Protein AF-0000000073754450 (afdb_homodimer)

Structure (mmCIF, N/CA/C/O backbone):
data_AF-0000000073754450-model_v1
#
loop_
_entity.id
_entity.type
_entity.pdbx_description
1 polymer 'Phosphatidylinositol-4-phosphate 5-kinase, type I, alpha, a'
#
loop_
_atom_site.group_PDB
_atom_site.id
_atom_site.type_symbol
_atom_site.label_atom_id
_atom_site.label_alt_id
_atom_site.label_comp_id
_atom_site.label_asym_id
_atom_site.label_entity_id
_atom_site.label_seq_id
_atom_site.pdbx_PDB_ins_code
_atom_site.Cartn_x
_atom_site.Cartn_y
_atom_site.Cartn_z
_atom_site.occupancy
_atom_site.B_iso_or_equiv
_atom_site.auth_seq_id
_atom_site.auth_comp_id
_atom_site.auth_asym_id
_atom_site.auth_atom_id
_atom_site.pdbx_PDB_model_num
ATOM 1 N N . SER A 1 1 ? 10.047 -11.695 -74.625 1 20.14 1 SER A N 1
ATOM 2 C CA . SER A 1 1 ? 10.734 -12.875 -74.062 1 20.14 1 SER A CA 1
ATOM 3 C C . SER A 1 1 ? 10.695 -12.906 -72.562 1 20.14 1 SER A C 1
ATOM 5 O O . SER A 1 1 ? 10.391 -11.906 -71.938 1 20.14 1 SER A O 1
ATOM 7 N N . HIS A 1 2 ? 11.555 -13.844 -71.875 1 21.81 2 HIS A N 1
ATOM 8 C CA . HIS A 1 2 ? 11.523 -14.711 -70.688 1 21.81 2 HIS A CA 1
ATOM 9 C C . HIS A 1 2 ? 11.891 -13.938 -69.438 1 21.81 2 HIS A C 1
ATOM 11 O O . HIS A 1 2 ? 13.07 -13.656 -69.188 1 21.81 2 HIS A O 1
ATOM 17 N N . ILE A 1 3 ? 11.234 -12.938 -69.062 1 29.42 3 ILE A N 1
ATOM 18 C CA . ILE A 1 3 ? 11.719 -12.078 -68 1 29.42 3 ILE A CA 1
ATOM 19 C C . ILE A 1 3 ? 11.93 -12.898 -66.75 1 29.42 3 ILE A C 1
ATOM 21 O O . ILE A 1 3 ? 11.086 -13.719 -66.375 1 29.42 3 ILE A O 1
ATOM 25 N N . PRO A 1 4 ? 13.18 -12.969 -66.188 1 26.17 4 PRO A N 1
ATOM 26 C CA . PRO A 1 4 ? 13.75 -13.805 -65.125 1 26.17 4 PRO A CA 1
ATOM 27 C C . PRO A 1 4 ? 12.938 -13.758 -63.812 1 26.17 4 PRO A C 1
ATOM 29 O O . PRO A 1 4 ? 12.227 -12.789 -63.562 1 26.17 4 PRO A O 1
ATOM 32 N N . GLY A 1 5 ? 12.602 -14.969 -63.312 1 22.56 5 GLY A N 1
ATOM 33 C CA . GLY A 1 5 ? 11.766 -15.539 -62.25 1 22.56 5 GLY A CA 1
ATOM 34 C C . GLY A 1 5 ? 12.148 -15.086 -60.875 1 22.56 5 GLY A C 1
ATOM 35 O O . GLY A 1 5 ? 13.328 -14.992 -60.531 1 22.56 5 GLY A O 1
ATOM 36 N N . GLN A 1 6 ? 11.391 -14.18 -60.281 1 22.86 6 GLN A N 1
ATOM 37 C CA . GLN A 1 6 ? 11.453 -13.523 -58.969 1 22.86 6 GLN A CA 1
ATOM 38 C C . GLN A 1 6 ? 11.625 -14.539 -57.844 1 22.86 6 GLN A C 1
ATOM 40 O O . GLN A 1 6 ? 10.773 -15.414 -57.656 1 22.86 6 GLN A O 1
ATOM 45 N N . LEU A 1 7 ? 12.914 -14.984 -57.5 1 21.14 7 LEU A N 1
ATOM 46 C CA . LEU A 1 7 ? 13.375 -15.953 -56.5 1 21.14 7 LEU A CA 1
ATOM 47 C C . LEU A 1 7 ? 12.789 -15.633 -55.125 1 21.14 7 LEU A C 1
ATOM 49 O O . LEU A 1 7 ? 12.938 -14.523 -54.625 1 21.14 7 LEU A O 1
ATOM 53 N N . SER A 1 8 ? 11.68 -16.328 -54.75 1 20.5 8 SER A N 1
ATOM 54 C CA . SER A 1 8 ? 10.906 -16.375 -53.5 1 20.5 8 SER A CA 1
ATOM 55 C C . SER A 1 8 ? 11.773 -16.766 -52.344 1 20.5 8 SER A C 1
ATOM 57 O O . SER A 1 8 ? 12.344 -17.859 -52.312 1 20.5 8 SER A O 1
ATOM 59 N N . CYS A 1 9 ? 12.672 -15.891 -51.781 1 19.61 9 CYS A N 1
ATOM 60 C CA . CYS A 1 9 ? 13.578 -16.156 -50.688 1 19.61 9 CYS A CA 1
ATOM 61 C C . CYS A 1 9 ? 12.828 -16.703 -49.469 1 19.61 9 CYS A C 1
ATOM 63 O O . CYS A 1 9 ? 11.992 -16.016 -48.906 1 19.61 9 CYS A O 1
ATOM 65 N N . VAL A 1 10 ? 12.461 -18.016 -49.469 1 20.14 10 VAL A N 1
ATOM 66 C CA . VAL A 1 10 ? 11.867 -18.844 -48.406 1 20.14 10 VAL A CA 1
ATOM 67 C C . VAL A 1 10 ? 12.734 -18.781 -47.156 1 20.14 10 VAL A C 1
ATOM 69 O O . VAL A 1 10 ? 13.891 -19.203 -47.156 1 20.14 10 VAL A O 1
ATOM 72 N N . PHE A 1 11 ? 12.703 -17.719 -46.375 1 20.42 11 PHE A N 1
ATOM 73 C CA . PHE A 1 11 ? 13.422 -17.578 -45.125 1 20.42 11 PHE A CA 1
ATOM 74 C C . PHE A 1 11 ? 13.133 -18.75 -44.188 1 20.42 11 PHE A C 1
ATOM 76 O O . PHE A 1 11 ? 11.984 -18.969 -43.812 1 20.42 11 PHE A O 1
ATOM 83 N N . LEU A 1 12 ? 13.766 -19.906 -44.375 1 19.94 12 LEU A N 1
ATOM 84 C CA . LEU A 1 12 ? 13.812 -21.125 -43.562 1 19.94 12 LEU A CA 1
ATOM 85 C C . LEU A 1 12 ? 14.102 -20.781 -42.125 1 19.94 12 LEU A C 1
ATOM 87 O O . LEU A 1 12 ? 15.156 -20.219 -41.812 1 19.94 12 LEU A O 1
ATOM 91 N N . LEU A 1 13 ? 13.102 -20.453 -41.375 1 21.8 13 LEU A N 1
ATOM 92 C CA . LEU A 1 13 ? 13.078 -20.312 -39.906 1 21.8 13 LEU A CA 1
ATOM 93 C C . LEU A 1 13 ? 13.734 -21.516 -39.25 1 21.8 13 LEU A C 1
ATOM 95 O O . LEU A 1 13 ? 13.188 -22.609 -39.25 1 21.8 13 LEU A O 1
ATOM 99 N N . ILE A 1 14 ? 15.078 -21.75 -39.469 1 22.56 14 ILE A N 1
ATOM 100 C CA . ILE A 1 14 ? 15.883 -22.812 -38.875 1 22.56 14 ILE A CA 1
ATOM 101 C C . ILE A 1 14 ? 15.695 -22.828 -37.344 1 22.56 14 ILE A C 1
ATOM 103 O O . ILE A 1 14 ? 15.938 -21.812 -36.688 1 22.56 14 ILE A O 1
ATOM 107 N N . HIS A 1 15 ? 14.82 -23.641 -36.844 1 23.19 15 HIS A N 1
ATOM 108 C CA . HIS A 1 15 ? 14.727 -24.141 -35.469 1 23.19 15 HIS A CA 1
ATOM 109 C C . HIS A 1 15 ? 16.094 -24.609 -34.969 1 23.19 15 HIS A C 1
ATOM 111 O O . HIS A 1 15 ? 16.578 -25.672 -35.375 1 23.19 15 HIS A O 1
ATOM 117 N N . VAL A 1 16 ? 17.141 -23.812 -34.969 1 25.3 16 VAL A N 1
ATOM 118 C CA . VAL A 1 16 ? 18.406 -24.297 -34.438 1 25.3 16 VAL A CA 1
ATOM 119 C C . VAL A 1 16 ? 18.172 -24.922 -33.062 1 25.3 16 VAL A C 1
ATOM 121 O O . VAL A 1 16 ? 17.688 -24.25 -32.156 1 25.3 16 VAL A O 1
ATOM 124 N N . PRO A 1 17 ? 17.938 -26.219 -32.969 1 28.38 17 PRO A N 1
ATOM 125 C CA . PRO A 1 17 ? 18 -26.922 -31.688 1 28.38 17 PRO A CA 1
ATOM 126 C C . PRO A 1 17 ? 19.172 -26.469 -30.828 1 28.38 17 PRO A C 1
ATOM 128 O O . PRO A 1 17 ? 20.312 -26.453 -31.297 1 28.38 17 PRO A O 1
ATOM 131 N N . CYS A 1 18 ? 19.078 -25.469 -30.109 1 27.91 18 CYS A N 1
ATOM 132 C CA . CYS A 1 18 ? 20.156 -25.125 -29.188 1 27.91 18 CYS A CA 1
ATOM 133 C C . CYS A 1 18 ? 20.625 -26.359 -28.438 1 27.91 18 CYS A C 1
ATOM 135 O O . CYS A 1 18 ? 19.938 -26.844 -27.531 1 27.91 18 CYS A O 1
ATOM 137 N N . PHE A 1 19 ? 21.156 -27.391 -29.094 1 29.22 19 PHE A N 1
ATOM 138 C CA . PHE A 1 19 ? 21.906 -28.516 -28.531 1 29.22 19 PHE A CA 1
ATOM 139 C C . PHE A 1 19 ? 22.953 -28.016 -27.547 1 29.22 19 PHE A C 1
ATOM 141 O O . PHE A 1 19 ? 23.984 -27.469 -27.938 1 29.22 19 PHE A O 1
ATOM 148 N N . PHE A 1 20 ? 22.547 -27.438 -26.422 1 31.44 20 PHE A N 1
ATOM 149 C CA . PHE A 1 20 ? 23.516 -27.094 -25.391 1 31.44 20 PHE A CA 1
ATOM 150 C C . PHE A 1 20 ? 24.203 -28.359 -24.875 1 31.44 20 PHE A C 1
ATOM 152 O O . PHE A 1 20 ? 23.641 -29.109 -24.078 1 31.44 20 PHE A O 1
ATOM 159 N N . PRO A 1 21 ? 24.828 -29.203 -25.609 1 35.03 21 PRO A N 1
ATOM 160 C CA . PRO A 1 21 ? 25.562 -30.297 -24.984 1 35.03 21 PRO A CA 1
ATOM 161 C C . PRO A 1 21 ? 26.062 -29.938 -23.578 1 35.03 21 PRO A C 1
ATOM 163 O O . PRO A 1 21 ? 26.047 -30.797 -22.688 1 35.03 21 PRO A O 1
ATOM 166 N N . SER A 1 22 ? 27.109 -29.016 -23.422 1 35.78 22 SER A N 1
ATOM 167 C CA . SER A 1 22 ? 27.812 -28.469 -22.266 1 35.78 22 SER A CA 1
ATOM 168 C C . SER A 1 22 ? 26.828 -27.828 -21.281 1 35.78 22 SER A C 1
ATOM 170 O O . SER A 1 22 ? 27.234 -27.094 -20.391 1 35.78 22 SER A O 1
ATOM 172 N N . LEU A 1 23 ? 25.594 -28.125 -21.297 1 39.88 23 LEU A N 1
ATOM 173 C CA . LEU A 1 23 ? 24.406 -27.625 -20.609 1 39.88 23 LEU A CA 1
ATOM 174 C C . LEU A 1 23 ? 24.328 -28.172 -19.188 1 39.88 23 LEU A C 1
ATOM 176 O O . LEU A 1 23 ? 23.797 -27.516 -18.297 1 39.88 23 LEU A O 1
ATOM 180 N N . GLN A 1 24 ? 24.656 -29.547 -19.094 1 44.06 24 GLN A N 1
ATOM 181 C CA . GLN A 1 24 ? 24.594 -30.141 -17.766 1 44.06 24 GLN A CA 1
ATOM 182 C C . GLN A 1 24 ? 25.5 -29.391 -16.781 1 44.06 24 GLN A C 1
ATOM 184 O O . GLN A 1 24 ? 25.094 -29.125 -15.648 1 44.06 24 GLN A O 1
ATOM 189 N N . THR A 1 25 ? 26.875 -29.359 -17.109 1 47.31 25 THR A N 1
ATOM 190 C CA . THR A 1 25 ? 27.781 -28.547 -16.328 1 47.31 25 THR A CA 1
ATOM 191 C C . THR A 1 25 ? 27.234 -27.141 -16.141 1 47.31 25 THR A C 1
ATOM 193 O O . THR A 1 25 ? 27.375 -26.531 -15.078 1 47.31 25 THR A O 1
ATOM 196 N N . THR A 1 26 ? 26.344 -26.906 -17.172 1 66.75 26 THR A N 1
ATOM 197 C CA . THR A 1 26 ? 25.812 -25.547 -17.219 1 66.75 26 THR A CA 1
ATOM 198 C C . THR A 1 26 ? 24.625 -25.406 -16.281 1 66.75 26 THR A C 1
ATOM 200 O O . THR A 1 26 ? 24.484 -24.391 -15.594 1 66.75 26 THR A O 1
ATOM 203 N N . SER A 1 27 ? 23.984 -26.719 -16.031 1 80.25 27 SER A N 1
ATOM 204 C CA . SER A 1 27 ? 22.844 -26.641 -15.141 1 80.25 27 SER A CA 1
ATOM 205 C C . SER A 1 27 ? 23.266 -26.578 -13.68 1 80.25 27 SER A C 1
ATOM 207 O O . SER A 1 27 ? 22.75 -25.766 -12.906 1 80.25 27 SER A O 1
ATOM 209 N N . SER A 1 28 ? 24.312 -27.438 -13.406 1 86.81 28 SER A N 1
ATOM 210 C CA . SER A 1 28 ? 24.812 -27.422 -12.039 1 86.81 28 SER A CA 1
ATOM 211 C C . SER A 1 28 ? 25.469 -26.094 -11.695 1 86.81 28 SER A C 1
ATOM 213 O O . SER A 1 28 ? 25.312 -25.578 -10.578 1 86.81 28 SER A O 1
ATOM 215 N N . ALA A 1 29 ? 26.156 -25.609 -12.656 1 90.19 29 ALA A N 1
ATOM 216 C CA . ALA A 1 29 ? 26.797 -24.312 -12.461 1 90.19 29 ALA A CA 1
ATOM 217 C C . ALA A 1 29 ? 25.766 -23.203 -12.25 1 90.19 29 ALA A C 1
ATOM 219 O O . ALA A 1 29 ? 25.969 -22.312 -11.414 1 90.19 29 ALA A O 1
ATOM 220 N N . LEU A 1 30 ? 24.75 -23.312 -12.992 1 91.88 30 LEU A N 1
ATOM 221 C CA . LEU A 1 30 ? 23.703 -22.312 -12.859 1 91.88 30 LEU A CA 1
ATOM 222 C C . LEU A 1 30 ? 23.031 -22.391 -11.492 1 91.88 30 LEU A C 1
ATOM 224 O O . LEU A 1 30 ? 22.828 -21.375 -10.836 1 91.88 30 LEU A O 1
ATOM 228 N N . LYS A 1 31 ? 22.719 -23.609 -11.055 1 94.56 31 LYS A N 1
ATOM 229 C CA . LYS A 1 31 ? 22.125 -23.797 -9.734 1 94.56 31 LYS A CA 1
ATOM 230 C C . LYS A 1 31 ? 23.031 -23.219 -8.641 1 94.56 31 LYS A C 1
ATOM 232 O O . LYS A 1 31 ? 22.547 -22.516 -7.75 1 94.56 31 LYS A O 1
ATOM 237 N N . GLY A 1 32 ? 24.25 -23.531 -8.789 1 94.31 32 GLY A N 1
ATOM 238 C CA . GLY A 1 32 ? 25.203 -23.031 -7.816 1 94.31 32 GLY A CA 1
ATOM 239 C C . GLY A 1 32 ? 25.281 -21.516 -7.801 1 94.31 32 GLY A C 1
ATOM 240 O O . GLY A 1 32 ? 25.312 -20.906 -6.73 1 94.31 32 GLY A O 1
ATOM 241 N N . ALA A 1 33 ? 25.344 -20.922 -8.969 1 95 33 ALA A N 1
ATOM 242 C CA . ALA A 1 33 ? 25.406 -19.469 -9.094 1 95 33 ALA A CA 1
ATOM 243 C C . ALA A 1 33 ? 24.172 -18.812 -8.484 1 95 33 ALA A C 1
ATOM 245 O O . ALA A 1 33 ? 24.281 -17.797 -7.805 1 95 33 ALA A O 1
ATOM 246 N N . ILE A 1 34 ? 23 -19.406 -8.734 1 96.56 34 ILE A N 1
ATOM 247 C CA . ILE A 1 34 ? 21.75 -18.906 -8.195 1 96.56 34 ILE A CA 1
ATOM 248 C C . ILE A 1 34 ? 21.797 -18.938 -6.664 1 96.56 34 ILE A C 1
ATOM 250 O O . ILE A 1 34 ? 21.5 -17.938 -6.012 1 96.56 34 ILE A O 1
ATOM 254 N N . GLN A 1 35 ? 22.219 -20.031 -6.145 1 97.31 35 GLN A N 1
ATOM 255 C CA . GLN A 1 35 ? 22.234 -20.203 -4.695 1 97.31 35 GLN A CA 1
ATOM 256 C C . GLN A 1 35 ? 23.25 -19.281 -4.035 1 97.31 35 GLN A C 1
ATOM 258 O O . GLN A 1 35 ? 22.953 -18.656 -3.006 1 97.31 35 GLN A O 1
ATOM 263 N N . LEU A 1 36 ? 24.422 -19.094 -4.625 1 95.69 36 LEU A N 1
ATOM 264 C CA . LEU A 1 36 ? 25.438 -18.188 -4.098 1 95.69 36 LEU A CA 1
ATOM 265 C C . LEU A 1 36 ? 24.938 -16.75 -4.141 1 95.69 36 LEU A C 1
ATOM 267 O O . LEU A 1 36 ? 25.125 -16 -3.178 1 95.69 36 LEU A O 1
ATOM 271 N N . GLY A 1 37 ? 24.359 -16.391 -5.238 1 96.69 37 GLY A N 1
ATOM 272 C CA . GLY A 1 37 ? 23.828 -15.047 -5.391 1 96.69 37 GLY A CA 1
ATOM 273 C C . GLY A 1 37 ? 22.75 -14.703 -4.387 1 96.69 37 GLY A C 1
ATOM 274 O O . GLY A 1 37 ? 22.781 -13.641 -3.77 1 96.69 37 GLY A O 1
ATOM 275 N N . ILE A 1 38 ? 21.812 -15.602 -4.215 1 97.62 38 ILE A N 1
ATOM 276 C CA . ILE A 1 38 ? 20.703 -15.383 -3.297 1 97.62 38 ILE A CA 1
ATOM 277 C C . ILE A 1 38 ? 21.219 -15.289 -1.865 1 97.62 38 ILE A C 1
ATOM 279 O O . ILE A 1 38 ? 20.797 -14.422 -1.099 1 97.62 38 ILE A O 1
ATOM 283 N N . THR A 1 39 ? 22.156 -16.172 -1.505 1 95.81 39 THR A N 1
ATOM 284 C CA . THR A 1 39 ? 22.734 -16.156 -0.169 1 95.81 39 THR A CA 1
ATOM 285 C C . THR A 1 39 ? 23.375 -14.805 0.127 1 95.81 39 THR A C 1
ATOM 287 O O . THR A 1 39 ? 23.141 -14.219 1.189 1 95.81 39 THR A O 1
ATOM 290 N N . HIS A 1 40 ? 24.078 -14.336 -0.796 1 94.19 40 HIS A N 1
ATOM 291 C CA . HIS A 1 40 ? 24.75 -13.055 -0.614 1 94.19 40 HIS A CA 1
ATOM 292 C C . HIS A 1 40 ? 23.75 -11.906 -0.502 1 94.19 40 HIS A C 1
ATOM 294 O O . HIS A 1 40 ? 23.906 -11.031 0.352 1 94.19 40 HIS A O 1
ATOM 300 N N . THR A 1 41 ? 22.797 -11.883 -1.363 1 94.06 41 THR A N 1
ATOM 301 C CA . THR A 1 41 ? 21.812 -10.812 -1.412 1 94.06 41 THR A CA 1
ATOM 302 C C . THR A 1 41 ? 21 -10.758 -0.117 1 94.06 41 THR A C 1
ATOM 304 O O . THR A 1 41 ? 20.828 -9.688 0.47 1 94.06 41 THR A O 1
ATOM 307 N N . VAL A 1 42 ? 20.516 -11.883 0.269 1 94.81 42 VAL A N 1
ATOM 308 C CA . VAL A 1 42 ? 19.703 -11.945 1.478 1 94.81 42 VAL A CA 1
ATOM 309 C C . VAL A 1 42 ? 20.547 -11.578 2.693 1 94.81 42 VAL A C 1
ATOM 311 O O . VAL A 1 42 ? 20.094 -10.844 3.572 1 94.81 42 VAL A O 1
ATOM 314 N N . GLY A 1 43 ? 21.781 -12.047 2.725 1 92.44 43 GLY A N 1
ATOM 315 C CA . GLY A 1 43 ? 22.688 -11.695 3.801 1 92.44 43 GLY A CA 1
ATOM 316 C C . GLY A 1 43 ? 23 -10.211 3.879 1 92.44 43 GLY A C 1
ATOM 317 O O . GLY A 1 43 ? 22.969 -9.625 4.961 1 92.44 43 GLY A O 1
ATOM 318 N N . SER A 1 44 ? 23.25 -9.617 2.764 1 92.12 44 SER A N 1
ATOM 319 C CA . SER A 1 44 ? 23.578 -8.195 2.695 1 92.12 44 SER A CA 1
ATOM 320 C C . SER A 1 44 ? 22.391 -7.336 3.117 1 92.12 44 SER A C 1
ATOM 322 O O . SER A 1 44 ? 22.562 -6.328 3.807 1 92.12 44 SER A O 1
ATOM 324 N N . LEU A 1 45 ? 21.234 -7.695 2.725 1 92.62 45 LEU A N 1
ATOM 325 C CA . LEU A 1 45 ? 20.031 -6.938 3.043 1 92.62 45 LEU A CA 1
ATOM 326 C C . LEU A 1 45 ? 19.719 -7.008 4.535 1 92.62 45 LEU A C 1
ATOM 328 O O . LEU A 1 45 ? 19.188 -6.055 5.109 1 92.62 45 LEU A O 1
ATOM 332 N N . SER A 1 46 ? 20.062 -8.117 5.094 1 90.19 46 SER A N 1
ATOM 333 C CA . SER A 1 46 ? 19.781 -8.312 6.512 1 90.19 46 SER A CA 1
ATOM 334 C C . SER A 1 46 ? 20.641 -7.402 7.379 1 90.19 46 SER A C 1
ATOM 336 O O . SER A 1 46 ? 20.297 -7.141 8.539 1 90.19 46 SER A O 1
ATOM 338 N N . GLN A 1 47 ? 21.688 -6.918 6.84 1 89.44 47 GLN A N 1
ATOM 339 C CA . GLN A 1 47 ? 22.578 -6.027 7.57 1 89.44 47 GLN A CA 1
ATOM 340 C C . GLN A 1 47 ? 22.109 -4.578 7.492 1 89.44 47 GLN A C 1
ATOM 342 O O . GLN A 1 47 ? 22.531 -3.734 8.281 1 89.44 47 GLN A O 1
ATOM 347 N N . LYS A 1 48 ? 21.234 -4.34 6.617 1 88.5 48 LYS A N 1
ATOM 348 C CA . LYS A 1 48 ? 20.719 -2.988 6.457 1 88.5 48 LYS A CA 1
ATOM 349 C C . LYS A 1 48 ? 19.531 -2.738 7.398 1 88.5 48 LYS A C 1
ATOM 351 O O . LYS A 1 48 ? 18.734 -3.641 7.652 1 88.5 48 LYS A O 1
ATOM 356 N N . PRO A 1 49 ? 19.516 -1.486 7.906 1 85.75 49 PRO A N 1
ATOM 357 C CA . PRO A 1 49 ? 18.359 -1.179 8.766 1 85.75 49 PRO A CA 1
ATOM 358 C C . PRO A 1 49 ? 17.031 -1.312 8.031 1 85.75 49 PRO A C 1
ATOM 360 O O . PRO A 1 49 ? 16.938 -0.978 6.848 1 85.75 49 PRO A O 1
ATOM 363 N N . GLU A 1 50 ? 16.078 -1.786 8.836 1 87.81 50 GLU A N 1
ATOM 364 C CA . GLU A 1 50 ? 14.742 -1.956 8.266 1 87.81 50 GLU A CA 1
ATOM 365 C C . GLU A 1 50 ? 14.047 -0.611 8.086 1 87.81 50 GLU A C 1
ATOM 367 O O . GLU A 1 50 ? 14.156 0.27 8.945 1 87.81 50 GLU A O 1
ATOM 372 N N . ARG A 1 51 ? 13.453 -0.482 6.969 1 90 51 ARG A N 1
ATOM 373 C CA . ARG A 1 51 ? 12.664 0.701 6.66 1 90 51 ARG A CA 1
ATOM 374 C C . ARG A 1 51 ? 11.477 0.346 5.77 1 90 51 ARG A C 1
ATOM 376 O O . ARG A 1 51 ? 11.422 -0.751 5.211 1 90 51 ARG A O 1
ATOM 383 N N . ASP A 1 52 ? 10.57 1.272 5.68 1 92.06 52 ASP A N 1
ATOM 384 C CA . ASP A 1 52 ? 9.398 1.064 4.84 1 92.06 52 ASP A CA 1
ATOM 385 C C . ASP A 1 52 ? 9.773 1.058 3.357 1 92.06 52 ASP A C 1
ATOM 387 O O . ASP A 1 52 ? 10.789 1.643 2.967 1 92.06 52 ASP A O 1
ATOM 391 N N . VAL A 1 53 ? 8.953 0.325 2.66 1 95.38 53 VAL A N 1
ATOM 392 C CA . VAL A 1 53 ? 9.117 0.288 1.211 1 95.38 53 VAL A CA 1
ATOM 393 C C . VAL A 1 53 ? 8.656 1.611 0.605 1 95.38 53 VAL A C 1
ATOM 395 O O . VAL A 1 53 ? 7.621 2.154 0.998 1 95.38 53 VAL A O 1
ATOM 398 N N . LEU A 1 54 ? 9.484 2.105 -0.251 1 94.25 54 LEU A N 1
ATOM 399 C CA . LEU A 1 54 ? 9.148 3.314 -0.997 1 94.25 54 LEU A CA 1
ATOM 400 C C . LEU A 1 54 ? 8.922 2.996 -2.471 1 94.25 54 LEU A C 1
ATOM 402 O O . LEU A 1 54 ? 9.367 1.955 -2.963 1 94.25 54 LEU A O 1
ATOM 406 N N . LEU A 1 55 ? 8.273 3.883 -3.191 1 92.19 55 LEU A N 1
ATOM 407 C CA . LEU A 1 55 ? 7.961 3.689 -4.605 1 92.19 55 LEU A CA 1
ATOM 408 C C . LEU A 1 55 ? 9.234 3.461 -5.414 1 92.19 55 LEU A C 1
ATOM 410 O O . LEU A 1 55 ? 9.266 2.607 -6.301 1 92.19 55 LEU A O 1
ATOM 414 N N . GLN A 1 56 ? 10.289 4.133 -5.086 1 92.31 56 GLN A N 1
ATOM 415 C CA . GLN A 1 56 ? 11.531 4.043 -5.84 1 92.31 56 GLN A CA 1
ATOM 416 C C . GLN A 1 56 ? 12.203 2.688 -5.641 1 92.31 56 GLN A C 1
ATOM 418 O O . GLN A 1 56 ? 13.039 2.277 -6.449 1 92.31 56 GLN A O 1
ATOM 423 N N . ASP A 1 57 ? 11.859 2.043 -4.605 1 96 57 ASP A N 1
ATOM 424 C CA . ASP A 1 57 ? 12.5 0.774 -4.277 1 96 57 ASP A CA 1
ATOM 425 C C . ASP A 1 57 ? 12.156 -0.298 -5.309 1 96 57 ASP A C 1
ATOM 427 O O . ASP A 1 57 ? 12.883 -1.281 -5.457 1 96 57 ASP A O 1
ATOM 431 N N . PHE A 1 58 ? 11.031 -0.14 -6.039 1 96.69 58 PHE A N 1
ATOM 432 C CA . PHE A 1 58 ? 10.586 -1.139 -7.008 1 96.69 58 PHE A CA 1
ATOM 433 C C . PHE A 1 58 ? 11.484 -1.128 -8.242 1 96.69 58 PHE A C 1
ATOM 435 O O . PHE A 1 58 ? 11.539 -2.113 -8.977 1 96.69 58 PHE A O 1
ATOM 442 N N . GLU A 1 59 ? 12.242 -0.047 -8.398 1 94.75 59 GLU A N 1
ATOM 443 C CA . GLU A 1 59 ? 13.047 0.103 -9.609 1 94.75 59 GLU A CA 1
ATOM 444 C C . GLU A 1 59 ? 14.523 -0.134 -9.32 1 94.75 59 GLU A C 1
ATOM 446 O O . GLU A 1 59 ? 15.344 -0.171 -10.242 1 94.75 59 GLU A O 1
ATOM 451 N N . VAL A 1 60 ? 14.836 -0.298 -8.102 1 96.31 60 VAL A N 1
ATOM 452 C CA . VAL A 1 60 ? 16.234 -0.446 -7.711 1 96.31 60 VAL A CA 1
ATOM 453 C C . VAL A 1 60 ? 16.781 -1.78 -8.219 1 96.31 60 VAL A C 1
ATOM 455 O O . VAL A 1 60 ? 16.094 -2.807 -8.133 1 96.31 60 VAL A O 1
ATOM 458 N N . VAL A 1 61 ? 17.984 -1.765 -8.867 1 97.12 61 VAL A N 1
ATOM 459 C CA . VAL A 1 61 ? 18.719 -2.957 -9.289 1 97.12 61 VAL A CA 1
ATOM 460 C C . VAL A 1 61 ? 20.109 -2.947 -8.68 1 97.12 61 VAL A C 1
ATOM 462 O O . VAL A 1 61 ? 20.844 -1.968 -8.812 1 97.12 61 VAL A O 1
ATOM 465 N N . GLU A 1 62 ? 20.375 -3.953 -7.934 1 96.44 62 GLU A N 1
ATOM 466 C CA . GLU A 1 62 ? 21.719 -4.125 -7.379 1 96.44 62 GLU A CA 1
ATOM 467 C C . GLU A 1 62 ? 22.484 -5.215 -8.117 1 96.44 62 GLU A C 1
ATOM 469 O O . GLU A 1 62 ? 21.922 -6.246 -8.484 1 96.44 62 GLU A O 1
ATOM 474 N N . SER A 1 63 ? 23.766 -4.977 -8.367 1 96.81 63 SER A N 1
ATOM 475 C CA . SER A 1 63 ? 24.609 -5.914 -9.094 1 96.81 63 SER A CA 1
ATOM 476 C C . SER A 1 63 ? 25.891 -6.215 -8.32 1 96.81 63 SER A C 1
ATOM 478 O O . SER A 1 63 ? 26.5 -5.312 -7.742 1 96.81 63 SER A O 1
ATOM 480 N N . ILE A 1 64 ? 26.219 -7.488 -8.273 1 96.44 64 ILE A N 1
ATOM 481 C CA . ILE A 1 64 ? 27.453 -7.91 -7.609 1 9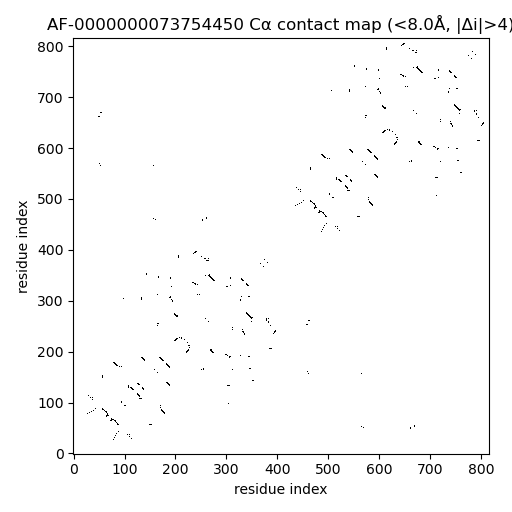6.44 64 ILE A CA 1
ATOM 482 C C . ILE A 1 64 ? 28.203 -8.898 -8.5 1 96.44 64 ILE A C 1
ATOM 484 O O . ILE A 1 64 ? 27.594 -9.75 -9.148 1 96.44 64 ILE A O 1
ATOM 488 N N . PHE A 1 65 ? 29.531 -8.688 -8.539 1 96.56 65 PHE A N 1
ATOM 489 C CA . PHE A 1 65 ? 30.391 -9.562 -9.328 1 96.56 65 PHE A CA 1
ATOM 490 C C . PHE A 1 65 ? 30.969 -10.672 -8.469 1 96.56 65 PHE A C 1
ATOM 492 O O . PHE A 1 65 ? 31.469 -10.422 -7.371 1 96.56 65 PHE A O 1
ATOM 499 N N . PHE A 1 66 ? 30.844 -11.961 -8.938 1 96.81 66 PHE A N 1
ATOM 500 C CA . PHE A 1 66 ? 31.375 -13.148 -8.281 1 96.81 66 PHE A CA 1
ATOM 501 C C . PHE A 1 66 ? 32.5 -13.75 -9.094 1 96.81 66 PHE A C 1
ATOM 503 O O . PHE A 1 66 ? 32.281 -14.641 -9.914 1 96.81 66 PHE A O 1
ATOM 510 N N . PRO A 1 67 ? 33.75 -13.289 -8.781 1 95.88 67 PRO A N 1
ATOM 511 C CA . PRO A 1 67 ? 34.875 -13.961 -9.422 1 95.88 67 PRO A CA 1
ATOM 512 C C . PRO A 1 67 ? 35.125 -15.352 -8.852 1 95.88 67 PRO A C 1
ATOM 514 O O . PRO A 1 67 ? 34.969 -15.57 -7.648 1 95.88 67 PRO A O 1
ATOM 517 N N . SER A 1 68 ? 35.531 -16.281 -9.734 1 94.19 68 SER A N 1
ATOM 518 C CA . SER A 1 68 ? 35.781 -17.656 -9.297 1 94.19 68 SER A CA 1
ATOM 519 C C . SER A 1 68 ? 36.812 -17.688 -8.172 1 94.19 68 SER A C 1
ATOM 521 O O . SER A 1 68 ? 36.719 -18.516 -7.262 1 94.19 68 SER A O 1
ATOM 523 N N . GLU A 1 69 ? 37.75 -16.766 -8.156 1 95.19 69 GLU A N 1
ATOM 524 C CA . GLU A 1 69 ? 38.812 -16.734 -7.164 1 95.19 69 GLU A CA 1
ATOM 525 C C . GLU A 1 69 ? 38.344 -16.062 -5.871 1 95.19 69 GLU A C 1
ATOM 527 O O . GLU A 1 69 ? 39.031 -16.125 -4.848 1 95.19 69 GLU A O 1
ATOM 532 N N . GLY A 1 70 ? 37.219 -15.539 -5.883 1 93.38 70 GLY A N 1
ATOM 533 C CA . GLY A 1 70 ? 36.719 -14.805 -4.73 1 93.38 70 GLY A CA 1
ATOM 534 C C . GLY A 1 70 ? 37.156 -13.352 -4.703 1 93.38 70 GLY A C 1
ATOM 535 O O . GLY A 1 70 ? 37.938 -12.922 -5.555 1 93.38 70 GLY A O 1
ATOM 536 N N . SER A 1 71 ? 36.531 -12.555 -3.855 1 93.25 71 SER A N 1
ATOM 537 C CA . SER A 1 71 ? 36.875 -11.156 -3.613 1 93.25 71 SER A CA 1
ATOM 538 C C . SER A 1 71 ? 36.688 -10.789 -2.145 1 93.25 71 SER A C 1
ATOM 540 O O . SER A 1 71 ? 36.438 -11.656 -1.307 1 93.25 71 SER A O 1
ATOM 542 N N . ASN A 1 72 ? 36.875 -9.492 -1.78 1 91.69 72 ASN A N 1
ATOM 543 C CA . ASN A 1 72 ? 36.625 -9.016 -0.425 1 91.69 72 ASN A CA 1
ATOM 544 C C . ASN A 1 72 ? 35.156 -9.055 -0.084 1 91.69 72 ASN A C 1
ATOM 546 O O . ASN A 1 72 ? 34.781 -9.078 1.091 1 91.69 72 ASN A O 1
ATOM 550 N N . LEU A 1 73 ? 34.344 -9.18 -1.126 1 90.75 73 LEU A N 1
ATOM 551 C CA . LEU A 1 73 ? 32.906 -9.094 -0.915 1 90.75 73 LEU A CA 1
ATOM 552 C C . LEU A 1 73 ? 32.25 -10.453 -1.116 1 90.75 73 LEU A C 1
ATOM 554 O O . LEU A 1 73 ? 31.203 -10.727 -0.547 1 90.75 73 LEU A O 1
ATOM 558 N N . THR A 1 74 ? 32.906 -11.305 -1.949 1 93.69 74 THR A N 1
ATOM 559 C CA . THR A 1 74 ? 32.25 -12.555 -2.32 1 93.69 74 THR A CA 1
ATOM 560 C C . THR A 1 74 ? 33.188 -13.734 -2.135 1 93.69 74 THR A C 1
ATOM 562 O O . THR A 1 74 ? 34.406 -13.602 -2.342 1 93.69 74 THR A O 1
ATOM 565 N N . PRO A 1 75 ? 32.688 -14.914 -1.762 1 93.25 75 PRO A N 1
ATOM 566 C CA . PRO A 1 75 ? 33.531 -16.094 -1.55 1 93.25 75 PRO A CA 1
ATOM 567 C C . PRO A 1 75 ? 34 -16.734 -2.857 1 93.25 75 PRO A C 1
ATOM 569 O O . PRO A 1 75 ? 33.344 -16.547 -3.898 1 93.25 75 PRO A O 1
ATOM 572 N N . ALA A 1 76 ? 35.062 -17.516 -2.732 1 94.81 76 ALA A N 1
ATOM 573 C CA . ALA A 1 76 ? 35.5 -18.312 -3.869 1 94.81 76 ALA A CA 1
ATOM 574 C C . ALA A 1 76 ? 34.531 -19.453 -4.172 1 94.81 76 ALA A C 1
ATOM 576 O O . ALA A 1 76 ? 33.812 -19.906 -3.281 1 94.81 76 ALA A O 1
ATOM 577 N N . HIS A 1 77 ? 34.469 -19.797 -5.406 1 93 77 HIS A N 1
ATOM 578 C CA . HIS A 1 77 ? 33.594 -20.859 -5.84 1 93 77 HIS A CA 1
ATOM 579 C C . HIS A 1 77 ? 34.156 -21.594 -7.055 1 93 77 HIS A C 1
ATOM 581 O O . HIS A 1 77 ? 35.125 -21.156 -7.641 1 93 77 HIS A O 1
ATOM 587 N N . HIS A 1 78 ? 33.531 -22.688 -7.504 1 90.25 78 HIS A N 1
ATOM 588 C CA . HIS A 1 78 ? 34.094 -23.562 -8.523 1 90.25 78 HIS A CA 1
ATOM 589 C C . HIS A 1 78 ? 33.375 -23.375 -9.867 1 90.25 78 HIS A C 1
ATOM 591 O O . HIS A 1 78 ? 33.531 -24.188 -10.773 1 90.25 78 HIS A O 1
ATOM 597 N N . TYR A 1 79 ? 32.688 -22.375 -10 1 88.81 79 TYR A N 1
ATOM 598 C CA . TYR A 1 79 ? 32 -22.047 -11.25 1 88.81 79 TYR A CA 1
ATOM 599 C C . TYR A 1 79 ? 32.688 -20.922 -11.992 1 88.81 79 TYR A C 1
ATOM 601 O O . TYR A 1 79 ? 33.688 -20.375 -11.5 1 88.81 79 TYR A O 1
ATOM 609 N N . GLY A 1 80 ? 32.375 -20.688 -13.195 1 90.56 80 GLY A N 1
ATOM 610 C CA . GLY A 1 80 ? 32.875 -19.516 -13.898 1 90.56 80 GLY A CA 1
ATOM 611 C C . GLY A 1 80 ? 32.438 -18.203 -13.266 1 90.56 80 GLY A C 1
ATOM 612 O O . GLY A 1 80 ? 31.531 -18.172 -12.445 1 90.56 80 GLY A O 1
ATOM 613 N N . ASP A 1 81 ? 33.156 -17.156 -13.703 1 95.19 81 ASP A N 1
ATOM 614 C CA . ASP A 1 81 ? 32.812 -15.828 -13.242 1 95.19 81 ASP A CA 1
ATOM 615 C C . ASP A 1 81 ? 31.375 -15.461 -13.648 1 95.19 81 ASP A C 1
ATOM 617 O O . ASP A 1 81 ? 30.938 -15.797 -14.75 1 95.19 81 ASP A O 1
ATOM 621 N N . PHE A 1 82 ? 30.703 -14.789 -12.766 1 96.69 82 PHE A N 1
ATOM 622 C CA . PHE A 1 82 ? 29.359 -14.328 -13.141 1 96.69 82 PHE A CA 1
ATOM 623 C C . PHE A 1 82 ? 28.984 -13.07 -12.359 1 96.69 82 PHE A C 1
ATOM 625 O O . PHE A 1 82 ? 29.641 -12.727 -11.367 1 96.69 82 PHE A O 1
ATOM 632 N N . ARG A 1 83 ? 28.078 -12.352 -12.922 1 97.31 83 ARG A N 1
ATOM 633 C CA . ARG A 1 83 ? 27.438 -11.227 -12.25 1 97.31 83 ARG A CA 1
ATOM 634 C C . ARG A 1 83 ? 26.016 -11.57 -11.828 1 97.31 83 ARG A C 1
ATOM 636 O O . ARG A 1 83 ? 25.281 -12.227 -12.57 1 97.31 83 ARG A O 1
ATOM 643 N N . PHE A 1 84 ? 25.703 -11.172 -10.641 1 97.75 84 PHE A N 1
ATOM 644 C CA . PHE A 1 84 ? 24.391 -11.445 -10.094 1 97.75 84 PHE A CA 1
ATOM 645 C C . PHE A 1 84 ? 23.625 -10.156 -9.859 1 97.75 84 PHE A C 1
ATOM 647 O O . PHE A 1 84 ? 24.062 -9.297 -9.086 1 97.75 84 PHE A O 1
ATOM 654 N N . LYS A 1 85 ? 22.469 -10.023 -10.523 1 98.25 85 LYS A N 1
ATOM 655 C CA . LYS A 1 85 ? 21.625 -8.844 -10.359 1 98.25 85 LYS A CA 1
ATOM 656 C C . LYS A 1 85 ? 20.406 -9.164 -9.508 1 98.25 85 LYS A C 1
ATOM 658 O O . LYS A 1 85 ? 19.781 -10.211 -9.672 1 98.25 85 LYS A O 1
ATOM 663 N N . THR A 1 86 ? 20.141 -8.352 -8.578 1 98.06 86 THR A N 1
ATOM 664 C CA . THR A 1 86 ? 18.953 -8.438 -7.73 1 98.06 86 THR A CA 1
ATOM 665 C C . THR A 1 86 ? 18.016 -7.27 -8 1 98.06 86 THR A C 1
ATOM 667 O O . THR A 1 86 ? 18.391 -6.105 -7.871 1 98.06 86 THR A O 1
ATOM 670 N N . TYR A 1 87 ? 16.812 -7.621 -8.375 1 98.25 87 TYR A N 1
ATOM 671 C CA . TYR A 1 87 ? 15.82 -6.602 -8.68 1 98.25 87 TYR A CA 1
ATOM 672 C C . TYR A 1 87 ? 14.93 -6.328 -7.477 1 98.25 87 TYR A C 1
ATOM 674 O O . TYR A 1 87 ? 14.406 -7.262 -6.859 1 98.25 87 TYR A O 1
ATOM 682 N N . ALA A 1 88 ? 14.734 -5 -7.102 1 98 88 ALA A N 1
ATOM 683 C CA . ALA A 1 88 ? 13.812 -4.52 -6.07 1 98 88 ALA A CA 1
ATOM 684 C C . ALA A 1 88 ? 14.016 -5.281 -4.762 1 98 88 ALA A C 1
ATOM 686 O O . ALA A 1 88 ? 13.055 -5.805 -4.188 1 98 88 ALA A O 1
ATOM 687 N N . PRO A 1 89 ? 15.227 -5.297 -4.258 1 97.5 89 PRO A N 1
ATOM 688 C CA . PRO A 1 89 ? 15.531 -6.125 -3.088 1 97.5 89 PRO A CA 1
ATOM 689 C C . PRO A 1 89 ? 14.68 -5.762 -1.875 1 97.5 89 PRO A C 1
ATOM 691 O O . PRO A 1 89 ? 14.18 -6.648 -1.177 1 97.5 89 PRO A O 1
ATOM 694 N N . ILE A 1 90 ? 14.414 -4.5 -1.631 1 96.5 90 ILE A N 1
ATOM 695 C CA . ILE A 1 90 ? 13.656 -4.07 -0.46 1 96.5 90 ILE A CA 1
ATOM 696 C C . ILE A 1 90 ? 12.195 -4.484 -0.612 1 96.5 90 ILE A C 1
ATOM 698 O O . ILE A 1 90 ? 11.57 -4.941 0.348 1 96.5 90 ILE A O 1
ATOM 702 N N . ALA A 1 91 ? 11.672 -4.344 -1.765 1 97.25 91 ALA A N 1
ATOM 703 C CA . ALA A 1 91 ? 10.289 -4.719 -2.023 1 97.25 91 ALA A CA 1
ATOM 704 C C . ALA A 1 91 ? 10.07 -6.215 -1.807 1 97.25 91 ALA A C 1
ATOM 706 O O . ALA A 1 91 ? 9.117 -6.617 -1.136 1 97.25 91 ALA A O 1
ATOM 707 N N . PHE A 1 92 ? 10.961 -7.016 -2.332 1 98.12 92 PHE A N 1
ATOM 708 C CA . PHE A 1 92 ? 10.781 -8.461 -2.215 1 98.12 92 PHE A CA 1
ATOM 709 C C . PHE A 1 92 ? 11 -8.914 -0.778 1 98.12 92 PHE A C 1
ATOM 711 O O . PHE A 1 92 ? 10.359 -9.867 -0.318 1 98.12 92 PHE A O 1
ATOM 718 N N . ARG A 1 93 ? 11.945 -8.258 -0.105 1 96.75 93 ARG A N 1
ATOM 719 C CA . ARG A 1 93 ? 12.047 -8.539 1.322 1 96.75 93 ARG A CA 1
ATOM 720 C C . ARG A 1 93 ? 10.727 -8.273 2.031 1 96.75 93 ARG A C 1
ATOM 722 O O . ARG A 1 93 ? 10.289 -9.078 2.861 1 96.75 93 ARG A O 1
ATOM 729 N N . TYR A 1 94 ? 10.125 -7.203 1.67 1 96.31 94 TYR A N 1
ATOM 730 C CA . TYR A 1 94 ? 8.828 -6.848 2.25 1 96.31 94 TYR A CA 1
ATOM 731 C C . TYR A 1 94 ? 7.777 -7.895 1.913 1 96.31 94 TYR A C 1
ATOM 733 O O . TYR A 1 94 ? 6.992 -8.297 2.777 1 96.31 94 TYR A O 1
ATOM 741 N N . PHE A 1 95 ? 7.723 -8.352 0.685 1 97.06 95 PHE A N 1
ATOM 742 C CA . PHE A 1 95 ? 6.746 -9.352 0.277 1 97.06 95 PHE A CA 1
ATOM 743 C C . PHE A 1 95 ? 6.953 -10.648 1.048 1 97.06 95 PHE A C 1
ATOM 745 O O . PHE A 1 95 ? 5.984 -11.273 1.495 1 97.06 95 PHE A O 1
ATOM 752 N N . ARG A 1 96 ? 8.211 -11.031 1.159 1 96.75 96 ARG A N 1
ATOM 753 C CA . ARG A 1 96 ? 8.492 -12.234 1.937 1 96.75 96 ARG A CA 1
ATOM 754 C C . ARG A 1 96 ? 7.996 -12.086 3.371 1 96.75 96 ARG A C 1
ATOM 756 O O . ARG A 1 96 ? 7.398 -13.016 3.928 1 96.75 96 ARG A O 1
ATOM 763 N N . GLU A 1 97 ? 8.195 -10.945 3.914 1 94.62 97 GLU A N 1
ATOM 764 C CA . GLU A 1 97 ? 7.727 -10.688 5.273 1 94.62 97 GLU A CA 1
ATOM 765 C C . GLU A 1 97 ? 6.203 -10.758 5.352 1 94.62 97 GLU A C 1
ATOM 767 O O . GLU A 1 97 ? 5.652 -11.312 6.309 1 94.62 97 GLU A O 1
ATOM 772 N N . MET A 1 98 ? 5.574 -10.227 4.422 1 93.38 98 MET A N 1
ATOM 773 C CA . MET A 1 98 ? 4.117 -10.242 4.375 1 93.38 98 MET A CA 1
ATOM 774 C C . MET A 1 98 ? 3.588 -11.672 4.363 1 93.38 98 MET A C 1
ATOM 776 O O . MET A 1 98 ? 2.527 -11.953 4.922 1 93.38 98 MET A O 1
ATOM 780 N N . PHE A 1 99 ? 4.328 -12.547 3.773 1 93.88 99 PHE A N 1
ATOM 781 C CA . PHE A 1 99 ? 3.904 -13.938 3.664 1 93.88 99 PHE A CA 1
ATOM 782 C C . PHE A 1 99 ? 4.48 -14.773 4.801 1 93.88 99 PHE A C 1
ATOM 784 O O . PHE A 1 99 ? 4.414 -16 4.773 1 93.88 99 PHE A O 1
ATOM 791 N N . GLY A 1 100 ? 5.18 -14.125 5.715 1 92.88 100 GLY A N 1
ATOM 792 C CA . GLY A 1 100 ? 5.676 -14.797 6.906 1 92.88 100 GLY A CA 1
ATOM 793 C C . GLY A 1 100 ? 6.977 -15.539 6.676 1 92.88 100 GLY A C 1
ATOM 794 O O . GLY A 1 100 ? 7.285 -16.5 7.391 1 92.88 100 GLY A O 1
ATOM 795 N N . ILE A 1 101 ? 7.688 -15.141 5.688 1 96.12 101 ILE A N 1
ATOM 796 C CA . ILE A 1 101 ? 8.945 -15.82 5.367 1 96.12 101 ILE A CA 1
ATOM 797 C C . ILE A 1 101 ? 10.117 -15.016 5.926 1 96.12 101 ILE A C 1
ATOM 799 O O . ILE A 1 101 ? 10.422 -13.922 5.441 1 96.12 101 ILE A O 1
ATOM 803 N N . ARG A 1 102 ? 10.812 -15.555 6.844 1 95.25 102 ARG A N 1
ATOM 804 C CA . ARG A 1 102 ? 12.008 -14.922 7.387 1 95.25 102 ARG A CA 1
ATOM 805 C C . ARG A 1 102 ? 13.18 -15.031 6.414 1 95.25 102 ARG A C 1
ATOM 807 O O . ARG A 1 102 ? 13.281 -16.016 5.672 1 95.25 102 ARG A O 1
ATOM 814 N N . PRO A 1 103 ? 14.031 -14.062 6.492 1 95.62 103 PRO A N 1
ATOM 815 C CA . PRO A 1 103 ? 15.18 -14.102 5.582 1 95.62 103 PRO A CA 1
ATOM 816 C C . PRO A 1 103 ? 15.992 -15.391 5.719 1 95.62 103 PRO A C 1
ATOM 818 O O . PRO A 1 103 ? 16.359 -15.992 4.711 1 95.62 103 PRO A O 1
ATOM 821 N N . ASP A 1 104 ? 16.188 -15.875 6.898 1 95 104 ASP A N 1
ATOM 822 C CA . ASP A 1 104 ? 16.984 -17.078 7.121 1 95 104 ASP A CA 1
ATOM 823 C C . ASP A 1 104 ? 16.281 -18.312 6.562 1 95 104 ASP A C 1
ATOM 825 O O . ASP A 1 104 ? 16.938 -19.219 6.031 1 95 104 ASP A O 1
ATOM 829 N N . ASP A 1 105 ? 15.008 -18.375 6.742 1 95.44 105 ASP A N 1
ATOM 830 C CA . ASP A 1 105 ? 14.242 -19.5 6.219 1 95.44 105 ASP A CA 1
ATOM 831 C C . ASP A 1 105 ? 14.266 -19.516 4.691 1 95.44 105 ASP A C 1
ATOM 833 O O . ASP A 1 105 ? 14.367 -20.578 4.082 1 95.44 105 ASP A O 1
ATOM 837 N N . TYR A 1 106 ? 14.172 -18.359 4.148 1 97.31 106 TYR A N 1
ATOM 838 C CA . TYR A 1 106 ? 14.234 -18.219 2.697 1 97.31 106 TYR A CA 1
ATOM 839 C C . TYR A 1 106 ? 15.57 -18.719 2.158 1 97.31 106 TYR A C 1
ATOM 841 O O . TYR A 1 106 ? 15.602 -19.516 1.215 1 97.31 106 TYR A O 1
ATOM 849 N N . MET A 1 107 ? 16.594 -18.281 2.773 1 95.56 107 MET A N 1
ATOM 850 C CA . MET A 1 107 ? 17.938 -18.672 2.375 1 95.56 107 MET A CA 1
ATOM 851 C C . MET A 1 107 ? 18.156 -20.172 2.59 1 95.56 107 MET A C 1
ATOM 853 O O . MET A 1 107 ? 18.688 -20.859 1.712 1 95.56 107 MET A O 1
ATOM 857 N N . TYR A 1 108 ? 17.734 -20.609 3.672 1 94.81 108 TYR A N 1
ATOM 858 C CA . TYR A 1 108 ? 17.938 -22.031 3.998 1 94.81 108 TYR A CA 1
ATOM 859 C C . TYR A 1 108 ? 17.188 -22.922 3.014 1 94.81 108 TYR A C 1
ATOM 861 O O . TYR A 1 108 ? 17.75 -23.906 2.521 1 94.81 108 TYR A O 1
ATOM 869 N N . SER A 1 109 ? 16 -22.594 2.715 1 96.06 109 SER A N 1
ATOM 870 C CA . SER A 1 109 ? 15.164 -23.375 1.812 1 96.06 109 SER A CA 1
ATOM 871 C C . SER A 1 109 ? 15.773 -23.453 0.418 1 96.06 109 SER A C 1
ATOM 873 O O . SER A 1 109 ? 15.812 -24.516 -0.19 1 96.06 109 SER A O 1
ATOM 875 N N . LEU A 1 110 ? 16.328 -22.375 -0.024 1 96.88 110 LEU A N 1
ATOM 876 C CA . LEU A 1 110 ? 16.766 -22.297 -1.41 1 96.88 110 LEU A CA 1
ATOM 877 C C . LEU A 1 110 ? 18.234 -22.703 -1.537 1 96.88 110 LEU A C 1
ATOM 879 O O . LEU A 1 110 ? 18.656 -23.172 -2.6 1 96.88 110 LEU A O 1
ATOM 883 N N . CYS A 1 111 ? 19 -22.594 -0.429 1 95.38 111 CYS A N 1
ATOM 884 C CA . CYS A 1 111 ? 20.453 -22.625 -0.654 1 95.38 111 CYS A CA 1
ATOM 885 C C . CYS A 1 111 ? 21.109 -23.719 0.17 1 95.38 111 CYS A C 1
ATOM 887 O O . CYS A 1 111 ? 22.281 -24.031 -0.017 1 95.38 111 CYS A O 1
ATOM 889 N N . ASN A 1 112 ? 20.375 -24.297 1.046 1 93.75 112 ASN A N 1
ATOM 890 C CA . ASN A 1 112 ? 20.984 -25.312 1.897 1 93.75 112 ASN A CA 1
ATOM 891 C C . ASN A 1 112 ? 21.234 -26.594 1.131 1 93.75 112 ASN A C 1
ATOM 893 O O . ASN A 1 112 ? 22.281 -27.219 1.288 1 93.75 112 ASN A O 1
ATOM 897 N N . GLU A 1 113 ? 20.25 -27.047 0.344 1 95.31 113 GLU A N 1
ATOM 898 C CA . GLU A 1 113 ? 20.359 -28.234 -0.501 1 95.31 113 GLU A CA 1
ATOM 899 C C . GLU A 1 113 ? 20.25 -27.859 -1.979 1 95.31 113 GLU A C 1
ATOM 901 O O . GLU A 1 113 ? 19.766 -26.781 -2.324 1 95.31 113 GLU A O 1
ATOM 906 N N . ASP A 1 114 ? 20.672 -28.781 -2.75 1 93.75 114 ASP A N 1
ATOM 907 C CA . ASP A 1 114 ? 20.641 -28.531 -4.188 1 93.75 114 ASP A CA 1
ATOM 908 C C . ASP A 1 114 ? 19.203 -28.375 -4.684 1 93.75 114 ASP A C 1
ATOM 910 O O . ASP A 1 114 ? 18.312 -29.094 -4.238 1 93.75 114 ASP A O 1
ATOM 914 N N . LEU A 1 115 ? 19.078 -27.5 -5.578 1 94.94 115 LEU A N 1
ATOM 915 C CA . LEU A 1 115 ? 17.781 -27.312 -6.227 1 94.94 115 LEU A CA 1
ATOM 916 C C . LEU A 1 115 ? 17.438 -28.516 -7.094 1 94.94 115 LEU A C 1
ATOM 918 O O . LEU A 1 115 ? 18.312 -29.125 -7.699 1 94.94 115 LEU A O 1
ATOM 922 N N . ILE A 1 116 ? 16.188 -28.828 -7.125 1 93.12 116 ILE A N 1
ATOM 923 C CA . ILE A 1 116 ? 15.703 -29.938 -7.938 1 93.12 116 ILE A CA 1
ATOM 924 C C . ILE A 1 116 ? 15.195 -29.422 -9.281 1 93.12 116 ILE A C 1
ATOM 926 O O . ILE A 1 116 ? 14.281 -28.594 -9.328 1 93.12 116 ILE A O 1
ATOM 930 N N . GLU A 1 117 ? 15.797 -29.844 -10.312 1 90.81 117 GLU A N 1
ATOM 931 C CA . GLU A 1 117 ? 15.359 -29.422 -11.641 1 90.81 117 GLU A CA 1
ATOM 932 C C . GLU A 1 117 ? 14.094 -30.172 -12.07 1 90.81 117 GLU A C 1
ATOM 934 O O . GLU A 1 117 ? 14.016 -31.391 -11.961 1 90.81 117 GLU A O 1
ATOM 939 N N . LEU A 1 118 ? 13.117 -29.406 -12.398 1 83.38 118 LEU A N 1
ATOM 940 C CA . LEU A 1 118 ? 11.867 -30 -12.859 1 83.38 118 LEU A CA 1
ATOM 941 C C . LEU A 1 118 ? 11.852 -30.125 -14.375 1 83.38 118 LEU A C 1
ATOM 943 O O . LEU A 1 118 ? 12.383 -29.266 -15.078 1 83.38 118 LEU A O 1
ATOM 947 N N . SER A 1 119 ? 11.797 -31.391 -14.867 1 67.75 119 SER A N 1
ATOM 948 C CA . SER A 1 119 ? 11.773 -31.625 -16.312 1 67.75 119 SER A CA 1
ATOM 949 C C . SER A 1 119 ? 10.781 -30.688 -17 1 67.75 119 SER A C 1
ATOM 951 O O . SER A 1 119 ? 9.828 -30.219 -16.375 1 67.75 119 SER A O 1
ATOM 953 N N . ASN A 1 120 ? 11.141 -30.234 -18.328 1 56.59 120 ASN A N 1
ATOM 954 C CA . ASN A 1 120 ? 10.609 -29.172 -19.172 1 56.59 120 ASN A CA 1
ATOM 955 C C . ASN A 1 120 ? 9.086 -29.234 -19.266 1 56.59 120 ASN A C 1
ATOM 957 O O . ASN A 1 120 ? 8.539 -30.078 -19.984 1 56.59 120 ASN A O 1
ATOM 961 N N . SER A 1 121 ? 8.438 -28.938 -18.172 1 51.62 121 SER A N 1
ATOM 962 C CA . SER A 1 121 ? 6.98 -29 -18.219 1 51.62 121 SER A CA 1
ATOM 963 C C . SER A 1 121 ? 6.414 -27.906 -19.125 1 51.62 121 SER A C 1
ATOM 965 O O . SER A 1 121 ? 5.293 -28.031 -19.625 1 51.62 121 SER A O 1
ATOM 967 N N . GLY A 1 122 ? 7.062 -26.672 -19.281 1 52.69 122 GLY A N 1
ATOM 968 C CA . GLY A 1 122 ? 6.238 -25.641 -19.891 1 52.69 122 GLY A CA 1
ATOM 969 C C . GLY A 1 122 ? 6.535 -25.422 -21.359 1 52.69 122 GLY A C 1
ATOM 970 O O . GLY A 1 122 ? 7.609 -25.781 -21.844 1 52.69 122 GLY A O 1
ATOM 971 N N . ALA A 1 123 ? 5.582 -25.219 -22.203 1 51.28 123 ALA A N 1
ATOM 972 C CA . ALA A 1 123 ? 5.594 -24.844 -23.609 1 51.28 123 ALA A CA 1
ATOM 973 C C . ALA A 1 123 ? 6.586 -23.719 -23.875 1 51.28 123 ALA A C 1
ATOM 975 O O . ALA A 1 123 ? 7 -23.5 -25.016 1 51.28 123 ALA A O 1
ATOM 976 N N . SER A 1 124 ? 7.004 -23.031 -22.781 1 55.75 124 SER A N 1
ATOM 977 C CA . SER A 1 124 ? 7.723 -21.781 -23 1 55.75 124 SER A CA 1
ATOM 978 C C . SER A 1 124 ? 9.227 -22.016 -23.047 1 55.75 124 SER A C 1
ATOM 980 O O . SER A 1 124 ? 9.992 -21.094 -23.328 1 55.75 124 SER A O 1
ATOM 982 N N . GLY A 1 125 ? 9.719 -23.281 -23.016 1 66.19 125 GLY A N 1
ATOM 983 C CA . GLY A 1 125 ? 11.164 -23.469 -23 1 66.19 125 GLY A CA 1
ATOM 984 C C . GLY A 1 125 ? 11.82 -22.969 -21.734 1 66.19 125 GLY A C 1
ATOM 985 O O . GLY A 1 125 ? 13.047 -22.938 -21.641 1 66.19 125 GLY A O 1
ATOM 986 N N . SER A 1 126 ? 11.016 -22.641 -20.766 1 79.19 126 SER A N 1
ATOM 987 C CA . SER A 1 126 ? 11.531 -22.141 -19.5 1 79.19 126 SER A CA 1
ATOM 988 C C . SER A 1 126 ? 12.016 -23.281 -18.609 1 79.19 126 SER A C 1
ATOM 990 O O . SER A 1 126 ? 11.523 -24.406 -18.719 1 79.19 126 SER A O 1
ATOM 992 N N . LEU A 1 127 ? 13.031 -23.031 -17.844 1 86.44 127 LEU A N 1
ATOM 993 C CA . LEU A 1 127 ? 13.523 -23.969 -16.844 1 86.44 127 LEU A CA 1
ATOM 994 C C . LEU A 1 127 ? 12.859 -23.734 -15.492 1 86.44 127 LEU A C 1
ATOM 996 O O . LEU A 1 127 ? 12.609 -22.594 -15.117 1 86.44 127 LEU A O 1
ATOM 1000 N N . PHE A 1 128 ? 12.586 -24.906 -14.805 1 91.62 128 PHE A N 1
ATOM 1001 C CA . PHE A 1 128 ? 12 -24.844 -13.469 1 91.62 128 PHE A CA 1
ATOM 1002 C C . PHE A 1 128 ? 12.875 -25.562 -12.461 1 91.62 128 PHE A C 1
ATOM 1004 O O . PHE A 1 128 ? 13.4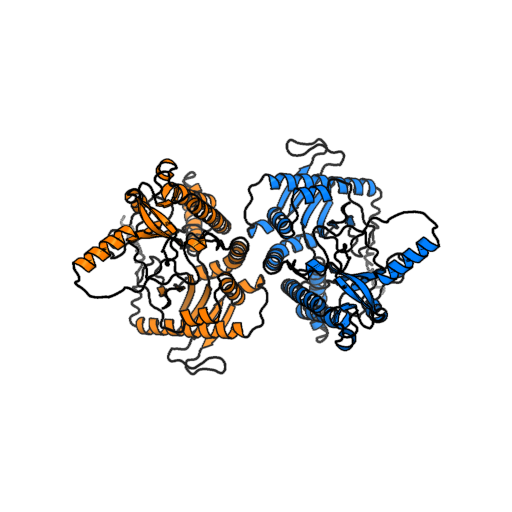3 -26.625 -12.758 1 91.62 128 PHE A O 1
ATOM 1011 N N . TYR A 1 129 ? 13.047 -24.906 -11.367 1 94 129 TYR A N 1
ATOM 1012 C CA . TYR A 1 129 ? 13.695 -25.547 -10.227 1 94 129 TYR A CA 1
ATOM 1013 C C . TYR A 1 129 ? 12.781 -25.531 -9.008 1 94 129 TYR A C 1
ATOM 1015 O O . TYR A 1 129 ? 11.961 -24.641 -8.844 1 94 129 TYR A O 1
ATOM 1023 N N . LEU A 1 130 ? 12.906 -26.578 -8.188 1 94.81 130 LEU A N 1
ATOM 1024 C CA . LEU A 1 130 ? 12.172 -26.703 -6.93 1 94.81 130 LEU A CA 1
ATOM 1025 C C . LEU A 1 130 ? 13.125 -26.75 -5.742 1 94.81 130 LEU A C 1
ATOM 1027 O O . LEU A 1 130 ? 14.164 -27.422 -5.805 1 94.81 130 LEU A O 1
ATOM 1031 N N . SER A 1 131 ? 12.789 -25.969 -4.719 1 96.31 131 SER A N 1
ATOM 1032 C CA . SER A 1 131 ? 13.562 -26.109 -3.49 1 96.31 131 SER A CA 1
ATOM 1033 C C . SER A 1 131 ? 13.391 -27.5 -2.883 1 96.31 131 SER A C 1
ATOM 1035 O O . SER A 1 131 ? 12.359 -28.156 -3.096 1 96.31 131 SER A O 1
ATOM 1037 N N . SER A 1 132 ? 14.32 -27.938 -2.158 1 93.44 132 SER A N 1
ATOM 1038 C CA . SER A 1 132 ? 14.336 -29.297 -1.626 1 93.44 132 SER A CA 1
ATOM 1039 C C . SER A 1 132 ? 13.188 -29.516 -0.638 1 93.44 132 SER A C 1
ATOM 1041 O O . SER A 1 132 ? 12.68 -30.625 -0.505 1 93.44 132 SER A O 1
ATOM 1043 N N . ASP A 1 133 ? 12.836 -28.453 0.035 1 92.56 133 ASP A N 1
ATOM 1044 C CA . ASP A 1 133 ? 11.766 -28.578 1.021 1 92.56 133 ASP A CA 1
ATOM 1045 C C . ASP A 1 133 ? 10.398 -28.344 0.385 1 92.56 133 ASP A C 1
ATOM 1047 O O . ASP A 1 133 ? 9.391 -28.219 1.088 1 92.56 133 ASP A O 1
ATOM 1051 N N . ASP A 1 134 ? 10.312 -28.125 -0.865 1 92.5 134 ASP A N 1
ATOM 1052 C CA . ASP A 1 134 ? 9.086 -28.109 -1.652 1 92.5 134 ASP A CA 1
ATOM 1053 C C . ASP A 1 134 ? 8.32 -26.812 -1.459 1 92.5 134 ASP A C 1
ATOM 1055 O O . ASP A 1 134 ? 7.113 -26.75 -1.696 1 92.5 134 ASP A O 1
ATOM 1059 N N . GLU A 1 135 ? 8.992 -25.766 -1.06 1 94.62 135 GLU A N 1
ATOM 1060 C CA . GLU A 1 135 ? 8.312 -24.531 -0.724 1 94.62 135 GLU A CA 1
ATOM 1061 C C . GLU A 1 135 ? 8.32 -23.562 -1.905 1 94.62 135 GLU A C 1
ATOM 1063 O O . GLU A 1 135 ? 7.328 -22.859 -2.146 1 94.62 135 GLU A O 1
ATOM 1068 N N . PHE A 1 136 ? 9.453 -23.562 -2.609 1 96.62 136 PHE A N 1
ATOM 1069 C CA . PHE A 1 136 ? 9.617 -22.516 -3.607 1 96.62 136 PHE A CA 1
ATOM 1070 C C . PHE A 1 136 ? 9.859 -23.109 -4.988 1 96.62 136 PHE A C 1
ATOM 1072 O O . PHE A 1 136 ? 10.516 -24.141 -5.117 1 96.62 136 PHE A O 1
ATOM 1079 N N . ILE A 1 137 ? 9.344 -22.469 -5.992 1 95.44 137 ILE A N 1
ATOM 1080 C CA . ILE A 1 137 ? 9.609 -22.781 -7.391 1 95.44 137 ILE A CA 1
ATOM 1081 C C . ILE A 1 137 ? 10.383 -21.625 -8.039 1 95.44 137 ILE A C 1
ATOM 1083 O O . ILE A 1 137 ? 10.086 -20.453 -7.793 1 95.44 137 ILE A O 1
ATOM 1087 N N . ILE A 1 138 ? 11.414 -21.969 -8.719 1 96.31 138 ILE A N 1
ATOM 1088 C CA . ILE A 1 138 ? 12.172 -21 -9.5 1 96.31 138 ILE A CA 1
ATOM 1089 C C . ILE A 1 138 ? 11.875 -21.188 -10.984 1 96.31 138 ILE A C 1
ATOM 1091 O O . ILE A 1 138 ? 11.922 -22.312 -11.492 1 96.31 138 ILE A O 1
ATOM 1095 N N . LYS A 1 139 ? 11.555 -20.094 -11.664 1 94 139 LYS A N 1
ATOM 1096 C CA . LYS A 1 139 ? 11.258 -20.125 -13.094 1 94 139 LYS A CA 1
ATOM 1097 C C . LYS A 1 139 ? 12.125 -19.141 -13.859 1 94 139 LYS A C 1
ATOM 1099 O O . LYS A 1 139 ? 12.305 -18 -13.438 1 94 139 LYS A O 1
ATOM 1104 N N . THR A 1 140 ? 12.758 -19.609 -14.938 1 93.62 140 THR A N 1
ATOM 1105 C CA . THR A 1 140 ? 13.453 -18.656 -15.805 1 93.62 140 THR A CA 1
ATOM 1106 C C . THR A 1 140 ? 12.453 -17.828 -16.609 1 93.62 140 THR A C 1
ATOM 1108 O O . THR A 1 140 ? 11.422 -18.344 -17.047 1 93.62 140 THR A O 1
ATOM 1111 N N . VAL A 1 141 ? 12.742 -16.594 -16.75 1 93.31 141 VAL A N 1
ATOM 1112 C CA . VAL A 1 141 ? 11.836 -15.688 -17.469 1 93.31 141 VAL A CA 1
ATOM 1113 C C . VAL A 1 141 ? 12.617 -14.883 -18.5 1 93.31 141 VAL A C 1
ATOM 1115 O O . VAL A 1 141 ? 13.828 -14.672 -18.359 1 93.31 141 VAL A O 1
ATOM 1118 N N . GLN A 1 142 ? 11.93 -14.453 -19.469 1 90.62 142 GLN A N 1
ATOM 1119 C CA . GLN A 1 142 ? 12.539 -13.594 -20.484 1 90.62 142 GLN A CA 1
ATOM 1120 C C . GLN A 1 142 ? 12.719 -12.172 -19.969 1 90.62 142 GLN A C 1
ATOM 1122 O O . GLN A 1 142 ? 12.141 -11.797 -18.938 1 90.62 142 GLN A O 1
ATOM 1127 N N . HIS A 1 143 ? 13.516 -11.445 -20.703 1 92.44 143 HIS A N 1
ATOM 1128 C CA . HIS A 1 143 ? 13.828 -10.078 -20.328 1 92.44 143 HIS A CA 1
ATOM 1129 C C . HIS A 1 143 ? 12.57 -9.227 -20.203 1 92.44 143 HIS A C 1
ATOM 1131 O O . HIS A 1 143 ? 12.367 -8.547 -19.203 1 92.44 143 HIS A O 1
ATOM 1137 N N . LYS A 1 144 ? 11.734 -9.375 -21.141 1 90.62 144 LYS A N 1
ATOM 1138 C CA . LYS A 1 144 ? 10.508 -8.578 -21.172 1 90.62 144 LYS A CA 1
ATOM 1139 C C . LYS A 1 144 ? 9.594 -8.945 -20 1 90.62 144 LYS A C 1
ATOM 1141 O O . LYS A 1 144 ? 8.914 -8.078 -19.453 1 90.62 144 LYS A O 1
ATOM 1146 N N . GLU A 1 145 ? 9.57 -10.203 -19.672 1 91.94 145 GLU A N 1
ATOM 1147 C CA . GLU A 1 145 ? 8.766 -10.656 -18.531 1 91.94 145 GLU A CA 1
ATOM 1148 C C . GLU A 1 145 ? 9.305 -10.102 -17.219 1 91.94 145 GLU A C 1
ATOM 1150 O O . GLU A 1 145 ? 8.531 -9.703 -16.344 1 91.94 145 GLU A O 1
ATOM 1155 N N . ALA A 1 146 ? 10.586 -10.055 -17.141 1 93.94 146 ALA A N 1
ATOM 1156 C CA . ALA A 1 146 ? 11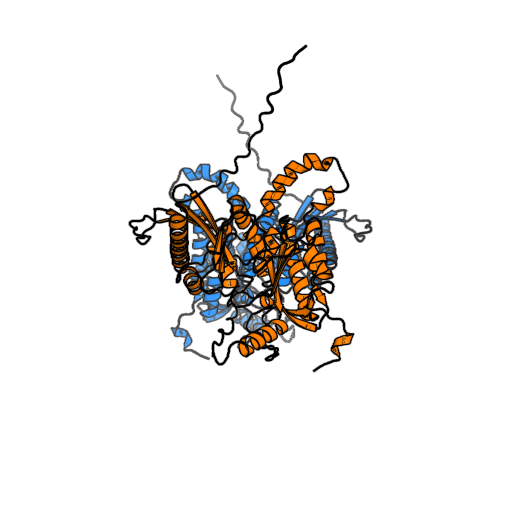.219 -9.508 -15.945 1 93.94 146 ALA A CA 1
ATOM 1157 C C . ALA A 1 146 ? 10.922 -8.023 -15.797 1 93.94 146 ALA A C 1
ATOM 1159 O O . ALA A 1 146 ? 10.609 -7.547 -14.703 1 93.94 146 ALA A O 1
ATOM 1160 N N . GLU A 1 147 ? 11.023 -7.324 -16.828 1 93.38 147 GLU A N 1
ATOM 1161 C CA . GLU A 1 147 ? 10.711 -5.895 -16.844 1 93.38 147 GLU A CA 1
ATOM 1162 C C . GLU A 1 147 ? 9.258 -5.645 -16.469 1 93.38 147 GLU A C 1
ATOM 1164 O O . GLU A 1 147 ? 8.953 -4.715 -15.711 1 93.38 147 GLU A O 1
ATOM 1169 N N . PHE A 1 148 ? 8.508 -6.449 -17.078 1 92.94 148 PHE A N 1
ATOM 1170 C CA . PHE A 1 148 ? 7.078 -6.324 -16.797 1 92.94 148 PHE A CA 1
ATOM 1171 C C . PHE A 1 148 ? 6.793 -6.562 -15.32 1 92.94 148 PHE A C 1
ATOM 1173 O O . PHE A 1 148 ? 5.988 -5.848 -14.719 1 92.94 148 PHE A O 1
ATOM 1180 N N . LEU A 1 149 ? 7.348 -7.594 -14.789 1 95.75 149 LEU A N 1
ATOM 1181 C CA . LEU A 1 149 ? 7.152 -7.863 -13.367 1 95.75 149 LEU A CA 1
ATOM 1182 C C . LEU A 1 149 ? 7.559 -6.66 -12.523 1 95.75 149 LEU A C 1
ATOM 1184 O O . LEU A 1 149 ? 6.844 -6.281 -11.594 1 95.75 149 LEU A O 1
ATOM 1188 N N . GLN A 1 150 ? 8.617 -6.055 -12.805 1 94.94 150 GLN A N 1
ATOM 1189 C CA . GLN A 1 150 ? 9.062 -4.883 -12.062 1 94.94 150 GLN A CA 1
ATOM 1190 C C . GLN A 1 150 ? 8.023 -3.768 -12.117 1 94.94 150 GLN A C 1
ATOM 1192 O O . GLN A 1 150 ? 7.762 -3.098 -11.117 1 94.94 150 GLN A O 1
ATOM 1197 N N . LYS A 1 151 ? 7.438 -3.617 -13.227 1 92.38 151 LYS A N 1
ATOM 1198 C CA . LYS A 1 151 ? 6.41 -2.594 -13.406 1 92.38 151 LYS A CA 1
ATOM 1199 C C . LYS A 1 151 ? 5.145 -2.943 -12.633 1 92.38 151 LYS A C 1
ATOM 1201 O O . LYS A 1 151 ? 4.402 -2.055 -12.211 1 92.38 151 LYS A O 1
ATOM 1206 N N . LEU A 1 152 ? 4.945 -4.223 -12.492 1 94.06 152 LEU A N 1
ATOM 1207 C CA . LEU A 1 152 ? 3.74 -4.727 -11.852 1 94.06 152 LEU A CA 1
ATOM 1208 C C . LEU A 1 152 ? 3.842 -4.609 -10.336 1 94.06 152 LEU A C 1
ATOM 1210 O O . LEU A 1 152 ? 2.824 -4.574 -9.641 1 94.06 152 LEU A O 1
ATOM 1214 N N . LEU A 1 153 ? 5.039 -4.441 -9.805 1 96.94 153 LEU A N 1
ATOM 1215 C CA . LEU A 1 153 ? 5.309 -4.633 -8.383 1 96.94 153 LEU A CA 1
ATOM 1216 C C . LEU A 1 153 ? 4.543 -3.615 -7.543 1 96.94 153 LEU A C 1
ATOM 1218 O O . LEU A 1 153 ? 3.998 -3.959 -6.492 1 96.94 153 LEU A O 1
ATOM 1222 N N . PRO A 1 154 ? 4.402 -2.355 -7.953 1 94.81 154 PRO A N 1
ATOM 1223 C CA . PRO A 1 154 ? 3.615 -1.422 -7.141 1 94.81 154 PRO A CA 1
ATOM 1224 C C . PRO A 1 154 ? 2.152 -1.844 -7.012 1 94.81 154 PRO A C 1
ATOM 1226 O O . PRO A 1 154 ? 1.59 -1.8 -5.914 1 94.81 154 PRO A O 1
ATOM 1229 N N . GLY A 1 155 ? 1.555 -2.217 -8.125 1 94.38 155 GLY A N 1
ATOM 1230 C CA . GLY A 1 155 ? 0.19 -2.719 -8.078 1 94.38 155 GLY A CA 1
ATOM 1231 C C . GLY A 1 155 ? 0.046 -3.98 -7.254 1 94.38 155 GLY A C 1
ATOM 1232 O O . GLY A 1 155 ? -0.938 -4.145 -6.527 1 94.38 155 GLY A O 1
ATOM 1233 N N . TYR A 1 156 ? 1.054 -4.848 -7.43 1 95.94 156 TYR A N 1
ATOM 1234 C CA . TYR A 1 156 ? 1.102 -6.07 -6.637 1 95.94 156 TYR A CA 1
ATOM 1235 C C . TYR A 1 156 ? 1.155 -5.754 -5.148 1 95.94 156 TYR A C 1
ATOM 1237 O O . TYR A 1 156 ? 0.447 -6.371 -4.352 1 95.94 156 TYR A O 1
ATOM 1245 N N . PHE A 1 157 ? 2.002 -4.789 -4.766 1 96.81 157 PHE A N 1
ATOM 1246 C CA . PHE A 1 157 ? 2.098 -4.301 -3.396 1 96.81 157 PHE A CA 1
ATOM 1247 C C . PHE A 1 157 ? 0.735 -3.846 -2.889 1 96.81 157 PHE A C 1
ATOM 1249 O O . PHE A 1 157 ? 0.322 -4.215 -1.787 1 96.81 157 PHE A O 1
ATOM 1256 N N . MET A 1 158 ? 0.083 -3.045 -3.68 1 95.5 158 MET A N 1
ATOM 1257 C CA . MET A 1 158 ? -1.212 -2.496 -3.289 1 95.5 158 MET A CA 1
ATOM 1258 C C . MET A 1 158 ? -2.236 -3.607 -3.092 1 95.5 158 MET A C 1
ATOM 1260 O O . MET A 1 158 ? -3.006 -3.584 -2.127 1 95.5 158 MET A O 1
ATOM 1264 N N . ASN A 1 159 ? -2.219 -4.543 -3.951 1 93.44 159 ASN A N 1
ATOM 1265 C CA . ASN A 1 159 ? -3.158 -5.656 -3.857 1 93.44 159 ASN A CA 1
ATOM 1266 C C . ASN A 1 159 ? -2.951 -6.457 -2.576 1 93.44 159 ASN A C 1
ATOM 1268 O O . ASN A 1 159 ? -3.91 -6.75 -1.859 1 93.44 159 ASN A O 1
ATOM 1272 N N . LEU A 1 160 ? -1.75 -6.715 -2.297 1 94.12 160 LEU A N 1
ATOM 1273 C CA . LEU A 1 160 ? -1.414 -7.539 -1.142 1 94.12 160 LEU A CA 1
ATOM 1274 C C . LEU A 1 160 ? -1.738 -6.809 0.158 1 94.12 160 LEU A C 1
ATOM 1276 O O . LEU A 1 160 ? -2.135 -7.438 1.144 1 94.12 160 LEU A O 1
ATOM 1280 N N . ASN A 1 161 ? -1.528 -5.504 0.15 1 93.69 161 ASN A N 1
ATOM 1281 C CA . ASN A 1 161 ? -1.754 -4.738 1.371 1 93.69 161 ASN A CA 1
ATOM 1282 C C . ASN A 1 161 ? -3.242 -4.547 1.646 1 93.69 161 ASN A C 1
ATOM 1284 O O . ASN A 1 161 ? -3.648 -4.367 2.795 1 93.69 161 ASN A O 1
ATOM 1288 N N . GLN A 1 162 ? -4.004 -4.594 0.627 1 92.12 162 GLN A N 1
ATOM 1289 C CA . GLN A 1 162 ? -5.449 -4.488 0.813 1 92.12 162 GLN A CA 1
ATOM 1290 C C . GLN A 1 162 ? -6.066 -5.852 1.119 1 92.12 162 GLN A C 1
ATOM 1292 O O . GLN A 1 162 ? -7.062 -5.941 1.839 1 92.12 162 GLN A O 1
ATOM 1297 N N . ASN A 1 163 ? -5.457 -6.875 0.451 1 87.56 163 ASN A N 1
ATOM 1298 C CA . ASN A 1 163 ? -5.906 -8.242 0.673 1 87.56 163 ASN A CA 1
ATOM 1299 C C . ASN A 1 163 ? -4.758 -9.242 0.526 1 87.56 163 ASN A C 1
ATOM 1301 O O . ASN A 1 163 ? -4.285 -9.484 -0.584 1 87.56 163 ASN A O 1
ATOM 1305 N N . LYS A 1 164 ? -4.523 -9.945 1.61 1 88.38 164 LYS A N 1
ATOM 1306 C CA . LYS A 1 164 ? -3.428 -10.906 1.574 1 88.38 164 LYS A CA 1
ATOM 1307 C C . LYS A 1 164 ? -3.83 -12.172 0.818 1 88.38 164 LYS A C 1
ATOM 1309 O O . LYS A 1 164 ? -2.973 -12.93 0.368 1 88.38 164 LYS A O 1
ATOM 1314 N N . ARG A 1 165 ? -5.137 -12.422 0.717 1 92.62 165 ARG A N 1
ATOM 1315 C CA . ARG A 1 165 ? -5.645 -13.586 -0.003 1 92.62 165 ARG A CA 1
ATOM 1316 C C . ARG A 1 165 ? -5.566 -13.375 -1.512 1 92.62 165 ARG A C 1
ATOM 1318 O O . ARG A 1 165 ? -6.148 -12.422 -2.041 1 92.62 165 ARG A O 1
ATOM 1325 N N . THR A 1 166 ? -4.809 -14.211 -2.109 1 96.25 166 THR A N 1
ATOM 1326 C CA . THR A 1 166 ? -4.633 -14.062 -3.551 1 96.25 166 THR A CA 1
ATOM 1327 C C . THR A 1 166 ? -4.289 -15.406 -4.195 1 96.25 166 THR A C 1
ATOM 1329 O O . THR A 1 166 ? -3.664 -16.266 -3.564 1 96.25 166 THR A O 1
ATOM 1332 N N . LEU A 1 167 ? -4.754 -15.547 -5.348 1 97.19 167 LEU A N 1
ATOM 1333 C CA . LEU A 1 167 ? -4.402 -16.719 -6.141 1 97.19 167 LEU A CA 1
ATOM 1334 C C . LEU A 1 167 ? -3.287 -16.406 -7.125 1 97.19 167 LEU A C 1
ATOM 1336 O O . LEU A 1 167 ? -2.816 -17.281 -7.848 1 97.19 167 LEU A O 1
ATOM 1340 N N . LEU A 1 168 ? -2.863 -15.156 -7.078 1 96.75 168 LEU A N 1
ATOM 1341 C CA . LEU A 1 168 ? -1.719 -14.781 -7.898 1 96.75 168 LEU A CA 1
ATOM 1342 C C . LEU A 1 168 ? -0.444 -15.453 -7.395 1 96.75 168 LEU A C 1
ATOM 1344 O O . LEU A 1 168 ? -0.357 -15.82 -6.219 1 96.75 168 LEU A O 1
ATOM 1348 N N . PRO A 1 169 ? 0.49 -15.57 -8.359 1 96.75 169 PRO A N 1
ATOM 1349 C CA . PRO A 1 169 ? 1.776 -16.062 -7.863 1 96.75 169 PRO A CA 1
ATOM 1350 C C . PRO A 1 169 ? 2.348 -15.203 -6.742 1 96.75 169 PRO A C 1
ATOM 1352 O O . PRO A 1 169 ? 2.26 -13.977 -6.801 1 96.75 169 PRO A O 1
ATOM 1355 N N . LYS A 1 170 ? 2.76 -15.867 -5.73 1 97.25 170 LYS A N 1
ATOM 1356 C CA . LYS A 1 170 ? 3.492 -15.133 -4.695 1 97.25 170 LYS A CA 1
ATOM 1357 C C . LYS A 1 170 ? 4.961 -14.977 -5.07 1 97.25 170 LYS A C 1
ATOM 1359 O O . LYS A 1 170 ? 5.723 -15.945 -5.043 1 97.25 170 LYS A O 1
ATOM 1364 N N . PHE A 1 171 ? 5.348 -13.789 -5.395 1 97.88 171 PHE A N 1
ATOM 1365 C CA . PHE A 1 171 ? 6.707 -13.516 -5.844 1 97.88 171 PHE A CA 1
ATOM 1366 C C . PHE A 1 171 ? 7.621 -13.219 -4.66 1 97.88 171 PHE A C 1
ATOM 1368 O O . PHE A 1 171 ? 7.332 -12.336 -3.852 1 97.88 171 PHE A O 1
ATOM 1375 N N . TYR A 1 172 ? 8.75 -13.93 -4.625 1 98.31 172 TYR A N 1
ATOM 1376 C CA . TYR A 1 172 ? 9.633 -13.805 -3.477 1 98.31 172 TYR A CA 1
ATOM 1377 C C . TYR A 1 172 ? 10.969 -13.18 -3.885 1 98.31 172 TYR A C 1
ATOM 1379 O O . TYR A 1 172 ? 11.75 -12.758 -3.029 1 98.31 172 TYR A O 1
ATOM 1387 N N . GLY A 1 173 ? 11.203 -13.109 -5.172 1 98.44 173 GLY A N 1
ATOM 1388 C CA . GLY A 1 173 ? 12.445 -12.531 -5.664 1 98.44 173 GLY A CA 1
ATOM 1389 C C . GLY A 1 173 ? 12.555 -12.555 -7.18 1 98.44 173 GLY A C 1
ATOM 1390 O O . GLY A 1 173 ? 11.945 -13.406 -7.836 1 98.44 173 GLY A O 1
ATOM 1391 N N . LEU A 1 174 ? 13.258 -11.664 -7.691 1 98.56 174 LEU A N 1
ATOM 1392 C CA . LEU A 1 174 ? 13.625 -11.547 -9.102 1 98.56 174 LEU A CA 1
ATOM 1393 C C . LEU A 1 174 ? 15.117 -11.289 -9.258 1 98.56 174 LEU A C 1
ATOM 1395 O O . LEU A 1 174 ? 15.648 -10.336 -8.688 1 98.56 174 LEU A O 1
ATOM 1399 N N . TYR A 1 175 ? 15.742 -12.156 -9.977 1 98.38 175 TYR A N 1
ATOM 1400 C CA . TYR A 1 175 ? 17.203 -12.109 -10.086 1 98.38 175 TYR A CA 1
ATOM 1401 C C . TYR A 1 175 ? 17.641 -12.312 -11.531 1 98.38 175 TYR A C 1
ATOM 1403 O O . TYR A 1 175 ? 16.828 -12.68 -12.391 1 98.38 175 TYR A O 1
ATOM 1411 N N . CYS A 1 176 ? 18.953 -12.047 -11.773 1 98.12 176 CYS A N 1
ATOM 1412 C CA . CYS A 1 176 ? 19.562 -12.305 -13.07 1 98.12 176 CYS A CA 1
ATOM 1413 C C . CYS A 1 176 ? 21.016 -12.75 -12.906 1 98.12 176 CYS A C 1
ATOM 1415 O O . CYS A 1 176 ? 21.797 -12.094 -12.227 1 98.12 176 CYS A O 1
ATOM 1417 N N . VAL A 1 177 ? 21.297 -13.898 -13.484 1 96.94 177 VAL A N 1
ATOM 1418 C CA . VAL A 1 177 ? 22.656 -14.398 -13.555 1 96.94 177 VAL A CA 1
ATOM 1419 C C . VAL A 1 177 ? 23.266 -14.078 -14.922 1 96.94 177 VAL A C 1
ATOM 1421 O O . VAL A 1 177 ? 22.75 -14.523 -15.953 1 96.94 177 VAL A O 1
ATOM 1424 N N . GLN A 1 178 ? 24.266 -13.281 -14.852 1 96.75 178 GLN A N 1
ATOM 1425 C CA . GLN A 1 178 ? 25 -12.977 -16.078 1 96.75 178 GLN A CA 1
ATOM 1426 C C . GLN A 1 178 ? 26.328 -13.742 -16.125 1 96.75 178 GLN A C 1
ATOM 1428 O O . GLN A 1 178 ? 27.281 -13.398 -15.422 1 96.75 178 GLN A O 1
ATOM 1433 N N . ALA A 1 179 ? 26.359 -14.734 -16.922 1 92.38 179 ALA A N 1
ATOM 1434 C CA . ALA A 1 179 ? 27.531 -15.594 -17.047 1 92.38 179 ALA A CA 1
ATOM 1435 C C . ALA A 1 179 ? 27.812 -15.93 -18.516 1 92.38 179 ALA A C 1
ATOM 1437 O O . ALA A 1 179 ? 26.891 -16.234 -19.266 1 92.38 179 ALA A O 1
ATOM 1438 N N . ALA A 1 180 ? 29.109 -15.828 -18.875 1 89.38 180 ALA A N 1
ATOM 1439 C CA . ALA A 1 180 ? 29.578 -16.234 -20.203 1 89.38 180 ALA A CA 1
ATOM 1440 C C . ALA A 1 180 ? 28.781 -15.523 -21.297 1 89.38 180 ALA A C 1
ATOM 1442 O O . ALA A 1 180 ? 28.375 -16.156 -22.281 1 89.38 180 ALA A O 1
ATOM 1443 N N . GLY A 1 181 ? 28.344 -14.352 -21.047 1 88.75 181 GLY A N 1
ATOM 1444 C CA . GLY A 1 181 ? 27.672 -13.539 -22.047 1 88.75 181 GLY A CA 1
ATOM 1445 C C . GLY A 1 181 ? 26.172 -13.773 -22.078 1 88.75 181 GLY A C 1
ATOM 1446 O O . GLY A 1 181 ? 25.469 -13.227 -22.938 1 88.75 181 GLY A O 1
ATOM 1447 N N . LYS A 1 182 ? 25.719 -14.656 -21.25 1 92.5 182 LYS A N 1
ATOM 1448 C CA . LYS A 1 182 ? 24.281 -14.938 -21.203 1 92.5 182 LYS A CA 1
ATOM 1449 C C . LYS A 1 182 ? 23.641 -14.312 -19.969 1 92.5 182 LYS A C 1
ATOM 1451 O O . LYS A 1 182 ? 24.281 -14.234 -18.906 1 92.5 182 LYS A O 1
ATOM 1456 N N . ASN A 1 183 ? 22.438 -13.812 -20.188 1 95.88 183 ASN A N 1
ATOM 1457 C CA . ASN A 1 183 ? 21.625 -13.297 -19.094 1 95.88 183 ASN A CA 1
ATOM 1458 C C . ASN A 1 183 ? 20.469 -14.234 -18.766 1 95.88 183 ASN A C 1
ATOM 1460 O O . ASN A 1 183 ? 19.531 -14.375 -19.562 1 95.88 183 ASN A O 1
ATOM 1464 N N . ILE A 1 184 ? 20.562 -14.867 -17.688 1 95.5 184 ILE A N 1
ATOM 1465 C CA . ILE A 1 184 ? 19.5 -15.781 -17.266 1 95.5 184 ILE A CA 1
ATOM 1466 C C . ILE A 1 184 ? 18.703 -15.156 -16.125 1 95.5 184 ILE A C 1
ATOM 1468 O O . ILE A 1 184 ? 19.219 -15.008 -15.016 1 95.5 184 ILE A O 1
ATOM 1472 N N . ARG A 1 185 ? 17.484 -14.836 -16.422 1 96.5 185 ARG A N 1
ATOM 1473 C CA . ARG A 1 185 ? 16.625 -14.227 -15.422 1 96.5 185 ARG A CA 1
ATOM 1474 C C . ARG A 1 185 ? 15.734 -15.273 -14.758 1 96.5 185 ARG A C 1
ATOM 1476 O O . ARG A 1 185 ? 15.234 -16.188 -15.422 1 96.5 185 ARG A O 1
ATOM 1483 N N . ILE A 1 186 ? 15.586 -15.102 -13.461 1 97 186 ILE A N 1
ATOM 1484 C CA . ILE A 1 186 ? 14.805 -16.094 -12.727 1 97 186 ILE A CA 1
ATOM 1485 C C . ILE A 1 186 ? 13.867 -15.391 -11.742 1 97 186 ILE A C 1
ATOM 1487 O O . ILE A 1 186 ? 14.211 -14.336 -11.203 1 97 186 ILE A O 1
ATOM 1491 N N . VAL A 1 187 ? 12.719 -15.977 -11.539 1 97.81 187 VAL A N 1
ATOM 1492 C CA . VAL A 1 187 ? 11.758 -15.531 -10.539 1 97.81 187 VAL A CA 1
ATOM 1493 C C . VAL A 1 187 ? 11.5 -16.656 -9.539 1 97.81 187 VAL A C 1
ATOM 1495 O O . VAL A 1 187 ? 11.391 -17.828 -9.922 1 97.81 187 VAL A O 1
ATOM 1498 N N . VAL A 1 188 ? 11.508 -16.312 -8.281 1 98.12 188 VAL A N 1
ATOM 1499 C CA . VAL A 1 188 ? 11.195 -17.266 -7.227 1 98.12 188 VAL A CA 1
ATOM 1500 C C . VAL A 1 188 ? 9.742 -17.078 -6.781 1 98.12 188 VAL A C 1
ATOM 1502 O O . VAL A 1 188 ? 9.328 -15.969 -6.449 1 98.12 188 VAL A O 1
ATOM 1505 N N . MET A 1 189 ? 8.945 -18.141 -6.797 1 97.62 189 MET A N 1
ATOM 1506 C CA . MET A 1 189 ? 7.527 -18.078 -6.453 1 97.62 189 MET A CA 1
ATOM 1507 C C . MET A 1 189 ? 7.141 -19.25 -5.559 1 97.62 189 MET A C 1
ATOM 1509 O O . MET A 1 189 ? 7.969 -20.109 -5.262 1 97.62 189 MET A O 1
ATOM 1513 N N . ASN A 1 190 ? 5.934 -19.234 -5.082 1 96.19 190 ASN A N 1
ATOM 1514 C CA . ASN A 1 190 ? 5.426 -20.344 -4.266 1 96.19 190 ASN A CA 1
ATOM 1515 C C . ASN A 1 190 ? 5.121 -21.578 -5.117 1 96.19 190 ASN A C 1
ATOM 1517 O O . ASN A 1 190 ? 4.746 -21.453 -6.285 1 96.19 190 ASN A O 1
ATOM 1521 N N . ASN A 1 191 ? 5.301 -22.672 -4.484 1 94.5 191 ASN A N 1
ATOM 1522 C CA . ASN A 1 191 ? 4.906 -23.922 -5.102 1 94.5 191 ASN A CA 1
ATOM 1523 C C . ASN A 1 191 ? 3.422 -24.219 -4.895 1 94.5 191 ASN A C 1
ATOM 1525 O O . ASN A 1 191 ? 2.953 -24.297 -3.76 1 94.5 191 ASN A O 1
ATOM 1529 N N . LEU A 1 192 ? 2.719 -24.406 -5.949 1 93.38 192 LEU A N 1
ATOM 1530 C CA . LEU A 1 192 ? 1.27 -24.578 -5.871 1 93.38 192 LEU A CA 1
ATOM 1531 C C . LEU A 1 192 ? 0.896 -26.031 -5.602 1 93.38 192 LEU A C 1
ATOM 1533 O O . LEU A 1 192 ? -0.145 -26.297 -5 1 93.38 192 LEU A O 1
ATOM 1537 N N . LEU A 1 193 ? 1.709 -26.906 -6.086 1 92.56 193 LEU A N 1
ATOM 1538 C CA . LEU A 1 193 ? 1.389 -28.328 -6.023 1 92.56 193 LEU A CA 1
ATOM 1539 C C . LEU A 1 193 ? 2.408 -29.078 -5.176 1 92.56 193 LEU A C 1
ATOM 1541 O O . LEU A 1 193 ? 3.447 -29.516 -5.684 1 92.56 193 LEU A O 1
ATOM 1545 N N . PRO A 1 194 ? 2.035 -29.312 -3.996 1 89.75 194 PRO A N 1
ATOM 1546 C CA . PRO A 1 194 ? 2.992 -30 -3.133 1 89.75 194 PRO A CA 1
ATOM 1547 C C . PRO A 1 194 ? 3.359 -31.391 -3.652 1 89.75 194 PRO A C 1
ATOM 1549 O O . PRO A 1 194 ? 2.477 -32.188 -4.012 1 89.75 194 PRO A O 1
ATOM 1552 N N . SER A 1 195 ? 4.613 -31.688 -3.586 1 88 195 SER A N 1
ATOM 1553 C CA . SER A 1 195 ? 5.125 -32.938 -4.113 1 88 195 SER A CA 1
ATOM 1554 C C . SER A 1 195 ? 4.68 -34.125 -3.256 1 88 195 SER A C 1
ATOM 1556 O O . SER A 1 195 ? 4.566 -35.25 -3.75 1 88 195 SER A O 1
ATOM 1558 N N . ALA A 1 196 ? 4.457 -33.875 -2.018 1 85.31 196 ALA A N 1
ATOM 1559 C CA . ALA A 1 196 ? 4.078 -34.938 -1.079 1 85.31 196 ALA A CA 1
ATOM 1560 C C . ALA A 1 196 ? 2.65 -35.406 -1.334 1 85.31 196 ALA A C 1
ATOM 1562 O O . ALA A 1 196 ? 2.248 -36.469 -0.85 1 85.31 196 ALA A O 1
ATOM 1563 N N . VAL A 1 197 ? 1.939 -34.656 -2.094 1 89.38 197 VAL A N 1
ATOM 1564 C CA . VAL A 1 197 ? 0.542 -35 -2.35 1 89.38 197 VAL A CA 1
ATOM 1565 C C . VAL A 1 197 ? 0.382 -35.469 -3.789 1 89.38 197 VAL A C 1
ATOM 1567 O O . VAL A 1 197 ? 0.727 -34.781 -4.73 1 89.38 197 VAL A O 1
ATOM 1570 N N . ARG A 1 198 ? -0.177 -36.625 -3.869 1 91.19 198 ARG A N 1
ATOM 1571 C CA . ARG A 1 198 ? -0.44 -37.156 -5.211 1 91.19 198 ARG A CA 1
ATOM 1572 C C . ARG A 1 198 ? -1.591 -36.406 -5.871 1 91.19 198 ARG A C 1
ATOM 1574 O O . ARG A 1 198 ? -2.699 -36.375 -5.332 1 91.19 198 ARG A O 1
ATOM 1581 N N . MET A 1 199 ? -1.316 -35.875 -6.988 1 93.38 199 MET A N 1
ATOM 1582 C CA . MET A 1 199 ? -2.371 -35.219 -7.777 1 93.38 199 MET A CA 1
ATOM 1583 C C . MET A 1 199 ? -3.018 -36.219 -8.727 1 93.38 199 MET A C 1
ATOM 1585 O O . MET A 1 199 ? -2.41 -36.625 -9.727 1 93.38 199 MET A O 1
ATOM 1589 N N . HIS A 1 200 ? -4.199 -36.562 -8.461 1 94.88 200 HIS A N 1
ATOM 1590 C CA . HIS A 1 200 ? -4.906 -37.531 -9.305 1 94.88 200 HIS A CA 1
ATOM 1591 C C . HIS A 1 200 ? -5.336 -36.906 -10.617 1 94.88 200 HIS A C 1
ATOM 1593 O O . HIS A 1 200 ? -5.391 -37.562 -11.648 1 94.88 200 HIS A O 1
ATOM 1599 N N . LEU A 1 201 ? -5.68 -35.656 -10.531 1 95.75 201 LEU A N 1
ATOM 1600 C CA . LEU A 1 201 ? -6.027 -34.875 -11.727 1 95.75 201 LEU A CA 1
ATOM 1601 C C . LEU A 1 201 ? -5.344 -33.5 -11.703 1 95.75 201 LEU A C 1
ATOM 1603 O O . LEU A 1 201 ? -5.168 -32.906 -10.641 1 95.75 201 LEU A O 1
ATOM 1607 N N . LYS A 1 202 ? -4.957 -33.062 -12.82 1 96.81 202 LYS A N 1
ATOM 1608 C CA . LYS A 1 202 ? -4.352 -31.75 -13 1 96.81 202 LYS A CA 1
ATOM 1609 C C . LYS A 1 202 ? -4.926 -31.031 -14.219 1 96.81 202 LYS A C 1
ATOM 1611 O O . LYS A 1 202 ? -5.105 -31.656 -15.273 1 96.81 202 LYS A O 1
ATOM 1616 N N . TYR A 1 203 ? -5.234 -29.781 -14.094 1 96.81 203 TYR A N 1
ATOM 1617 C CA . TYR A 1 203 ? -5.828 -29.031 -15.195 1 96.81 203 TYR A CA 1
ATOM 1618 C C . TYR A 1 203 ? -5.145 -27.672 -15.359 1 96.81 203 TYR A C 1
ATOM 1620 O O . TYR A 1 203 ? -4.699 -27.062 -14.383 1 96.81 203 TYR A O 1
ATOM 1628 N N . ASP A 1 204 ? -5 -27.219 -16.5 1 95.56 204 ASP A N 1
ATOM 1629 C CA . ASP A 1 204 ? -4.656 -25.859 -16.906 1 95.56 204 ASP A CA 1
ATOM 1630 C C . ASP A 1 204 ? -5.824 -25.203 -17.641 1 95.56 204 ASP A C 1
ATOM 1632 O O . ASP A 1 204 ? -6.047 -25.453 -18.828 1 95.56 204 ASP A O 1
ATOM 1636 N N . LEU A 1 205 ? -6.488 -24.297 -16.938 1 97.56 205 LEU A N 1
ATOM 1637 C CA . LEU A 1 205 ? -7.777 -23.828 -17.438 1 97.56 205 LEU A CA 1
ATOM 1638 C C . LEU A 1 205 ? -7.699 -22.359 -17.828 1 97.56 205 LEU A C 1
ATOM 1640 O O . LEU A 1 205 ? -7.336 -21.5 -17.016 1 97.56 205 LEU A O 1
ATOM 1644 N N . LYS A 1 206 ? -8.078 -22.047 -19.031 1 93.94 206 LYS A N 1
ATOM 1645 C CA . LYS A 1 206 ? -8.031 -20.672 -19.531 1 93.94 206 LYS A CA 1
ATOM 1646 C C . LYS A 1 206 ? -9.422 -20.047 -19.531 1 93.94 206 LYS A C 1
ATOM 1648 O O . LYS A 1 206 ? -9.562 -18.828 -19.641 1 93.94 206 LYS A O 1
ATOM 1653 N N . GLY A 1 207 ? -10.406 -20.828 -19.359 1 93.25 207 GLY A N 1
ATOM 1654 C CA . GLY A 1 207 ? -11.773 -20.328 -19.391 1 93.25 207 GLY A CA 1
ATOM 1655 C C . GLY A 1 207 ? -12.336 -20.234 -20.797 1 93.25 207 GLY A C 1
ATOM 1656 O O . GLY A 1 207 ? -13.172 -19.375 -21.094 1 93.25 207 GLY A O 1
ATOM 1657 N N . SER A 1 208 ? -11.805 -20.969 -21.656 1 89.5 208 SER A N 1
ATOM 1658 C CA . SER A 1 208 ? -12.281 -21.047 -23.031 1 89.5 208 SER A CA 1
ATOM 1659 C C . SER A 1 208 ? -12.258 -22.5 -23.531 1 89.5 208 SER A C 1
ATOM 1661 O O . SER A 1 208 ? -11.531 -23.328 -22.984 1 89.5 208 SER A O 1
ATOM 1663 N N . THR A 1 209 ? -13.117 -22.75 -24.5 1 87.56 209 THR A N 1
ATOM 1664 C CA . THR A 1 209 ? -13.242 -24.109 -24.984 1 87.56 209 THR A CA 1
ATOM 1665 C C . THR A 1 209 ? -12.555 -24.281 -26.328 1 87.56 209 THR A C 1
ATOM 1667 O O . THR A 1 209 ? -12.328 -25.406 -26.781 1 87.56 209 THR A O 1
ATOM 1670 N N . TYR A 1 210 ? -12.148 -23.234 -26.875 1 83.44 210 TYR A N 1
ATOM 1671 C CA . TYR A 1 210 ? -11.578 -23.312 -28.203 1 83.44 210 TYR A CA 1
ATOM 1672 C C . TYR A 1 210 ? -10.211 -23.984 -28.172 1 83.44 210 TYR A C 1
ATOM 1674 O O . TYR A 1 210 ? -9.242 -23.406 -27.672 1 83.44 210 TYR A O 1
ATOM 1682 N N . LYS A 1 211 ? -10.047 -25.141 -28.75 1 88.06 211 LYS A N 1
ATOM 1683 C CA . LYS A 1 211 ? -8.82 -25.922 -28.859 1 88.06 211 LYS A CA 1
ATOM 1684 C C . LYS A 1 211 ? -8.164 -26.125 -27.5 1 88.06 211 LYS A C 1
ATOM 1686 O O . LYS A 1 211 ? -6.949 -25.969 -27.359 1 88.06 211 LYS A O 1
ATOM 1691 N N . ARG A 1 212 ? -9.008 -26.391 -26.578 1 93.31 212 ARG A N 1
ATOM 1692 C CA . ARG A 1 212 ? -8.508 -26.5 -25.203 1 93.31 212 ARG A CA 1
ATOM 1693 C C . ARG A 1 212 ? -8.656 -27.922 -24.688 1 93.31 212 ARG A C 1
ATOM 1695 O O . ARG A 1 212 ? -9.258 -28.141 -23.625 1 93.31 212 ARG A O 1
ATOM 1702 N N . ARG A 1 213 ? -8.039 -28.844 -25.484 1 94.06 213 ARG A N 1
ATOM 1703 C CA . ARG A 1 213 ? -7.902 -30.234 -25.062 1 94.06 213 ARG A CA 1
ATOM 1704 C C . ARG A 1 213 ? -6.434 -30.625 -24.953 1 94.06 213 ARG A C 1
ATOM 1706 O O . ARG A 1 213 ? -5.586 -30.125 -25.688 1 94.06 213 ARG A O 1
ATOM 1713 N N . ALA A 1 214 ? -6.207 -31.5 -24.031 1 94.31 214 ALA A N 1
ATOM 1714 C CA . ALA A 1 214 ? -4.84 -32 -23.906 1 94.31 214 ALA A CA 1
ATOM 1715 C C . ALA A 1 214 ? -4.406 -32.75 -25.156 1 94.31 214 ALA A C 1
ATOM 1717 O O . ALA A 1 214 ? -5.188 -33.5 -25.734 1 94.31 214 ALA A O 1
ATOM 1718 N N . SER A 1 215 ? -3.211 -32.531 -25.594 1 92.25 215 SER A N 1
ATOM 1719 C CA . SER A 1 215 ? -2.678 -33.25 -26.766 1 92.25 215 SER A CA 1
ATOM 1720 C C . SER A 1 215 ? -2.426 -34.719 -26.469 1 92.25 215 SER A C 1
ATOM 1722 O O . SER A 1 215 ? -2.309 -35.094 -25.297 1 92.25 215 SER A O 1
ATOM 1724 N N . PRO A 1 216 ? -2.389 -35.469 -27.531 1 92.5 216 PRO A N 1
ATOM 1725 C CA . PRO A 1 216 ? -2.055 -36.906 -27.312 1 92.5 216 PRO A CA 1
ATOM 1726 C C . PRO A 1 216 ? -0.714 -37.094 -26.609 1 92.5 216 PRO A C 1
ATOM 1728 O O . PRO A 1 216 ? -0.583 -37.969 -25.75 1 92.5 216 PRO A O 1
ATOM 1731 N N . LYS A 1 217 ? 0.204 -36.281 -27 1 91.19 217 LYS A N 1
ATOM 1732 C CA . LYS A 1 217 ? 1.519 -36.344 -26.359 1 91.19 217 LYS A CA 1
ATOM 1733 C C . LYS A 1 217 ? 1.423 -36.062 -24.859 1 91.19 217 LYS A C 1
ATOM 1735 O O . LYS A 1 217 ? 2.08 -36.719 -24.062 1 91.19 217 LYS A O 1
ATOM 1740 N N . GLU A 1 218 ? 0.612 -35.094 -24.516 1 90.88 218 GLU A N 1
ATOM 1741 C CA . GLU A 1 218 ? 0.417 -34.719 -23.109 1 90.88 218 GLU A CA 1
ATOM 1742 C C . GLU A 1 218 ? -0.275 -35.844 -22.359 1 90.88 218 GLU A C 1
ATOM 1744 O O . GLU A 1 218 ? 0.089 -36.156 -21.219 1 90.88 218 GLU A O 1
ATOM 1749 N N . ARG A 1 219 ? -1.209 -36.531 -22.938 1 92.19 219 ARG A N 1
ATOM 1750 C CA . ARG A 1 219 ? -2.008 -37.562 -22.297 1 92.19 219 ARG A CA 1
ATOM 1751 C C . ARG A 1 219 ? -1.168 -38.812 -22.031 1 92.19 219 ARG A C 1
ATOM 1753 O O . ARG A 1 219 ? -1.534 -39.625 -21.188 1 92.19 219 ARG A O 1
ATOM 176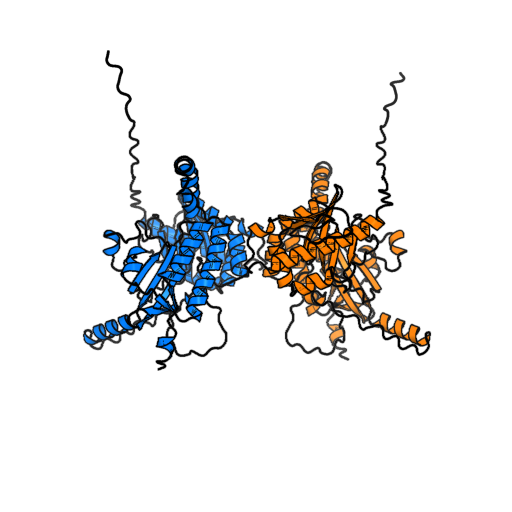0 N N . ASP A 1 220 ? -0.036 -38.906 -22.688 1 91.44 220 ASP A N 1
ATOM 1761 C CA . ASP A 1 220 ? 0.842 -40.062 -22.547 1 91.44 220 ASP A CA 1
ATOM 1762 C C . ASP A 1 220 ? 1.732 -39.906 -21.312 1 91.44 220 ASP A C 1
ATOM 1764 O O . ASP A 1 220 ? 2.342 -40.906 -20.859 1 91.44 220 ASP A O 1
ATOM 1768 N N . LYS A 1 221 ? 1.712 -38.781 -20.75 1 87.56 221 LYS A N 1
ATOM 1769 C CA . LYS A 1 221 ? 2.527 -38.562 -19.562 1 87.56 221 LYS A CA 1
ATOM 1770 C C . LYS A 1 221 ? 1.946 -39.281 -18.359 1 87.56 221 LYS A C 1
ATOM 1772 O O . LYS A 1 221 ? 0.765 -39.625 -18.344 1 87.56 221 LYS A O 1
ATOM 1777 N N . ALA A 1 222 ? 2.805 -39.5 -17.359 1 84.38 222 ALA A N 1
ATOM 1778 C CA . ALA A 1 222 ? 2.371 -40.188 -16.141 1 84.38 222 ALA A CA 1
ATOM 1779 C C . ALA A 1 222 ? 1.306 -39.375 -15.406 1 84.38 222 ALA A C 1
ATOM 1781 O O . ALA A 1 222 ? 0.344 -39.938 -14.875 1 84.38 222 ALA A O 1
ATOM 1782 N N . VAL A 1 223 ? 1.562 -38.094 -15.344 1 87 223 VAL A N 1
ATOM 1783 C CA . VAL A 1 223 ? 0.601 -37.156 -14.75 1 87 223 VAL A CA 1
ATOM 1784 C C . VAL A 1 223 ? 0.232 -36.062 -15.75 1 87 223 VAL A C 1
ATOM 1786 O O . VAL A 1 223 ? 0.792 -34.969 -15.719 1 87 223 VAL A O 1
ATOM 1789 N N . PRO A 1 224 ? -0.692 -36.312 -16.562 1 93.25 224 PRO A N 1
ATOM 1790 C CA . PRO A 1 224 ? -1.063 -35.375 -17.609 1 93.25 224 PRO A CA 1
ATOM 1791 C C . PRO A 1 224 ? -1.717 -34.094 -17.062 1 93.25 224 PRO A C 1
ATOM 1793 O O . PRO A 1 224 ? -2.291 -34.125 -15.969 1 93.25 224 PRO A O 1
ATOM 1796 N N . THR A 1 225 ? -1.553 -33.031 -17.75 1 94.81 225 THR A N 1
ATOM 1797 C CA . THR A 1 225 ? -2.283 -31.797 -17.484 1 94.81 225 THR A CA 1
ATOM 1798 C C . THR A 1 225 ? -3.41 -31.609 -18.484 1 94.81 225 THR A C 1
ATOM 1800 O O . THR A 1 225 ? -3.16 -31.344 -19.672 1 94.81 225 THR A O 1
ATOM 1803 N N . TYR A 1 226 ? -4.566 -31.719 -18.062 1 96.62 226 TYR A N 1
ATOM 1804 C CA . TYR A 1 226 ? -5.742 -31.609 -18.922 1 96.62 226 TYR A CA 1
ATOM 1805 C C . TYR A 1 226 ? -6.152 -30.156 -19.094 1 96.62 226 TYR A C 1
ATOM 1807 O O . TYR A 1 226 ? -5.594 -29.266 -18.438 1 96.62 226 TYR A O 1
ATOM 1815 N N . LYS A 1 227 ? -7.039 -29.938 -20.031 1 96.81 227 LYS A N 1
ATOM 1816 C CA . LYS A 1 227 ? -7.434 -28.562 -20.344 1 96.81 227 LYS A CA 1
ATOM 1817 C C . LYS A 1 227 ? -8.93 -28.359 -20.141 1 96.81 227 LYS A C 1
ATOM 1819 O O . LYS A 1 227 ? -9.57 -29.109 -19.391 1 96.81 227 LYS A O 1
ATOM 1824 N N . ASP A 1 228 ? -9.477 -27.297 -20.672 1 96.88 228 ASP A N 1
ATOM 1825 C CA . ASP A 1 228 ? -10.844 -26.859 -20.391 1 96.88 228 ASP A CA 1
ATOM 1826 C C . ASP A 1 228 ? -11.859 -27.891 -20.891 1 96.88 228 ASP A C 1
ATOM 1828 O O . ASP A 1 228 ? -12.773 -28.266 -20.156 1 96.88 228 ASP A O 1
ATOM 1832 N N . LEU A 1 229 ? -11.711 -28.344 -22.062 1 96.06 229 LEU A N 1
ATOM 1833 C CA . LEU A 1 229 ? -12.672 -29.297 -22.641 1 96.06 229 LEU A CA 1
ATOM 1834 C C . LEU A 1 229 ? -12.602 -30.641 -21.906 1 96.06 229 LEU A C 1
ATOM 1836 O O . LEU A 1 229 ? -13.625 -31.297 -21.734 1 96.06 229 LEU A O 1
ATOM 1840 N N . ASP A 1 230 ? -11.422 -31.047 -21.578 1 97.12 230 ASP A N 1
ATOM 1841 C CA . ASP A 1 230 ? -11.266 -32.281 -20.781 1 97.12 230 ASP A CA 1
ATOM 1842 C C . ASP A 1 230 ? -11.984 -32.156 -19.453 1 97.12 230 ASP A C 1
ATOM 1844 O O . ASP A 1 230 ? -12.672 -33.094 -19.016 1 97.12 230 ASP A O 1
ATOM 1848 N N . PHE A 1 231 ? -11.812 -31.016 -18.828 1 97.19 231 PHE A N 1
ATOM 1849 C CA . PHE A 1 231 ? -12.453 -30.781 -17.547 1 97.19 231 PHE A CA 1
ATOM 1850 C C . PHE A 1 231 ? -13.969 -30.891 -17.672 1 97.19 231 PHE A C 1
ATOM 1852 O O . PHE A 1 231 ? -14.625 -31.547 -16.859 1 97.19 231 PHE A O 1
ATOM 1859 N N . MET A 1 232 ? -14.523 -30.234 -18.625 1 95.62 232 MET A N 1
ATOM 1860 C CA . MET A 1 232 ? -15.969 -30.219 -18.828 1 95.62 232 MET A CA 1
ATOM 1861 C C . MET A 1 232 ? -16.5 -31.609 -19.094 1 95.62 232 MET A C 1
ATOM 1863 O O . MET A 1 232 ? -17.641 -31.938 -18.734 1 95.62 232 MET A O 1
ATOM 1867 N N . GLN A 1 233 ? -15.688 -32.406 -19.672 1 93.75 233 GLN A N 1
ATOM 1868 C CA . GLN A 1 233 ? -16.078 -33.781 -19.969 1 93.75 233 GLN A CA 1
ATOM 1869 C C . GLN A 1 233 ? -15.969 -34.688 -18.734 1 93.75 233 GLN A C 1
ATOM 1871 O O . GLN A 1 233 ? -16.875 -35.469 -18.453 1 93.75 233 GLN A O 1
ATOM 1876 N N . ASP A 1 234 ? -14.875 -34.562 -18.047 1 91.25 234 ASP A N 1
ATOM 1877 C CA . ASP A 1 234 ? -14.547 -35.469 -16.938 1 91.25 234 ASP A CA 1
ATOM 1878 C C . ASP A 1 234 ? -15.273 -35.031 -15.664 1 91.25 234 ASP A C 1
ATOM 1880 O O . ASP A 1 234 ? -15.547 -35.875 -14.797 1 91.25 234 ASP A O 1
ATOM 1884 N N . MET A 1 235 ? -15.469 -33.719 -15.445 1 93.25 235 MET A N 1
ATOM 1885 C CA . MET A 1 235 ? -16.078 -33.156 -14.25 1 93.25 235 MET A CA 1
ATOM 1886 C C . MET A 1 235 ? -17.297 -32.312 -14.602 1 93.25 235 MET A C 1
ATOM 1888 O O . MET A 1 235 ? -17.344 -31.125 -14.305 1 93.25 235 MET A O 1
ATOM 1892 N N . GLN A 1 236 ? -18.297 -32.938 -15.086 1 91.5 236 GLN A N 1
ATOM 1893 C CA . GLN A 1 236 ? -19.484 -32.281 -15.625 1 91.5 236 GLN A CA 1
ATOM 1894 C C . GLN A 1 236 ? -20.172 -31.453 -14.555 1 91.5 236 GLN A C 1
ATOM 1896 O O . GLN A 1 236 ? -20.703 -30.375 -14.852 1 91.5 236 GLN A O 1
ATOM 1901 N N . GLU A 1 237 ? -20.125 -31.922 -13.297 1 93.81 237 GLU A N 1
ATOM 1902 C CA . GLU A 1 237 ? -20.812 -31.188 -12.234 1 93.81 237 GLU A CA 1
ATOM 1903 C C . GLU A 1 237 ? -19.859 -30.219 -11.539 1 93.81 237 GLU A C 1
ATOM 1905 O O . GLU A 1 237 ? -20.234 -29.562 -10.562 1 93.81 237 GLU A O 1
ATOM 1910 N N . GLY A 1 238 ? -18.656 -30.188 -12.086 1 96.06 238 GLY A N 1
ATOM 1911 C CA . GLY A 1 238 ? -17.672 -29.281 -11.5 1 96.06 238 GLY A CA 1
ATOM 1912 C C . GLY A 1 238 ? -17.125 -29.781 -10.172 1 96.06 238 GLY A C 1
ATOM 1913 O O . GLY A 1 238 ? -17.359 -30.922 -9.789 1 96.06 238 GLY A O 1
ATOM 1914 N N . LEU A 1 239 ? -16.297 -29.016 -9.531 1 97.75 239 LEU A N 1
ATOM 1915 C CA . LEU A 1 239 ? -15.797 -29.234 -8.172 1 97.75 239 LEU A CA 1
ATOM 1916 C C . LEU A 1 239 ? -16.734 -28.609 -7.148 1 97.75 239 LEU A C 1
ATOM 1918 O O . LEU A 1 239 ? -16.828 -27.375 -7.039 1 97.75 239 LEU A O 1
ATOM 1922 N N . LEU A 1 240 ? -17.375 -29.438 -6.453 1 97.31 240 LEU A N 1
ATOM 1923 C CA . LEU A 1 240 ? -18.422 -28.984 -5.527 1 97.31 240 LEU A CA 1
ATOM 1924 C C . LEU A 1 240 ? -17.812 -28.562 -4.199 1 97.31 240 LEU A C 1
ATOM 1926 O O . LEU A 1 240 ? -17.094 -29.328 -3.561 1 97.31 240 LEU A O 1
ATOM 1930 N N . MET A 1 241 ? -18.094 -27.359 -3.82 1 96.12 241 MET A N 1
ATOM 1931 C CA . MET A 1 241 ? -17.547 -26.797 -2.596 1 96.12 241 MET A CA 1
ATOM 1932 C C . MET A 1 241 ? -18.641 -26.297 -1.665 1 96.12 241 MET A C 1
ATOM 1934 O O . MET A 1 241 ? -19.719 -25.922 -2.123 1 96.12 241 MET A O 1
ATOM 1938 N N . GLU A 1 242 ? -18.297 -26.328 -0.324 1 94.5 242 GLU A N 1
ATOM 1939 C CA . GLU A 1 242 ? -19.188 -25.672 0.635 1 94.5 242 GLU A CA 1
ATOM 1940 C C . GLU A 1 242 ? -19.328 -24.188 0.33 1 94.5 242 GLU A C 1
ATOM 1942 O O . GLU A 1 242 ? -18.406 -23.578 -0.221 1 94.5 242 GLU A O 1
ATOM 1947 N N . GLY A 1 243 ? -20.359 -23.625 0.792 1 94.06 243 GLY A N 1
ATOM 1948 C CA . GLY A 1 243 ? -20.719 -22.25 0.458 1 94.06 243 GLY A CA 1
ATOM 1949 C C . GLY A 1 243 ? -19.625 -21.25 0.802 1 94.06 243 GLY A C 1
ATOM 1950 O O . GLY A 1 243 ? -19.344 -20.344 0.017 1 94.06 243 GLY A O 1
ATOM 1951 N N . ASP A 1 244 ? -19.062 -21.438 1.919 1 93.38 244 ASP A N 1
ATOM 1952 C CA . ASP A 1 244 ? -18.047 -20.5 2.377 1 93.38 244 ASP A CA 1
ATOM 1953 C C . ASP A 1 244 ? -16.781 -20.594 1.532 1 93.38 244 ASP A C 1
ATOM 1955 O O . ASP A 1 244 ? -16.172 -19.578 1.197 1 93.38 244 ASP A O 1
ATOM 1959 N N . LYS A 1 245 ? -16.438 -21.875 1.18 1 94 245 LYS A N 1
ATOM 1960 C CA . LYS A 1 245 ? -15.242 -22.062 0.358 1 94 245 LYS A CA 1
ATOM 1961 C C . LYS A 1 245 ? -15.477 -21.562 -1.068 1 94 245 LYS A C 1
ATOM 1963 O O . LYS A 1 245 ? -14.602 -20.938 -1.661 1 94 245 LYS A O 1
ATOM 1968 N N . TYR A 1 246 ? -16.641 -21.859 -1.557 1 96.81 246 TYR A N 1
ATOM 1969 C CA . TYR A 1 246 ? -17 -21.391 -2.895 1 96.81 246 TYR A CA 1
ATOM 1970 C C . TYR A 1 246 ? -16.938 -19.875 -2.982 1 96.81 246 TYR A C 1
ATOM 1972 O O . TYR A 1 246 ? -16.328 -19.328 -3.9 1 96.81 246 TYR A O 1
ATOM 1980 N N . SER A 1 247 ? -17.531 -19.219 -2.02 1 96.62 247 SER A N 1
ATOM 1981 C CA . SER A 1 247 ? -17.562 -17.75 -2.004 1 96.62 247 SER A CA 1
ATOM 1982 C C . SER A 1 247 ? -16.156 -17.172 -1.889 1 96.62 247 SER A C 1
ATOM 1984 O O . SER A 1 247 ? -15.844 -16.188 -2.541 1 96.62 247 SER A O 1
ATOM 1986 N N . ALA A 1 248 ? -15.375 -17.812 -1.117 1 96.12 248 ALA A N 1
ATOM 1987 C CA . ALA A 1 248 ? -14 -17.344 -0.919 1 96.12 248 ALA A CA 1
ATOM 1988 C C . ALA A 1 248 ? -13.195 -17.438 -2.213 1 96.12 248 ALA A C 1
ATOM 1990 O O . ALA A 1 248 ? -12.484 -16.516 -2.578 1 96.12 248 ALA A O 1
ATOM 1991 N N . VAL A 1 249 ? -13.391 -18.562 -2.906 1 97.62 249 VAL A N 1
ATOM 1992 C CA . VAL A 1 249 ? -12.672 -18.766 -4.16 1 97.62 249 VAL A CA 1
ATOM 1993 C C . VAL A 1 249 ? -13.109 -17.719 -5.184 1 97.62 249 VAL A C 1
ATOM 1995 O O . VAL A 1 249 ? -12.266 -17.078 -5.812 1 97.62 249 VAL A O 1
ATOM 1998 N N . CYS A 1 250 ? -14.32 -17.484 -5.258 1 97.56 250 CYS A N 1
ATOM 1999 C CA . CYS A 1 250 ? -14.859 -16.594 -6.277 1 97.56 250 CYS A CA 1
ATOM 2000 C C . CYS A 1 250 ? -14.5 -15.141 -5.969 1 97.56 250 CYS A C 1
ATOM 2002 O O . CYS A 1 250 ? -14.172 -14.375 -6.875 1 97.56 250 CYS A O 1
ATOM 2004 N N . LYS A 1 251 ? -14.555 -14.797 -4.703 1 96.06 251 LYS A N 1
ATOM 2005 C CA . LYS A 1 251 ? -14.188 -13.438 -4.309 1 96.06 251 LYS A CA 1
ATOM 2006 C C . LYS A 1 251 ? -12.719 -13.156 -4.605 1 96.06 251 LYS A C 1
ATOM 2008 O O . LYS A 1 251 ? -12.367 -12.086 -5.102 1 96.06 251 LYS A O 1
ATOM 2013 N N . THR A 1 252 ? -11.898 -14.133 -4.273 1 96.75 252 THR A N 1
ATOM 2014 C CA . THR A 1 252 ? -10.469 -13.977 -4.512 1 96.75 252 THR A CA 1
ATOM 2015 C C . THR A 1 252 ? -10.18 -13.891 -6.008 1 96.75 252 THR A C 1
ATOM 2017 O O . THR A 1 252 ? -9.391 -13.039 -6.441 1 96.75 252 THR A O 1
ATOM 2020 N N . LEU A 1 253 ? -10.852 -14.711 -6.789 1 97.62 253 LEU A N 1
ATOM 2021 C CA . LEU A 1 253 ? -10.688 -14.688 -8.234 1 97.62 253 LEU A CA 1
ATOM 2022 C C . LEU A 1 253 ? -11.094 -13.328 -8.805 1 97.62 253 LEU A C 1
ATOM 2024 O O . LEU A 1 253 ? -10.406 -12.773 -9.664 1 97.62 253 LEU A O 1
ATOM 2028 N N . HIS A 1 254 ? -12.148 -12.844 -8.281 1 96.44 254 HIS A N 1
ATOM 2029 C CA . HIS A 1 254 ? -12.648 -11.555 -8.75 1 96.44 254 HIS A CA 1
ATOM 2030 C C . HIS A 1 254 ? -11.625 -10.445 -8.508 1 96.44 254 HIS A C 1
ATOM 2032 O O . HIS A 1 254 ? -11.312 -9.672 -9.414 1 96.44 254 HIS A O 1
ATOM 2038 N N . ARG A 1 255 ? -11.125 -10.367 -7.344 1 95 255 ARG A N 1
ATOM 2039 C CA . ARG A 1 255 ? -10.148 -9.344 -6.973 1 95 255 ARG A CA 1
ATOM 2040 C C . ARG A 1 255 ? -8.883 -9.461 -7.812 1 95 255 ARG A C 1
ATOM 2042 O O . ARG A 1 255 ? -8.367 -8.453 -8.305 1 95 255 ARG A O 1
ATOM 2049 N N . ASP A 1 256 ? -8.398 -10.664 -7.965 1 96.44 256 ASP A N 1
ATOM 2050 C CA . ASP A 1 256 ? -7.172 -10.883 -8.727 1 96.44 256 ASP A CA 1
ATOM 2051 C C . ASP A 1 256 ? -7.383 -10.555 -10.203 1 96.44 256 ASP A C 1
ATOM 2053 O O . ASP A 1 256 ? -6.512 -9.961 -10.844 1 96.44 256 ASP A O 1
ATOM 2057 N N . CYS A 1 257 ? -8.539 -10.914 -10.68 1 96 257 CYS A N 1
ATOM 2058 C CA . CYS A 1 257 ? -8.836 -10.617 -12.078 1 96 257 CYS A CA 1
ATOM 2059 C C . CYS A 1 257 ? -8.922 -9.109 -12.305 1 96 257 CYS A C 1
ATOM 2061 O O . CYS A 1 257 ? -8.516 -8.617 -13.359 1 96 257 CYS A O 1
ATOM 2063 N N . LEU A 1 258 ? -9.461 -8.438 -11.352 1 94.44 258 LEU A N 1
ATOM 2064 C CA . LEU A 1 258 ? -9.539 -6.984 -11.461 1 94.44 258 LEU A CA 1
ATOM 2065 C C . LEU A 1 258 ? -8.148 -6.371 -11.547 1 94.44 258 LEU A C 1
ATOM 2067 O O . LEU A 1 258 ? -7.918 -5.461 -12.344 1 94.44 258 LEU A O 1
ATOM 2071 N N . LEU A 1 259 ? -7.25 -6.852 -10.758 1 93.62 259 LEU A N 1
ATOM 2072 C CA . LEU A 1 259 ? -5.871 -6.379 -10.805 1 93.62 259 LEU A CA 1
ATOM 2073 C C . LEU A 1 259 ? -5.238 -6.672 -12.156 1 93.62 259 LEU A C 1
ATOM 2075 O O . LEU A 1 259 ? -4.637 -5.789 -12.773 1 93.62 259 LEU A O 1
ATOM 2079 N N . LEU A 1 260 ? -5.414 -7.922 -12.578 1 94.44 260 LEU A N 1
ATOM 2080 C CA . LEU A 1 260 ? -4.828 -8.312 -13.859 1 94.44 260 LEU A CA 1
ATOM 2081 C C . LEU A 1 260 ? -5.398 -7.48 -15 1 94.44 260 LEU A C 1
ATOM 2083 O O . LEU A 1 260 ? -4.664 -7.047 -15.891 1 94.44 260 LEU A O 1
ATOM 2087 N N . GLN A 1 261 ? -6.645 -7.238 -14.945 1 93 261 GLN A N 1
ATOM 2088 C CA . GLN A 1 261 ? -7.305 -6.406 -15.953 1 93 261 GLN A CA 1
ATOM 2089 C C . GLN A 1 261 ? -6.727 -4.996 -15.961 1 93 261 GLN A C 1
ATOM 2091 O O . GLN A 1 261 ? -6.527 -4.406 -17.031 1 93 261 GLN A O 1
ATOM 2096 N N . SER A 1 262 ? -6.453 -4.484 -14.789 1 91.19 262 SER A N 1
ATOM 2097 C CA . SER A 1 262 ? -5.949 -3.121 -14.68 1 91.19 262 SER A CA 1
ATOM 2098 C C . SER A 1 262 ? -4.574 -2.984 -15.32 1 91.19 262 SER A C 1
ATOM 2100 O O . SER A 1 262 ? -4.203 -1.903 -15.781 1 91.19 262 SER A O 1
ATOM 2102 N N . PHE A 1 263 ? -3.855 -4.062 -15.398 1 88.69 263 PHE A N 1
ATOM 2103 C CA . PHE A 1 263 ? -2.541 -4.059 -16.031 1 88.69 263 PHE A CA 1
ATOM 2104 C C . PHE A 1 263 ? -2.625 -4.59 -17.453 1 88.69 263 PHE A C 1
ATOM 2106 O O . PHE A 1 263 ? -1.598 -4.848 -18.094 1 88.69 263 PHE A O 1
ATOM 2113 N N . LYS A 1 264 ? -3.84 -4.863 -17.891 1 89.56 264 LYS A N 1
ATOM 2114 C CA . LYS A 1 264 ? -4.121 -5.348 -19.25 1 89.56 264 LYS A CA 1
ATOM 2115 C C . LYS A 1 264 ? -3.447 -6.695 -19.5 1 89.56 264 LYS A C 1
ATOM 2117 O O . LYS A 1 264 ? -2.936 -6.945 -20.594 1 89.56 264 LYS A O 1
ATOM 2122 N N . ILE A 1 265 ? -3.4 -7.457 -18.484 1 91.12 265 ILE A N 1
ATOM 2123 C CA . ILE A 1 265 ? -2.824 -8.797 -18.594 1 91.12 265 ILE A CA 1
ATOM 2124 C C . ILE A 1 265 ? -3.891 -9.781 -19.062 1 91.12 265 ILE A C 1
ATOM 2126 O O . ILE A 1 265 ? -5.012 -9.781 -18.547 1 91.12 265 ILE A O 1
ATOM 2130 N N . MET A 1 266 ? -3.559 -10.492 -20.109 1 89.94 266 MET A N 1
ATOM 2131 C CA . MET A 1 266 ? -4.441 -11.523 -20.641 1 89.94 266 MET A CA 1
ATOM 2132 C C . MET A 1 266 ? -3.721 -12.859 -20.734 1 89.94 266 MET A C 1
ATOM 2134 O O . MET A 1 266 ? -2.562 -12.977 -20.328 1 89.94 266 MET A O 1
ATOM 2138 N N . ASP A 1 267 ? -4.363 -13.898 -21.109 1 87.25 267 ASP A N 1
ATOM 2139 C CA . ASP A 1 267 ? -3.848 -15.227 -21.438 1 87.25 267 ASP A CA 1
ATOM 2140 C C . ASP A 1 267 ? -3.289 -15.914 -20.188 1 87.25 267 ASP A C 1
ATOM 2142 O O . ASP A 1 267 ? -2.355 -16.719 -20.281 1 87.25 267 ASP A O 1
ATOM 2146 N N . TYR A 1 268 ? -3.697 -15.461 -19.062 1 93.5 268 TYR A N 1
ATOM 2147 C CA . TYR A 1 268 ? -3.396 -16.219 -17.844 1 93.5 268 TYR A CA 1
ATOM 2148 C C . TYR A 1 268 ? -4.324 -17.422 -17.719 1 93.5 268 TYR A C 1
ATOM 2150 O O . TYR A 1 268 ? -5.328 -17.531 -18.422 1 93.5 268 TYR A O 1
ATOM 2158 N N . SER A 1 269 ? -3.918 -18.406 -16.875 1 95.38 269 SER A N 1
ATOM 2159 C CA . SER A 1 269 ? -4.691 -19.625 -16.672 1 95.38 269 SER A CA 1
ATOM 2160 C C . SER A 1 269 ? -4.777 -19.984 -15.188 1 95.38 269 SER A C 1
ATOM 2162 O O . SER A 1 269 ? -4.062 -19.406 -14.359 1 95.38 269 SER A O 1
ATOM 2164 N N . LEU A 1 270 ? -5.734 -20.781 -14.898 1 97.94 270 LEU A N 1
ATOM 2165 C CA . LEU A 1 270 ? -5.828 -21.359 -13.562 1 97.94 270 LEU A CA 1
ATOM 2166 C C . LEU A 1 270 ? -5.289 -22.781 -13.539 1 97.94 270 LEU A C 1
ATOM 2168 O O . LEU A 1 270 ? -5.789 -23.656 -14.258 1 97.94 270 LEU A O 1
ATOM 2172 N N . LEU A 1 271 ? -4.246 -22.969 -12.773 1 97.38 271 LEU A N 1
ATOM 2173 C CA . LEU A 1 271 ? -3.77 -24.312 -12.5 1 97.38 271 LEU A CA 1
ATOM 2174 C C . LEU A 1 271 ? -4.598 -24.969 -11.398 1 97.38 271 LEU A C 1
ATOM 2176 O O . LEU A 1 271 ? -4.824 -24.375 -10.344 1 97.38 271 LEU A O 1
ATOM 2180 N N . VAL A 1 272 ? -5.125 -26.188 -11.695 1 97.88 272 VAL A N 1
ATOM 2181 C CA . VAL A 1 272 ? -5.953 -26.906 -10.734 1 97.88 272 VAL A CA 1
ATOM 2182 C C . VAL A 1 272 ? -5.391 -28.312 -10.523 1 97.88 272 VAL A C 1
ATOM 2184 O O . VAL A 1 272 ? -5.285 -29.094 -11.469 1 97.88 272 VAL A O 1
ATOM 2187 N N . GLY A 1 273 ? -4.941 -28.594 -9.32 1 97 273 GLY A N 1
ATOM 2188 C CA . GLY A 1 273 ? -4.594 -29.938 -8.898 1 97 273 GLY A CA 1
ATOM 2189 C C . GLY A 1 273 ? -5.621 -30.562 -7.965 1 97 273 GLY A C 1
ATOM 2190 O O . GLY A 1 273 ? -6.102 -29.906 -7.039 1 97 273 GLY A O 1
ATOM 2191 N N . VAL A 1 274 ? -5.984 -31.828 -8.266 1 96.75 274 VAL A N 1
ATOM 2192 C CA . VAL A 1 274 ? -7.023 -32.469 -7.48 1 96.75 274 VAL A CA 1
ATOM 2193 C C . VAL A 1 274 ? -6.457 -33.75 -6.848 1 96.75 274 VAL A C 1
ATOM 2195 O O . VAL A 1 274 ? -5.941 -34.625 -7.551 1 96.75 274 VAL A O 1
ATOM 2198 N N . HIS A 1 275 ? -6.48 -33.844 -5.566 1 95.44 275 HIS A N 1
ATOM 2199 C CA . HIS A 1 275 ? -6.195 -35.031 -4.805 1 95.44 275 HIS A CA 1
ATOM 2200 C C . HIS A 1 275 ? -7.484 -35.719 -4.316 1 95.44 275 HIS A C 1
ATOM 2202 O O . HIS A 1 275 ? -8.242 -35.094 -3.549 1 95.44 275 HIS A O 1
ATOM 2208 N N . ASN A 1 276 ? -7.742 -36.844 -4.789 1 95.38 276 ASN A N 1
ATOM 2209 C CA . ASN A 1 276 ? -8.914 -37.625 -4.355 1 95.38 276 ASN A CA 1
ATOM 2210 C C . ASN A 1 276 ? -8.617 -38.438 -3.113 1 95.38 276 ASN A C 1
ATOM 2212 O O . ASN A 1 276 ? -7.922 -39.469 -3.195 1 95.38 276 ASN A O 1
ATOM 2216 N N . LEU A 1 277 ? -9.141 -38.125 -2.037 1 93.69 277 LEU A N 1
ATOM 2217 C CA . LEU A 1 277 ? -8.867 -38.75 -0.756 1 93.69 277 LEU A CA 1
ATOM 2218 C C . LEU A 1 277 ? -9.391 -40.188 -0.746 1 93.69 277 LEU A C 1
ATOM 2220 O O . LEU A 1 277 ? -8.719 -41.094 -0.236 1 93.69 277 LEU A O 1
ATOM 2224 N N . ASP A 1 278 ? -10.57 -40.375 -1.271 1 93.62 278 ASP A N 1
ATOM 2225 C CA . ASP A 1 278 ? -11.172 -41.719 -1.285 1 93.62 278 ASP A CA 1
ATOM 2226 C C . ASP A 1 278 ? -10.414 -42.656 -2.219 1 93.62 278 ASP A C 1
ATOM 2228 O O . ASP A 1 278 ? -10.18 -43.812 -1.882 1 93.62 278 ASP A O 1
ATOM 2232 N N . GLN A 1 279 ? -10.086 -42.156 -3.307 1 92.19 279 GLN A N 1
ATOM 2233 C CA . GLN A 1 279 ? -9.289 -42.938 -4.23 1 92.19 279 GLN A CA 1
ATOM 2234 C C . GLN A 1 279 ? -7.934 -43.281 -3.629 1 92.19 279 GLN A C 1
ATOM 2236 O O . GLN A 1 279 ? -7.438 -44.406 -3.805 1 92.19 279 GLN A O 1
ATOM 2241 N N . ALA A 1 280 ? -7.305 -42.375 -3.014 1 90.44 280 ALA A N 1
ATOM 2242 C CA . ALA A 1 280 ? -6.012 -42.594 -2.367 1 90.44 280 ALA A CA 1
ATOM 2243 C C . ALA A 1 280 ? -6.113 -43.688 -1.31 1 90.44 280 ALA A C 1
ATOM 2245 O O . ALA A 1 280 ? -5.211 -44.531 -1.178 1 90.44 280 ALA A O 1
ATOM 2246 N N . CYS A 1 281 ? -7.176 -43.656 -0.559 1 89.12 281 CYS A N 1
ATOM 2247 C CA . CYS A 1 281 ? -7.406 -44.656 0.463 1 89.12 281 CYS A CA 1
ATOM 2248 C C . CYS A 1 281 ? -7.555 -46.031 -0.164 1 89.12 281 CYS A C 1
ATOM 2250 O O . CYS A 1 281 ? -7.027 -47.031 0.358 1 89.12 281 CYS A O 1
ATOM 2252 N N . ARG A 1 282 ? -8.242 -46.062 -1.248 1 90.12 282 ARG A N 1
ATOM 2253 C CA . ARG A 1 282 ? -8.438 -47.344 -1.948 1 90.12 282 ARG A CA 1
ATOM 2254 C C . ARG A 1 282 ? -7.117 -47.875 -2.498 1 90.12 282 ARG A C 1
ATOM 2256 O O . ARG A 1 282 ? -6.844 -49.062 -2.424 1 90.12 282 ARG A O 1
ATOM 2263 N N . GLU A 1 283 ? -6.383 -47 -3.047 1 88.31 283 GLU A N 1
ATOM 2264 C CA . GLU A 1 283 ? -5.09 -47.406 -3.605 1 88.31 283 GLU A CA 1
ATOM 2265 C C . GLU A 1 283 ? -4.141 -47.875 -2.514 1 88.31 283 GLU A C 1
ATOM 2267 O O . GLU A 1 283 ? -3.377 -48.812 -2.721 1 88.31 283 GLU A O 1
ATOM 2272 N N . GLN A 1 284 ? -4.117 -47.219 -1.418 1 84.12 284 GLN A N 1
ATOM 2273 C CA . GLN A 1 284 ? -3.285 -47.625 -0.294 1 84.12 284 GLN A CA 1
ATOM 2274 C C . GLN A 1 284 ? -3.701 -49 0.216 1 84.12 284 GLN A C 1
ATOM 2276 O O . GLN A 1 284 ? -2.852 -49.844 0.551 1 84.12 284 GLN A O 1
ATOM 2281 N N . ALA A 1 285 ? -4.992 -49.188 0.306 1 82.88 285 ALA A N 1
ATOM 2282 C CA . ALA A 1 285 ? -5.52 -50.469 0.759 1 82.88 285 ALA A CA 1
ATOM 2283 C C . ALA A 1 285 ? -5.125 -51.594 -0.195 1 82.88 285 ALA A C 1
ATOM 2285 O O . ALA A 1 285 ? -4.785 -52.719 0.24 1 82.88 285 ALA A O 1
ATOM 2286 N N . SER A 1 286 ? -5.207 -51.312 -1.44 1 81.88 286 SER A N 1
ATOM 2287 C CA . SER A 1 286 ? -4.836 -52.312 -2.453 1 81.88 286 SER A CA 1
ATOM 2288 C C . SER A 1 286 ? -3.344 -52.625 -2.408 1 81.88 286 SER A C 1
ATOM 2290 O O . SER A 1 286 ? -2.936 -53.75 -2.588 1 81.88 286 SER A O 1
ATOM 2292 N N . GLU A 1 287 ? -2.586 -51.562 -2.248 1 76.88 287 GLU A N 1
ATOM 2293 C CA . GLU A 1 287 ? -1.144 -51.75 -2.145 1 76.88 287 GLU A CA 1
ATOM 2294 C C . GLU A 1 287 ? -0.784 -52.594 -0.907 1 76.88 287 GLU A C 1
ATOM 2296 O O . GLU A 1 287 ? 0.12 -53.406 -0.95 1 76.88 287 GLU A O 1
ATOM 2301 N N . GLU A 1 288 ? -1.413 -52.188 0.196 1 71.38 288 GLU A N 1
ATOM 2302 C CA . GLU A 1 288 ? -1.192 -52.938 1.429 1 71.38 288 GLU A CA 1
ATOM 2303 C C . GLU A 1 288 ? -1.647 -54.375 1.283 1 71.38 288 GLU A C 1
ATOM 2305 O O . GLU A 1 288 ? -1.027 -55.281 1.838 1 71.38 288 GLU A O 1
ATOM 2310 N N . ALA A 1 289 ? -2.723 -54.594 0.61 1 64.25 289 ALA A N 1
ATOM 2311 C CA . ALA A 1 289 ? -3.246 -55.969 0.402 1 64.25 289 ALA A CA 1
ATOM 2312 C C . ALA A 1 289 ? -2.295 -56.781 -0.456 1 64.25 289 ALA A C 1
ATOM 2314 O O . ALA A 1 289 ? -2.113 -57.969 -0.213 1 64.25 289 ALA A O 1
ATOM 2315 N N . VAL A 1 290 ? -1.854 -56.031 -1.393 1 58.34 290 VAL A N 1
ATOM 2316 C CA . VAL A 1 290 ? -0.887 -56.719 -2.234 1 58.34 290 VAL A CA 1
ATOM 2317 C C . VAL A 1 290 ? 0.442 -56.844 -1.495 1 58.34 290 VAL A C 1
ATOM 2319 O O . VAL A 1 290 ? 1.156 -57.844 -1.661 1 58.34 290 VAL A O 1
ATOM 2322 N N . ALA A 1 291 ? 0.894 -55.562 -0.937 1 56.59 291 ALA A N 1
ATOM 2323 C CA . ALA A 1 291 ? 2.176 -55.625 -0.24 1 56.59 291 ALA A CA 1
ATOM 2324 C C . ALA A 1 291 ? 2.021 -56.25 1.149 1 56.59 291 ALA A C 1
ATOM 2326 O O . ALA A 1 291 ? 1.109 -55.875 1.896 1 56.59 291 ALA A O 1
ATOM 2327 N N . GLY A 1 292 ? 2.209 -57.375 1.441 1 44.53 292 GLY A N 1
ATOM 2328 C CA . GLY A 1 292 ? 2.312 -57.844 2.814 1 44.53 292 GLY A CA 1
ATOM 2329 C C . GLY A 1 292 ? 2.566 -56.719 3.811 1 44.53 292 GLY A C 1
ATOM 2330 O O . GLY A 1 292 ? 2.719 -55.562 3.424 1 44.53 292 GLY A O 1
ATOM 2331 N N . ALA A 1 293 ? 3.498 -56.875 4.992 1 38.5 293 ALA A N 1
ATOM 2332 C CA . ALA A 1 293 ? 3.914 -56.25 6.25 1 38.5 293 ALA A CA 1
ATOM 2333 C C . ALA A 1 293 ? 4.543 -54.906 6.008 1 38.5 293 ALA A C 1
ATOM 2335 O O . ALA A 1 293 ? 5.191 -54.344 6.898 1 38.5 293 ALA A O 1
ATOM 2336 N N . ALA A 1 294 ? 5.012 -54.531 4.777 1 37.62 294 ALA A N 1
ATOM 2337 C CA . ALA A 1 294 ? 6.086 -53.531 4.957 1 37.62 294 ALA A CA 1
ATOM 2338 C C . ALA A 1 294 ? 5.523 -52.188 5.359 1 37.62 294 ALA A C 1
ATOM 2340 O O . ALA A 1 294 ? 4.52 -51.719 4.809 1 37.62 294 ALA A O 1
ATOM 2341 N N . ASP A 1 295 ? 5.738 -51.656 6.547 1 39.28 295 ASP A N 1
ATOM 2342 C CA . ASP A 1 295 ? 5.555 -50.469 7.371 1 39.28 295 ASP A CA 1
ATOM 2343 C C . ASP A 1 295 ? 5.816 -49.188 6.57 1 39.28 295 ASP A C 1
ATOM 2345 O O . ASP A 1 295 ? 6.473 -48.281 7.059 1 39.28 295 ASP A O 1
ATOM 2349 N N . GLN A 1 296 ? 5.965 -49.25 5.328 1 35.38 296 GLN A N 1
ATOM 2350 C CA . GLN A 1 296 ? 6.488 -47.969 4.891 1 35.38 296 GLN A CA 1
ATOM 2351 C C . GLN A 1 296 ? 5.453 -46.875 5.086 1 35.38 296 GLN A C 1
ATOM 2353 O O . GLN A 1 296 ? 4.562 -46.688 4.254 1 35.38 296 GLN A O 1
ATOM 2358 N N . ARG A 1 297 ? 5.176 -46.375 6.16 1 42.56 297 ARG A N 1
ATOM 2359 C CA . ARG A 1 297 ? 4.527 -45.125 6.488 1 42.56 297 ARG A CA 1
ATOM 2360 C C . ARG A 1 297 ? 5.008 -44 5.566 1 42.56 297 ARG A C 1
ATOM 2362 O O . ARG A 1 297 ? 6.176 -43.594 5.621 1 42.56 297 ARG A O 1
ATOM 2369 N N . ARG A 1 298 ? 4.469 -44 4.363 1 42.19 298 ARG A N 1
ATOM 2370 C CA . ARG A 1 298 ? 4.82 -42.781 3.629 1 42.19 298 ARG A CA 1
ATOM 2371 C C . ARG A 1 298 ? 4.68 -41.562 4.516 1 42.19 298 ARG A C 1
ATOM 2373 O O . ARG A 1 298 ? 3.734 -41.438 5.301 1 42.19 298 ARG A O 1
ATOM 2380 N N . PRO A 1 299 ? 5.715 -40.781 4.688 1 45.25 299 PRO A N 1
ATOM 2381 C CA . PRO A 1 299 ? 5.676 -39.625 5.547 1 45.25 299 PRO A CA 1
ATOM 2382 C C . PRO A 1 299 ? 4.492 -38.688 5.242 1 45.25 299 PRO A C 1
ATOM 2384 O O . PRO A 1 299 ? 4.074 -38.594 4.086 1 45.25 299 PRO A O 1
ATOM 2387 N N . LEU A 1 300 ? 3.512 -38.594 6.102 1 46.81 300 LEU A N 1
ATOM 2388 C CA . LEU A 1 300 ? 2.445 -37.594 6.098 1 46.81 300 LEU A CA 1
ATOM 2389 C C . LEU A 1 300 ? 2.924 -36.312 5.469 1 46.81 300 LEU A C 1
ATOM 2391 O O . LEU A 1 300 ? 3.953 -35.75 5.867 1 46.81 300 LEU A O 1
ATOM 2395 N N . GLY A 1 301 ? 2.592 -36.094 4.215 1 51 301 GLY A N 1
ATOM 2396 C CA . GLY A 1 301 ? 2.912 -34.906 3.461 1 51 301 GLY A CA 1
ATOM 2397 C C . GLY A 1 301 ? 2.867 -33.656 4.305 1 51 301 GLY A C 1
ATOM 2398 O O . GLY A 1 301 ? 2.008 -33.5 5.176 1 51 301 GLY A O 1
ATOM 2399 N N . GLN A 1 302 ? 4.047 -33 4.551 1 56.97 302 GLN A N 1
ATOM 2400 C CA . GLN A 1 302 ? 4.184 -31.781 5.328 1 56.97 302 GLN A CA 1
ATOM 2401 C C . GLN A 1 302 ? 3.512 -30.594 4.625 1 56.97 302 GLN A C 1
ATOM 2403 O O . GLN A 1 302 ? 3.623 -30.453 3.406 1 56.97 302 GLN A O 1
ATOM 2408 N N . LYS A 1 303 ? 2.551 -30 5.258 1 68.56 303 LYS A N 1
ATOM 2409 C CA . LYS A 1 303 ? 1.906 -28.75 4.855 1 68.56 303 LYS A CA 1
ATOM 2410 C C . LYS A 1 303 ? 2.941 -27.688 4.52 1 68.56 303 LYS A C 1
ATOM 2412 O O . LYS A 1 303 ? 3.961 -27.562 5.203 1 68.56 303 LYS A O 1
ATOM 2417 N N . SER A 1 304 ? 2.734 -27.156 3.289 1 74.62 304 SER A N 1
ATOM 2418 C CA . SER A 1 304 ? 3.57 -26 2.992 1 74.62 304 SER A CA 1
ATOM 2419 C C . SER A 1 304 ? 3.549 -25 4.141 1 74.62 304 SER A C 1
ATOM 2421 O O . SER A 1 304 ? 2.506 -24.781 4.762 1 74.62 304 SER A O 1
ATOM 2423 N N . LEU A 1 305 ? 4.66 -24.453 4.414 1 70.44 305 LEU A N 1
ATOM 2424 C CA . LEU A 1 305 ? 4.816 -23.594 5.582 1 70.44 305 LEU A CA 1
ATOM 2425 C C . LEU A 1 305 ? 4.312 -22.188 5.293 1 70.44 305 LEU A C 1
ATOM 2427 O O . LEU A 1 305 ? 3.795 -21.516 6.188 1 70.44 305 LEU A O 1
ATOM 2431 N N . TYR A 1 306 ? 4.352 -21.844 4.004 1 77.69 306 TYR A N 1
ATOM 2432 C CA . TYR A 1 306 ? 4.188 -20.406 3.785 1 77.69 306 TYR A CA 1
ATOM 2433 C C . TYR A 1 306 ? 2.967 -20.125 2.916 1 77.69 306 TYR A C 1
ATOM 2435 O O . TYR A 1 306 ? 2.424 -19.016 2.941 1 77.69 306 TYR A O 1
ATOM 2443 N N . SER A 1 307 ? 2.617 -21.062 2.1 1 79.06 307 SER A N 1
ATOM 2444 C CA . SER A 1 307 ? 1.539 -20.797 1.155 1 79.06 307 SER A CA 1
ATOM 2445 C C . SER A 1 307 ? 0.744 -22.047 0.844 1 79.06 307 SER A C 1
ATOM 2447 O O . SER A 1 307 ? 1.293 -23.031 0.319 1 79.06 307 SER A O 1
ATOM 2449 N N . THR A 1 308 ? -0.487 -22 1.253 1 79.94 308 THR A N 1
ATOM 2450 C CA . THR A 1 308 ? -1.364 -23.125 0.914 1 79.94 308 THR A CA 1
ATOM 2451 C C . THR A 1 308 ? -2.566 -22.641 0.107 1 79.94 308 THR A C 1
ATOM 2453 O O . THR A 1 308 ? -2.852 -21.438 0.066 1 79.94 308 THR A O 1
ATOM 2456 N N . ALA A 1 309 ? -3.148 -23.547 -0.463 1 85.62 309 ALA A N 1
ATOM 2457 C CA . ALA A 1 309 ? -4.305 -23.219 -1.296 1 85.62 309 ALA A CA 1
ATOM 2458 C C . ALA A 1 309 ? -5.43 -22.609 -0.46 1 85.62 309 ALA A C 1
ATOM 2460 O O . ALA A 1 309 ? -6.055 -21.625 -0.864 1 85.62 309 ALA A O 1
ATOM 2461 N N . ILE A 1 310 ? -5.656 -23.172 0.656 1 86.31 310 ILE A N 1
ATOM 2462 C CA . ILE A 1 310 ? -6.746 -22.703 1.505 1 86.31 310 ILE A CA 1
ATOM 2463 C C . ILE A 1 310 ? -6.426 -21.297 2.027 1 86.31 310 ILE A C 1
ATOM 2465 O O . ILE A 1 310 ? -7.312 -20.453 2.117 1 86.31 310 ILE A O 1
ATOM 2469 N N . GLU A 1 311 ? -5.215 -21.047 2.359 1 86.19 311 GLU A N 1
ATOM 2470 C CA . GLU A 1 311 ? -4.793 -19.734 2.854 1 86.19 311 GLU A CA 1
ATOM 2471 C C . GLU A 1 311 ? -4.91 -18.672 1.767 1 86.19 311 GLU A C 1
ATOM 2473 O O . GLU A 1 311 ? -5.082 -17.484 2.066 1 86.19 311 GLU A O 1
ATOM 2478 N N . ALA A 1 312 ? -4.809 -19.094 0.582 1 88.5 312 ALA A N 1
ATOM 2479 C CA . ALA A 1 312 ? -4.898 -18.156 -0.539 1 88.5 312 ALA A CA 1
ATOM 2480 C C . ALA A 1 312 ? -6.312 -17.594 -0.672 1 88.5 312 ALA A C 1
ATOM 2482 O O . ALA A 1 312 ? -6.508 -16.531 -1.258 1 88.5 312 ALA A O 1
ATOM 2483 N N . ILE A 1 313 ? -7.285 -18.297 -0.036 1 89.81 313 ILE A N 1
ATOM 2484 C CA . ILE A 1 313 ? -8.656 -17.844 -0.264 1 89.81 313 ILE A CA 1
ATOM 2485 C C . ILE A 1 313 ? -9.305 -17.484 1.068 1 89.81 313 ILE A C 1
ATOM 2487 O O . ILE A 1 313 ? -10.344 -16.812 1.098 1 89.81 313 ILE A O 1
ATOM 2491 N N . GLN A 1 314 ? -8.758 -17.969 2.203 1 86 314 GLN A N 1
ATOM 2492 C CA . GLN A 1 314 ? -9.367 -17.703 3.5 1 86 314 GLN A CA 1
ATOM 2493 C C . GLN A 1 314 ? -8.32 -17.297 4.531 1 86 314 GLN A C 1
ATOM 2495 O O . GLN A 1 314 ? -7.195 -17.797 4.508 1 86 314 GLN A O 1
ATOM 2500 N N . ALA A 1 315 ? -8.68 -16.109 5.301 1 66.5 315 ALA A N 1
ATOM 2501 C CA . ALA A 1 315 ? -7.789 -15.633 6.355 1 66.5 315 ALA A CA 1
ATOM 2502 C C . ALA A 1 315 ? -7.668 -16.656 7.477 1 66.5 315 ALA A C 1
ATOM 2504 O O . ALA A 1 315 ? -8.562 -17.484 7.668 1 66.5 315 ALA A O 1
ATOM 2505 N N . GLU A 1 316 ? -6.488 -16.641 8.195 1 55.84 316 GLU A N 1
ATOM 2506 C CA . GLU A 1 316 ? -6.32 -17.516 9.352 1 55.84 316 GLU A CA 1
ATOM 2507 C C . GLU A 1 316 ? -7.469 -17.344 10.344 1 55.84 316 GLU A C 1
ATOM 2509 O O . GLU A 1 316 ? -7.68 -16.266 10.883 1 55.84 316 GLU A O 1
ATOM 2514 N N . THR A 1 317 ? -8.719 -17.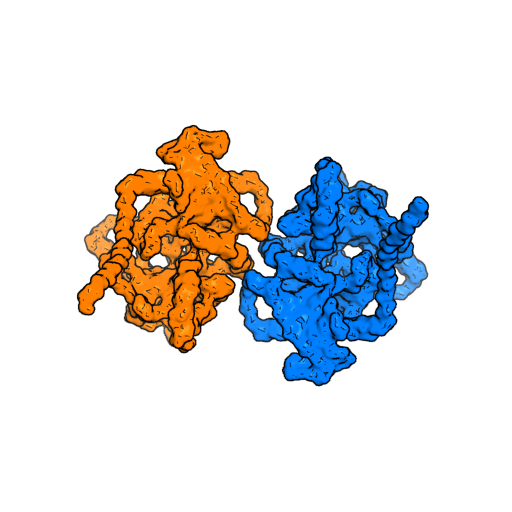406 10.109 1 42.41 317 THR A N 1
ATOM 2515 C CA . THR A 1 317 ? -9.625 -17.406 11.258 1 42.41 317 THR A CA 1
ATOM 2516 C C . THR A 1 317 ? -8.922 -17.938 12.5 1 42.41 317 THR A C 1
ATOM 2518 O O . THR A 1 317 ? -8.281 -18.984 12.461 1 42.41 317 THR A O 1
ATOM 2521 N N . GLY A 1 318 ? -8.602 -17.094 13.578 1 36.84 318 GLY A N 1
ATOM 2522 C CA . GLY A 1 318 ? -8.352 -17.656 14.891 1 36.84 318 GLY A CA 1
ATOM 2523 C C . GLY A 1 318 ? -8.938 -19.047 15.07 1 36.84 318 GLY A C 1
ATOM 2524 O O . GLY A 1 318 ? -8.273 -19.938 15.594 1 36.84 318 GLY A O 1
ATOM 2525 N N . SER A 1 319 ? -10.43 -18.938 15.633 1 32.22 319 SER A N 1
ATOM 2526 C CA . SER A 1 319 ? -11.078 -20.031 16.359 1 32.22 319 SER A CA 1
ATOM 2527 C C . SER A 1 319 ? -11 -21.344 15.594 1 32.22 319 SER A C 1
ATOM 2529 O O . SER A 1 319 ? -10.781 -22.406 16.188 1 32.22 319 SER A O 1
ATOM 2531 N N . MET A 1 320 ? -12.117 -21.438 14.68 1 32.97 320 MET A N 1
ATOM 2532 C CA . MET A 1 320 ? -13 -22.594 14.781 1 32.97 320 MET A CA 1
ATOM 2533 C C . MET A 1 320 ? -12.219 -23.891 14.609 1 32.97 320 MET A C 1
ATOM 2535 O O . MET A 1 320 ? -11.211 -23.922 13.898 1 32.97 320 MET A O 1
ATOM 2539 N N . GLY A 1 321 ? -12.461 -24.828 15.414 1 32.91 321 GLY A N 1
ATOM 2540 C CA . GLY A 1 321 ? -12.406 -26.219 15.82 1 32.91 321 GLY A CA 1
ATOM 2541 C C . GLY A 1 321 ? -12.328 -27.188 14.648 1 32.91 321 GLY A C 1
ATOM 2542 O O . GLY A 1 321 ? -12.617 -28.375 14.797 1 32.91 321 GLY A O 1
ATOM 2543 N N . SER A 1 322 ? -12.922 -26.734 13.484 1 33.31 322 SER A N 1
ATOM 2544 C CA . SER A 1 322 ? -13 -28.094 12.961 1 33.31 322 SER A CA 1
ATOM 2545 C C . SER A 1 322 ? -11.633 -28.781 12.977 1 33.31 322 SER A C 1
ATOM 2547 O O . SER A 1 322 ? -10.734 -28.375 12.242 1 33.31 322 SER A O 1
ATOM 2549 N N . GLU A 1 323 ? -10.984 -28.938 14.109 1 36.28 323 GLU A N 1
ATOM 2550 C CA . GLU A 1 323 ? -10.164 -30.062 14.523 1 36.28 323 GLU A CA 1
ATOM 2551 C C . GLU A 1 323 ? -10.164 -31.156 13.453 1 36.28 323 GLU A C 1
ATOM 2553 O O . GLU A 1 323 ? -9.242 -31.969 13.398 1 36.28 323 GLU A O 1
ATOM 2558 N N . ASP A 1 324 ? -11.406 -31.438 12.898 1 35.34 324 ASP A N 1
ATOM 2559 C CA . ASP A 1 324 ? -11.625 -32.75 12.328 1 35.34 324 ASP A CA 1
ATOM 2560 C C . ASP A 1 324 ? -10.914 -32.906 10.992 1 35.34 324 ASP A C 1
ATOM 2562 O O . ASP A 1 324 ? -10.898 -34 10.406 1 35.34 324 ASP A O 1
ATOM 2566 N N . THR A 1 325 ? -11.055 -31.797 10.031 1 41.91 325 THR A N 1
ATOM 2567 C CA . THR A 1 325 ? -10.539 -32.469 8.844 1 41.91 325 THR A CA 1
ATOM 2568 C C . THR A 1 325 ? -9.023 -32.625 8.93 1 41.91 325 THR A C 1
ATOM 2570 O O . THR A 1 325 ? -8.312 -31.641 9.195 1 41.91 325 THR A O 1
ATOM 2573 N N . GLY A 1 326 ? -8.492 -33.594 9.32 1 43.91 326 GLY A N 1
ATOM 2574 C CA . GLY A 1 326 ? -7.234 -34.312 9.219 1 43.91 326 GLY A CA 1
ATOM 2575 C C . GLY A 1 326 ? -6.336 -33.812 8.117 1 43.91 326 GLY A C 1
ATOM 2576 O O . GLY A 1 326 ? -5.277 -34.375 7.844 1 43.91 326 GLY A O 1
ATOM 2577 N N . ASP A 1 327 ? -6.887 -32.844 7.293 1 55.91 327 ASP A N 1
ATOM 2578 C CA . ASP A 1 327 ? -6.043 -32.688 6.113 1 55.91 327 ASP A CA 1
ATOM 2579 C C . ASP A 1 327 ? -4.883 -31.734 6.395 1 55.91 327 ASP A C 1
ATOM 2581 O O . ASP A 1 327 ? -5.098 -30.547 6.695 1 55.91 327 ASP A O 1
ATOM 2585 N N . LYS A 1 328 ? -3.703 -32.125 6.59 1 65.25 328 LYS A N 1
ATOM 2586 C CA . LYS A 1 328 ? -2.42 -31.5 6.93 1 65.25 328 LYS A CA 1
ATOM 2587 C C . LYS A 1 328 ? -1.729 -30.953 5.688 1 65.25 328 LYS A C 1
ATOM 2589 O O . LYS A 1 328 ? -0.65 -30.359 5.777 1 65.25 328 LYS A O 1
ATOM 2594 N N . THR A 1 329 ? -2.562 -30.922 4.426 1 79.38 329 THR A N 1
ATOM 2595 C CA . THR A 1 329 ? -1.759 -30.594 3.254 1 79.38 329 THR A CA 1
ATOM 2596 C C . THR A 1 329 ? -2.115 -29.219 2.723 1 79.38 329 THR A C 1
ATOM 2598 O O . THR A 1 329 ? -1.437 -28.688 1.839 1 79.38 329 THR A O 1
ATOM 2601 N N . GLY A 1 330 ? -3.18 -28.547 3.207 1 88.62 330 GLY A N 1
ATOM 2602 C CA . GLY A 1 330 ? -3.512 -27.172 2.855 1 88.62 330 GLY A CA 1
ATOM 2603 C C . GLY A 1 330 ? -4.371 -27.062 1.608 1 88.62 330 GLY A C 1
ATOM 2604 O O . GLY A 1 330 ? -4.52 -25.984 1.042 1 88.62 330 GLY A O 1
ATOM 2605 N N . GLY A 1 331 ? -4.93 -28.172 1.118 1 93.62 331 GLY A N 1
ATOM 2606 C CA . GLY A 1 331 ? -5.828 -28.156 -0.023 1 93.62 331 GLY A CA 1
ATOM 2607 C C . GLY A 1 331 ? -7.215 -27.656 0.317 1 93.62 331 GLY A C 1
ATOM 2608 O O . GLY A 1 331 ? -7.625 -27.672 1.479 1 93.62 331 GLY A O 1
ATOM 2609 N N . ILE A 1 332 ? -7.926 -27.141 -0.653 1 95.06 332 ILE A N 1
ATOM 2610 C CA . ILE A 1 332 ? -9.305 -26.703 -0.472 1 95.06 332 ILE A CA 1
ATOM 2611 C C . ILE A 1 332 ? -10.234 -27.922 -0.549 1 95.06 332 ILE A C 1
ATOM 2613 O O . ILE A 1 332 ? -10.266 -28.625 -1.561 1 95.06 332 ILE A O 1
ATOM 2617 N N . PRO A 1 333 ? -10.977 -28.125 0.464 1 94.75 333 PRO A N 1
ATOM 2618 C CA . PRO A 1 333 ? -11.891 -29.281 0.439 1 94.75 333 PRO A CA 1
ATOM 2619 C C . PRO A 1 333 ? -13 -29.125 -0.593 1 94.75 333 PRO A C 1
ATOM 2621 O O . PRO A 1 333 ? -13.555 -28.031 -0.758 1 94.75 333 PRO A O 1
ATOM 2624 N N . ALA A 1 334 ? -13.273 -30.172 -1.301 1 96.44 334 ALA A N 1
ATOM 2625 C CA . ALA A 1 334 ? -14.336 -30.234 -2.303 1 96.44 334 ALA A CA 1
ATOM 2626 C C . ALA A 1 334 ? -14.844 -31.656 -2.463 1 96.44 334 ALA A C 1
ATOM 2628 O O . ALA A 1 334 ? -14.383 -32.562 -1.777 1 96.44 334 ALA A O 1
ATOM 2629 N N . ARG A 1 335 ? -15.867 -31.781 -3.258 1 96 335 ARG A N 1
ATOM 2630 C CA . ARG A 1 335 ? -16.438 -33.094 -3.58 1 96 335 ARG A CA 1
ATOM 2631 C C . ARG A 1 335 ? -16.734 -33.188 -5.07 1 96 335 ARG A C 1
ATOM 2633 O O . ARG A 1 335 ? -16.922 -32.188 -5.754 1 96 335 ARG A O 1
ATOM 2640 N N . ASN A 1 336 ? -16.688 -34.375 -5.559 1 94.62 336 ASN A N 1
ATOM 2641 C CA . ASN A 1 336 ? -17.125 -34.625 -6.93 1 94.62 336 ASN A CA 1
ATOM 2642 C C . ASN A 1 336 ? -18.578 -35.094 -6.984 1 94.62 336 ASN A C 1
ATOM 2644 O O . ASN A 1 336 ? -19.25 -35.156 -5.961 1 94.62 336 ASN A O 1
ATOM 2648 N N . SER A 1 337 ? -19.016 -35.406 -8.172 1 91.62 337 SER A N 1
ATOM 2649 C CA . SER A 1 337 ? -20.406 -35.812 -8.398 1 91.62 337 SER A CA 1
ATOM 2650 C C . SER A 1 337 ? -20.719 -37.125 -7.703 1 91.62 337 SER A C 1
ATOM 2652 O O . SER A 1 337 ? -21.875 -37.375 -7.348 1 91.62 337 SER A O 1
ATOM 2654 N N . LYS A 1 338 ? -19.734 -37.969 -7.48 1 92.12 338 LYS A N 1
ATOM 2655 C CA . LYS A 1 338 ? -19.906 -39.281 -6.84 1 92.12 338 LYS A CA 1
ATOM 2656 C C . LYS A 1 338 ? -19.891 -39.125 -5.32 1 92.12 338 LYS A C 1
ATOM 2658 O O . LYS A 1 338 ? -20.047 -40.125 -4.602 1 92.12 338 LYS A O 1
ATOM 2663 N N . GLY A 1 339 ? -19.609 -37.938 -4.852 1 91.75 339 GLY A N 1
ATOM 2664 C CA . GLY A 1 339 ? -19.578 -37.688 -3.418 1 91.75 339 GLY A CA 1
ATOM 2665 C C . GLY A 1 339 ? -18.219 -37.969 -2.795 1 91.75 339 GLY A C 1
ATOM 2666 O O . GLY A 1 339 ? -18.078 -37.938 -1.57 1 91.75 339 GLY A O 1
ATOM 2667 N N . GLU A 1 340 ? -17.25 -38.188 -3.648 1 94.69 340 GLU A N 1
ATOM 2668 C CA . GLU A 1 340 ? -15.906 -38.406 -3.133 1 94.69 340 GLU A CA 1
ATOM 2669 C C . GLU A 1 340 ? -15.273 -37.125 -2.615 1 94.69 340 GLU A C 1
ATOM 2671 O O . GLU A 1 340 ? -15.5 -36.062 -3.174 1 94.69 340 GLU A O 1
ATOM 2676 N N . ARG A 1 341 ? -14.516 -37.312 -1.51 1 95.19 341 ARG A N 1
ATOM 2677 C CA . ARG A 1 341 ? -13.836 -36.188 -0.903 1 95.19 341 ARG A CA 1
ATOM 2678 C C . ARG A 1 341 ? -12.586 -35.812 -1.695 1 95.19 341 ARG A C 1
ATOM 2680 O O . ARG A 1 341 ? -11.734 -36.656 -1.964 1 95.19 341 ARG A O 1
ATOM 2687 N N . LEU A 1 342 ? -12.461 -34.531 -1.989 1 96 342 LEU A N 1
ATOM 2688 C CA . LEU A 1 342 ? -11.336 -34 -2.777 1 96 342 LEU A CA 1
ATOM 2689 C C . LEU A 1 342 ? -10.602 -32.906 -2.027 1 96 342 LEU A C 1
ATOM 2691 O O . LEU A 1 342 ? -11.195 -32.219 -1.192 1 96 342 LEU A O 1
ATOM 2695 N N . LEU A 1 343 ? -9.289 -32.812 -2.252 1 94.88 343 LEU A N 1
ATOM 2696 C CA . LEU A 1 343 ? -8.484 -31.641 -1.937 1 94.88 343 LEU A CA 1
ATOM 2697 C C . LEU A 1 343 ? -8.008 -30.953 -3.211 1 94.88 343 LEU A C 1
ATOM 2699 O O . LEU A 1 343 ? -7.41 -31.594 -4.082 1 94.88 343 LEU A O 1
ATOM 2703 N N . VAL A 1 344 ? -8.312 -29.688 -3.27 1 97 344 VAL A N 1
ATOM 2704 C CA . VAL A 1 344 ? -8.055 -28.969 -4.512 1 97 344 VAL A CA 1
ATOM 2705 C C . VAL A 1 344 ? -6.961 -27.922 -4.285 1 97 344 VAL A C 1
ATOM 2707 O O . VAL A 1 344 ? -7.004 -27.172 -3.305 1 97 344 VAL A O 1
ATOM 2710 N N . TYR A 1 345 ? -5.992 -27.906 -5.121 1 96.31 345 TYR A N 1
ATOM 2711 C CA . TYR A 1 345 ? -4.902 -26.938 -5.137 1 96.31 345 TYR A CA 1
ATOM 2712 C C . TYR A 1 345 ? -4.969 -26.062 -6.383 1 96.31 345 TYR A C 1
ATOM 2714 O O . TYR A 1 345 ? -4.969 -26.578 -7.504 1 96.31 345 TYR A O 1
ATOM 2722 N N . ILE A 1 346 ? -5.027 -24.75 -6.129 1 97.81 346 ILE A N 1
ATOM 2723 C CA . ILE A 1 346 ? -5.27 -23.906 -7.289 1 97.81 346 ILE A CA 1
ATOM 2724 C C . ILE A 1 346 ? -4.363 -22.672 -7.227 1 97.81 346 ILE A C 1
ATOM 2726 O O . ILE A 1 346 ? -3.91 -22.281 -6.145 1 97.81 346 ILE A O 1
ATOM 2730 N N . GLY A 1 347 ? -4.102 -22.047 -8.359 1 97.69 347 GLY A N 1
ATOM 2731 C CA . GLY A 1 347 ? -3.393 -20.781 -8.508 1 97.69 347 GLY A CA 1
ATOM 2732 C C . GLY A 1 347 ? -3.398 -20.25 -9.93 1 97.69 347 GLY A C 1
ATOM 2733 O O . GLY A 1 347 ? -3.406 -21.031 -10.883 1 97.69 347 GLY A O 1
ATOM 2734 N N . ILE A 1 348 ? -3.398 -18.938 -10.008 1 97.5 348 ILE A N 1
ATOM 2735 C CA . ILE A 1 348 ? -3.301 -18.328 -11.32 1 97.5 348 ILE A CA 1
ATOM 2736 C C . ILE A 1 348 ? -1.85 -18.344 -11.797 1 97.5 348 ILE A C 1
ATOM 2738 O O . ILE A 1 348 ? -0.937 -18.016 -11.031 1 97.5 348 ILE A O 1
ATOM 2742 N N . ILE A 1 349 ? -1.624 -18.75 -13.031 1 94.38 349 ILE A N 1
ATOM 2743 C CA . ILE A 1 349 ? -0.271 -18.828 -13.562 1 94.38 349 ILE A CA 1
ATOM 2744 C C . ILE A 1 349 ? -0.182 -18.062 -14.875 1 94.38 349 ILE A C 1
ATOM 2746 O O . ILE A 1 349 ? -1.192 -17.547 -15.375 1 94.38 349 ILE A O 1
ATOM 2750 N N . ASP A 1 350 ? 1.054 -17.859 -15.406 1 89.5 350 ASP A N 1
ATOM 2751 C CA . ASP A 1 350 ? 1.397 -17.281 -16.703 1 89.5 350 ASP A CA 1
ATOM 2752 C C . ASP A 1 350 ? 0.996 -15.812 -16.797 1 89.5 350 ASP A C 1
ATOM 2754 O O . ASP A 1 350 ? 0.521 -15.352 -17.828 1 89.5 350 ASP A O 1
ATOM 2758 N N . ILE A 1 351 ? 1.087 -15.141 -15.672 1 93 351 ILE A N 1
ATOM 2759 C CA . ILE A 1 351 ? 0.648 -13.75 -15.688 1 93 351 ILE A CA 1
ATOM 2760 C C . ILE A 1 351 ? 1.749 -12.867 -16.281 1 93 351 ILE A C 1
ATOM 2762 O O . ILE A 1 351 ? 1.506 -11.711 -16.625 1 93 351 ILE A O 1
ATOM 2766 N N . LEU A 1 352 ? 2.92 -13.352 -16.406 1 90.19 352 LEU A N 1
ATOM 2767 C CA . LEU A 1 352 ? 4.031 -12.539 -16.891 1 90.19 352 LEU A CA 1
ATOM 2768 C C . LEU A 1 352 ? 4.207 -12.695 -18.406 1 90.19 352 LEU A C 1
ATOM 2770 O O . LEU A 1 352 ? 4.977 -11.961 -19.016 1 90.19 352 LEU A O 1
ATOM 2774 N N . GLN A 1 353 ? 3.473 -13.602 -19 1 77.25 353 GLN A N 1
ATOM 2775 C CA . GLN A 1 353 ? 3.656 -13.906 -20.406 1 77.25 353 GLN A CA 1
ATOM 2776 C C . GLN A 1 353 ? 2.887 -12.922 -21.297 1 77.25 353 GLN A C 1
ATOM 2778 O O . GLN A 1 353 ? 3.045 -12.922 -22.516 1 77.25 353 GLN A O 1
ATOM 2783 N N . SER A 1 354 ? 1.956 -12.086 -20.656 1 64.12 354 SER A N 1
ATOM 2784 C CA . SER A 1 354 ? 1.005 -11.234 -21.375 1 64.12 354 SER A CA 1
ATOM 2785 C C . SER A 1 354 ? 1.719 -10.289 -22.328 1 64.12 354 SER A C 1
ATOM 2787 O O . SER A 1 354 ? 1.16 -9.891 -23.359 1 64.12 354 SER A O 1
ATOM 2789 N N . TYR A 1 355 ? 2.918 -9.75 -21.875 1 53.88 355 TYR A N 1
ATOM 2790 C CA . TYR A 1 355 ? 3.484 -8.727 -22.75 1 53.88 355 TYR A CA 1
ATOM 2791 C C . TYR A 1 355 ? 3.74 -9.289 -24.156 1 53.88 355 TYR A C 1
ATOM 2793 O O . TYR A 1 355 ? 3.695 -8.555 -25.141 1 53.88 355 TYR A O 1
ATOM 2801 N N . ARG A 1 356 ? 3.945 -10.523 -24.203 1 50.38 356 ARG A N 1
ATOM 2802 C CA . ARG A 1 356 ? 4.254 -11.102 -25.516 1 50.38 356 ARG A CA 1
ATOM 2803 C C . ARG A 1 356 ? 3.098 -10.898 -26.484 1 50.38 356 ARG A C 1
ATOM 2805 O O . ARG A 1 356 ? 3.318 -10.68 -27.688 1 50.38 356 ARG A O 1
ATOM 2812 N N . PHE A 1 357 ? 1.893 -10.953 -25.922 1 50.62 357 PHE A N 1
ATOM 2813 C CA . PHE A 1 357 ? 0.737 -10.977 -26.812 1 50.62 357 PHE A CA 1
ATOM 2814 C C . PHE A 1 357 ? 0.346 -9.562 -27.234 1 50.62 357 PHE A C 1
ATOM 2816 O O . PHE A 1 357 ? -0.136 -9.344 -28.344 1 50.62 357 PHE A O 1
ATOM 2823 N N . VAL A 1 358 ? 0.48 -8.594 -26.25 1 49.06 358 VAL A N 1
ATOM 2824 C CA . VAL A 1 358 ? 0.082 -7.254 -26.656 1 49.06 358 VAL A CA 1
ATOM 2825 C C . VAL A 1 358 ? 0.83 -6.859 -27.938 1 49.06 358 VAL A C 1
ATOM 2827 O O . VAL A 1 358 ? 0.246 -6.273 -28.844 1 49.06 358 VAL A O 1
ATOM 2830 N N . LYS A 1 359 ? 2.057 -7.223 -28.031 1 44.97 359 LYS A N 1
ATOM 2831 C CA . LYS A 1 359 ? 2.742 -6.902 -29.281 1 44.97 359 LYS A CA 1
ATOM 2832 C C . LYS A 1 359 ? 2.195 -7.734 -30.438 1 44.97 359 LYS A C 1
ATOM 2834 O O . LYS A 1 359 ? 2.07 -7.238 -31.562 1 44.97 359 LYS A O 1
ATOM 2839 N N . ARG A 1 360 ? 1.867 -8.93 -30.172 1 45.16 360 ARG A N 1
ATOM 2840 C CA . ARG A 1 360 ? 1.344 -9.688 -31.312 1 45.16 360 ARG A CA 1
ATOM 2841 C C . ARG A 1 360 ? -0.005 -9.141 -31.766 1 45.16 360 ARG A C 1
ATOM 2843 O O . ARG A 1 360 ? -0.294 -9.094 -32.969 1 45.16 360 ARG A O 1
ATOM 2850 N N . LEU A 1 361 ? -0.792 -8.664 -30.781 1 43.44 361 LEU A N 1
ATOM 2851 C CA . LEU A 1 361 ? -2.082 -8.094 -31.156 1 43.44 361 LEU A CA 1
ATOM 2852 C C . LEU A 1 361 ? -1.908 -6.699 -31.75 1 43.44 361 LEU A C 1
ATOM 2854 O O . LEU A 1 361 ? -2.65 -6.312 -32.656 1 43.44 361 LEU A O 1
ATOM 2858 N N . GLU A 1 362 ? -0.99 -5.902 -31.156 1 43.28 362 GLU A N 1
ATOM 2859 C CA . GLU A 1 362 ? -0.766 -4.629 -31.828 1 43.28 362 GLU A CA 1
ATOM 2860 C C . GLU A 1 362 ? -0.382 -4.836 -33.281 1 43.28 362 GLU A C 1
ATOM 2862 O O . GLU A 1 362 ? -0.791 -4.066 -34.156 1 43.28 362 GLU A O 1
ATOM 2867 N N . HIS A 1 363 ? 0.275 -5.895 -33.5 1 39.69 363 HIS A N 1
ATOM 2868 C CA . HIS A 1 363 ? 0.585 -6.176 -34.875 1 39.69 363 HIS A CA 1
ATOM 2869 C C . HIS A 1 363 ? -0.609 -6.797 -35.594 1 39.69 363 HIS A C 1
ATOM 2871 O O . HIS A 1 363 ? -0.793 -6.594 -36.812 1 39.69 363 HIS A O 1
ATOM 2877 N N . SER A 1 364 ? -1.392 -7.641 -34.875 1 38.88 364 SER A N 1
ATOM 2878 C CA . SER A 1 364 ? -2.545 -8.219 -35.562 1 38.88 364 SER A CA 1
ATOM 2879 C C . SER A 1 364 ? -3.705 -7.23 -35.625 1 38.88 364 SER A C 1
ATOM 2881 O O . SER A 1 364 ? -4.719 -7.488 -36.281 1 38.88 364 SER A O 1
ATOM 2883 N N . TRP A 1 365 ? -3.775 -6.336 -34.781 1 38.84 365 TRP A N 1
ATOM 2884 C CA . TRP A 1 365 ? -4.828 -5.332 -34.906 1 38.84 365 TRP A CA 1
ATOM 2885 C C . TRP A 1 365 ? -4.852 -4.75 -36.312 1 38.84 365 TRP A C 1
ATOM 2887 O O . TRP A 1 365 ? -5.875 -4.223 -36.781 1 38.84 365 TRP A O 1
ATOM 2897 N N . LYS A 1 366 ? -3.707 -4.602 -37.031 1 38.47 366 LYS A N 1
ATOM 2898 C CA . LYS A 1 366 ? -3.883 -4.227 -38.438 1 38.47 366 LYS A CA 1
ATOM 2899 C C . LYS A 1 366 ? -4.754 -5.238 -39.156 1 38.47 366 LYS A C 1
ATOM 2901 O O . LYS A 1 366 ? -5.543 -4.871 -40.031 1 38.47 366 LYS A O 1
ATOM 2906 N N . ALA A 1 367 ? -4.555 -6.516 -38.812 1 35.56 367 ALA A N 1
ATOM 2907 C CA . ALA A 1 367 ? -5.367 -7.488 -39.531 1 35.56 367 ALA A CA 1
ATOM 2908 C C . ALA A 1 367 ? -6.797 -7.512 -39 1 35.56 367 ALA A C 1
ATOM 2910 O O . ALA A 1 367 ? -7.746 -7.715 -39.75 1 35.56 367 ALA A O 1
ATOM 2911 N N . LEU A 1 368 ? -7.008 -7.371 -37.625 1 35.09 368 LEU A N 1
ATOM 2912 C CA . LEU A 1 368 ? -8.352 -7.512 -37.062 1 35.09 368 LEU A CA 1
ATOM 2913 C C . LEU A 1 368 ? -9.141 -6.211 -37.219 1 35.09 368 LEU A C 1
ATOM 2915 O O . LEU A 1 368 ? -10.32 -6.156 -36.875 1 35.09 368 LEU A O 1
ATOM 2919 N N . VAL A 1 369 ? -8.633 -5.07 -37.438 1 37.53 369 VAL A N 1
ATOM 2920 C CA . VAL A 1 369 ? -9.492 -3.938 -37.781 1 37.53 369 VAL A CA 1
ATOM 2921 C C . VAL A 1 369 ? -10.453 -4.336 -38.906 1 37.53 369 VAL A C 1
ATOM 2923 O O . VAL A 1 369 ? -11.492 -3.701 -39.094 1 37.53 369 VAL A O 1
ATOM 2926 N N . HIS A 1 370 ? -10.07 -5.219 -39.781 1 33.75 370 HIS A N 1
ATOM 2927 C CA . HIS A 1 370 ? -11.07 -5.469 -40.781 1 33.75 370 HIS A CA 1
ATOM 2928 C C . HIS A 1 370 ? -12.289 -6.18 -40.219 1 33.75 370 HIS A C 1
ATOM 2930 O O . HIS A 1 370 ? -13.391 -6.102 -40.781 1 33.75 370 HIS A O 1
ATOM 2936 N N . ASP A 1 371 ? -12.25 -7.438 -39.562 1 34.44 371 ASP A N 1
ATOM 2937 C CA . ASP A 1 371 ? -13.508 -8.055 -39.156 1 34.44 371 ASP A CA 1
ATOM 2938 C C . ASP A 1 371 ? -13.992 -7.508 -37.844 1 34.44 371 ASP A C 1
ATOM 2940 O O . ASP A 1 371 ? -13.305 -7.617 -36.812 1 34.44 371 ASP A O 1
ATOM 2944 N N . GLY A 1 372 ? -14.789 -6.477 -37.656 1 36.97 372 GLY A N 1
ATOM 2945 C CA . GLY A 1 372 ? -15.453 -5.637 -36.688 1 36.97 372 GLY A CA 1
ATOM 2946 C C . GLY A 1 372 ? -15.828 -6.383 -35.406 1 36.97 372 GLY A C 1
ATOM 2947 O O . GLY A 1 372 ? -15.719 -5.844 -34.312 1 36.97 372 GLY A O 1
ATOM 2948 N N . ASP A 1 373 ? -16.641 -7.492 -35.438 1 35.97 373 ASP A N 1
ATOM 2949 C CA . ASP A 1 373 ? -17.344 -8.195 -34.375 1 35.97 373 ASP A CA 1
ATOM 2950 C C . ASP A 1 373 ? -16.375 -8.945 -33.469 1 35.97 373 ASP A C 1
ATOM 2952 O O . ASP A 1 373 ? -16.703 -9.281 -32.344 1 35.97 373 ASP A O 1
ATOM 2956 N N . THR A 1 374 ? -15.312 -9.594 -33.906 1 35.56 374 THR A N 1
ATOM 2957 C CA . THR A 1 374 ? -14.461 -10.492 -33.156 1 35.56 374 THR A CA 1
ATOM 2958 C C . THR A 1 374 ? -13.398 -9.711 -32.375 1 35.56 374 THR A C 1
ATOM 2960 O O . THR A 1 374 ? -12.547 -10.297 -31.703 1 35.56 374 THR A O 1
ATOM 2963 N N . VAL A 1 375 ? -13.156 -8.477 -32.531 1 39.69 375 VAL A N 1
ATOM 2964 C CA . VAL A 1 375 ? -12.148 -7.621 -31.922 1 39.69 375 VAL A CA 1
ATOM 2965 C C . VAL A 1 375 ? -12.414 -7.516 -30.422 1 39.69 375 VAL A C 1
ATOM 2967 O O . VAL A 1 375 ? -11.492 -7.258 -29.641 1 39.69 375 VAL A O 1
ATOM 2970 N N . SER A 1 376 ? -13.664 -7.656 -30.047 1 39.16 376 SER A N 1
ATOM 2971 C CA . SER A 1 376 ? -14.102 -7.453 -28.656 1 39.16 376 SER A CA 1
ATOM 2972 C C . SER A 1 376 ? -13.508 -8.508 -27.734 1 39.16 376 SER A C 1
ATOM 2974 O O . SER A 1 376 ? -13.594 -8.375 -26.516 1 39.16 376 SER A O 1
ATOM 2976 N N . VAL A 1 377 ? -13.086 -9.664 -28.281 1 43.62 377 VAL A N 1
ATOM 2977 C CA . VAL A 1 377 ? -12.586 -10.766 -27.469 1 43.62 377 VAL A CA 1
ATOM 2978 C C . VAL A 1 377 ? -11.227 -10.406 -26.875 1 43.62 377 VAL A C 1
ATOM 2980 O O . VAL A 1 377 ? -10.789 -10.992 -25.891 1 43.62 377 VAL A O 1
ATOM 2983 N N . HIS A 1 378 ? -10.578 -9.32 -27.359 1 57.97 378 HIS A N 1
ATOM 2984 C CA . HIS A 1 378 ? -9.195 -9.078 -26.969 1 57.97 378 HIS A CA 1
ATOM 2985 C C . HIS A 1 378 ? -9.094 -7.895 -26 1 57.97 378 HIS A C 1
ATOM 2987 O O . HIS A 1 378 ? -8.078 -7.191 -25.984 1 57.97 378 HIS A O 1
ATOM 2993 N N . ARG A 1 379 ? -10.219 -7.715 -25.281 1 80.5 379 ARG A N 1
ATOM 2994 C CA . ARG A 1 379 ? -10.148 -6.676 -24.266 1 80.5 379 ARG A CA 1
ATOM 2995 C C . ARG A 1 379 ? -9.922 -7.281 -22.875 1 80.5 379 ARG A C 1
ATOM 2997 O O . ARG A 1 379 ? -10.586 -8.258 -22.516 1 80.5 379 ARG A O 1
ATOM 3004 N N . PRO A 1 380 ? -8.938 -6.793 -22.25 1 85.94 380 PRO A N 1
ATOM 3005 C CA . PRO A 1 380 ? -8.648 -7.328 -20.922 1 85.94 380 PRO A CA 1
ATOM 3006 C C . PRO A 1 380 ? -9.906 -7.469 -20.062 1 85.94 380 PRO A C 1
ATOM 3008 O O . PRO A 1 380 ? -10.016 -8.422 -19.281 1 85.94 380 PRO A O 1
ATOM 3011 N N . GLY A 1 381 ? -10.859 -6.574 -20.281 1 89.81 381 GLY A N 1
ATOM 3012 C CA . GLY A 1 381 ? -12.102 -6.66 -19.531 1 89.81 381 GLY A CA 1
ATOM 3013 C C . GLY A 1 381 ? -12.93 -7.883 -19.875 1 89.81 381 GLY A C 1
ATOM 3014 O O . GLY A 1 381 ? -13.414 -8.586 -18.984 1 89.81 381 GLY A O 1
ATOM 3015 N N . PHE A 1 382 ? -13.016 -8.148 -21.094 1 89.69 382 PHE A N 1
ATOM 3016 C CA . PHE A 1 382 ? -13.766 -9.312 -21.547 1 89.69 382 PHE A CA 1
ATOM 3017 C C . PHE A 1 382 ? -13.086 -10.602 -21.109 1 89.69 382 PHE A C 1
ATOM 3019 O O . PHE A 1 382 ? -13.75 -11.547 -20.688 1 89.69 382 PHE A O 1
ATOM 3026 N N . TYR A 1 383 ? -11.789 -10.688 -21.297 1 90.75 383 TYR A N 1
ATOM 3027 C CA . TYR A 1 383 ? -11.047 -11.875 -20.891 1 90.75 383 TYR A CA 1
ATOM 3028 C C . TYR A 1 383 ? -11.273 -12.188 -19.422 1 90.75 383 TYR A C 1
ATOM 3030 O O . TYR A 1 383 ? -11.562 -13.336 -19.062 1 90.75 383 TYR A O 1
ATOM 3038 N N . ALA A 1 384 ? -11.117 -11.125 -18.625 1 94.31 384 ALA A N 1
ATOM 3039 C CA . ALA A 1 384 ? -11.289 -11.281 -17.188 1 94.31 384 ALA A CA 1
ATOM 3040 C C . ALA A 1 384 ? -12.68 -11.797 -16.844 1 94.31 384 ALA A C 1
ATOM 3042 O O . ALA A 1 384 ? -12.836 -12.703 -16.031 1 94.31 384 ALA A O 1
ATOM 3043 N N . GLU A 1 385 ? -13.648 -11.242 -17.5 1 95.12 385 GLU A N 1
ATOM 3044 C CA . GLU A 1 385 ? -15.031 -11.641 -17.234 1 95.12 385 GLU A CA 1
ATOM 3045 C C . GLU A 1 385 ? -15.273 -13.086 -17.656 1 95.12 385 GLU A C 1
ATOM 3047 O O . GLU A 1 385 ? -15.906 -13.852 -16.938 1 95.12 385 GLU A O 1
ATOM 3052 N N . ARG A 1 386 ? -14.805 -13.438 -18.812 1 93.94 386 ARG A N 1
ATOM 3053 C CA . ARG A 1 386 ? -14.961 -14.797 -19.312 1 93.94 386 ARG A CA 1
ATOM 3054 C C . ARG A 1 386 ? -14.258 -15.797 -18.391 1 93.94 386 ARG A C 1
ATOM 3056 O O . ARG A 1 386 ? -14.812 -16.859 -18.078 1 93.94 386 ARG A O 1
ATOM 3063 N N . PHE A 1 387 ? -13.062 -15.508 -18.094 1 96.12 387 PHE A N 1
ATOM 3064 C CA . PHE A 1 387 ? -12.266 -16.344 -17.219 1 96.12 387 PHE A CA 1
ATOM 3065 C C . PHE A 1 387 ? -12.977 -16.562 -15.883 1 96.12 387 PHE A C 1
ATOM 3067 O O . PHE A 1 387 ? -13.148 -17.703 -15.445 1 96.12 387 PHE A O 1
ATOM 3074 N N . GLU A 1 388 ? -13.406 -15.469 -15.273 1 97.12 388 GLU A N 1
ATOM 3075 C CA . GLU A 1 388 ? -14.07 -15.523 -13.977 1 97.12 388 GLU A CA 1
ATOM 3076 C C . GLU A 1 388 ? -15.375 -16.297 -14.055 1 97.12 388 GLU A C 1
ATOM 3078 O O . GLU A 1 388 ? -15.672 -17.125 -13.188 1 97.12 388 GLU A O 1
ATOM 3083 N N . LYS A 1 389 ? -16.141 -16.031 -15.023 1 96.69 389 LYS A N 1
ATOM 3084 C CA . LYS A 1 389 ? -17.422 -16.703 -15.195 1 96.69 389 LYS A CA 1
ATOM 3085 C C . LYS A 1 389 ? -17.219 -18.219 -15.367 1 96.69 389 LYS A C 1
ATOM 3087 O O . LYS A 1 389 ? -17.953 -19.016 -14.766 1 96.69 389 LYS A O 1
ATOM 3092 N N . PHE A 1 390 ? -16.281 -18.562 -16.188 1 97.06 390 PHE A N 1
ATOM 3093 C CA . PHE A 1 390 ? -16 -19.984 -16.406 1 97.06 390 PHE A CA 1
ATOM 3094 C C . PHE A 1 390 ? -15.586 -20.656 -15.109 1 97.06 390 PHE A C 1
ATOM 3096 O O . PHE A 1 390 ? -16.078 -21.75 -14.781 1 97.06 390 PHE A O 1
ATOM 3103 N N . MET A 1 391 ? -14.703 -20.047 -14.367 1 98.31 391 MET A N 1
ATOM 3104 C CA . MET A 1 391 ? -14.203 -20.656 -13.133 1 98.31 391 MET A CA 1
ATOM 3105 C C . MET A 1 391 ? -15.305 -20.75 -12.086 1 98.31 391 MET A C 1
ATOM 3107 O O . MET A 1 391 ? -15.461 -21.781 -11.438 1 98.31 391 MET A O 1
ATOM 3111 N N . CYS A 1 392 ? -16.172 -19.75 -11.953 1 97.75 392 CYS A N 1
ATOM 3112 C CA . CYS A 1 392 ? -17.125 -19.672 -10.852 1 97.75 392 CYS A CA 1
ATOM 3113 C C . CYS A 1 392 ? -18.438 -20.344 -11.219 1 97.75 392 CYS A C 1
ATOM 3115 O O . CYS A 1 392 ? -19.297 -20.547 -10.359 1 97.75 392 CYS A O 1
ATOM 3117 N N . ASN A 1 393 ? -18.609 -20.734 -12.484 1 96.19 393 ASN A N 1
ATOM 3118 C CA . ASN A 1 393 ? -19.875 -21.344 -12.867 1 96.19 393 ASN A CA 1
ATOM 3119 C C . ASN A 1 393 ? -19.672 -22.766 -13.398 1 96.19 393 ASN A C 1
ATOM 3121 O O . ASN A 1 393 ? -20.578 -23.594 -13.312 1 96.19 393 ASN A O 1
ATOM 3125 N N . VAL A 1 394 ? -18.531 -23.031 -13.969 1 95.81 394 VAL A N 1
ATOM 3126 C CA . VAL A 1 394 ? -18.297 -24.328 -14.594 1 95.81 394 VAL A CA 1
ATOM 3127 C C . VAL A 1 394 ? -17.344 -25.156 -13.734 1 95.81 394 VAL A C 1
ATOM 3129 O O . VAL A 1 394 ? -17.609 -26.312 -13.445 1 95.81 394 VAL A O 1
ATOM 3132 N N . VAL A 1 395 ? -16.297 -24.531 -13.305 1 98.06 395 VAL A N 1
ATOM 3133 C CA . VAL A 1 395 ? -15.25 -25.281 -12.617 1 98.06 395 VAL A CA 1
ATOM 3134 C C . VAL A 1 395 ? -15.633 -25.484 -11.156 1 98.06 395 VAL A C 1
ATOM 3136 O O . VAL A 1 395 ? -15.664 -26.625 -10.672 1 98.06 395 VAL A O 1
ATOM 3139 N N . PHE A 1 396 ? -15.914 -24.391 -10.43 1 98.19 396 PHE A N 1
ATOM 3140 C CA . PHE A 1 396 ? -16.312 -24.469 -9.031 1 98.19 396 PHE A CA 1
ATOM 3141 C C . PHE A 1 396 ? -17.812 -24.25 -8.875 1 98.19 396 PHE A C 1
ATOM 3143 O O . PHE A 1 396 ? -18.375 -23.344 -9.492 1 98.19 396 PHE A O 1
ATOM 3150 N N . ARG A 1 397 ? -18.422 -25.094 -8.062 1 97.06 397 ARG A N 1
ATOM 3151 C CA . ARG A 1 397 ? -19.859 -24.984 -7.828 1 97.06 397 ARG A CA 1
ATOM 3152 C C . ARG A 1 397 ? -20.188 -25.188 -6.352 1 97.06 397 ARG A C 1
ATOM 3154 O O . ARG A 1 397 ? -19.453 -25.875 -5.637 1 97.06 397 ARG A O 1
ATOM 3161 N N . LYS A 1 398 ? -21.312 -24.641 -5.973 1 94.5 398 LYS A N 1
ATOM 3162 C CA . LYS A 1 398 ? -21.797 -24.828 -4.605 1 94.5 398 LYS A CA 1
ATOM 3163 C C . LYS A 1 398 ? -22.531 -26.156 -4.453 1 94.5 398 LYS A C 1
ATOM 3165 O O . LYS A 1 398 ? -23.266 -26.578 -5.348 1 94.5 398 LYS A O 1
ATOM 3170 N N . ILE A 1 399 ? -22.297 -26.734 -3.307 1 90.75 399 ILE A N 1
ATOM 3171 C CA . ILE A 1 399 ? -23.062 -27.938 -2.975 1 90.75 399 ILE A CA 1
ATOM 3172 C C . ILE A 1 399 ? -24.531 -27.562 -2.801 1 90.75 399 ILE A C 1
ATOM 3174 O O . ILE A 1 399 ? -24.859 -26.641 -2.057 1 90.75 399 ILE A O 1
ATOM 3178 N N . PRO A 1 400 ? -25.484 -28.141 -3.477 1 77.62 400 PRO A N 1
ATOM 3179 C CA . PRO A 1 400 ? -26.922 -27.828 -3.352 1 77.62 400 PRO A CA 1
ATOM 3180 C C . PRO A 1 400 ? -27.469 -28.141 -1.963 1 77.62 400 PRO A C 1
ATOM 3182 O O . PRO A 1 400 ? -26.938 -29 -1.257 1 77.62 400 PRO A O 1
ATOM 3185 N N . CYS A 1 401 ? -28.344 -27.234 -1.2 1 59.72 401 CYS A N 1
ATOM 3186 C CA . CYS A 1 401 ? -29 -27.422 0.089 1 59.72 401 CYS A CA 1
ATOM 3187 C C . CYS A 1 401 ? -29.594 -28.828 0.2 1 59.72 401 CYS A C 1
ATOM 3189 O O . CYS A 1 401 ? -29.766 -29.344 1.305 1 59.72 401 CYS A O 1
ATOM 3191 N N . LYS A 1 402 ? -30.125 -29.516 -0.636 1 49.91 402 LYS A N 1
ATOM 3192 C CA . LYS A 1 402 ? -30.766 -30.797 -0.36 1 49.91 402 LYS A CA 1
ATOM 3193 C C . LYS A 1 402 ? -29.797 -31.766 0.305 1 49.91 402 LYS A C 1
ATOM 3195 O O . LYS A 1 402 ? -30.219 -32.625 1.104 1 49.91 402 LYS A O 1
ATOM 3200 N N . TYR A 1 403 ? -28.625 -31.938 0.083 1 42.56 403 TYR A N 1
ATOM 3201 C CA . TYR A 1 403 ? -27.719 -32.906 0.697 1 42.56 403 TYR A CA 1
ATOM 3202 C C . TYR A 1 403 ? -27.188 -32.375 2.031 1 42.56 403 TYR A C 1
ATOM 3204 O O . TYR A 1 403 ? -26.312 -33 2.637 1 42.56 403 TYR A O 1
ATOM 3212 N N . ARG A 1 404 ? -27.375 -31.172 2.465 1 44.53 404 ARG A N 1
ATOM 3213 C CA . ARG A 1 404 ? -26.953 -30.766 3.803 1 44.53 404 ARG A CA 1
ATOM 3214 C C . ARG A 1 404 ? -27.594 -31.656 4.867 1 44.53 404 ARG A C 1
ATOM 3216 O O . ARG A 1 404 ? -27.203 -31.594 6.039 1 44.53 404 ARG A O 1
ATOM 3223 N N . ASP A 1 405 ? -28.75 -32.094 4.695 1 35.41 405 ASP A N 1
ATOM 3224 C CA . ASP A 1 405 ? -29.422 -32.844 5.746 1 35.41 405 ASP A CA 1
ATOM 3225 C C . ASP A 1 405 ? -28.672 -34.156 6.051 1 35.41 405 ASP A C 1
ATOM 3227 O O . ASP A 1 405 ? -29.109 -34.938 6.898 1 35.41 405 ASP A O 1
ATOM 3231 N N . LYS A 1 406 ? -28 -34.75 5.168 1 34.47 406 LYS A N 1
ATOM 3232 C CA . LYS A 1 406 ? -27.422 -36 5.672 1 34.47 406 LYS A CA 1
ATOM 3233 C C . LYS A 1 406 ? -26.234 -35.719 6.574 1 34.47 406 LYS A C 1
ATOM 3235 O O . LYS A 1 406 ? -25.125 -35.469 6.086 1 34.47 406 LYS A O 1
ATOM 3240 N N . GLY A 1 407 ? -26.266 -34.906 7.594 1 29.19 407 GLY A N 1
ATOM 3241 C CA . GLY A 1 407 ? -25.391 -34.969 8.75 1 29.19 407 GLY A CA 1
ATOM 3242 C C . GLY A 1 407 ? -24.984 -36.375 9.109 1 29.19 407 GLY A C 1
ATOM 3243 O O . GLY A 1 407 ? -25.844 -37.25 9.289 1 29.19 407 GLY A O 1
ATOM 3244 N N . VAL A 1 408 ? -23.781 -36.75 8.742 1 23.86 408 VAL A N 1
ATOM 3245 C CA . VAL A 1 408 ? -23.156 -37.625 9.719 1 23.86 408 VAL A CA 1
ATOM 3246 C C . VAL A 1 408 ? -23 -36.906 11.055 1 23.86 408 VAL A C 1
ATOM 3248 O O . VAL A 1 408 ? -22.625 -35.719 11.086 1 23.86 408 VAL A O 1
ATOM 3251 N N . SER B 1 1 ? 30.25 62.188 -27.094 1 19.5 1 SER B N 1
ATOM 3252 C CA . SER B 1 1 ? 29.578 62.875 -26 1 19.5 1 SER B CA 1
ATOM 3253 C C . SER B 1 1 ? 28.375 62.062 -25.516 1 19.5 1 SER B C 1
ATOM 3255 O O . SER B 1 1 ? 28.391 61.531 -24.406 1 19.5 1 SER B O 1
ATOM 3257 N N . HIS B 1 2 ? 27.156 62.719 -25.547 1 21.12 2 HIS B N 1
ATOM 3258 C CA . HIS B 1 2 ? 26.016 62.656 -24.625 1 21.12 2 HIS B CA 1
ATOM 3259 C C . HIS B 1 2 ? 25.172 61.406 -24.922 1 21.12 2 HIS B C 1
ATOM 3261 O O . HIS B 1 2 ? 24.359 61.406 -25.844 1 21.12 2 HIS B O 1
ATOM 3267 N N . ILE B 1 3 ? 25.719 60.25 -24.953 1 28.98 3 ILE B N 1
ATOM 3268 C CA . ILE B 1 3 ? 25.062 59.062 -25.469 1 28.98 3 ILE B CA 1
ATOM 3269 C C . ILE B 1 3 ? 23.766 58.812 -24.703 1 28.98 3 ILE B C 1
ATOM 3271 O O . ILE B 1 3 ? 23.734 58.875 -23.469 1 28.98 3 ILE B O 1
ATOM 3275 N N . PRO B 1 4 ? 22.625 59 -25.375 1 26.5 4 PRO B N 1
ATOM 3276 C CA . PRO B 1 4 ? 21.281 59 -24.781 1 26.5 4 PRO B CA 1
ATOM 3277 C C . PRO B 1 4 ? 21.062 57.844 -23.797 1 26.5 4 PRO B C 1
ATOM 3279 O O . PRO B 1 4 ? 21.75 56.812 -23.875 1 26.5 4 PRO B O 1
ATOM 3282 N N . GLY B 1 5 ? 20.453 58.219 -22.641 1 21.92 5 GLY B N 1
ATOM 3283 C CA . GLY B 1 5 ? 20.109 57.688 -21.328 1 21.92 5 GLY B CA 1
ATOM 3284 C C . GLY B 1 5 ? 19.266 56.438 -21.391 1 21.92 5 GLY B C 1
ATOM 3285 O O . GLY B 1 5 ? 18.406 56.312 -22.25 1 21.92 5 GLY B O 1
ATOM 3286 N N . GLN B 1 6 ? 19.891 55.312 -21.078 1 22.02 6 GLN B N 1
ATOM 3287 C CA . GLN B 1 6 ? 19.484 53.906 -20.953 1 22.02 6 GLN B CA 1
ATOM 3288 C C . GLN B 1 6 ? 18.219 53.781 -20.125 1 22.02 6 GLN B C 1
ATOM 3290 O O . GLN B 1 6 ? 18.203 54.125 -18.938 1 22.02 6 GLN B O 1
ATOM 3295 N N . LEU B 1 7 ? 17.016 54.062 -20.734 1 21.22 7 LEU B N 1
ATOM 3296 C CA . LEU B 1 7 ? 15.695 54 -20.094 1 21.22 7 LEU B CA 1
ATOM 3297 C C . LEU B 1 7 ? 15.508 52.688 -19.344 1 21.22 7 LEU B C 1
ATOM 3299 O O . LEU B 1 7 ? 15.641 51.625 -19.938 1 21.22 7 LEU B O 1
ATOM 3303 N N . SER B 1 8 ? 15.867 52.688 -18.031 1 20.19 8 SER B N 1
ATOM 3304 C CA . SER B 1 8 ? 15.727 51.688 -16.984 1 20.19 8 SER B CA 1
ATOM 3305 C C . SER B 1 8 ? 14.273 51.25 -16.844 1 20.19 8 SER B C 1
ATOM 3307 O O . SER B 1 8 ? 13.406 52.062 -16.5 1 20.19 8 SER B O 1
ATOM 3309 N N . CYS B 1 9 ? 13.711 50.562 -17.859 1 19.81 9 CYS B N 1
ATOM 3310 C CA . CYS B 1 9 ? 12.328 50.094 -17.781 1 19.81 9 CYS B CA 1
ATOM 3311 C C . CYS B 1 9 ? 12.062 49.344 -16.484 1 19.81 9 CYS B C 1
ATOM 3313 O O . CYS B 1 9 ? 12.633 48.281 -16.234 1 19.81 9 CYS B O 1
ATOM 3315 N N . VAL B 1 10 ? 11.922 50.094 -15.336 1 19.75 10 VAL B N 1
ATOM 3316 C CA . VAL B 1 10 ? 11.5 49.688 -13.992 1 19.75 10 VAL B CA 1
ATOM 3317 C C . VAL B 1 10 ? 10.188 48.906 -14.07 1 19.75 10 VAL B C 1
ATOM 3319 O O . VAL B 1 10 ? 9.164 49.469 -14.5 1 19.75 10 VAL B O 1
ATOM 3322 N N . PHE B 1 11 ? 10.211 47.688 -14.531 1 20.61 11 PHE B N 1
ATOM 3323 C CA . PHE B 1 11 ? 9.047 46.812 -14.531 1 20.61 11 PHE B CA 1
ATOM 3324 C C . PHE B 1 11 ? 8.367 46.844 -13.164 1 20.61 11 PHE B C 1
ATOM 3326 O O . PHE B 1 11 ? 8.953 46.438 -12.164 1 20.61 11 PHE B O 1
ATOM 3333 N N . LEU B 1 12 ? 7.59 47.875 -12.852 1 19.8 12 LEU B N 1
ATOM 3334 C CA . LEU B 1 12 ? 6.707 48.062 -11.695 1 19.8 12 LEU B CA 1
ATOM 3335 C C . LEU B 1 12 ? 5.848 46.812 -11.492 1 19.8 12 LEU B C 1
ATOM 3337 O O . LEU B 1 12 ? 5.07 46.438 -12.367 1 19.8 12 LEU B O 1
ATOM 3341 N N . LEU B 1 13 ? 6.363 45.875 -10.781 1 21.94 13 LEU B N 1
ATOM 3342 C CA . LEU B 1 13 ? 5.68 44.719 -10.188 1 21.94 13 LEU B CA 1
ATOM 3343 C C . LEU B 1 13 ? 4.383 45.156 -9.508 1 21.94 13 LEU B C 1
ATOM 3345 O O . LEU B 1 13 ? 4.414 45.781 -8.445 1 21.94 13 LEU B O 1
ATOM 3349 N N . ILE B 1 14 ? 3.432 45.781 -10.281 1 22.39 14 ILE B N 1
ATOM 3350 C CA . ILE B 1 14 ? 2.135 46.219 -9.773 1 22.39 14 ILE B CA 1
ATOM 3351 C C . ILE B 1 14 ? 1.469 45.062 -9.016 1 22.39 14 ILE B C 1
ATOM 3353 O O . ILE B 1 14 ? 1.261 44 -9.562 1 22.39 14 ILE B O 1
ATOM 3357 N N . HIS B 1 15 ? 1.658 45.031 -7.727 1 23.23 15 HIS B N 1
ATOM 3358 C CA . HIS B 1 15 ? 0.826 44.344 -6.734 1 23.23 15 HIS B CA 1
ATOM 3359 C C . HIS B 1 15 ? -0.655 44.594 -6.996 1 23.23 15 HIS B C 1
ATOM 3361 O O . HIS B 1 15 ? -1.162 45.688 -6.719 1 23.23 15 HIS B O 1
ATOM 3367 N N . VAL B 1 16 ? -1.196 44.344 -8.148 1 25.09 16 VAL B N 1
ATOM 3368 C CA . VAL B 1 16 ? -2.631 44.562 -8.297 1 25.09 16 VAL B CA 1
ATOM 3369 C C . VAL B 1 16 ? -3.375 43.906 -7.133 1 25.09 16 VAL B C 1
ATOM 3371 O O . VAL B 1 16 ? -3.277 42.688 -6.922 1 25.09 16 VAL B O 1
ATOM 3374 N N . PRO B 1 17 ? -3.574 44.656 -6.055 1 28.08 17 PRO B N 1
ATOM 3375 C CA . PRO B 1 17 ? -4.516 44.188 -5.031 1 28.08 17 PRO B CA 1
ATOM 3376 C C . PRO B 1 17 ? -5.789 43.594 -5.621 1 28.08 17 PRO B C 1
ATOM 3378 O O . PRO B 1 17 ? -6.43 44.219 -6.477 1 28.08 17 PRO B O 1
ATOM 3381 N N . CYS B 1 18 ? -5.793 42.406 -5.969 1 27.73 18 CYS B N 1
ATOM 3382 C CA . CYS B 1 18 ? -7.059 41.781 -6.355 1 27.73 18 CYS B CA 1
ATOM 3383 C C . CYS B 1 18 ? -8.172 42.188 -5.398 1 27.73 18 CYS B C 1
ATOM 3385 O O . CYS B 1 18 ? -8.25 41.656 -4.281 1 27.73 18 CYS B O 1
ATOM 3387 N N . PHE B 1 19 ? -8.469 43.469 -5.246 1 29.08 19 PHE B N 1
ATOM 3388 C CA . PHE B 1 19 ? -9.672 44 -4.602 1 29.08 19 PHE B CA 1
ATOM 3389 C C . PHE B 1 19 ? -10.906 43.281 -5.113 1 29.08 19 PHE B C 1
ATOM 3391 O O . PHE B 1 19 ? -11.359 43.531 -6.234 1 29.08 19 PHE B O 1
ATOM 3398 N N . PHE B 1 20 ? -11.047 42 -4.871 1 31.2 20 PHE B N 1
ATOM 3399 C CA . PHE B 1 20 ? -12.289 41.312 -5.191 1 31.2 20 PHE B CA 1
ATOM 3400 C C . PHE B 1 20 ? -13.461 41.938 -4.438 1 31.2 20 PHE B C 1
ATOM 3402 O O . PHE B 1 20 ? -13.648 41.656 -3.25 1 31.2 20 PHE B O 1
ATOM 3409 N N . PRO B 1 21 ? -13.758 43.156 -4.453 1 35.25 21 PRO B N 1
ATOM 3410 C CA . PRO B 1 21 ? -15 43.594 -3.797 1 35.25 21 PRO B CA 1
ATOM 3411 C C . PRO B 1 21 ? -16.062 42.469 -3.768 1 35.25 21 PRO B C 1
ATOM 3413 O O . PRO B 1 21 ? -16.812 42.375 -2.801 1 35.25 21 PRO B O 1
ATOM 3416 N N . SER B 1 22 ? -16.641 42.031 -4.945 1 35.97 22 SER B N 1
ATOM 3417 C CA . SER B 1 22 ? -17.625 41 -5.27 1 35.97 22 SER B CA 1
ATOM 3418 C C . SER B 1 22 ? -17.188 39.625 -4.773 1 35.97 22 SER B C 1
ATOM 3420 O O . SER B 1 22 ? -17.781 38.625 -5.145 1 35.97 22 SER B O 1
ATOM 3422 N N . LEU B 1 23 ? -16.281 39.531 -3.906 1 39.81 23 LEU B N 1
ATOM 3423 C CA . LEU B 1 23 ? -15.578 38.406 -3.311 1 39.81 23 LEU B CA 1
ATOM 3424 C C . LEU B 1 23 ? -16.422 37.719 -2.238 1 39.81 23 LEU B C 1
ATOM 3426 O O . LEU B 1 23 ? -16.328 36.5 -2.029 1 39.81 23 LEU B O 1
ATOM 3430 N N . GLN B 1 24 ? -17.109 38.625 -1.397 1 43.78 24 GLN B N 1
ATOM 3431 C CA . GLN B 1 24 ? -17.953 38.031 -0.357 1 43.78 24 GLN B CA 1
ATOM 3432 C C . GLN B 1 24 ? -18.984 37.094 -0.956 1 43.78 24 GLN B C 1
ATOM 3434 O O . GLN B 1 24 ? -19.219 36 -0.432 1 43.78 24 GLN B O 1
ATOM 3439 N N . THR B 1 25 ? -19.875 37.688 -1.871 1 47.47 25 THR B N 1
ATOM 3440 C CA . THR B 1 25 ? -20.812 36.844 -2.611 1 47.47 25 THR B CA 1
ATOM 3441 C C . THR B 1 25 ? -20.094 35.656 -3.229 1 47.47 25 THR B C 1
ATOM 3443 O O . THR B 1 25 ? -20.625 34.531 -3.264 1 47.47 25 THR B O 1
ATOM 3446 N N . THR B 1 26 ? -18.781 36 -3.381 1 65.56 26 THR B N 1
ATOM 3447 C CA . THR B 1 26 ? -17.953 35 -4.074 1 65.56 26 THR B CA 1
ATOM 3448 C C . THR B 1 26 ? -17.484 33.938 -3.107 1 65.56 26 THR B C 1
ATOM 3450 O O . THR B 1 26 ? -17.484 32.75 -3.445 1 65.56 26 THR B O 1
ATOM 3453 N N . SER B 1 27 ? -17.469 34.438 -1.72 1 80 27 SER B N 1
ATOM 3454 C CA . SER B 1 27 ? -17 33.469 -0.753 1 80 27 SER B CA 1
ATOM 3455 C C . SER B 1 27 ? -18.125 32.5 -0.367 1 80 27 SER B C 1
ATOM 3457 O O . SER B 1 27 ? -17.906 31.281 -0.307 1 80 27 SER B O 1
ATOM 3459 N N . SER B 1 28 ? -19.328 33.156 -0.204 1 86.62 28 SER B N 1
ATOM 3460 C CA . SER B 1 28 ? -20.469 32.312 0.145 1 86.62 28 SER B CA 1
ATOM 3461 C C . SER B 1 28 ? -20.828 31.359 -0.998 1 86.62 28 SER B C 1
ATOM 3463 O O . SER B 1 28 ? -21.172 30.203 -0.767 1 86.62 28 SER B O 1
ATOM 3465 N N . ALA B 1 29 ? -20.719 31.906 -2.146 1 90 29 ALA B N 1
ATOM 3466 C CA . ALA B 1 29 ? -21 31.094 -3.324 1 90 29 ALA B CA 1
ATOM 3467 C C . ALA B 1 29 ? -20 29.938 -3.453 1 90 29 ALA B C 1
ATOM 3469 O O . ALA B 1 29 ? -20.375 28.828 -3.807 1 90 29 ALA B O 1
ATOM 3470 N N . LEU B 1 30 ? -18.812 30.266 -3.154 1 91.88 30 LEU B N 1
ATOM 3471 C CA . LEU B 1 30 ? -17.781 29.234 -3.23 1 91.88 30 LEU B CA 1
ATOM 3472 C C . LEU B 1 30 ? -18.016 28.141 -2.189 1 91.88 30 LEU B C 1
ATOM 3474 O O . LEU B 1 30 ? -17.938 26.953 -2.5 1 91.88 30 LEU B O 1
ATOM 3478 N N . LYS B 1 31 ? -18.328 28.562 -0.962 1 94.44 31 LYS B N 1
ATOM 3479 C CA . LYS B 1 31 ? -18.625 27.594 0.088 1 94.44 31 LYS B CA 1
ATOM 3480 C C . LYS B 1 31 ? -19.781 26.672 -0.32 1 94.44 31 LYS B C 1
ATOM 3482 O O . LYS B 1 31 ? -19.688 25.453 -0.156 1 94.44 31 LYS B O 1
ATOM 3487 N N . GLY B 1 32 ? -20.75 27.297 -0.827 1 94.19 32 GLY B N 1
ATOM 3488 C CA . GLY B 1 32 ? -21.906 26.531 -1.266 1 94.19 32 GLY B CA 1
ATOM 3489 C C . GLY B 1 32 ? -21.578 25.547 -2.377 1 94.19 32 GLY B C 1
ATOM 3490 O O . GLY B 1 32 ? -22.031 24.406 -2.35 1 94.19 32 GLY B O 1
ATOM 3491 N N . ALA B 1 33 ? -20.828 26.016 -3.35 1 94.88 33 ALA B N 1
ATOM 3492 C CA . ALA B 1 33 ? -20.438 25.172 -4.469 1 94.88 33 ALA B CA 1
ATOM 3493 C C . ALA B 1 33 ? -19.609 23.969 -3.99 1 94.88 33 ALA B C 1
ATOM 3495 O O . ALA B 1 33 ? -19.781 22.859 -4.465 1 94.88 33 ALA B O 1
ATOM 3496 N N . ILE B 1 34 ? -18.688 24.234 -3.041 1 96.5 34 ILE B N 1
ATOM 3497 C CA . ILE B 1 34 ? -17.859 23.188 -2.469 1 96.5 34 ILE B CA 1
ATOM 3498 C C . ILE B 1 34 ? -18.734 22.141 -1.795 1 96.5 34 ILE B C 1
ATOM 3500 O O . ILE B 1 34 ? -18.578 20.938 -2.041 1 96.5 34 ILE B O 1
ATOM 3504 N N . GLN B 1 35 ? -19.641 22.609 -1.021 1 97.25 35 GLN B N 1
ATOM 3505 C CA . GLN B 1 35 ? -20.484 21.703 -0.248 1 97.25 35 GLN B CA 1
ATOM 3506 C C . GLN B 1 35 ? -21.406 20.891 -1.161 1 97.25 35 GLN B C 1
ATOM 3508 O O . GLN B 1 35 ? -21.562 19.672 -0.974 1 97.25 35 GLN B O 1
ATOM 3513 N N . LEU B 1 36 ? -21.953 21.5 -2.174 1 95.62 36 LEU B N 1
ATOM 3514 C CA . LEU B 1 36 ? -22.812 20.797 -3.127 1 95.62 36 LEU B CA 1
ATOM 3515 C C . LEU B 1 36 ? -22.016 19.75 -3.904 1 95.62 36 LEU B C 1
ATOM 3517 O O . LEU B 1 36 ? -22.484 18.625 -4.105 1 95.62 36 LEU B O 1
ATOM 3521 N N . GLY B 1 37 ? -20.859 20.141 -4.352 1 96.62 37 GLY B N 1
ATOM 3522 C CA . GLY B 1 37 ? -20 19.234 -5.09 1 96.62 37 GLY B CA 1
ATOM 3523 C C . GLY B 1 37 ? -19.609 18 -4.285 1 96.62 37 GLY B C 1
ATOM 3524 O O . GLY B 1 37 ? -19.672 16.875 -4.781 1 96.62 37 GLY B O 1
ATOM 3525 N N . ILE B 1 38 ? -19.188 18.234 -3.047 1 97.56 38 ILE B N 1
ATOM 3526 C CA . ILE B 1 38 ? -18.734 17.141 -2.184 1 97.56 38 ILE B CA 1
ATOM 3527 C C . ILE B 1 38 ? -19.906 16.203 -1.886 1 97.56 38 ILE B C 1
ATOM 3529 O O . ILE B 1 38 ? -19.766 14.984 -1.925 1 97.56 38 ILE B O 1
ATOM 3533 N N . THR B 1 39 ? -21.078 16.766 -1.614 1 95.81 39 THR B N 1
ATOM 3534 C CA . THR B 1 39 ? -22.266 15.969 -1.343 1 95.81 39 THR B CA 1
ATOM 3535 C C . THR B 1 39 ? -22.578 15.039 -2.514 1 95.81 39 THR B C 1
ATOM 3537 O O . THR B 1 39 ? -22.812 13.844 -2.32 1 95.81 39 THR B O 1
ATOM 3540 N N . HIS B 1 40 ? -22.5 15.578 -3.639 1 94.12 40 HIS B N 1
ATOM 3541 C CA . HIS B 1 40 ? -22.812 14.797 -4.828 1 94.12 40 HIS B CA 1
ATOM 3542 C C . HIS B 1 40 ? -21.766 13.703 -5.043 1 94.12 40 HIS B C 1
ATOM 3544 O O . HIS B 1 40 ? -22.109 12.562 -5.363 1 94.12 40 HIS B O 1
ATOM 3550 N N . THR B 1 41 ? -20.531 14.031 -4.93 1 94 41 THR B N 1
ATOM 3551 C CA . THR B 1 41 ? -19.438 13.102 -5.176 1 94 41 THR B CA 1
ATOM 3552 C C . THR B 1 41 ? -19.484 11.938 -4.191 1 94 41 THR B C 1
ATOM 3554 O O . THR B 1 41 ? -19.375 10.773 -4.594 1 94 41 THR B O 1
ATOM 3557 N N . VAL B 1 42 ? -19.594 12.281 -2.957 1 94.75 42 VAL B N 1
ATOM 3558 C CA . VAL B 1 42 ? -19.609 11.25 -1.924 1 94.75 42 VAL B CA 1
ATOM 3559 C C . VAL B 1 42 ? -20.859 10.375 -2.092 1 94.75 42 VAL B C 1
ATOM 3561 O O . VAL B 1 42 ? -20.781 9.148 -1.97 1 94.75 42 VAL B O 1
ATOM 3564 N N . GLY B 1 43 ? -21.984 10.984 -2.418 1 92.31 43 GLY B N 1
ATOM 3565 C CA . GLY B 1 43 ? -23.203 10.242 -2.668 1 92.31 43 GLY B CA 1
ATOM 3566 C C . GLY B 1 43 ? -23.094 9.289 -3.848 1 92.31 43 GLY B C 1
ATOM 3567 O O . GLY B 1 43 ? -23.5 8.133 -3.758 1 92.31 43 GLY B O 1
ATOM 3568 N N . SER B 1 44 ? -22.531 9.758 -4.914 1 92.06 44 SER B N 1
ATOM 3569 C CA . SER B 1 44 ? -22.391 8.961 -6.125 1 92.06 44 SER B CA 1
ATOM 3570 C C . SER B 1 44 ? -21.438 7.785 -5.895 1 92.06 44 SER B C 1
ATOM 3572 O O . SER B 1 44 ? -21.688 6.68 -6.387 1 92.06 44 SER B O 1
ATOM 3574 N N . LEU B 1 45 ? -20.391 7.984 -5.191 1 92.5 45 LEU B N 1
ATOM 3575 C CA . LEU B 1 45 ? -19.406 6.945 -4.926 1 92.5 45 LEU B CA 1
ATOM 3576 C C . LEU B 1 45 ? -19.984 5.855 -4.031 1 92.5 45 LEU B C 1
ATOM 3578 O O . LEU B 1 45 ? -19.625 4.684 -4.16 1 92.5 45 LEU B O 1
ATOM 3582 N N . SER B 1 46 ? -20.844 6.281 -3.18 1 90 46 SER B N 1
ATOM 3583 C CA . SER B 1 46 ? -21.453 5.332 -2.248 1 90 46 SER B CA 1
ATOM 3584 C C . SER B 1 46 ? -22.359 4.352 -2.971 1 90 46 SER B C 1
ATOM 3586 O O . SER B 1 46 ? -22.656 3.271 -2.455 1 90 46 SER B O 1
ATOM 3588 N N . GLN B 1 47 ? -22.781 4.688 -4.129 1 89.25 47 GLN B N 1
ATOM 3589 C CA . GLN B 1 47 ? -23.656 3.824 -4.922 1 89.25 47 GLN B CA 1
ATOM 3590 C C . GLN B 1 47 ? -22.844 2.809 -5.723 1 89.25 47 GLN B C 1
ATOM 3592 O O . GLN B 1 47 ? -23.391 1.805 -6.191 1 89.25 47 GLN B O 1
ATOM 3597 N N . LYS B 1 48 ? -21.609 3.041 -5.812 1 88.44 48 LYS B N 1
ATOM 3598 C CA . LYS B 1 48 ? -20.75 2.131 -6.559 1 88.44 48 LYS B CA 1
ATOM 3599 C C . LYS B 1 48 ? -20.266 0.989 -5.672 1 88.44 48 LYS B C 1
ATOM 3601 O O . LYS B 1 48 ? -20 1.188 -4.484 1 88.44 48 LYS B O 1
ATOM 3606 N N . PRO B 1 49 ? -20.172 -0.191 -6.309 1 85.81 49 PRO B N 1
ATOM 3607 C CA . PRO B 1 49 ? -19.641 -1.304 -5.516 1 85.81 49 PRO B CA 1
ATOM 3608 C C . PRO B 1 49 ? -18.219 -1.053 -5.027 1 85.81 49 PRO B C 1
ATOM 3610 O O . PRO B 1 49 ? -17.422 -0.459 -5.746 1 85.81 49 PRO B O 1
ATOM 3613 N N . GLU B 1 50 ? -18.031 -1.561 -3.809 1 87.88 50 GLU B N 1
ATOM 3614 C CA . GLU B 1 50 ? -16.703 -1.397 -3.223 1 87.88 50 GLU B CA 1
ATOM 3615 C C . GLU B 1 50 ? -15.695 -2.338 -3.875 1 87.88 50 GLU B C 1
ATOM 3617 O O . GLU B 1 50 ? -16.016 -3.492 -4.172 1 87.88 50 GLU B O 1
ATOM 3622 N N . ARG B 1 51 ? -14.578 -1.793 -4.156 1 90.12 51 ARG B N 1
ATOM 3623 C CA . ARG B 1 51 ? -13.469 -2.559 -4.703 1 90.12 51 ARG B CA 1
ATOM 3624 C C . ARG B 1 51 ? -12.133 -2.01 -4.215 1 90.12 51 ARG B C 1
ATOM 3626 O O . ARG B 1 51 ? -12.07 -0.911 -3.656 1 90.12 51 ARG B O 1
ATOM 3633 N N . ASP B 1 52 ? -11.125 -2.785 -4.422 1 92.12 52 ASP B N 1
ATOM 3634 C CA . ASP B 1 52 ? -9.781 -2.367 -4.016 1 92.12 52 ASP B CA 1
ATOM 3635 C C . ASP B 1 52 ? -9.281 -1.214 -4.887 1 92.12 52 ASP B C 1
ATOM 3637 O O . ASP B 1 52 ? -9.719 -1.054 -6.027 1 92.12 52 ASP B O 1
ATOM 3641 N N . VAL B 1 53 ? -8.453 -0.461 -4.242 1 95.38 53 VAL B N 1
ATOM 3642 C CA . VAL B 1 53 ? -7.805 0.633 -4.957 1 95.38 53 VAL B CA 1
ATOM 3643 C C . VAL B 1 53 ? -6.754 0.074 -5.918 1 95.38 53 VAL B C 1
ATOM 3645 O O . VAL B 1 53 ? -6 -0.832 -5.559 1 95.38 53 VAL B O 1
ATOM 3648 N N . LEU B 1 54 ? -6.809 0.577 -7.094 1 94.25 54 LEU B N 1
ATOM 3649 C CA . LEU B 1 54 ? -5.812 0.225 -8.102 1 94.25 54 LEU B CA 1
ATOM 3650 C C . LEU B 1 54 ? -4.918 1.417 -8.422 1 94.25 54 LEU B C 1
ATOM 3652 O O . LEU B 1 54 ? -5.277 2.562 -8.141 1 94.25 54 LEU B O 1
ATOM 3656 N N . LEU B 1 55 ? -3.775 1.173 -9.023 1 92.25 55 LEU B N 1
ATOM 3657 C CA . LEU B 1 55 ? -2.812 2.219 -9.359 1 92.25 55 LEU B CA 1
ATOM 3658 C C . LEU B 1 55 ? -3.447 3.277 -10.25 1 92.25 55 LEU B C 1
ATOM 3660 O O . LEU B 1 55 ? -3.213 4.473 -10.062 1 92.25 55 LEU B O 1
ATOM 3664 N N . GLN B 1 56 ? -4.285 2.893 -11.141 1 92.12 56 GLN B N 1
ATOM 3665 C CA . GLN B 1 56 ? -4.891 3.814 -12.102 1 92.12 56 GLN B CA 1
ATOM 3666 C C . GLN B 1 56 ? -5.891 4.742 -11.414 1 92.12 56 GLN B C 1
ATOM 3668 O O . GLN B 1 56 ? -6.223 5.805 -11.945 1 92.12 56 GLN B O 1
ATOM 3673 N N . ASP B 1 57 ? -6.352 4.336 -10.305 1 95.94 57 ASP B N 1
ATOM 3674 C CA . ASP B 1 57 ? -7.379 5.105 -9.609 1 95.94 57 ASP B CA 1
ATOM 3675 C C . ASP B 1 57 ? -6.828 6.445 -9.125 1 95.94 57 ASP B C 1
ATOM 3677 O O . ASP B 1 57 ? -7.59 7.387 -8.891 1 95.94 57 ASP B O 1
ATOM 3681 N N . PHE B 1 58 ? -5.492 6.559 -8.961 1 96.69 58 PHE B N 1
ATOM 3682 C CA . PHE B 1 58 ? -4.879 7.781 -8.445 1 96.69 58 PHE B CA 1
ATOM 3683 C C . PHE B 1 58 ? -4.914 8.883 -9.5 1 96.69 58 PHE B C 1
ATOM 3685 O O . PHE B 1 58 ? -4.812 10.062 -9.172 1 96.69 58 PHE B O 1
ATOM 3692 N N . GLU B 1 59 ? -5.148 8.492 -10.75 1 94.75 59 GLU B N 1
ATOM 3693 C CA . GLU B 1 59 ? -5.09 9.461 -11.836 1 94.75 59 GLU B CA 1
ATOM 3694 C C . GLU B 1 59 ? -6.488 9.805 -12.344 1 94.75 59 GLU B C 1
ATOM 3696 O O . GLU B 1 59 ? -6.648 10.703 -13.172 1 94.75 59 GLU B O 1
ATOM 3701 N N . VAL B 1 60 ? -7.438 9.133 -11.852 1 96.25 60 VAL B N 1
ATOM 3702 C CA . VAL B 1 60 ? -8.805 9.328 -12.336 1 96.25 60 VAL B CA 1
ATOM 3703 C C . VAL B 1 60 ? -9.312 10.703 -11.906 1 96.25 60 VAL B C 1
ATOM 3705 O O . VAL B 1 60 ? -9.094 11.125 -10.773 1 96.25 60 VAL B O 1
ATOM 3708 N N . VAL B 1 61 ? -9.922 11.469 -12.859 1 97.12 61 VAL B N 1
ATOM 3709 C CA . VAL B 1 61 ? -10.594 12.734 -12.602 1 97.12 61 VAL B CA 1
ATOM 3710 C C . VAL B 1 61 ? -12.039 12.664 -13.094 1 97.12 61 VAL B C 1
ATOM 3712 O O . VAL B 1 61 ? -12.289 12.32 -14.25 1 97.12 61 VAL B O 1
ATOM 3715 N N . GLU B 1 62 ? -12.922 12.859 -12.195 1 96.38 62 GLU B N 1
ATOM 3716 C CA . GLU B 1 62 ? -14.336 12.93 -12.555 1 96.38 62 GLU B CA 1
ATOM 3717 C C . GLU B 1 62 ? -14.836 14.375 -12.531 1 96.38 62 GLU B C 1
ATOM 3719 O O . GLU B 1 62 ? -14.461 15.156 -11.664 1 96.38 62 GLU B O 1
ATOM 3724 N N . SER B 1 63 ? -15.656 14.734 -13.516 1 96.75 63 SER B N 1
ATOM 3725 C CA . SER B 1 63 ? -16.188 16.078 -13.641 1 96.75 63 SER B CA 1
ATOM 3726 C C . SER B 1 63 ? -17.719 16.062 -13.773 1 96.75 63 SER B C 1
ATOM 3728 O O . SER B 1 63 ? -18.266 15.219 -14.469 1 96.75 63 SER B O 1
ATOM 3730 N N . ILE B 1 64 ? -18.344 16.953 -13.031 1 96.38 64 ILE B N 1
ATOM 3731 C CA . ILE B 1 64 ? -19.797 17.094 -13.102 1 96.38 64 ILE B CA 1
ATOM 3732 C C . ILE B 1 64 ? -20.172 18.562 -13.219 1 96.38 64 ILE B C 1
ATOM 3734 O O . ILE B 1 64 ? -19.562 19.422 -12.57 1 96.38 64 ILE B O 1
ATOM 3738 N N . PHE B 1 65 ? -21.156 18.797 -14.094 1 96.56 65 PHE B N 1
ATOM 3739 C CA . PHE B 1 65 ? -21.641 20.156 -14.305 1 96.56 65 PHE B CA 1
ATOM 3740 C C . PHE B 1 65 ? -22.875 20.438 -13.445 1 96.56 65 PHE B C 1
ATOM 3742 O O . PHE B 1 65 ? -23.797 19.625 -13.406 1 96.56 65 PHE B O 1
ATOM 3749 N N . 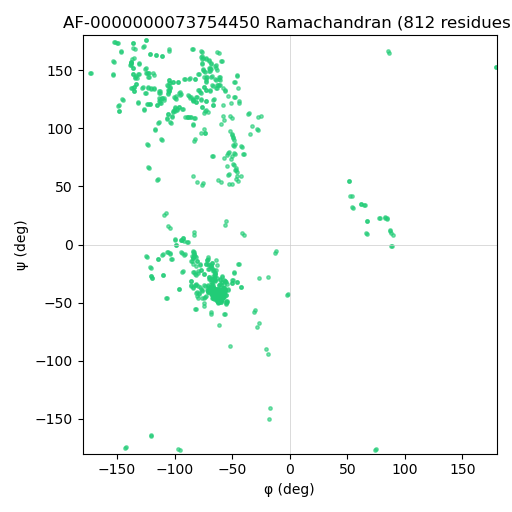PHE B 1 66 ? -22.859 21.578 -12.672 1 96.75 66 PHE B N 1
ATOM 3750 C CA . PHE B 1 66 ? -23.953 22.031 -11.828 1 96.75 66 PHE B CA 1
ATOM 3751 C C . PHE B 1 66 ? -24.578 23.297 -12.383 1 96.75 66 PHE B C 1
ATOM 3753 O O . PHE B 1 66 ? -24.188 24.406 -12.008 1 96.75 66 PHE B O 1
ATOM 3760 N N . PRO B 1 67 ? -25.594 23.109 -13.25 1 95.88 67 PRO B N 1
ATOM 3761 C CA . PRO B 1 67 ? -26.328 24.297 -13.672 1 95.88 67 PRO B CA 1
ATOM 3762 C C . PRO B 1 67 ? -27.219 24.875 -12.562 1 95.88 67 PRO B C 1
ATOM 3764 O O . PRO B 1 67 ? -27.797 24.109 -11.781 1 95.88 67 PRO B O 1
ATOM 3767 N N . SER B 1 68 ? -27.312 26.203 -12.523 1 94.06 68 SER B N 1
ATOM 3768 C CA . SER B 1 68 ? -28.109 26.859 -11.492 1 94.06 68 SER B CA 1
ATOM 3769 C C . SER B 1 68 ? -29.547 26.359 -11.508 1 94.06 68 SER B C 1
ATOM 3771 O O . SER B 1 68 ? -30.172 26.234 -10.453 1 94.06 68 SER B O 1
ATOM 3773 N N . GLU B 1 69 ? -30.062 25.984 -12.664 1 95.12 69 GLU B N 1
ATOM 3774 C CA . GLU B 1 69 ? -31.438 25.547 -12.82 1 95.12 69 GLU B CA 1
ATOM 3775 C C . GLU B 1 69 ? -31.594 24.062 -12.445 1 95.12 69 GLU B C 1
ATOM 3777 O O . GLU B 1 69 ? -32.719 23.578 -12.297 1 95.12 69 GLU B O 1
ATOM 3782 N N . GLY B 1 70 ? -30.547 23.438 -12.234 1 93.25 70 GLY B N 1
ATOM 3783 C CA . GLY B 1 70 ? -30.578 22.016 -11.953 1 93.25 70 GLY B CA 1
ATOM 3784 C C . GLY B 1 70 ? -30.562 21.156 -13.211 1 93.25 70 GLY B C 1
ATOM 3785 O O . GLY B 1 70 ? -30.625 21.688 -14.328 1 93.25 70 GLY B O 1
ATOM 3786 N N . SER B 1 71 ? -30.281 19.859 -13.039 1 93.19 71 SER B N 1
ATOM 3787 C CA . SER B 1 71 ? -30.328 18.875 -14.109 1 93.19 71 SER B CA 1
ATOM 3788 C C . SER B 1 71 ? -30.875 17.547 -13.609 1 93.19 71 SER B C 1
ATOM 3790 O O . SER B 1 71 ? -31.375 17.453 -12.484 1 93.19 71 SER B O 1
ATOM 3792 N N . ASN B 1 72 ? -30.875 16.484 -14.469 1 91.5 72 ASN B N 1
ATOM 3793 C CA . ASN B 1 72 ? -31.281 15.148 -14.055 1 91.5 72 ASN B CA 1
ATOM 3794 C C . ASN B 1 72 ? -30.297 14.539 -13.062 1 91.5 72 ASN B C 1
ATOM 3796 O O . ASN B 1 72 ? -30.656 13.633 -12.305 1 91.5 72 ASN B O 1
ATOM 3800 N N . LEU B 1 73 ? -29.156 15.156 -13.016 1 90.69 73 LEU B N 1
ATOM 3801 C CA . LEU B 1 73 ? -28.094 14.57 -12.195 1 90.69 73 LEU B CA 1
ATOM 3802 C C . LEU B 1 73 ? -27.812 15.422 -10.969 1 90.69 73 LEU B C 1
ATOM 3804 O O . LEU B 1 73 ? -27.344 14.922 -9.945 1 90.69 73 LEU B O 1
ATOM 3808 N N . THR B 1 74 ? -28.109 16.734 -11.094 1 93.69 74 THR B N 1
ATOM 3809 C CA . THR B 1 74 ? -27.719 17.641 -10.016 1 93.69 74 THR B CA 1
ATOM 3810 C C . THR B 1 74 ? -28.891 18.531 -9.617 1 93.69 74 THR B C 1
ATOM 3812 O O . THR B 1 74 ? -29.703 18.922 -10.461 1 93.69 74 THR B O 1
ATOM 3815 N N . PRO B 1 75 ? -29 18.906 -8.344 1 93.25 75 PRO B N 1
ATOM 3816 C CA . PRO B 1 75 ? -30.094 19.75 -7.863 1 93.25 75 PRO B CA 1
ATOM 3817 C C . PRO B 1 75 ? -29.922 21.219 -8.25 1 93.25 75 PRO B C 1
ATOM 3819 O O . PRO B 1 75 ? -28.797 21.672 -8.516 1 93.25 75 PRO B O 1
ATOM 3822 N N . ALA B 1 76 ? -31.047 21.938 -8.227 1 94.75 76 ALA B N 1
ATOM 3823 C CA . ALA B 1 76 ? -31.016 23.391 -8.422 1 94.75 76 ALA B CA 1
ATOM 3824 C C . ALA B 1 76 ? -30.359 24.078 -7.227 1 94.75 76 ALA B C 1
ATOM 3826 O O . ALA B 1 76 ? -30.391 23.562 -6.105 1 94.75 76 ALA B O 1
ATOM 3827 N N . HIS B 1 77 ? -29.734 25.156 -7.508 1 92.94 77 HIS B N 1
ATOM 3828 C CA . HIS B 1 77 ? -29.078 25.922 -6.461 1 92.94 77 HIS B CA 1
ATOM 3829 C C . HIS B 1 77 ? -29.047 27.422 -6.797 1 92.94 77 HIS B C 1
ATOM 3831 O O . HIS B 1 77 ? -29.391 27.812 -7.914 1 92.94 77 HIS B O 1
ATOM 3837 N N . HIS B 1 78 ? -28.609 28.281 -5.883 1 90 78 HIS B N 1
ATOM 3838 C CA . HIS B 1 78 ? -28.719 29.734 -6.027 1 90 78 HIS B CA 1
ATOM 3839 C C . HIS B 1 78 ? -27.391 30.359 -6.391 1 90 78 HIS B C 1
ATOM 3841 O O . HIS B 1 78 ? -27.219 31.578 -6.293 1 90 78 HIS B O 1
ATOM 3847 N N . TYR B 1 79 ? -26.5 29.609 -6.781 1 88.44 79 TYR B N 1
ATOM 3848 C CA . TYR B 1 79 ? -25.188 30.109 -7.191 1 88.44 79 TYR B CA 1
ATOM 3849 C C . TYR B 1 79 ? -25.047 30.094 -8.711 1 88.44 79 TYR B C 1
ATOM 3851 O O . TYR B 1 79 ? -25.953 29.641 -9.414 1 88.44 79 TYR B O 1
ATOM 3859 N N . GLY B 1 80 ? -24.078 30.688 -9.242 1 90.44 80 GLY B N 1
ATOM 3860 C CA . GLY B 1 80 ? -23.797 30.562 -10.664 1 90.44 80 GLY B CA 1
ATOM 3861 C C . GLY B 1 80 ? -23.453 29.141 -11.078 1 90.44 80 GLY B C 1
ATOM 3862 O O . GLY B 1 80 ? -23.156 28.297 -10.227 1 90.44 80 GLY B O 1
ATOM 3863 N N . ASP B 1 81 ? -23.5 28.969 -12.398 1 95.12 81 ASP B N 1
ATOM 3864 C CA . ASP B 1 81 ? -23.109 27.656 -12.945 1 95.12 81 ASP B CA 1
ATOM 3865 C C . ASP B 1 81 ? -21.656 27.344 -12.617 1 95.12 81 ASP B C 1
ATOM 3867 O O . ASP B 1 81 ? -20.797 28.234 -12.641 1 95.12 81 ASP B O 1
ATOM 3871 N N . PHE B 1 82 ? -21.406 26.094 -12.328 1 96.62 82 PHE B N 1
ATOM 3872 C CA . PHE B 1 82 ? -20.016 25.703 -12.102 1 96.62 82 PHE B CA 1
ATOM 3873 C C . PHE B 1 82 ? -19.812 24.234 -12.43 1 96.62 82 PHE B C 1
ATOM 3875 O O . PHE B 1 82 ? -20.781 23.484 -12.578 1 96.62 82 PHE B O 1
ATOM 3882 N N . ARG B 1 83 ? -18.594 23.922 -12.695 1 97.25 83 ARG B N 1
ATOM 3883 C CA . ARG B 1 83 ? -18.156 22.531 -12.844 1 97.25 83 ARG B CA 1
ATOM 3884 C C . ARG B 1 83 ? -17.344 22.094 -11.633 1 97.25 83 ARG B C 1
ATOM 3886 O O . ARG B 1 83 ? -16.531 22.859 -11.102 1 97.25 83 ARG B O 1
ATOM 3893 N N . PHE B 1 84 ? -17.625 20.906 -11.203 1 97.75 84 PHE B N 1
ATOM 3894 C CA . PHE B 1 84 ? -16.938 20.344 -10.047 1 97.75 84 PHE B CA 1
ATOM 3895 C C . PHE B 1 84 ? -16.109 19.125 -10.438 1 97.75 84 PHE B C 1
ATOM 3897 O O . PHE B 1 84 ? -16.656 18.141 -10.93 1 97.75 84 PHE B O 1
ATOM 3904 N N . LYS B 1 85 ? -14.805 19.219 -10.203 1 98.19 85 LYS B N 1
ATOM 3905 C CA . LYS B 1 85 ? -13.906 18.109 -10.508 1 98.19 85 LYS B CA 1
ATOM 3906 C C . LYS B 1 85 ? -13.477 17.391 -9.234 1 98.19 85 LYS B C 1
ATOM 3908 O O . LYS B 1 85 ? -13.164 18.031 -8.227 1 98.19 85 LYS B O 1
ATOM 3913 N N . THR B 1 86 ? -13.555 16.125 -9.242 1 98 86 THR B N 1
ATOM 3914 C CA . THR B 1 86 ? -13.094 15.273 -8.156 1 98 86 THR B CA 1
ATOM 3915 C C . THR B 1 86 ? -11.883 14.453 -8.586 1 98 86 THR B C 1
ATOM 3917 O O . THR B 1 86 ? -11.953 13.695 -9.555 1 98 86 THR B O 1
ATOM 3920 N N . TYR B 1 87 ? -10.828 14.641 -7.863 1 98.25 87 TYR B N 1
ATOM 3921 C CA . TYR B 1 87 ? -9.594 13.93 -8.188 1 98.25 87 TYR B CA 1
ATOM 3922 C C . TYR B 1 87 ? -9.469 12.664 -7.352 1 98.25 87 TYR B C 1
ATOM 3924 O O . TYR B 1 87 ? -9.641 12.688 -6.133 1 98.25 87 TYR B O 1
ATOM 3932 N N . ALA B 1 88 ? -9.156 11.477 -8.016 1 98 88 ALA B N 1
ATOM 3933 C CA . ALA B 1 88 ? -8.852 10.188 -7.391 1 98 88 ALA B CA 1
ATOM 3934 C C . ALA B 1 88 ? -9.93 9.805 -6.375 1 98 88 ALA B C 1
ATOM 3936 O O . ALA B 1 88 ? -9.617 9.492 -5.223 1 98 88 ALA B O 1
ATOM 3937 N N . PRO B 1 89 ? -11.164 9.773 -6.793 1 97.44 89 PRO B N 1
ATOM 3938 C CA . PRO B 1 89 ? -12.258 9.57 -5.844 1 97.44 89 PRO B CA 1
ATOM 3939 C C . PRO B 1 89 ? -12.141 8.25 -5.086 1 97.44 89 PRO B C 1
ATOM 3941 O O . PRO B 1 89 ? -12.359 8.203 -3.873 1 97.44 89 PRO B O 1
ATOM 3944 N N . ILE B 1 90 ? -11.734 7.184 -5.727 1 96.5 90 ILE B N 1
ATOM 3945 C CA . ILE B 1 90 ? -11.656 5.871 -5.09 1 96.5 90 ILE B CA 1
ATOM 3946 C C . ILE B 1 90 ? -10.516 5.863 -4.07 1 96.5 90 ILE B C 1
ATOM 3948 O O . ILE B 1 90 ? -10.664 5.316 -2.973 1 96.5 90 ILE B O 1
ATOM 3952 N N . ALA B 1 91 ? -9.445 6.457 -4.406 1 97.25 91 ALA B N 1
ATOM 3953 C CA . ALA B 1 91 ? -8.297 6.516 -3.506 1 97.25 91 ALA B CA 1
ATOM 3954 C C . ALA B 1 91 ? -8.641 7.285 -2.232 1 97.25 91 ALA B C 1
ATOM 3956 O O . ALA B 1 91 ? -8.352 6.82 -1.125 1 97.25 91 ALA B O 1
ATOM 3957 N N . PHE B 1 92 ? -9.281 8.414 -2.385 1 98.06 92 PHE B N 1
ATOM 3958 C CA . PHE B 1 92 ? -9.586 9.227 -1.213 1 98.06 92 PHE B CA 1
ATOM 3959 C C . PHE B 1 92 ? -10.656 8.57 -0.361 1 98.06 92 PHE B C 1
ATOM 3961 O O . PHE B 1 92 ? -10.648 8.695 0.866 1 98.06 92 PHE B O 1
ATOM 3968 N N . ARG B 1 93 ? -11.594 7.902 -1.031 1 96.75 93 ARG B N 1
ATOM 3969 C CA . ARG B 1 93 ? -12.523 7.102 -0.244 1 96.75 93 ARG B CA 1
ATOM 3970 C C . ARG B 1 93 ? -11.789 6.078 0.611 1 96.75 93 ARG B C 1
ATOM 3972 O O . ARG B 1 93 ? -12.102 5.902 1.788 1 96.75 93 ARG B O 1
ATOM 3979 N N . TYR B 1 94 ? -10.828 5.473 0.015 1 96.38 94 TYR B N 1
ATOM 3980 C CA . TYR B 1 94 ? -10.023 4.488 0.729 1 96.38 94 TYR B CA 1
ATOM 3981 C C . TYR B 1 94 ? -9.281 5.137 1.892 1 96.38 94 TYR B C 1
ATOM 3983 O O . TYR B 1 94 ? -9.227 4.578 2.99 1 96.38 94 TYR B O 1
ATOM 3991 N N . PHE B 1 95 ? -8.688 6.293 1.69 1 97.06 95 PHE B N 1
ATOM 3992 C CA . PHE B 1 95 ? -7.957 6.98 2.748 1 97.06 95 PHE B CA 1
ATOM 3993 C C . PHE B 1 95 ? -8.883 7.34 3.902 1 97.06 95 PHE B C 1
ATOM 3995 O O . PHE B 1 95 ? -8.523 7.172 5.07 1 97.06 95 PHE B O 1
ATOM 4002 N N . ARG B 1 96 ? -10.047 7.844 3.543 1 96.75 96 ARG B N 1
ATOM 4003 C CA . ARG B 1 96 ? -11.016 8.156 4.594 1 96.75 96 ARG B CA 1
ATOM 4004 C C . ARG B 1 96 ? -11.359 6.91 5.402 1 96.75 96 ARG B C 1
ATOM 4006 O O . ARG B 1 96 ? -11.43 6.965 6.633 1 96.75 96 ARG B O 1
ATOM 4013 N N . GLU B 1 97 ? -11.516 5.828 4.727 1 94.62 97 GLU B N 1
ATOM 4014 C CA . GLU B 1 97 ? -11.805 4.574 5.41 1 94.62 97 GLU B CA 1
ATOM 4015 C C . GLU B 1 97 ? -10.656 4.164 6.328 1 94.62 97 GLU B C 1
ATOM 4017 O O . GLU B 1 97 ? -10.883 3.699 7.445 1 94.62 97 GLU B O 1
ATOM 4022 N N . MET B 1 98 ? -9.508 4.301 5.867 1 93.44 98 MET B N 1
ATOM 4023 C CA . MET B 1 98 ? -8.32 3.963 6.648 1 93.44 98 MET B CA 1
ATOM 4024 C C . MET B 1 98 ? -8.273 4.77 7.941 1 93.44 98 MET B C 1
ATOM 4026 O O . MET B 1 98 ? -7.809 4.277 8.969 1 93.44 98 MET B O 1
ATOM 4030 N N . PHE B 1 99 ? -8.773 5.965 7.898 1 93.94 99 PHE B N 1
ATOM 4031 C CA . PHE B 1 99 ? -8.742 6.84 9.062 1 93.94 99 PHE B CA 1
ATOM 4032 C C . PHE B 1 99 ? -10.039 6.734 9.852 1 93.94 99 PHE B C 1
ATOM 4034 O O . PHE B 1 99 ? -10.297 7.547 10.742 1 93.94 99 PHE B O 1
ATOM 4041 N N . GLY B 1 100 ? -10.93 5.844 9.43 1 92.88 100 GLY B N 1
ATOM 4042 C CA . GLY B 1 100 ? -12.148 5.57 10.172 1 92.88 100 GLY B CA 1
ATOM 4043 C C . GLY B 1 100 ? -13.25 6.566 9.891 1 92.88 100 GLY B C 1
ATOM 4044 O O . GLY B 1 100 ? -14.133 6.773 10.727 1 92.88 100 GLY B O 1
ATOM 4045 N N . ILE B 1 101 ? -13.188 7.191 8.766 1 96.12 101 ILE B N 1
ATOM 4046 C CA . ILE B 1 101 ? -14.195 8.188 8.422 1 96.12 101 ILE B CA 1
ATOM 4047 C C . ILE B 1 101 ? -15.219 7.578 7.469 1 96.12 101 ILE B C 1
ATOM 4049 O O . ILE B 1 101 ? -14.906 7.289 6.312 1 96.12 101 ILE B O 1
ATOM 4053 N N . ARG B 1 102 ? -16.422 7.473 7.887 1 95.25 102 ARG B N 1
ATOM 4054 C CA . ARG B 1 102 ? -17.5 6.988 7.031 1 95.25 102 ARG B CA 1
ATOM 4055 C C . ARG B 1 102 ? -17.922 8.062 6.035 1 95.25 102 ARG B C 1
ATOM 4057 O O . ARG B 1 102 ? -17.875 9.25 6.336 1 95.25 102 ARG B O 1
ATOM 4064 N N . PRO B 1 103 ? -18.391 7.582 4.918 1 95.56 103 PRO B N 1
ATOM 4065 C CA . PRO B 1 103 ? -18.828 8.555 3.91 1 95.56 103 PRO B CA 1
ATOM 4066 C C . PRO B 1 103 ? -19.891 9.516 4.438 1 95.56 103 PRO B C 1
ATOM 4068 O O . PRO B 1 103 ? -19.797 10.727 4.207 1 95.56 103 PRO B O 1
ATOM 4071 N N . ASP B 1 104 ? -20.812 9.047 5.207 1 94.94 104 ASP B N 1
ATOM 4072 C CA . ASP B 1 104 ? -21.891 9.891 5.723 1 94.94 104 ASP B CA 1
ATOM 4073 C C . ASP B 1 104 ? -21.359 10.906 6.727 1 94.94 104 ASP B C 1
ATOM 4075 O O . ASP B 1 104 ? -21.828 12.047 6.773 1 94.94 104 ASP B O 1
ATOM 4079 N N . ASP B 1 105 ? -20.453 10.484 7.547 1 95.44 105 ASP B N 1
ATOM 4080 C CA . ASP B 1 105 ? -19.859 11.391 8.523 1 95.44 105 ASP B CA 1
ATOM 4081 C C . ASP B 1 105 ? -19.047 12.492 7.836 1 95.44 105 ASP B C 1
ATOM 4083 O O . ASP B 1 105 ? -19.078 13.648 8.258 1 95.44 105 ASP B O 1
ATOM 4087 N N . TYR B 1 106 ? -18.375 12.094 6.828 1 97.31 106 TYR B N 1
ATOM 4088 C CA . TYR B 1 106 ? -17.594 13.047 6.035 1 97.31 106 TYR B CA 1
ATOM 4089 C C . TYR B 1 106 ? -18.5 14.109 5.418 1 97.31 106 TYR B C 1
ATOM 4091 O O . TYR B 1 106 ? -18.219 15.305 5.535 1 97.31 106 TYR B O 1
ATOM 4099 N N . MET B 1 107 ? -19.531 13.656 4.832 1 95.56 107 MET B N 1
ATOM 4100 C CA . MET B 1 107 ? -20.5 14.555 4.199 1 95.56 107 MET B CA 1
ATOM 4101 C C . MET B 1 107 ? -21.188 15.438 5.234 1 95.56 107 MET B C 1
ATOM 4103 O O . MET B 1 107 ? -21.312 16.641 5.039 1 95.56 107 MET B O 1
ATOM 4107 N N . TYR B 1 108 ? -21.547 14.852 6.27 1 94.75 108 TYR B N 1
ATOM 4108 C CA . TYR B 1 108 ? -22.266 15.594 7.305 1 94.75 108 TYR B CA 1
ATOM 4109 C C . TYR B 1 108 ? -21.375 16.672 7.898 1 94.75 108 TYR B C 1
ATOM 4111 O O . TYR B 1 108 ? -21.812 17.812 8.086 1 94.75 108 TYR B O 1
ATOM 4119 N N . SER B 1 109 ? -20.172 16.359 8.172 1 96.06 109 SER B N 1
ATOM 4120 C CA . SER B 1 109 ? -19.219 17.281 8.773 1 96.06 109 SER B CA 1
ATOM 4121 C C . SER B 1 109 ? -18.969 18.484 7.867 1 96.06 109 SER B C 1
ATOM 4123 O O . SER B 1 109 ? -18.953 19.625 8.328 1 96.06 109 SER B O 1
ATOM 4125 N N . LEU B 1 110 ? -18.891 18.25 6.613 1 96.88 110 LEU B N 1
ATOM 4126 C CA . LEU B 1 110 ? -18.469 19.297 5.684 1 96.88 110 LEU B CA 1
ATOM 4127 C C . LEU B 1 110 ? -19.672 20.031 5.125 1 96.88 110 LEU B C 1
ATOM 4129 O O . LEU B 1 110 ? -19.562 21.203 4.734 1 96.88 110 LEU B O 1
ATOM 4133 N N . CYS B 1 111 ? -20.859 19.375 5.117 1 95.31 111 CYS B N 1
ATOM 4134 C CA . CYS B 1 111 ? -21.891 19.938 4.254 1 95.31 111 CYS B CA 1
ATOM 4135 C C . CYS B 1 111 ? -23.156 20.25 5.051 1 95.31 111 CYS B C 1
ATOM 4137 O O . CYS B 1 111 ? -24.078 20.891 4.539 1 95.31 111 CYS B O 1
ATOM 4139 N N . ASN B 1 112 ? -23.203 19.797 6.242 1 93.75 112 ASN B N 1
ATOM 4140 C CA . ASN B 1 112 ? -24.422 20.016 7.016 1 93.75 112 ASN B CA 1
ATOM 4141 C C . ASN B 1 112 ? -24.562 21.469 7.449 1 93.75 112 ASN B C 1
ATOM 4143 O O . ASN B 1 112 ? -25.641 22.047 7.398 1 93.75 112 ASN B O 1
ATOM 4147 N N . GLU B 1 113 ? -23.469 22.062 7.938 1 95.25 113 GLU B N 1
ATOM 4148 C CA . GLU B 1 113 ? -23.406 23.469 8.336 1 95.25 113 GLU B CA 1
ATOM 4149 C C . GLU B 1 113 ? -22.422 24.25 7.473 1 95.25 113 GLU B C 1
ATOM 4151 O O . GLU B 1 113 ? -21.562 23.656 6.812 1 95.25 113 GLU B O 1
ATOM 4156 N N . ASP B 1 114 ? -22.594 25.516 7.547 1 93.69 114 ASP B N 1
ATOM 4157 C CA . ASP B 1 114 ? -21.719 26.359 6.742 1 93.69 114 ASP B CA 1
ATOM 4158 C C . ASP B 1 114 ? -20.266 26.234 7.188 1 93.69 114 ASP B C 1
ATOM 4160 O O . ASP B 1 114 ? -19.984 26.141 8.383 1 93.69 114 ASP B O 1
ATOM 4164 N N . LEU B 1 115 ? -19.438 26.25 6.227 1 94.88 115 LEU B N 1
ATOM 4165 C CA . LEU B 1 115 ? -18.016 26.25 6.508 1 94.88 115 LEU B CA 1
ATOM 4166 C C . LEU B 1 115 ? -17.578 27.562 7.16 1 94.88 115 LEU B C 1
ATOM 4168 O O . LEU B 1 115 ? -18.125 28.625 6.84 1 94.88 115 LEU B O 1
ATOM 4172 N N . ILE B 1 116 ? -16.641 27.453 8.047 1 93 116 ILE B N 1
ATOM 4173 C CA . ILE B 1 116 ? -16.125 28.625 8.734 1 93 116 ILE B CA 1
ATOM 4174 C C . ILE B 1 116 ? -14.852 29.109 8.031 1 93 116 ILE B C 1
ATOM 4176 O O . ILE B 1 116 ? -13.875 28.359 7.926 1 93 116 ILE B O 1
ATOM 4180 N N . GLU B 1 117 ? -14.883 30.281 7.535 1 90.75 117 GLU B N 1
ATOM 4181 C CA . GLU B 1 117 ? -13.703 30.828 6.875 1 90.75 117 GLU B CA 1
ATOM 4182 C C . GLU B 1 117 ? -12.664 31.281 7.895 1 90.75 117 GLU B C 1
ATOM 4184 O O . GLU B 1 117 ? -12.984 31.984 8.859 1 90.75 117 GLU B O 1
ATOM 4189 N N . LEU B 1 118 ? -11.492 30.766 7.742 1 83.25 118 LEU B N 1
ATOM 4190 C CA . LEU B 1 118 ? -10.414 31.156 8.641 1 83.25 118 LEU B CA 1
ATOM 4191 C C . LEU B 1 118 ? -9.609 32.312 8.047 1 83.25 118 LEU B C 1
ATOM 4193 O O . LEU B 1 118 ? -9.414 32.375 6.832 1 83.25 118 LEU B O 1
ATOM 4197 N N . SER B 1 119 ? -9.656 33.469 8.758 1 67.44 119 SER B N 1
ATOM 4198 C CA . SER B 1 119 ? -8.914 34.625 8.281 1 67.44 119 SER B CA 1
ATOM 4199 C C . SER B 1 119 ? -7.496 34.25 7.859 1 67.44 119 SER B C 1
ATOM 4201 O O . SER B 1 119 ? -6.945 33.25 8.336 1 67.44 119 SER B O 1
ATOM 4203 N N . ASN B 1 120 ? -6.922 34.969 6.707 1 56.28 120 ASN B N 1
ATOM 4204 C CA . ASN B 1 120 ? -5.762 34.75 5.855 1 56.28 120 ASN B CA 1
ATOM 4205 C C . ASN B 1 120 ? -4.508 34.469 6.684 1 56.28 120 ASN B C 1
ATOM 4207 O O . ASN B 1 120 ? -3.914 35.375 7.246 1 56.28 120 ASN B O 1
ATOM 4211 N N . SER B 1 121 ? -4.496 33.312 7.348 1 51.09 121 SER B N 1
ATOM 4212 C CA . SER B 1 121 ? -3.312 33.031 8.148 1 51.09 121 SER B CA 1
ATOM 4213 C C . SER B 1 121 ? -2.09 32.812 7.262 1 51.09 121 SER B C 1
ATOM 4215 O O . SER B 1 121 ? -0.954 32.969 7.715 1 51.09 121 SER B O 1
ATOM 4217 N N . GLY B 1 122 ? -2.203 32.281 5.973 1 52.34 122 GLY B N 1
ATOM 4218 C CA . GLY B 1 122 ? -0.941 31.797 5.422 1 52.34 122 GLY B CA 1
ATOM 4219 C C . GLY B 1 122 ? -0.326 32.781 4.434 1 52.34 122 GLY B C 1
ATOM 4220 O O . GLY B 1 122 ? -1.017 33.625 3.895 1 52.34 122 GLY B O 1
ATOM 4221 N N . ALA B 1 123 ? 0.938 32.969 4.445 1 50.81 123 ALA B N 1
ATOM 4222 C CA . ALA B 1 123 ? 1.799 33.719 3.539 1 50.81 123 ALA B CA 1
ATOM 4223 C C . ALA B 1 123 ? 1.439 33.438 2.082 1 50.81 123 ALA B C 1
ATOM 4225 O O . ALA B 1 123 ? 1.781 34.219 1.191 1 50.81 123 ALA B O 1
ATOM 4226 N N . SER B 1 124 ? 0.693 32.344 1.855 1 55.34 124 SER B N 1
ATOM 4227 C CA . SER B 1 124 ? 0.572 31.875 0.477 1 55.34 124 SER B CA 1
ATOM 4228 C C . SER B 1 124 ? -0.668 32.469 -0.194 1 55.34 124 SER B C 1
ATOM 4230 O O . SER B 1 124 ? -0.893 32.25 -1.388 1 55.34 124 SER B O 1
ATOM 4232 N N . GLY B 1 125 ? -1.415 33.406 0.473 1 65.81 125 GLY B N 1
ATOM 4233 C CA . GLY B 1 125 ? -2.625 33.875 -0.168 1 65.81 125 GLY B CA 1
ATOM 4234 C C . GLY B 1 125 ? -3.699 32.844 -0.308 1 65.81 125 GLY B C 1
ATOM 4235 O O . GLY B 1 125 ? -4.719 33.062 -0.96 1 65.81 125 GLY B O 1
ATOM 4236 N N . SER B 1 126 ? -3.479 31.719 0.316 1 78.94 126 SER B N 1
ATOM 4237 C CA . SER B 1 126 ? -4.441 30.625 0.259 1 78.94 126 SER B CA 1
ATOM 4238 C C . SER B 1 126 ? -5.613 30.875 1.205 1 78.94 126 SER B C 1
ATOM 4240 O O . SER B 1 126 ? -5.465 31.547 2.223 1 78.94 126 SER B O 1
ATOM 4242 N N . LEU B 1 127 ? -6.785 30.422 0.819 1 86.25 127 LEU B N 1
ATOM 4243 C CA . LEU B 1 127 ? -7.969 30.469 1.668 1 86.25 127 LEU B CA 1
ATOM 4244 C C . LEU B 1 127 ? -8.109 29.172 2.471 1 86.25 127 LEU B C 1
ATOM 4246 O O . LEU B 1 127 ? -7.809 28.094 1.969 1 86.25 127 LEU B O 1
ATOM 4250 N N . PHE B 1 128 ? -8.57 29.375 3.758 1 91.44 128 PHE B N 1
ATOM 4251 C CA . PHE B 1 128 ? -8.812 28.234 4.629 1 91.44 128 PHE B CA 1
ATOM 4252 C C . PHE B 1 128 ? -10.25 28.234 5.125 1 91.44 128 PHE B C 1
ATOM 4254 O O . PHE B 1 128 ? -10.82 29.281 5.434 1 91.44 128 PHE B O 1
ATOM 4261 N N . TYR B 1 129 ? -10.797 27.078 5.07 1 93.88 129 TYR B N 1
ATOM 4262 C CA . TYR B 1 129 ? -12.102 26.859 5.684 1 93.88 129 TYR B CA 1
ATOM 4263 C C . TYR B 1 129 ? -12.039 25.734 6.719 1 93.88 129 TYR B C 1
ATOM 4265 O O . TYR B 1 129 ? -11.219 24.812 6.605 1 93.88 129 TYR B O 1
ATOM 4273 N N . LEU B 1 130 ? -12.859 25.875 7.758 1 94.81 130 LEU B N 1
ATOM 4274 C CA . LEU B 1 130 ? -12.984 24.875 8.812 1 94.81 130 LEU B CA 1
ATOM 4275 C C . LEU B 1 130 ? -14.406 24.312 8.867 1 94.81 130 LEU B C 1
ATOM 4277 O O . LEU B 1 130 ? -15.375 25.062 8.734 1 94.81 130 LEU B O 1
ATOM 4281 N N . SER B 1 131 ? -14.484 22.984 8.969 1 96.31 131 SER B N 1
ATOM 4282 C CA . SER B 1 131 ? -15.805 22.422 9.211 1 96.31 131 SER B CA 1
ATOM 4283 C C . SER B 1 131 ? -16.359 22.844 10.562 1 96.31 131 SER B C 1
ATOM 4285 O O . SER B 1 131 ? -15.602 23.156 11.484 1 96.31 131 SER B O 1
ATOM 4287 N N . SER B 1 132 ? -17.609 22.875 10.688 1 93.38 132 SER B N 1
ATOM 4288 C CA . SER B 1 132 ? -18.266 23.391 11.883 1 93.38 132 SER B CA 1
ATOM 4289 C C . SER B 1 132 ? -17.953 22.531 13.102 1 93.38 132 SER B C 1
ATOM 4291 O O . SER B 1 132 ? -17.922 23.031 14.227 1 93.38 132 SER B O 1
ATOM 4293 N N . ASP B 1 133 ? -17.75 21.266 12.852 1 92.5 133 ASP B N 1
ATOM 4294 C CA . ASP B 1 133 ? -17.469 20.359 13.969 1 92.5 133 ASP B CA 1
ATOM 4295 C C . ASP B 1 133 ? -15.977 20.297 14.25 1 92.5 133 ASP B C 1
ATOM 4297 O O . ASP B 1 133 ? -15.523 19.453 15.023 1 92.5 133 ASP B O 1
ATOM 4301 N N . ASP B 1 134 ? -15.172 21.016 13.57 1 92.38 134 ASP B N 1
ATOM 4302 C CA . ASP B 1 134 ? -13.766 21.234 13.875 1 92.38 134 ASP B CA 1
ATOM 4303 C C . ASP B 1 134 ? -12.914 20.047 13.453 1 92.38 134 ASP B C 1
ATOM 4305 O O . ASP B 1 134 ? -11.812 19.844 13.961 1 92.38 134 ASP B O 1
ATOM 4309 N N . GLU B 1 135 ? -13.391 19.266 12.523 1 94.69 135 GLU B N 1
ATOM 4310 C CA . GLU B 1 135 ? -12.703 18.031 12.164 1 94.69 135 GLU B CA 1
ATOM 4311 C C . GLU B 1 135 ? -11.805 18.234 10.945 1 94.69 135 GLU B C 1
ATOM 4313 O O . GLU B 1 135 ? -10.703 17.688 10.875 1 94.69 135 GLU B O 1
ATOM 4318 N N . PHE B 1 136 ? -12.328 19.031 10.016 1 96.62 136 PHE B N 1
ATOM 4319 C CA . PHE B 1 136 ? -11.648 19.094 8.727 1 96.62 136 PHE B CA 1
ATOM 4320 C C . PHE B 1 136 ? -11.242 20.531 8.398 1 96.62 136 PHE B C 1
ATOM 4322 O O . PHE B 1 136 ? -11.977 21.469 8.711 1 96.62 136 PHE B O 1
ATOM 4329 N N . ILE B 1 137 ? -10.109 20.688 7.773 1 95.38 137 ILE B N 1
ATOM 4330 C CA . ILE B 1 137 ? -9.648 21.953 7.219 1 95.38 137 ILE B CA 1
ATOM 4331 C C . ILE B 1 137 ? -9.609 21.859 5.695 1 95.38 137 ILE B C 1
ATOM 4333 O O . ILE B 1 137 ? -9.195 20.844 5.137 1 95.38 137 ILE B O 1
ATOM 4337 N N . ILE B 1 138 ? -10.156 22.828 5.062 1 96.25 138 ILE B N 1
ATOM 4338 C CA . ILE B 1 138 ? -10.086 22.953 3.613 1 96.25 138 ILE B CA 1
ATOM 4339 C C . ILE B 1 138 ? -9.094 24.062 3.24 1 96.25 138 ILE B C 1
ATOM 4341 O O . ILE B 1 138 ? -9.156 25.172 3.777 1 96.25 138 ILE B O 1
ATOM 4345 N N . LYS B 1 139 ? -8.164 23.734 2.34 1 93.94 139 LYS B N 1
ATOM 4346 C CA . LYS B 1 139 ? -7.164 24.688 1.882 1 93.94 139 LYS B CA 1
ATOM 4347 C C . LYS B 1 139 ? -7.18 24.812 0.361 1 93.94 139 LYS B C 1
ATOM 4349 O O . LYS B 1 139 ? -7.242 23.812 -0.351 1 93.94 139 LYS B O 1
ATOM 4354 N N . THR B 1 140 ? -7.223 26.047 -0.141 1 93.56 140 THR B N 1
ATOM 4355 C CA . THR B 1 140 ? -7.051 26.234 -1.577 1 93.56 140 THR B CA 1
ATOM 4356 C C . THR B 1 140 ? -5.598 26 -1.981 1 93.56 140 THR B C 1
ATOM 4358 O O . THR B 1 140 ? -4.676 26.375 -1.259 1 93.56 140 THR B O 1
ATOM 4361 N N . VAL B 1 141 ? -5.414 25.359 -3.088 1 93.25 141 VAL B N 1
ATOM 4362 C CA . VAL B 1 141 ? -4.07 25.047 -3.555 1 93.25 141 VAL B CA 1
ATOM 4363 C C . VAL B 1 141 ? -3.918 25.453 -5.016 1 93.25 141 VAL B C 1
ATOM 4365 O O . VAL B 1 141 ? -4.906 25.531 -5.75 1 93.25 141 VAL B O 1
ATOM 4368 N N . GLN B 1 142 ? -2.727 25.672 -5.383 1 90.69 142 GLN B N 1
ATOM 4369 C CA . GLN B 1 142 ? -2.436 26 -6.777 1 90.69 142 GLN B CA 1
ATOM 4370 C C . GLN B 1 142 ? -2.486 24.75 -7.652 1 90.69 142 GLN B C 1
ATOM 4372 O O . GLN B 1 142 ? -2.477 23.625 -7.141 1 90.69 142 GLN B O 1
ATOM 4377 N N . HIS B 1 143 ? -2.521 25 -8.93 1 92.44 143 HIS B N 1
ATOM 4378 C CA . HIS B 1 143 ? -2.619 23.906 -9.898 1 92.44 143 HIS B CA 1
ATOM 4379 C C . HIS B 1 143 ? -1.452 22.938 -9.758 1 92.44 143 HIS B C 1
ATOM 4381 O O . HIS B 1 143 ? -1.655 21.734 -9.688 1 92.44 143 HIS B O 1
ATOM 4387 N N . LYS B 1 144 ? -0.315 23.5 -9.625 1 90.62 144 LYS B N 1
ATOM 4388 C CA . LYS B 1 144 ? 0.886 22.672 -9.539 1 90.62 144 LYS B CA 1
ATOM 4389 C C . LYS B 1 144 ? 0.889 21.844 -8.258 1 90.62 144 LYS B C 1
ATOM 4391 O O . LYS B 1 144 ? 1.359 20.703 -8.25 1 90.62 144 LYS B O 1
ATOM 4396 N N . GLU B 1 145 ? 0.39 22.422 -7.199 1 91.81 145 GLU B N 1
ATOM 4397 C CA . GLU B 1 145 ? 0.292 21.703 -5.93 1 91.81 145 GLU B CA 1
ATOM 4398 C C . GLU B 1 145 ? -0.702 20.547 -6.023 1 91.81 145 GLU B C 1
ATOM 4400 O O . GLU B 1 145 ? -0.454 19.469 -5.492 1 91.81 145 GLU B O 1
ATOM 4405 N N . ALA B 1 146 ? -1.751 20.797 -6.723 1 93.94 146 ALA B N 1
ATOM 4406 C CA . ALA B 1 146 ? -2.758 19.75 -6.91 1 93.94 146 ALA B CA 1
ATOM 4407 C C . ALA B 1 146 ? -2.205 18.594 -7.738 1 93.94 146 ALA B C 1
ATOM 4409 O O . ALA B 1 146 ? -2.418 17.422 -7.406 1 93.94 146 ALA B O 1
ATOM 4410 N N . GLU B 1 147 ? -1.543 18.906 -8.75 1 93.31 147 GLU B N 1
ATOM 4411 C CA . GLU B 1 147 ? -0.914 17.891 -9.594 1 93.31 147 GLU B CA 1
ATOM 4412 C C . GLU B 1 147 ? 0.112 17.078 -8.812 1 93.31 147 GLU B C 1
ATOM 4414 O O . GLU B 1 147 ? 0.193 15.859 -8.969 1 93.31 147 GLU B O 1
ATOM 4419 N N . PHE B 1 148 ? 0.829 17.844 -8.117 1 92.94 148 PHE B N 1
ATOM 4420 C CA . PHE B 1 148 ? 1.85 17.203 -7.305 1 92.94 148 PHE B CA 1
ATOM 4421 C C . PHE B 1 148 ? 1.215 16.234 -6.312 1 92.94 148 PHE B C 1
ATOM 4423 O O . PHE B 1 148 ? 1.718 15.125 -6.105 1 92.94 148 PHE B O 1
ATOM 4430 N N . LEU B 1 149 ? 0.208 16.672 -5.641 1 95.75 149 LEU B N 1
ATOM 4431 C CA . LEU B 1 149 ? -0.478 15.789 -4.699 1 95.75 149 LEU B CA 1
ATOM 4432 C C . LEU B 1 149 ? -0.938 14.508 -5.391 1 95.75 149 LEU B C 1
ATOM 4434 O O . LEU B 1 149 ? -0.769 13.414 -4.852 1 95.75 149 LEU B O 1
ATOM 4438 N N . GLN B 1 150 ? -1.472 14.594 -6.52 1 94.88 150 GLN B N 1
ATOM 4439 C CA . GLN B 1 150 ? -1.915 13.414 -7.254 1 94.88 150 GLN B CA 1
ATOM 4440 C C . GLN B 1 150 ? -0.757 12.453 -7.504 1 94.88 150 GLN B C 1
ATOM 4442 O O . GLN B 1 150 ? -0.917 11.242 -7.383 1 94.88 150 GLN B O 1
ATOM 4447 N N . LYS B 1 151 ? 0.34 12.984 -7.797 1 92.38 151 LYS B N 1
ATOM 4448 C CA . LYS B 1 151 ? 1.527 12.172 -8.047 1 92.38 151 LYS B CA 1
ATOM 4449 C C . LYS B 1 151 ? 2.025 11.516 -6.758 1 92.38 151 LYS B C 1
ATOM 4451 O O . LYS B 1 151 ? 2.621 10.438 -6.789 1 92.38 151 LYS B O 1
ATOM 4456 N N . LEU B 1 152 ? 1.775 12.203 -5.684 1 94.19 152 LEU B N 1
ATOM 4457 C CA . LEU B 1 152 ? 2.254 11.758 -4.379 1 94.19 152 LEU B CA 1
ATOM 4458 C C . LEU B 1 152 ? 1.379 10.641 -3.832 1 94.19 152 LEU B C 1
ATOM 4460 O O . LEU B 1 152 ? 1.822 9.859 -2.988 1 94.19 152 LEU B O 1
ATOM 4464 N N . LEU B 1 153 ? 0.184 10.461 -4.363 1 97 153 LEU B N 1
ATOM 4465 C CA . LEU B 1 153 ? -0.853 9.648 -3.73 1 97 153 LEU B CA 1
ATOM 4466 C C . LEU B 1 153 ? -0.431 8.188 -3.654 1 97 153 LEU B C 1
ATOM 4468 O O . LEU B 1 153 ? -0.656 7.523 -2.641 1 97 153 LEU B O 1
ATOM 4472 N N . PRO B 1 154 ? 0.235 7.613 -4.656 1 94.81 154 PRO B N 1
ATOM 4473 C CA . PRO B 1 154 ? 0.669 6.223 -4.523 1 94.81 154 PRO B CA 1
ATOM 4474 C C . PRO B 1 154 ? 1.652 6.016 -3.373 1 94.81 154 PRO B C 1
ATOM 4476 O O . PRO B 1 154 ? 1.52 5.062 -2.604 1 94.81 154 PRO B O 1
ATOM 4479 N N . GLY B 1 155 ? 2.631 6.887 -3.279 1 94.44 155 GLY B N 1
ATOM 4480 C CA . GLY B 1 155 ? 3.561 6.824 -2.164 1 94.44 155 GLY B CA 1
ATOM 4481 C C . GLY B 1 155 ? 2.893 7.023 -0.817 1 94.44 155 GLY B C 1
ATOM 4482 O O . GLY B 1 155 ? 3.24 6.355 0.16 1 94.44 155 GLY B O 1
ATOM 4483 N N . TYR B 1 156 ? 1.954 7.988 -0.835 1 96 156 TYR B N 1
ATOM 4484 C CA . TYR B 1 156 ? 1.162 8.242 0.364 1 96 156 TYR B CA 1
ATOM 4485 C C . TYR B 1 156 ? 0.395 6.992 0.781 1 96 156 TYR B C 1
ATOM 4487 O O . TYR B 1 156 ? 0.359 6.645 1.964 1 96 156 TYR B O 1
ATOM 4495 N N . PHE B 1 157 ? -0.222 6.316 -0.188 1 96.88 157 PHE B N 1
ATOM 4496 C CA . PHE B 1 157 ? -0.914 5.051 0.033 1 96.88 157 PHE B CA 1
ATOM 4497 C C . PHE B 1 157 ? 0.017 4.031 0.679 1 96.88 157 PHE B C 1
ATOM 4499 O O . PHE B 1 157 ? -0.351 3.383 1.661 1 96.88 157 PHE B O 1
ATOM 4506 N N . MET B 1 158 ? 1.174 3.889 0.112 1 95.56 158 MET B N 1
ATOM 4507 C CA . MET B 1 158 ? 2.137 2.906 0.603 1 95.56 158 MET B CA 1
ATOM 4508 C C . MET B 1 158 ? 2.553 3.223 2.035 1 95.56 158 MET B C 1
ATOM 4510 O O . MET B 1 158 ? 2.648 2.322 2.871 1 95.56 158 MET B O 1
ATOM 4514 N N . ASN B 1 159 ? 2.766 4.453 2.299 1 93.44 159 ASN B N 1
ATOM 4515 C CA . ASN B 1 159 ? 3.166 4.867 3.639 1 93.44 159 ASN B CA 1
ATOM 4516 C C . ASN B 1 159 ? 2.094 4.539 4.672 1 93.44 159 ASN B C 1
ATOM 4518 O O . ASN B 1 159 ? 2.391 3.971 5.723 1 93.44 159 ASN B O 1
ATOM 4522 N N . LEU B 1 160 ? 0.917 4.828 4.324 1 94.19 160 LEU B N 1
ATOM 4523 C CA . LEU B 1 160 ? -0.196 4.637 5.25 1 94.19 160 LEU B CA 1
ATOM 4524 C C . LEU B 1 160 ? -0.45 3.154 5.496 1 94.19 160 LEU B C 1
ATOM 4526 O O . LEU B 1 160 ? -0.832 2.76 6.598 1 94.19 160 LEU B O 1
ATOM 4530 N N . ASN B 1 161 ? -0.273 2.361 4.453 1 93.81 161 ASN B N 1
ATOM 4531 C CA . ASN B 1 161 ? -0.551 0.935 4.582 1 93.81 161 ASN B CA 1
ATOM 4532 C C . ASN B 1 161 ? 0.536 0.222 5.379 1 93.81 161 ASN B C 1
ATOM 4534 O O . ASN B 1 161 ? 0.28 -0.814 5.996 1 93.81 161 ASN B O 1
ATOM 4538 N N . GLN B 1 162 ? 1.686 0.774 5.363 1 92.19 162 GLN B N 1
ATOM 4539 C CA . GLN B 1 162 ? 2.762 0.191 6.156 1 92.19 162 GLN B CA 1
ATOM 4540 C C . GLN B 1 162 ? 2.727 0.706 7.594 1 92.19 162 GLN B C 1
ATOM 4542 O O . GLN B 1 162 ? 3.105 -0.008 8.523 1 92.19 162 GLN B O 1
ATOM 4547 N N . ASN B 1 163 ? 2.324 2.021 7.691 1 87.56 163 ASN B N 1
ATOM 4548 C CA . ASN B 1 163 ? 2.199 2.643 9.008 1 87.56 163 ASN B CA 1
ATOM 4549 C C . ASN B 1 163 ? 1.103 3.703 9.023 1 87.56 163 ASN B C 1
ATOM 4551 O O . ASN B 1 163 ? 1.263 4.777 8.438 1 87.56 163 ASN B O 1
ATOM 4555 N N . LYS B 1 164 ? 0.14 3.451 9.875 1 88.44 164 LYS B N 1
ATOM 4556 C CA . LYS B 1 164 ? -0.971 4.395 9.945 1 88.44 164 LYS B CA 1
ATOM 4557 C C . LYS B 1 164 ? -0.578 5.652 10.719 1 88.44 164 LYS B C 1
ATOM 4559 O O . LYS B 1 164 ? -1.219 6.695 10.586 1 88.44 164 LYS B O 1
ATOM 4564 N N . ARG B 1 165 ? 0.449 5.543 11.57 1 92.62 165 ARG B N 1
ATOM 4565 C CA . ARG B 1 165 ? 0.935 6.68 12.344 1 92.62 165 ARG B CA 1
ATOM 4566 C C . ARG B 1 165 ? 1.753 7.625 11.477 1 92.62 165 ARG B C 1
ATOM 4568 O O . ARG B 1 165 ? 2.76 7.227 10.891 1 92.62 165 ARG B O 1
ATOM 4575 N N . THR B 1 166 ? 1.251 8.805 11.383 1 96.25 166 THR B N 1
ATOM 4576 C CA . THR B 1 166 ? 1.939 9.773 10.531 1 96.25 166 THR B CA 1
ATOM 4577 C C . THR B 1 166 ? 1.659 11.195 11.008 1 96.25 166 THR B C 1
ATOM 4579 O O . THR B 1 166 ? 0.594 11.477 11.562 1 96.25 166 THR B O 1
ATOM 4582 N N . LEU B 1 167 ? 2.611 11.992 10.844 1 97.25 167 LEU B N 1
ATOM 4583 C CA . LEU B 1 167 ? 2.451 13.414 11.125 1 97.25 167 LEU B CA 1
ATOM 4584 C C . LEU B 1 167 ? 2.182 14.195 9.844 1 97.25 167 LEU B C 1
ATOM 4586 O O . LEU B 1 167 ? 1.963 15.406 9.883 1 97.25 167 LEU B O 1
ATOM 4590 N N . LEU B 1 168 ? 2.15 13.445 8.75 1 96.75 168 LEU B N 1
ATOM 4591 C CA . LEU B 1 168 ? 1.786 14.086 7.488 1 96.75 168 LEU B CA 1
ATOM 4592 C C . LEU B 1 168 ? 0.319 14.5 7.496 1 96.75 168 LEU B C 1
ATOM 4594 O O . LEU B 1 168 ? -0.487 13.938 8.242 1 96.75 168 LEU B O 1
ATOM 4598 N N . PRO B 1 169 ? 0.069 15.516 6.641 1 96.75 169 PRO B N 1
ATOM 4599 C CA . PRO B 1 169 ? -1.356 15.828 6.516 1 96.75 169 PRO B CA 1
ATOM 4600 C C . PRO B 1 169 ? -2.191 14.625 6.102 1 96.75 169 PRO B C 1
ATOM 4602 O O . PRO B 1 169 ? -1.762 13.828 5.258 1 96.75 169 PRO B O 1
ATOM 4605 N N . LYS B 1 170 ? -3.252 14.445 6.801 1 97.25 170 LYS B N 1
ATOM 4606 C CA . LYS B 1 170 ? -4.203 13.43 6.355 1 97.25 170 LYS B CA 1
ATOM 4607 C C . LYS B 1 170 ? -5.125 13.984 5.273 1 97.25 170 LYS B C 1
ATOM 4609 O O . LYS B 1 170 ? -6.008 14.797 5.555 1 97.25 170 LYS B O 1
ATOM 4614 N N . PHE B 1 171 ? -4.941 13.539 4.078 1 97.88 171 PHE B N 1
ATOM 4615 C CA . PHE B 1 171 ? -5.707 14.031 2.941 1 97.88 171 PHE B CA 1
ATOM 4616 C C . PHE B 1 171 ? -7 13.242 2.77 1 97.88 171 PHE B C 1
ATOM 4618 O O . PHE B 1 171 ? -6.973 12.016 2.662 1 97.88 171 PHE B O 1
ATOM 4625 N N . TYR B 1 172 ? -8.109 13.984 2.682 1 98.31 172 TYR B N 1
ATOM 4626 C CA . TYR B 1 172 ? -9.406 13.32 2.621 1 98.31 172 TYR B CA 1
ATOM 4627 C C . TYR B 1 172 ? -10.078 13.555 1.273 1 98.31 172 TYR B C 1
ATOM 4629 O O . TYR B 1 172 ? -11.055 12.883 0.934 1 98.31 172 TYR B O 1
ATOM 4637 N N . GLY B 1 173 ? -9.547 14.484 0.512 1 98.44 173 GLY B N 1
ATOM 4638 C CA . GLY B 1 173 ? -10.117 14.781 -0.791 1 98.44 173 GLY B CA 1
ATOM 4639 C C . GLY B 1 173 ? -9.383 15.898 -1.518 1 98.44 173 GLY B C 1
ATOM 4640 O O . GLY B 1 173 ? -8.773 16.766 -0.886 1 98.44 173 GLY B O 1
ATOM 4641 N N . LEU B 1 174 ? -9.43 15.859 -2.762 1 98.56 174 LEU B N 1
ATOM 4642 C CA . LEU B 1 174 ? -8.922 16.875 -3.68 1 98.56 174 LEU B CA 1
ATOM 4643 C C . LEU B 1 174 ? -9.961 17.219 -4.746 1 98.56 174 LEU B C 1
ATOM 4645 O O . LEU B 1 174 ? -10.445 16.328 -5.453 1 98.56 174 LEU B O 1
ATOM 4649 N N . TYR B 1 175 ? -10.312 18.453 -4.789 1 98.38 175 TYR B N 1
ATOM 4650 C CA . TYR B 1 175 ? -11.398 18.891 -5.668 1 98.38 175 TYR B CA 1
ATOM 4651 C C . TYR B 1 175 ? -11.016 20.156 -6.414 1 98.38 175 TYR B C 1
ATOM 4653 O O . TYR B 1 175 ? -10.008 20.797 -6.102 1 98.38 175 TYR B O 1
ATOM 4661 N N . CYS B 1 176 ? -11.859 20.5 -7.426 1 98.06 176 CYS B N 1
ATOM 4662 C CA . CYS B 1 176 ? -11.719 21.75 -8.172 1 98.06 176 CYS B CA 1
ATOM 4663 C C . CYS B 1 176 ? -13.078 22.312 -8.562 1 98.06 176 CYS B C 1
ATOM 4665 O O . CYS B 1 176 ? -13.898 21.609 -9.148 1 98.06 176 CYS B O 1
ATOM 4667 N N . VAL B 1 177 ? -13.297 23.547 -8.156 1 96.94 177 VAL B N 1
ATOM 4668 C CA . VAL B 1 177 ? -14.477 24.281 -8.578 1 96.94 177 VAL B CA 1
ATOM 4669 C C . VAL B 1 177 ? -14.133 25.203 -9.75 1 96.94 177 VAL B C 1
ATOM 4671 O O . VAL B 1 177 ? -13.289 26.094 -9.617 1 96.94 177 VAL B O 1
ATOM 4674 N N . GLN B 1 178 ? -14.758 24.891 -10.828 1 96.69 178 GLN B N 1
ATOM 4675 C CA . GLN B 1 178 ? -14.602 25.75 -12 1 96.69 178 GLN B CA 1
ATOM 4676 C C . GLN B 1 178 ? -15.82 26.641 -12.195 1 96.69 178 GLN B C 1
ATOM 4678 O O . GLN B 1 178 ? -16.875 26.172 -12.648 1 96.69 178 GLN B O 1
ATOM 4683 N N . ALA B 1 179 ? -15.688 27.859 -11.867 1 92.19 179 ALA B N 1
ATOM 4684 C CA . ALA B 1 179 ? -16.781 28.828 -11.953 1 92.19 179 ALA B CA 1
ATOM 4685 C C . ALA B 1 179 ? -16.297 30.156 -12.531 1 92.19 179 ALA B C 1
ATOM 4687 O O . ALA B 1 179 ? -15.234 30.641 -12.156 1 92.19 179 ALA B O 1
ATOM 4688 N N . ALA B 1 180 ? -17.094 30.688 -13.469 1 89.25 180 ALA B N 1
ATOM 4689 C CA . ALA B 1 180 ? -16.844 32 -14.039 1 89.25 180 ALA B CA 1
ATOM 4690 C C . ALA B 1 180 ? -15.43 32.125 -14.602 1 89.25 180 ALA B C 1
ATOM 4692 O O . ALA B 1 180 ? -14.742 33.125 -14.383 1 89.25 180 ALA B O 1
ATOM 4693 N N . GLY B 1 181 ? -14.914 31.047 -15.094 1 88.62 181 GLY B N 1
ATOM 4694 C CA . GLY B 1 181 ? -13.617 31.047 -15.75 1 88.62 181 GLY B CA 1
ATOM 4695 C C . GLY B 1 181 ? -12.469 30.828 -14.789 1 88.62 181 GLY B C 1
ATOM 4696 O O . GLY B 1 181 ? -11.297 30.891 -15.188 1 88.62 181 GLY B O 1
ATOM 4697 N N . LYS B 1 182 ? -12.797 30.703 -13.539 1 92.38 182 LYS B N 1
ATOM 4698 C CA . LYS B 1 182 ? -11.758 30.469 -12.539 1 92.38 182 LYS B CA 1
ATOM 4699 C C . LYS B 1 182 ? -11.758 29.016 -12.07 1 92.38 182 LYS B C 1
ATOM 4701 O O . LYS B 1 182 ? -12.812 28.375 -11.992 1 92.38 182 LYS B O 1
ATOM 4706 N N . ASN B 1 183 ? -10.539 28.516 -11.875 1 95.75 183 ASN B N 1
ATOM 4707 C CA . ASN B 1 183 ? -10.344 27.188 -11.297 1 95.75 183 ASN B CA 1
ATOM 4708 C C . ASN B 1 183 ? -9.852 27.281 -9.859 1 95.75 183 ASN B C 1
ATOM 4710 O O . ASN B 1 183 ? -8.711 27.688 -9.617 1 95.75 183 ASN B O 1
ATOM 4714 N N . ILE B 1 184 ? -10.672 26.969 -8.977 1 95.38 184 ILE B N 1
ATOM 4715 C CA . ILE B 1 184 ? -10.305 26.984 -7.562 1 95.38 184 ILE B CA 1
ATOM 4716 C C . ILE B 1 184 ? -10.125 25.562 -7.059 1 95.38 184 ILE B C 1
ATOM 4718 O O . ILE B 1 184 ? -11.102 24.812 -6.941 1 95.38 184 ILE B O 1
ATOM 4722 N N . ARG B 1 185 ? -8.914 25.234 -6.75 1 96.5 185 ARG B N 1
ATOM 4723 C CA . ARG B 1 185 ? -8.602 23.891 -6.262 1 96.5 185 ARG B CA 1
ATOM 4724 C C . ARG B 1 185 ? -8.531 23.875 -4.738 1 96.5 185 ARG B C 1
ATOM 4726 O O . ARG B 1 185 ? -8.008 24.812 -4.121 1 96.5 185 ARG B O 1
ATOM 4733 N N . ILE B 1 186 ? -9.07 22.812 -4.199 1 97 186 ILE B N 1
ATOM 4734 C CA . ILE B 1 186 ? -9.109 22.734 -2.742 1 97 186 ILE B CA 1
ATOM 4735 C C . ILE B 1 186 ? -8.711 21.328 -2.289 1 97 186 ILE B C 1
ATOM 4737 O O . ILE B 1 186 ? -8.992 20.344 -2.973 1 97 186 ILE B O 1
ATOM 4741 N N . VAL B 1 187 ? -8.07 21.266 -1.156 1 97.75 187 VAL B N 1
ATOM 4742 C CA . VAL B 1 187 ? -7.727 20.016 -0.491 1 97.75 187 VAL B CA 1
ATOM 4743 C C . VAL B 1 187 ? -8.359 19.969 0.896 1 97.75 187 VAL B C 1
ATOM 4745 O O . VAL B 1 187 ? -8.383 20.984 1.605 1 97.75 187 VAL B O 1
ATOM 4748 N N . VAL B 1 188 ? -8.961 18.859 1.214 1 98.12 188 VAL B N 1
ATOM 4749 C CA . VAL B 1 188 ? -9.531 18.641 2.539 1 98.12 188 VAL B CA 1
ATOM 4750 C C . VAL B 1 188 ? -8.57 17.828 3.395 1 98.12 188 VAL B C 1
ATOM 4752 O O . VAL B 1 188 ? -8.125 16.75 2.982 1 98.12 188 VAL B O 1
ATOM 4755 N N . MET B 1 189 ? -8.211 18.328 4.566 1 97.62 189 MET B N 1
ATOM 4756 C CA . MET B 1 189 ? -7.25 17.672 5.453 1 97.62 189 MET B CA 1
ATOM 4757 C C . MET B 1 189 ? -7.738 17.703 6.898 1 97.62 189 MET B C 1
ATOM 4759 O O . MET B 1 189 ? -8.789 18.266 7.191 1 97.62 189 MET B O 1
ATOM 4763 N N . ASN B 1 190 ? -7.023 17.031 7.754 1 96.12 190 ASN B N 1
ATOM 4764 C CA . ASN B 1 190 ? -7.359 17.047 9.18 1 96.12 190 ASN B CA 1
ATOM 4765 C C . ASN B 1 190 ? -6.98 18.375 9.828 1 96.12 190 ASN B C 1
ATOM 4767 O O . ASN B 1 190 ? -6.02 19.016 9.422 1 96.12 190 ASN B O 1
ATOM 4771 N N . ASN B 1 191 ? -7.758 18.688 10.797 1 94.5 191 ASN B N 1
ATOM 4772 C CA . ASN B 1 191 ? -7.445 19.844 11.625 1 94.5 191 ASN B CA 1
ATOM 4773 C C . ASN B 1 191 ? -6.449 19.484 12.727 1 94.5 191 ASN B C 1
ATOM 4775 O O . ASN B 1 191 ? -6.711 18.609 13.547 1 94.5 191 ASN B O 1
ATOM 4779 N N . LEU B 1 192 ? -5.371 20.172 12.773 1 93.38 192 LEU B N 1
ATOM 4780 C CA . LEU B 1 192 ? -4.301 19.844 13.711 1 93.38 192 LEU B CA 1
ATOM 4781 C C . LEU B 1 192 ? -4.535 20.5 15.062 1 93.38 192 LEU B C 1
ATOM 4783 O O . LEU B 1 192 ? -4.105 19.984 16.094 1 93.38 192 LEU B O 1
ATOM 4787 N N . LEU B 1 193 ? -5.152 21.641 15.023 1 92.62 193 LEU B N 1
ATOM 4788 C CA . LEU B 1 193 ? -5.309 22.438 16.234 1 92.62 193 LEU B CA 1
ATOM 4789 C C . LEU B 1 193 ? -6.781 22.609 16.594 1 92.62 193 LEU B C 1
ATOM 4791 O O . LEU B 1 193 ? -7.445 23.531 16.109 1 92.62 193 LEU B O 1
ATOM 4795 N N . PRO B 1 194 ? -7.191 21.812 17.484 1 89.81 194 PRO B N 1
ATOM 4796 C CA . PRO B 1 194 ? -8.609 21.906 17.844 1 89.81 194 PRO B CA 1
ATOM 4797 C C . PRO B 1 194 ? -8.992 23.281 18.391 1 89.81 194 PRO B C 1
ATOM 4799 O O . PRO B 1 194 ? -8.297 23.812 19.266 1 89.81 194 PRO B O 1
ATOM 4802 N N . SER B 1 195 ? -10.102 23.766 17.953 1 88.06 195 SER B N 1
ATOM 4803 C CA . SER B 1 195 ? -10.555 25.109 18.328 1 88.06 195 SER B CA 1
ATOM 4804 C C . SER B 1 195 ? -10.977 25.156 19.797 1 88.06 195 SER B C 1
ATOM 4806 O O . SER B 1 195 ? -10.922 26.203 20.438 1 88.06 195 SER B O 1
ATOM 4808 N N . ALA B 1 196 ? -11.414 24.047 20.297 1 85.38 196 ALA B N 1
ATOM 4809 C CA . ALA B 1 196 ? -11.906 23.984 21.672 1 85.38 196 ALA B CA 1
ATOM 4810 C C . ALA B 1 196 ? -10.758 24.094 22.672 1 85.38 196 ALA B C 1
ATOM 4812 O O . ALA B 1 196 ? -10.977 24.344 23.859 1 85.38 196 ALA B O 1
ATOM 4813 N N . VAL B 1 197 ? -9.578 23.953 22.188 1 89.44 197 VAL B N 1
ATOM 4814 C CA . VAL B 1 197 ? -8.414 23.984 23.062 1 89.44 197 VAL B CA 1
ATOM 4815 C C . VAL B 1 197 ? -7.629 25.266 22.844 1 89.44 197 VAL B C 1
ATOM 4817 O O . VAL B 1 197 ? -7.203 25.562 21.734 1 89.44 197 VAL B O 1
ATOM 4820 N N . ARG B 1 198 ? -7.445 25.953 23.938 1 91.38 198 ARG B N 1
ATOM 4821 C CA . ARG B 1 198 ? -6.652 27.172 23.828 1 91.38 198 ARG B CA 1
ATOM 4822 C C . ARG B 1 198 ? -5.176 26.844 23.625 1 91.38 198 ARG B C 1
ATOM 4824 O O . ARG B 1 198 ? -4.57 26.141 24.438 1 91.38 198 ARG B O 1
ATOM 4831 N N . MET B 1 199 ? -4.645 27.344 22.594 1 93.44 199 MET B N 1
ATOM 4832 C CA . MET B 1 199 ? -3.209 27.219 22.359 1 93.44 199 MET B CA 1
ATOM 4833 C C . MET B 1 199 ? -2.445 28.375 22.984 1 93.44 199 MET B C 1
ATOM 4835 O O . MET B 1 199 ? -2.492 29.5 22.484 1 93.44 199 MET B O 1
ATOM 4839 N N . HIS B 1 200 ? -1.736 28.109 24 1 94.88 200 HIS B N 1
ATOM 4840 C CA . HIS B 1 200 ? -0.972 29.141 24.672 1 94.88 200 HIS B CA 1
ATOM 4841 C C . HIS B 1 200 ? 0.254 29.547 23.859 1 94.88 200 HIS B C 1
ATOM 4843 O O . HIS B 1 200 ? 0.675 30.703 23.906 1 94.88 200 HIS B O 1
ATOM 4849 N N . LEU B 1 201 ? 0.821 28.578 23.219 1 95.81 201 LEU B N 1
ATOM 4850 C CA . LEU B 1 201 ? 1.947 28.812 22.328 1 95.81 201 LEU B CA 1
ATOM 4851 C C . LEU B 1 201 ? 1.757 28.094 21 1 95.81 201 LEU B C 1
ATOM 4853 O O . LEU B 1 201 ? 1.203 26.984 20.953 1 95.81 201 LEU B O 1
ATOM 4857 N N . LYS B 1 202 ? 2.164 28.688 19.969 1 96.81 202 LYS B N 1
ATOM 4858 C CA . LYS B 1 202 ? 2.133 28.109 18.625 1 96.81 202 LYS B CA 1
ATOM 4859 C C . LYS B 1 202 ? 3.441 28.359 17.875 1 96.81 202 LYS B C 1
ATOM 4861 O O . LYS B 1 202 ? 3.992 29.469 17.938 1 96.81 202 LYS B O 1
ATOM 4866 N N . TYR B 1 203 ? 3.955 27.375 17.219 1 96.81 203 TYR B N 1
ATOM 4867 C CA . TYR B 1 203 ? 5.227 27.5 16.5 1 96.81 203 TYR B CA 1
ATOM 4868 C C . TYR B 1 203 ? 5.129 26.922 15.102 1 96.81 203 TYR B C 1
ATOM 4870 O O . TYR B 1 203 ? 4.402 25.938 14.875 1 96.81 203 TYR B O 1
ATOM 4878 N N . ASP B 1 204 ? 5.758 27.453 14.195 1 95.56 204 ASP B N 1
ATOM 4879 C CA . ASP B 1 204 ? 6.066 26.938 12.867 1 95.56 204 ASP B CA 1
ATOM 4880 C C . ASP B 1 204 ? 7.57 26.719 12.695 1 95.56 204 ASP B C 1
ATOM 4882 O O . ASP B 1 204 ? 8.32 27.656 12.445 1 95.56 204 ASP B O 1
ATOM 4886 N N . LEU B 1 205 ? 7.965 25.453 12.742 1 97.56 205 LEU B N 1
ATOM 4887 C CA . LEU B 1 205 ? 9.383 25.156 12.883 1 97.56 205 LEU B CA 1
ATOM 4888 C C . LEU B 1 205 ? 9.93 24.5 11.617 1 97.56 205 LEU B C 1
ATOM 4890 O O . LEU B 1 205 ? 9.422 23.469 11.188 1 97.56 205 LEU B O 1
ATOM 4894 N N . LYS B 1 206 ? 10.961 25.047 11.055 1 93.81 206 LYS B N 1
ATOM 4895 C CA . LYS B 1 206 ? 11.562 24.516 9.836 1 93.81 206 LYS B CA 1
ATOM 4896 C C . LYS B 1 206 ? 12.836 23.734 10.141 1 93.81 206 LYS B C 1
ATOM 4898 O O . LYS B 1 206 ? 13.328 22.984 9.305 1 93.81 206 LYS B O 1
ATOM 4903 N N . GLY B 1 207 ? 13.32 23.859 11.312 1 93.12 207 GLY B N 1
ATOM 4904 C CA . GLY B 1 207 ? 14.562 23.203 11.672 1 93.12 207 GLY B CA 1
ATOM 4905 C C . GLY B 1 207 ? 15.789 24 11.289 1 93.12 207 GLY B C 1
ATOM 4906 O O . GLY B 1 207 ? 16.844 23.422 10.992 1 93.12 207 GLY B O 1
ATOM 4907 N N . SER B 1 208 ? 15.641 25.219 11.125 1 89.44 208 SER B N 1
ATOM 4908 C CA . SER B 1 208 ? 16.734 26.125 10.82 1 89.44 208 SER B CA 1
ATOM 4909 C C . SER B 1 208 ? 16.609 27.422 11.609 1 89.44 208 SER B C 1
ATOM 4911 O O . SER B 1 208 ? 15.523 27.781 12.062 1 89.44 208 SER B O 1
ATOM 4913 N N . THR B 1 209 ? 17.766 28.047 11.82 1 87.56 209 THR B N 1
ATOM 4914 C CA . THR B 1 209 ? 17.766 29.25 12.641 1 87.56 209 THR B CA 1
ATOM 4915 C C . THR B 1 209 ? 17.906 30.5 11.781 1 87.56 209 THR B C 1
ATOM 4917 O O . THR B 1 209 ? 17.672 31.609 12.25 1 87.56 209 THR B O 1
ATOM 4920 N N . TYR B 1 210 ? 18.141 30.297 10.562 1 83.19 210 TYR B N 1
ATOM 4921 C CA . TYR B 1 210 ? 18.391 31.469 9.719 1 83.19 210 TYR B CA 1
ATOM 4922 C C . TYR B 1 210 ? 17.094 32.219 9.461 1 83.19 210 TYR B C 1
ATOM 4924 O O . TYR B 1 210 ? 16.203 31.75 8.766 1 83.19 210 TYR B O 1
ATOM 4932 N N . LYS B 1 211 ? 16.969 33.438 9.938 1 87.94 211 LYS B N 1
ATOM 4933 C CA . LYS B 1 211 ? 15.852 34.344 9.758 1 87.94 211 LYS B CA 1
ATOM 4934 C C . LYS B 1 211 ? 14.539 33.688 10.172 1 87.94 211 LYS B C 1
ATOM 4936 O O . LYS B 1 211 ? 13.531 33.812 9.469 1 87.94 211 LYS B O 1
ATOM 4941 N N . ARG B 1 212 ? 14.633 33 11.242 1 93.31 212 ARG B N 1
ATOM 4942 C CA . ARG B 1 212 ? 13.461 32.219 11.664 1 93.31 212 ARG B CA 1
ATOM 4943 C C . ARG B 1 212 ? 12.922 32.75 12.992 1 93.31 212 ARG B C 1
ATOM 4945 O O . ARG B 1 212 ? 12.773 31.984 13.953 1 93.31 212 ARG B O 1
ATOM 4952 N N . ARG B 1 213 ? 12.625 34.062 12.945 1 94.06 213 ARG B N 1
ATOM 4953 C CA . ARG B 1 213 ? 11.922 34.75 14.039 1 94.06 213 ARG B CA 1
ATOM 4954 C C . ARG B 1 213 ? 10.586 35.312 13.578 1 94.06 213 ARG B C 1
ATOM 4956 O O . ARG B 1 213 ? 10.445 35.719 12.43 1 94.06 213 ARG B O 1
ATOM 4963 N N . ALA B 1 214 ? 9.672 35.281 14.484 1 94.38 214 ALA B N 1
ATOM 4964 C CA . ALA B 1 214 ? 8.383 35.875 14.156 1 94.38 214 ALA B CA 1
ATOM 4965 C C . ALA B 1 214 ? 8.523 37.375 13.875 1 94.38 214 ALA B C 1
ATOM 4967 O O . ALA B 1 214 ? 9.258 38.062 14.578 1 94.38 214 ALA B O 1
ATOM 4968 N N . SER B 1 215 ? 7.875 37.844 12.891 1 92.38 215 SER B N 1
ATOM 4969 C CA . SER B 1 215 ? 7.898 39.281 12.57 1 92.38 215 SER B CA 1
ATOM 4970 C C . SER B 1 215 ? 7.141 40.094 13.609 1 92.38 215 SER B C 1
ATOM 4972 O O . SER B 1 215 ? 6.312 39.562 14.352 1 92.38 215 SER B O 1
ATOM 4974 N N . PRO B 1 216 ? 7.496 41.375 13.648 1 92.56 216 PRO B N 1
ATOM 4975 C CA . PRO B 1 216 ? 6.734 42.219 14.562 1 92.56 216 PRO B CA 1
ATOM 4976 C C . PRO B 1 216 ? 5.234 42.219 14.289 1 92.56 216 PRO B C 1
ATOM 4978 O O . PRO B 1 216 ? 4.43 42.188 15.219 1 92.56 216 PRO B O 1
ATOM 4981 N N . LYS B 1 217 ? 4.93 42.188 13.047 1 91.31 217 LYS B N 1
ATOM 4982 C CA . LYS B 1 217 ? 3.523 42.125 12.656 1 91.31 217 LYS B CA 1
ATOM 4983 C C . LYS B 1 217 ? 2.859 40.875 13.18 1 91.31 217 LYS B C 1
ATOM 4985 O O . LYS B 1 217 ? 1.722 40.906 13.656 1 91.31 217 LYS B O 1
ATOM 4990 N N . GLU B 1 218 ? 3.566 39.781 13.086 1 91 218 GLU B N 1
ATOM 4991 C CA . GLU B 1 218 ? 3.051 38.5 13.578 1 91 218 GLU B CA 1
ATOM 4992 C C . GLU B 1 218 ? 2.891 38.531 15.094 1 91 218 GLU B C 1
ATOM 4994 O O . GLU B 1 218 ? 1.9 38 15.625 1 91 218 GLU B O 1
ATOM 4999 N N . ARG B 1 219 ? 3.787 39.125 15.812 1 92.12 219 ARG B N 1
ATOM 5000 C CA . ARG B 1 219 ? 3.801 39.125 17.266 1 92.12 219 ARG B CA 1
ATOM 5001 C C . ARG B 1 219 ? 2.65 39.969 17.812 1 92.12 219 ARG B C 1
ATOM 5003 O O . ARG B 1 219 ? 2.264 39.812 18.984 1 92.12 219 ARG B O 1
ATOM 5010 N N . ASP B 1 220 ? 2.086 40.812 16.984 1 91.5 220 ASP B N 1
ATOM 5011 C CA . ASP B 1 220 ? 1 41.688 17.391 1 91.5 220 ASP B CA 1
ATOM 5012 C C . ASP B 1 220 ? -0.342 40.969 17.359 1 91.5 220 ASP B C 1
ATOM 5014 O O . ASP B 1 220 ? -1.325 41.438 17.938 1 91.5 220 ASP B O 1
ATOM 5018 N N . LYS B 1 221 ? -0.328 39.812 16.812 1 87.69 221 LYS B N 1
ATOM 5019 C CA . LYS B 1 221 ? -1.567 39.062 16.75 1 87.69 221 LYS B CA 1
ATOM 5020 C C . LYS B 1 221 ? -1.952 38.531 18.125 1 87.69 221 LYS B C 1
ATOM 5022 O O . LYS B 1 221 ? -1.108 38.438 19.031 1 87.69 221 LYS B O 1
ATOM 5027 N N . ALA B 1 222 ? -3.244 38.188 18.281 1 84.56 222 ALA B N 1
ATOM 5028 C CA . ALA B 1 222 ? -3.74 37.625 19.547 1 84.56 222 ALA B CA 1
ATOM 5029 C C . ALA B 1 222 ? -3.07 36.312 19.859 1 84.56 222 ALA B C 1
ATOM 5031 O O . ALA B 1 222 ? -2.75 36.031 21.031 1 84.56 222 ALA B O 1
ATOM 5032 N N . VAL B 1 223 ? -2.961 35.5 18.844 1 87.19 223 VAL B N 1
ATOM 5033 C CA . VAL B 1 223 ? -2.277 34.219 18.984 1 87.19 223 VAL B CA 1
ATOM 5034 C C . VAL B 1 223 ? -1.15 34.125 17.953 1 87.19 223 VAL B C 1
ATOM 5036 O O . VAL B 1 223 ? -1.321 33.5 16.891 1 87.19 223 VAL B O 1
ATOM 5039 N N . PRO B 1 224 ? -0.046 34.594 18.266 1 93.31 224 PRO B N 1
ATOM 5040 C CA . PRO B 1 224 ? 1.07 34.625 17.312 1 93.31 224 PRO B CA 1
ATOM 5041 C C . PRO B 1 224 ? 1.628 33.219 17.031 1 93.31 224 PRO B C 1
ATOM 5043 O O . PRO B 1 224 ? 1.477 32.312 17.844 1 93.31 224 PRO B O 1
ATOM 5046 N N . THR B 1 225 ? 2.154 33.062 15.875 1 94.88 225 THR B N 1
ATOM 5047 C CA . THR B 1 225 ? 2.92 31.875 15.516 1 94.88 225 THR B CA 1
ATOM 5048 C C . THR B 1 225 ? 4.418 32.156 15.539 1 94.88 225 THR B C 1
ATOM 5050 O O . THR B 1 225 ? 4.926 32.875 14.68 1 94.88 225 THR B O 1
ATOM 5053 N N . TYR B 1 226 ? 5.07 31.625 16.453 1 96.62 226 TYR B N 1
ATOM 5054 C CA . TYR B 1 226 ? 6.504 31.844 16.625 1 96.62 226 TYR B CA 1
ATOM 5055 C C . TYR B 1 226 ? 7.312 30.906 15.734 1 96.62 226 TYR B C 1
ATOM 5057 O O . TYR B 1 226 ? 6.75 30.016 15.102 1 96.62 226 TYR B O 1
ATOM 5065 N N . LYS B 1 227 ? 8.586 31.188 15.633 1 96.88 227 LYS B N 1
ATOM 5066 C CA . LYS B 1 227 ? 9.43 30.422 14.734 1 96.88 227 LYS B CA 1
ATOM 5067 C C . LYS B 1 227 ? 10.57 29.75 15.492 1 96.88 227 LYS B C 1
ATOM 5069 O O . LYS B 1 227 ? 10.484 29.547 16.703 1 96.88 227 LYS B O 1
ATOM 5074 N N . ASP B 1 228 ? 11.578 29.281 14.789 1 96.88 228 ASP B N 1
ATOM 5075 C CA . ASP B 1 228 ? 12.625 28.438 15.352 1 96.88 228 ASP B CA 1
ATOM 5076 C C . ASP B 1 228 ? 13.43 29.188 16.406 1 96.88 228 ASP B C 1
ATOM 5078 O O . ASP B 1 228 ? 13.664 28.672 17.5 1 96.88 228 ASP B O 1
ATOM 5082 N N . LEU B 1 229 ? 13.836 30.359 16.125 1 96.06 229 LEU B N 1
ATOM 5083 C CA . LEU B 1 229 ? 14.656 31.125 17.062 1 96.06 229 LEU B CA 1
ATOM 5084 C C . LEU B 1 229 ? 13.852 31.516 18.297 1 96.06 229 LEU B C 1
ATOM 5086 O O . LEU B 1 229 ? 14.398 31.547 19.406 1 96.06 229 LEU B O 1
ATOM 5090 N N . ASP B 1 230 ? 12.617 31.859 18.094 1 97.12 230 ASP B N 1
ATOM 5091 C CA . ASP B 1 230 ? 11.75 32.125 19.234 1 97.12 230 ASP B CA 1
ATOM 5092 C C . ASP B 1 230 ? 11.617 30.922 20.141 1 97.12 230 ASP B C 1
ATOM 5094 O O . ASP B 1 230 ? 11.688 31.047 21.375 1 97.12 230 ASP B O 1
ATOM 5098 N N . PHE B 1 231 ? 11.445 29.781 19.531 1 97.12 231 PHE B N 1
ATOM 5099 C CA . PHE B 1 231 ? 11.32 28.547 20.297 1 97.12 231 PHE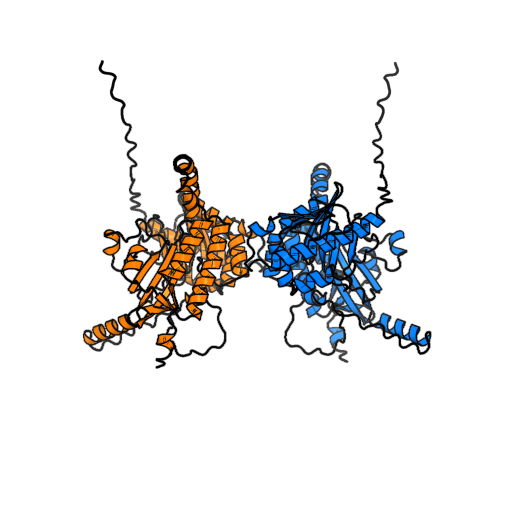 B CA 1
ATOM 5100 C C . PHE B 1 231 ? 12.57 28.312 21.125 1 97.12 231 PHE B C 1
ATOM 5102 O O . PHE B 1 231 ? 12.477 28 22.312 1 97.12 231 PHE B O 1
ATOM 5109 N N . MET B 1 232 ? 13.703 28.406 20.547 1 95.62 232 MET B N 1
ATOM 5110 C CA . MET B 1 232 ? 14.977 28.156 21.219 1 95.62 232 MET B CA 1
ATOM 5111 C C . MET B 1 232 ? 15.172 29.125 22.391 1 95.62 232 MET B C 1
ATOM 5113 O O . MET B 1 232 ? 15.797 28.781 23.391 1 95.62 232 MET B O 1
ATOM 5117 N N . GLN B 1 233 ? 14.617 30.281 22.25 1 93.81 233 GLN B N 1
ATOM 5118 C CA . GLN B 1 233 ? 14.734 31.281 23.297 1 93.81 233 GLN B CA 1
ATOM 5119 C C . GLN B 1 233 ? 13.727 31.031 24.422 1 93.81 233 GLN B C 1
ATOM 5121 O O . GLN B 1 233 ? 14.078 31.094 25.609 1 93.81 233 GLN B O 1
ATOM 5126 N N . ASP B 1 234 ? 12.523 30.734 24.047 1 91.25 234 ASP B N 1
ATOM 5127 C CA . ASP B 1 234 ? 11.422 30.625 25 1 91.25 234 ASP B CA 1
ATOM 5128 C C . ASP B 1 234 ? 11.414 29.266 25.672 1 91.25 234 ASP B C 1
ATOM 5130 O O . ASP B 1 234 ? 10.938 29.125 26.797 1 91.25 234 ASP B O 1
ATOM 5134 N N . MET B 1 235 ? 11.797 28.188 24.953 1 93.25 235 MET B N 1
ATOM 5135 C CA . MET B 1 235 ? 11.773 26.812 25.422 1 93.25 235 MET B CA 1
ATOM 5136 C C . MET B 1 235 ? 13.164 26.188 25.344 1 93.25 235 MET B C 1
ATOM 5138 O O . MET B 1 235 ? 13.367 25.188 24.656 1 93.25 235 MET B O 1
ATOM 5142 N N . GLN B 1 236 ? 14.047 26.688 26.109 1 91.44 236 GLN B N 1
ATOM 5143 C CA . GLN B 1 236 ? 15.461 26.312 26.047 1 91.44 236 GLN B CA 1
ATOM 5144 C C . GLN B 1 236 ? 15.656 24.828 26.312 1 91.44 236 GLN B C 1
ATOM 5146 O O . GLN B 1 236 ? 16.516 24.188 25.719 1 91.44 236 GLN B O 1
ATOM 5151 N N . GLU B 1 237 ? 14.82 24.266 27.203 1 93.75 237 GLU B N 1
ATOM 5152 C CA . GLU B 1 237 ? 14.977 22.859 27.531 1 93.75 237 GLU B CA 1
ATOM 5153 C C . GLU B 1 237 ? 14.109 21.969 26.641 1 93.75 237 GLU B C 1
ATOM 5155 O O . GLU B 1 237 ? 14.039 20.766 26.828 1 93.75 237 GLU B O 1
ATOM 5160 N N . GLY B 1 238 ? 13.445 22.656 25.703 1 96.12 238 GLY B N 1
ATOM 5161 C CA . GLY B 1 238 ? 12.578 21.906 24.812 1 96.12 238 GLY B CA 1
ATOM 5162 C C . GLY B 1 238 ? 11.297 21.453 25.453 1 96.12 238 GLY B C 1
ATOM 5163 O O . GLY B 1 238 ? 10.969 21.859 26.578 1 96.12 238 GLY B O 1
ATOM 5164 N N . LEU B 1 239 ? 10.5 20.703 24.75 1 97.75 239 LEU B N 1
ATOM 5165 C CA . LEU B 1 239 ? 9.305 20.016 25.234 1 97.75 239 LEU B CA 1
ATOM 5166 C C . LEU B 1 239 ? 9.664 18.641 25.781 1 97.75 239 LEU B C 1
ATOM 5168 O O . LEU B 1 239 ? 9.984 17.734 25 1 97.75 239 LEU B O 1
ATOM 5172 N N . LEU B 1 240 ? 9.57 18.516 27.031 1 97.31 240 LEU B N 1
ATOM 5173 C CA . LEU B 1 240 ? 10.016 17.297 27.688 1 97.31 240 LEU B CA 1
ATOM 5174 C C . LEU B 1 240 ? 8.922 16.234 27.656 1 97.31 240 LEU B C 1
ATOM 5176 O O . LEU B 1 240 ? 7.801 16.484 28.109 1 97.31 240 LEU B O 1
ATOM 5180 N N . MET B 1 241 ? 9.266 15.094 27.141 1 96.06 241 MET B N 1
ATOM 5181 C CA . MET B 1 241 ? 8.305 14.008 26.984 1 96.06 241 MET B CA 1
ATOM 5182 C C . MET B 1 241 ? 8.812 12.734 27.656 1 96.06 241 MET B C 1
ATOM 5184 O O . MET B 1 241 ? 10.023 12.531 27.766 1 96.06 241 MET B O 1
ATOM 5188 N N . GLU B 1 242 ? 7.816 11.898 28.109 1 94.5 242 GLU B N 1
ATOM 5189 C CA . GLU B 1 242 ? 8.172 10.555 28.547 1 94.5 242 GLU B CA 1
ATOM 5190 C C . GLU B 1 242 ? 8.844 9.758 27.438 1 94.5 242 GLU B C 1
ATOM 5192 O O . GLU B 1 242 ? 8.57 9.992 26.25 1 94.5 242 GLU B O 1
ATOM 5197 N N . GLY B 1 243 ? 9.57 8.789 27.797 1 94 243 GLY B N 1
ATOM 5198 C CA . GLY B 1 243 ? 10.398 8.039 26.875 1 94 243 GLY B CA 1
ATOM 5199 C C . GLY B 1 243 ? 9.609 7.43 25.734 1 94 243 GLY B C 1
ATOM 5200 O O . GLY B 1 243 ? 10.047 7.469 24.578 1 94 243 GLY B O 1
ATOM 5201 N N . ASP B 1 244 ? 8.492 6.918 26.062 1 93.38 244 ASP B N 1
ATOM 5202 C CA . ASP B 1 244 ? 7.691 6.238 25.047 1 93.38 244 ASP B CA 1
ATOM 5203 C C . ASP B 1 244 ? 7.113 7.234 24.047 1 93.38 244 ASP B C 1
ATOM 5205 O O . ASP B 1 244 ? 7.078 6.965 22.844 1 93.38 244 ASP B O 1
ATOM 5209 N N . LYS B 1 245 ? 6.691 8.406 24.609 1 94.06 245 LYS B N 1
ATOM 5210 C CA . LYS B 1 245 ? 6.141 9.43 23.719 1 94.06 245 LYS B CA 1
ATOM 5211 C C . LYS B 1 245 ? 7.227 10.055 22.859 1 94.06 245 LYS B C 1
ATOM 5213 O O . LYS B 1 245 ? 7.02 10.289 21.656 1 94.06 245 LYS B O 1
ATOM 5218 N N . TYR B 1 246 ? 8.352 10.281 23.484 1 96.75 246 TYR B N 1
ATOM 5219 C CA . TYR B 1 246 ? 9.477 10.836 22.734 1 96.75 246 TYR B CA 1
ATOM 5220 C C . TYR B 1 246 ? 9.883 9.922 21.594 1 96.75 246 TYR B C 1
ATOM 5222 O O . TYR B 1 246 ? 10.039 10.367 20.453 1 96.75 246 TYR B O 1
ATOM 5230 N N . SER B 1 247 ? 10.016 8.648 21.891 1 96.62 247 SER B N 1
ATOM 5231 C CA . SER B 1 247 ? 10.422 7.676 20.875 1 96.62 247 SER B CA 1
ATOM 5232 C C . SER B 1 247 ? 9.391 7.586 19.75 1 96.62 247 SER B C 1
ATOM 5234 O O . SER B 1 247 ? 9.75 7.477 18.578 1 96.62 247 SER B O 1
ATOM 5236 N N . ALA B 1 248 ? 8.18 7.656 20.125 1 96.12 248 ALA B N 1
ATOM 5237 C CA . ALA B 1 248 ? 7.102 7.578 19.141 1 96.12 248 ALA B CA 1
ATOM 5238 C C . ALA B 1 248 ? 7.137 8.773 18.188 1 96.12 248 ALA B C 1
ATOM 5240 O O . ALA B 1 248 ? 7.008 8.609 16.969 1 96.12 248 ALA B O 1
ATOM 5241 N N . VAL B 1 249 ? 7.367 9.945 18.766 1 97.62 249 VAL B N 1
ATOM 5242 C CA . VAL B 1 249 ? 7.418 11.156 17.953 1 97.62 249 VAL B CA 1
ATOM 5243 C C . VAL B 1 249 ? 8.602 11.078 16.984 1 97.62 249 VAL B C 1
ATOM 5245 O O . VAL B 1 249 ? 8.438 11.32 15.789 1 97.62 249 VAL B O 1
ATOM 5248 N N . CYS B 1 250 ? 9.672 10.664 17.453 1 97.62 250 CYS B N 1
ATOM 5249 C CA . CYS B 1 250 ? 10.891 10.656 16.641 1 97.62 250 CYS B CA 1
ATOM 5250 C C . CYS B 1 250 ? 10.82 9.586 15.562 1 97.62 250 CYS B C 1
ATOM 5252 O O . CYS B 1 250 ? 11.25 9.805 14.43 1 97.62 250 CYS B O 1
ATOM 5254 N N . LYS B 1 251 ? 10.273 8.438 15.922 1 96.12 251 LYS B N 1
ATOM 5255 C CA . LYS B 1 251 ? 10.125 7.367 14.938 1 96.12 251 LYS B CA 1
ATOM 5256 C C . LYS B 1 251 ? 9.188 7.785 13.805 1 96.12 251 LYS B C 1
ATOM 5258 O O . LYS B 1 251 ? 9.461 7.523 12.633 1 96.12 251 LYS B O 1
ATOM 5263 N N . THR B 1 252 ? 8.102 8.398 14.203 1 96.81 252 THR B N 1
ATOM 5264 C CA . THR B 1 252 ? 7.137 8.844 13.203 1 96.81 252 THR B CA 1
ATOM 5265 C C . THR B 1 252 ? 7.738 9.922 12.312 1 96.81 252 THR B C 1
ATOM 5267 O O . THR B 1 252 ? 7.574 9.883 11.086 1 96.81 252 THR B O 1
ATOM 5270 N N . LEU B 1 253 ? 8.469 10.844 12.906 1 97.69 253 LEU B N 1
ATOM 5271 C CA . LEU B 1 253 ? 9.141 11.898 12.141 1 97.69 253 LEU B CA 1
ATOM 5272 C C . LEU B 1 253 ? 10.133 11.305 11.148 1 97.69 253 LEU B C 1
ATOM 5274 O O . LEU B 1 253 ? 10.195 11.727 10 1 97.69 253 LEU B O 1
ATOM 5278 N N . HIS B 1 254 ? 10.812 10.336 11.617 1 96.44 254 HIS B N 1
ATOM 5279 C CA . HIS B 1 254 ? 11.812 9.695 10.758 1 96.44 254 HIS B CA 1
ATOM 5280 C C . HIS B 1 254 ? 11.164 9.062 9.531 1 96.44 254 HIS B C 1
ATOM 5282 O O . HIS B 1 254 ? 11.609 9.281 8.406 1 96.44 254 HIS B O 1
ATOM 5288 N N . ARG B 1 255 ? 10.148 8.32 9.734 1 95 255 ARG B N 1
ATOM 5289 C CA . ARG B 1 255 ? 9.453 7.641 8.648 1 95 255 ARG B CA 1
ATOM 5290 C C . ARG B 1 255 ? 8.867 8.641 7.66 1 95 255 ARG B C 1
ATOM 5292 O O . ARG B 1 255 ? 8.984 8.469 6.445 1 95 255 ARG B O 1
ATOM 5299 N N . ASP B 1 256 ? 8.234 9.664 8.18 1 96.5 256 ASP B N 1
ATOM 5300 C CA . ASP B 1 256 ? 7.613 10.672 7.328 1 96.5 256 ASP B CA 1
ATOM 5301 C C . ASP B 1 256 ? 8.664 11.453 6.539 1 96.5 256 ASP B C 1
ATOM 5303 O O . ASP B 1 256 ? 8.477 11.742 5.359 1 96.5 256 ASP B O 1
ATOM 5307 N N . CYS B 1 257 ? 9.75 11.719 7.203 1 95.94 257 CYS B N 1
ATOM 5308 C CA . CYS B 1 257 ? 10.82 12.438 6.523 1 95.94 257 CYS B CA 1
ATOM 5309 C C . CYS B 1 257 ? 11.422 11.594 5.402 1 95.94 257 CYS B C 1
ATOM 5311 O O . CYS B 1 257 ? 11.797 12.117 4.355 1 95.94 257 CYS B O 1
ATOM 5313 N N . LEU B 1 258 ? 11.508 10.328 5.656 1 94.44 258 LEU B N 1
ATOM 5314 C CA . LEU B 1 258 ? 12.016 9.43 4.625 1 94.44 258 LEU B CA 1
ATOM 5315 C C . LEU B 1 258 ? 11.117 9.461 3.391 1 94.44 258 LEU B C 1
ATOM 5317 O O . LEU B 1 258 ? 11.609 9.492 2.26 1 94.44 258 LEU B O 1
ATOM 5321 N N . LEU B 1 259 ? 9.852 9.461 3.594 1 93.75 259 LEU B N 1
ATOM 5322 C CA . LEU B 1 259 ? 8.906 9.539 2.486 1 93.75 259 LEU B CA 1
ATOM 5323 C C . LEU B 1 259 ? 9.062 10.859 1.738 1 93.75 259 LEU B C 1
ATOM 5325 O O . LEU B 1 259 ? 9.156 10.875 0.509 1 93.75 259 LEU B O 1
ATOM 5329 N N . LEU B 1 260 ? 9.086 11.938 2.535 1 94.5 260 LEU B N 1
ATOM 5330 C CA . LEU B 1 260 ? 9.211 13.25 1.917 1 94.5 260 LEU B CA 1
ATOM 5331 C C . LEU B 1 260 ? 10.508 13.359 1.123 1 94.5 260 LEU B C 1
ATOM 5333 O O . LEU B 1 260 ? 10.516 13.898 0.013 1 94.5 260 LEU B O 1
ATOM 5337 N N . GLN B 1 261 ? 11.531 12.836 1.652 1 93.12 261 GLN B N 1
ATOM 5338 C CA . GLN B 1 261 ? 12.82 12.828 0.972 1 93.12 261 GLN B CA 1
ATOM 5339 C C . GLN B 1 261 ? 12.75 12.062 -0.345 1 93.12 261 GLN B C 1
ATOM 5341 O O . GLN B 1 261 ? 13.32 12.484 -1.351 1 93.12 261 GLN B O 1
ATOM 5346 N N . SER B 1 262 ? 12.031 10.961 -0.326 1 91.25 262 SER B N 1
ATOM 5347 C CA . SER B 1 262 ? 11.93 10.125 -1.516 1 91.25 262 SER B CA 1
ATOM 5348 C C . SER B 1 262 ? 11.219 10.852 -2.65 1 91.25 262 SER B C 1
ATOM 5350 O O . SER B 1 262 ? 11.453 10.57 -3.824 1 91.25 262 SER B O 1
ATOM 5352 N N . PHE B 1 263 ? 10.406 11.812 -2.32 1 88.94 263 PHE B N 1
ATOM 5353 C CA . PHE B 1 263 ? 9.703 12.602 -3.32 1 88.94 263 PHE B CA 1
ATOM 5354 C C . PHE B 1 263 ? 10.398 13.938 -3.547 1 88.94 263 PHE B C 1
ATOM 5356 O O . PHE B 1 263 ? 9.859 14.82 -4.215 1 88.94 263 PHE B O 1
ATOM 5363 N N . LYS B 1 264 ? 11.531 14.109 -2.889 1 89.62 264 LYS B N 1
ATOM 5364 C CA . LYS B 1 264 ? 12.352 15.312 -3.004 1 89.62 264 LYS B CA 1
ATOM 5365 C C . LYS B 1 264 ? 11.594 16.547 -2.531 1 89.62 264 LYS B C 1
ATOM 5367 O O . LYS B 1 264 ? 11.711 17.625 -3.127 1 89.62 264 LYS B O 1
ATOM 5372 N N . ILE B 1 265 ? 10.812 16.344 -1.559 1 91.25 265 ILE B N 1
ATOM 5373 C CA . ILE B 1 265 ? 10.055 17.438 -0.971 1 91.25 265 ILE B CA 1
ATOM 5374 C C . ILE B 1 265 ? 10.898 18.141 0.097 1 91.25 265 ILE B C 1
ATOM 5376 O O . ILE B 1 265 ? 11.508 17.484 0.941 1 91.25 265 ILE B O 1
ATOM 5380 N N . MET B 1 266 ? 11.023 19.438 -0.058 1 89.94 266 MET B N 1
ATOM 5381 C CA . MET B 1 266 ? 11.742 20.25 0.909 1 89.94 266 MET B CA 1
ATOM 5382 C C . MET B 1 266 ? 10.867 21.391 1.423 1 89.94 266 MET B C 1
ATOM 5384 O O . MET B 1 266 ? 9.695 21.484 1.056 1 89.94 266 MET B O 1
ATOM 5388 N N . ASP B 1 267 ? 11.289 22.172 2.332 1 87.19 267 ASP B N 1
ATOM 5389 C CA . ASP B 1 267 ? 10.703 23.406 2.846 1 87.19 267 ASP B CA 1
ATOM 5390 C C . ASP B 1 267 ? 9.406 23.125 3.59 1 87.19 267 ASP B C 1
ATOM 5392 O O . ASP B 1 267 ? 8.5 23.969 3.605 1 87.19 267 ASP B O 1
ATOM 5396 N N . TYR B 1 268 ? 9.227 21.922 4 1 93.44 268 TYR B N 1
ATOM 5397 C CA . TYR B 1 268 ? 8.133 21.641 4.922 1 93.44 268 TYR B CA 1
ATOM 5398 C C . TYR B 1 268 ? 8.477 22.094 6.336 1 93.44 268 TYR B C 1
ATOM 5400 O O . TYR B 1 268 ? 9.633 22.391 6.629 1 93.44 268 TYR B O 1
ATOM 5408 N N . SER B 1 269 ? 7.441 22.234 7.195 1 95.31 269 SER B N 1
ATOM 5409 C CA . SER B 1 269 ? 7.625 22.688 8.57 1 95.31 269 SER B CA 1
ATOM 5410 C C . SER B 1 269 ? 6.793 21.859 9.539 1 95.31 269 SER B C 1
ATOM 5412 O O . SER B 1 269 ? 5.918 21.094 9.117 1 95.31 269 SER B O 1
ATOM 5414 N N . LEU B 1 270 ? 7.188 21.906 10.758 1 97.94 270 LEU B N 1
ATOM 5415 C CA . LEU B 1 270 ? 6.383 21.312 11.812 1 97.94 270 LEU B CA 1
ATOM 5416 C C . LEU B 1 270 ? 5.559 22.375 12.539 1 97.94 270 LEU B C 1
ATOM 5418 O O . LEU B 1 270 ? 6.117 23.328 13.102 1 97.94 270 LEU B O 1
ATOM 5422 N N . LEU B 1 271 ? 4.266 22.219 12.453 1 97.44 271 LEU B N 1
ATOM 5423 C CA . LEU B 1 271 ? 3.381 23.047 13.273 1 97.44 271 LEU B CA 1
ATOM 5424 C C . LEU B 1 271 ? 3.27 22.484 14.68 1 97.44 271 LEU B C 1
ATOM 5426 O O . LEU B 1 271 ? 3.039 21.281 14.859 1 97.44 271 LEU B O 1
ATOM 5430 N N . VAL B 1 272 ? 3.527 23.344 15.688 1 97.88 272 VAL B N 1
ATOM 5431 C CA . VAL B 1 272 ? 3.471 22.906 17.078 1 97.88 272 VAL B CA 1
ATOM 5432 C C . VAL B 1 272 ? 2.535 23.828 17.859 1 97.88 272 VAL B C 1
ATOM 5434 O O . VAL B 1 272 ? 2.75 25.047 17.922 1 97.88 272 VAL B O 1
ATOM 5437 N N . GLY B 1 273 ? 1.45 23.281 18.375 1 97 273 GLY B N 1
ATOM 5438 C CA . GLY B 1 273 ? 0.588 23.953 19.328 1 97 273 GLY B CA 1
ATOM 5439 C C . GLY B 1 273 ? 0.736 23.438 20.75 1 97 273 GLY B C 1
ATOM 5440 O O . GLY B 1 273 ? 0.788 22.219 20.969 1 97 273 GLY B O 1
ATOM 5441 N N . VAL B 1 274 ? 0.853 24.375 21.703 1 96.81 274 VAL B N 1
ATOM 5442 C CA . VAL B 1 274 ? 1.074 23.969 23.094 1 96.81 274 VAL B CA 1
ATOM 5443 C C . VAL B 1 274 ? -0.055 24.516 23.969 1 96.81 274 VAL B C 1
ATOM 5445 O O . VAL B 1 274 ? -0.317 25.719 23.984 1 96.81 274 VAL B O 1
ATOM 5448 N N . HIS B 1 275 ? -0.748 23.656 24.609 1 95.5 275 HIS B N 1
ATOM 5449 C CA . HIS B 1 275 ? -1.711 23.984 25.656 1 95.5 275 HIS B CA 1
ATOM 5450 C C . HIS B 1 275 ? -1.125 23.734 27.047 1 95.5 275 HIS B C 1
ATOM 5452 O O . HIS B 1 275 ? -0.779 22.594 27.375 1 95.5 275 HIS B O 1
ATOM 5458 N N . ASN B 1 276 ? -0.972 24.75 27.781 1 95.44 276 ASN B N 1
ATOM 5459 C CA . ASN B 1 276 ? -0.476 24.641 29.156 1 95.44 276 ASN B CA 1
ATOM 5460 C C . ASN B 1 276 ? -1.611 24.375 30.141 1 95.44 276 ASN B C 1
ATOM 5462 O O . ASN B 1 276 ? -2.381 25.297 30.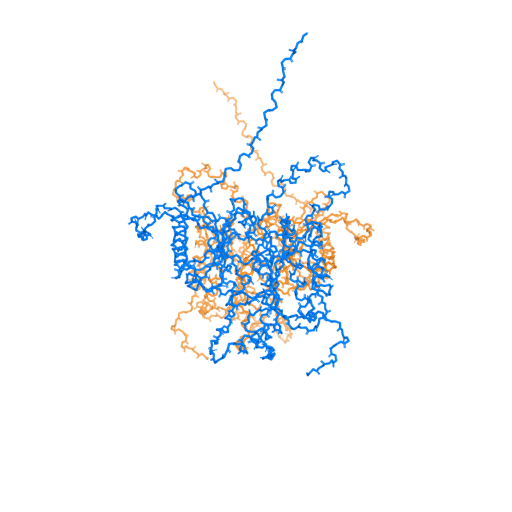453 1 95.44 276 ASN B O 1
ATOM 5466 N N . LEU B 1 277 ? -1.684 23.25 30.672 1 93.69 277 LEU B N 1
ATOM 5467 C CA . LEU B 1 277 ? -2.768 22.828 31.547 1 93.69 277 LEU B CA 1
ATOM 5468 C C . LEU B 1 277 ? -2.744 23.625 32.844 1 93.69 277 LEU B C 1
ATOM 5470 O O . LEU B 1 277 ? -3.793 24.031 33.344 1 93.69 277 LEU B O 1
ATOM 5474 N N . ASP B 1 278 ? -1.568 23.812 33.406 1 93.62 278 ASP B N 1
ATOM 5475 C CA . ASP B 1 278 ? -1.437 24.531 34.656 1 93.62 278 ASP B CA 1
ATOM 5476 C C . ASP B 1 278 ? -1.783 26.016 34.5 1 93.62 278 ASP B C 1
ATOM 5478 O O . ASP B 1 278 ? -2.457 26.594 35.344 1 93.62 278 ASP B O 1
ATOM 5482 N N . GLN B 1 279 ? -1.322 26.547 33.469 1 92.19 279 GLN B N 1
ATOM 5483 C CA . GLN B 1 279 ? -1.668 27.938 33.188 1 92.19 279 GLN B CA 1
ATOM 5484 C C . GLN B 1 279 ? -3.168 28.094 32.969 1 92.19 279 GLN B C 1
ATOM 5486 O O . GLN B 1 279 ? -3.768 29.078 33.406 1 92.19 279 GLN B O 1
ATOM 5491 N N . ALA B 1 280 ? -3.756 27.219 32.25 1 90.44 280 ALA B N 1
ATOM 5492 C CA . ALA B 1 280 ? -5.195 27.25 31.984 1 90.44 280 ALA B CA 1
ATOM 5493 C C . ALA B 1 280 ? -5.984 27.188 33.281 1 90.44 280 ALA B C 1
ATOM 5495 O O . ALA B 1 280 ? -6.996 27.875 33.438 1 90.44 280 ALA B O 1
ATOM 5496 N N . CYS B 1 281 ? -5.535 26.344 34.188 1 89.06 281 CYS B N 1
ATOM 5497 C CA . CYS B 1 281 ? -6.176 26.219 35.5 1 89.06 281 CYS B CA 1
ATOM 5498 C C . CYS B 1 281 ? -6.086 27.531 36.281 1 89.06 281 CYS B C 1
ATOM 5500 O O . CYS B 1 281 ? -7.051 27.938 36.906 1 89.06 281 CYS B O 1
ATOM 5502 N N . ARG B 1 282 ? -4.953 28.156 36.188 1 90 282 ARG B N 1
ATOM 5503 C CA . ARG B 1 282 ? -4.754 29.422 36.875 1 90 282 ARG B CA 1
ATOM 5504 C C . ARG B 1 282 ? -5.645 30.516 36.281 1 90 282 ARG B C 1
ATOM 5506 O O . ARG B 1 282 ? -6.223 31.312 37 1 90 282 ARG B O 1
ATOM 5513 N N . GLU B 1 283 ? -5.699 30.531 35.031 1 88.19 283 GLU B N 1
ATOM 5514 C CA . GLU B 1 283 ? -6.523 31.531 34.344 1 88.19 283 GLU B CA 1
ATOM 5515 C C . GLU B 1 283 ? -8.008 31.312 34.656 1 88.19 283 GLU B C 1
ATOM 5517 O O . GLU B 1 283 ? -8.75 32.281 34.812 1 88.19 283 GLU B O 1
ATOM 5522 N N . GLN B 1 284 ? -8.445 30.125 34.656 1 84 284 GLN B N 1
ATOM 5523 C CA . GLN B 1 284 ? -9.828 29.812 35 1 84 284 GLN B CA 1
ATOM 5524 C C . GLN B 1 284 ? -10.141 30.25 36.438 1 84 284 GLN B C 1
ATOM 5526 O O . GLN B 1 284 ? -11.227 30.781 36.719 1 84 284 GLN B O 1
ATOM 5531 N N . ALA B 1 285 ? -9.219 29.969 37.312 1 82.62 285 ALA B N 1
ATOM 5532 C CA . ALA B 1 285 ? -9.391 30.344 38.719 1 82.62 285 ALA B CA 1
ATOM 5533 C C . ALA B 1 285 ? -9.484 31.859 38.844 1 82.62 285 ALA B C 1
ATOM 5535 O O . ALA B 1 285 ? -10.289 32.375 39.656 1 82.62 285 ALA B O 1
ATOM 5536 N N . SER B 1 286 ? -8.672 32.531 38.156 1 81.81 286 SER B N 1
ATOM 5537 C CA . SER B 1 286 ? -8.68 34 38.188 1 81.81 286 SER B CA 1
ATOM 5538 C C . SER B 1 286 ? -9.977 34.562 37.594 1 81.81 286 SER B C 1
ATOM 5540 O O . SER B 1 286 ? -10.508 35.531 38.125 1 81.81 286 SER B O 1
ATOM 5542 N N . GLU B 1 287 ? -10.383 33.969 36.531 1 76.75 287 GLU B N 1
ATOM 5543 C CA . GLU B 1 287 ? -11.633 34.406 35.938 1 76.75 287 GLU B CA 1
ATOM 5544 C C . GLU B 1 287 ? -12.812 34.156 36.875 1 76.75 287 GLU B C 1
ATOM 5546 O O . GLU B 1 287 ? -13.734 34.969 36.969 1 76.75 287 GLU B O 1
ATOM 5551 N N . GLU B 1 288 ? -12.797 32.969 37.438 1 71.25 288 GLU B N 1
ATOM 5552 C CA . GLU B 1 288 ? -13.844 32.625 38.406 1 71.25 288 GLU B CA 1
ATOM 5553 C C . GLU B 1 288 ? -13.781 33.562 39.594 1 71.25 288 GLU B C 1
ATOM 5555 O O . GLU B 1 288 ? -14.82 33.938 40.156 1 71.25 288 GLU B O 1
ATOM 5560 N N . ALA B 1 289 ? -12.609 33.938 40.031 1 63.66 289 ALA B N 1
ATOM 5561 C CA . ALA B 1 289 ? -12.43 34.844 41.156 1 63.66 289 ALA B CA 1
ATOM 5562 C C . ALA B 1 289 ? -12.945 36.219 40.844 1 63.66 289 ALA B C 1
ATOM 5564 O O . ALA B 1 289 ? -13.531 36.906 41.719 1 63.66 289 ALA B O 1
ATOM 5565 N N . VAL B 1 290 ? -12.594 36.5 39.656 1 58.56 290 VAL B N 1
ATOM 5566 C CA . VAL B 1 290 ? -13.094 37.812 39.25 1 58.56 290 VAL B CA 1
ATOM 5567 C C . VAL B 1 290 ? -14.586 37.719 38.969 1 58.56 290 VAL B C 1
ATOM 5569 O O . VAL B 1 290 ? -15.328 38.688 39.219 1 58.56 290 VAL B O 1
ATOM 5572 N N . ALA B 1 291 ? -14.875 36.656 38.031 1 55.81 291 ALA B N 1
ATOM 5573 C CA . ALA B 1 291 ? -16.281 36.531 37.656 1 55.81 291 ALA B CA 1
ATOM 5574 C C . ALA B 1 291 ? -17.078 35.906 38.812 1 55.81 291 ALA B C 1
ATOM 5576 O O . ALA B 1 291 ? -16.625 34.906 39.406 1 55.81 291 ALA B O 1
ATOM 5577 N N . GLY B 1 292 ? -17.75 36.469 39.625 1 44.06 292 GLY B N 1
ATOM 5578 C CA . GLY B 1 292 ? -18.719 35.812 40.5 1 44.06 292 GLY B CA 1
ATOM 5579 C C . GLY B 1 292 ? -19.125 34.438 40 1 44.06 292 GLY B C 1
ATOM 5580 O O . GLY B 1 292 ? -18.75 34.031 38.906 1 44.06 292 GLY B O 1
ATOM 5581 N N . ALA B 1 293 ? -20.469 33.812 40.25 1 38.25 293 ALA B N 1
ATOM 5582 C CA . ALA B 1 293 ? -21.188 32.562 40.188 1 38.25 293 ALA B CA 1
ATOM 5583 C C . ALA B 1 293 ? -21.281 32.062 38.75 1 38.25 293 ALA B C 1
ATOM 5585 O O . ALA B 1 293 ? -22.109 31.188 38.438 1 38.25 293 ALA B O 1
ATOM 5586 N N . ALA B 1 294 ? -20.984 32.844 37.688 1 37.25 294 ALA B N 1
ATOM 5587 C CA . ALA B 1 294 ? -21.734 32.344 36.531 1 37.25 294 ALA B CA 1
ATOM 5588 C C . ALA B 1 294 ? -21.141 31.031 36.031 1 37.25 294 ALA B C 1
ATOM 5590 O O . ALA B 1 294 ? -19.922 30.875 35.969 1 37.25 294 ALA B O 1
ATOM 5591 N N . ASP B 1 295 ? -21.812 29.891 36.062 1 39 295 ASP B N 1
ATOM 5592 C CA . ASP B 1 295 ? -21.812 28.484 35.656 1 39 295 ASP B CA 1
ATOM 5593 C C . ASP B 1 295 ? -21.25 28.312 34.25 1 39 295 ASP B C 1
ATOM 5595 O O . ASP B 1 295 ? -21.781 27.516 33.469 1 39 295 ASP B O 1
ATOM 5599 N N . GLN B 1 296 ? -20.719 29.266 33.656 1 35.28 296 GLN B N 1
ATOM 5600 C CA . GLN B 1 296 ? -20.562 28.875 32.25 1 35.28 296 GLN B CA 1
ATOM 5601 C C . GLN B 1 296 ? -19.547 27.75 32.125 1 35.28 296 GLN B C 1
ATOM 5603 O O . GLN B 1 296 ? -18.344 28.016 32.094 1 35.28 296 GLN B O 1
ATOM 5608 N N . ARG B 1 297 ? -19.75 26.609 32.406 1 42.56 297 ARG B N 1
ATOM 5609 C CA . ARG B 1 297 ? -19.062 25.391 32 1 42.56 297 ARG B CA 1
ATOM 5610 C C . ARG B 1 297 ? -18.656 25.422 30.547 1 42.56 297 ARG B C 1
ATOM 5612 O O . ARG B 1 297 ? -19.516 25.422 29.656 1 42.56 297 ARG B O 1
ATOM 5619 N N . ARG B 1 298 ? -17.578 26.141 30.297 1 42.12 298 ARG B N 1
ATOM 5620 C CA . ARG B 1 298 ? -17.141 25.953 28.922 1 42.12 298 ARG B CA 1
ATOM 5621 C C . ARG B 1 298 ? -17.172 24.484 28.531 1 42.12 298 ARG B C 1
ATOM 5623 O O . ARG B 1 298 ? -16.781 23.625 29.328 1 42.12 298 ARG B O 1
ATOM 5630 N N . PRO B 1 299 ? -17.891 24.125 27.531 1 45 299 PRO B N 1
ATOM 5631 C CA . PRO B 1 299 ? -18 22.719 27.109 1 45 299 PRO B CA 1
ATOM 5632 C C . PRO B 1 299 ? -16.641 22.047 26.953 1 45 299 PRO B C 1
ATOM 5634 O O . PRO B 1 299 ? -15.672 22.688 26.562 1 45 299 PRO B O 1
ATOM 5637 N N . LEU B 1 300 ? -16.281 21.141 27.828 1 46.88 300 LEU B N 1
ATOM 5638 C CA . LEU B 1 300 ? -15.164 20.219 27.688 1 46.88 300 LEU B CA 1
ATOM 5639 C C . LEU B 1 300 ? -14.875 19.938 26.219 1 46.88 300 LEU B C 1
ATOM 5641 O O . LEU B 1 300 ? -15.781 19.562 25.469 1 46.88 300 LEU B O 1
ATOM 5645 N N . GLY B 1 301 ? -13.898 20.625 25.672 1 51 301 GLY B N 1
ATOM 5646 C CA . GLY B 1 301 ? -13.453 20.469 24.312 1 51 301 GLY B CA 1
ATOM 5647 C C . GLY B 1 301 ? -13.523 19.031 23.828 1 51 301 GLY B C 1
ATOM 5648 O O . GLY B 1 301 ? -13.266 18.094 24.594 1 51 301 GLY B O 1
ATOM 5649 N N . GLN B 1 302 ? -14.43 18.734 22.844 1 56.94 302 GLN B N 1
ATOM 5650 C CA . GLN B 1 302 ? -14.633 17.406 22.266 1 56.94 302 GLN B CA 1
ATOM 5651 C C . GLN B 1 302 ? -13.406 16.953 21.484 1 56.94 302 GLN B C 1
ATOM 5653 O O . GLN B 1 302 ? -12.797 17.75 20.766 1 56.94 302 GLN B O 1
ATOM 5658 N N . LYS B 1 303 ? -12.82 15.867 21.875 1 68.44 303 LYS B N 1
ATOM 5659 C CA . LYS B 1 303 ? -11.758 15.164 21.156 1 68.44 303 LYS B CA 1
ATOM 5660 C C . LYS B 1 303 ? -12.109 14.977 19.688 1 68.44 303 LYS B C 1
ATOM 5662 O O . LYS B 1 303 ? -13.258 14.68 19.359 1 68.44 303 LYS B O 1
ATOM 5667 N N . SER B 1 304 ? -11.133 15.445 18.875 1 74.69 304 SER B N 1
ATOM 5668 C CA . SER B 1 304 ? -11.328 15.117 17.469 1 74.69 304 SER B CA 1
ATOM 5669 C C . SER B 1 304 ? -11.664 13.641 17.281 1 74.69 304 SER B C 1
ATOM 5671 O O . SER B 1 304 ? -11.109 12.781 17.969 1 74.69 304 SER B O 1
ATOM 5673 N N . LEU B 1 305 ? -12.547 13.383 16.422 1 70.25 305 LEU B N 1
ATOM 5674 C CA . LEU B 1 305 ? -13.078 12.039 16.266 1 70.25 305 LEU B CA 1
ATOM 5675 C C . LEU B 1 305 ? -12.148 11.188 15.406 1 70.25 305 LEU B C 1
ATOM 5677 O O . LEU B 1 305 ? -12.031 9.977 15.625 1 70.25 305 LEU B O 1
ATOM 5681 N N . TYR B 1 306 ? -11.391 11.875 14.555 1 78 306 TYR B N 1
ATOM 5682 C CA . TYR B 1 306 ? -10.758 11.047 13.531 1 78 306 TYR B CA 1
ATOM 5683 C C . TYR B 1 306 ? -9.242 11.164 13.602 1 78 306 TYR B C 1
ATOM 5685 O O . TYR B 1 306 ? -8.523 10.281 13.117 1 78 306 TYR B O 1
ATOM 5693 N N . SER B 1 307 ? -8.773 12.258 14.086 1 79.69 307 SER B N 1
ATOM 5694 C CA . SER B 1 307 ? -7.332 12.469 14.055 1 79.69 307 SER B CA 1
ATOM 5695 C C . SER B 1 307 ? -6.867 13.305 15.242 1 79.69 307 SER B C 1
ATOM 5697 O O . SER B 1 307 ? -7.285 14.453 15.398 1 79.69 307 SER B O 1
ATOM 5699 N N . THR B 1 308 ? -6.082 12.664 16.062 1 80.31 308 THR B N 1
ATOM 5700 C CA . THR B 1 308 ? -5.496 13.398 17.172 1 80.31 308 THR B CA 1
ATOM 5701 C C . THR B 1 308 ? -3.973 13.336 17.125 1 80.31 308 THR B C 1
ATOM 5703 O O . THR B 1 308 ? -3.406 12.5 16.406 1 80.31 308 THR B O 1
ATOM 5706 N N . ALA B 1 309 ? -3.434 14.18 17.828 1 85.56 309 ALA B N 1
ATOM 5707 C CA . ALA B 1 309 ? -1.975 14.242 17.844 1 85.56 309 ALA B CA 1
ATOM 5708 C C . ALA B 1 309 ? -1.375 12.961 18.406 1 85.56 309 ALA B C 1
ATOM 5710 O O . ALA B 1 309 ? -0.397 12.438 17.875 1 85.56 309 ALA B O 1
ATOM 5711 N N . ILE B 1 310 ? -1.953 12.477 19.438 1 86.25 310 ILE B N 1
ATOM 5712 C CA . ILE B 1 310 ? -1.422 11.281 20.078 1 86.25 310 ILE B CA 1
ATOM 5713 C C . ILE B 1 310 ? -1.588 10.078 19.156 1 86.25 310 ILE B C 1
ATOM 5715 O O . ILE B 1 310 ? -0.706 9.219 19.078 1 86.25 310 ILE B O 1
ATOM 5719 N N . GLU B 1 311 ? -2.66 9.992 18.469 1 86.31 311 GLU B N 1
ATOM 5720 C CA . GLU B 1 311 ? -2.918 8.898 17.531 1 86.31 311 GLU B CA 1
ATOM 5721 C C . GLU B 1 311 ? -1.951 8.938 16.359 1 86.31 311 GLU B C 1
ATOM 5723 O O . GLU B 1 311 ? -1.664 7.902 15.75 1 86.31 311 GLU B O 1
ATOM 5728 N N . ALA B 1 312 ? -1.506 10.078 16.062 1 88.56 312 ALA B N 1
ATOM 5729 C CA . ALA B 1 312 ? -0.579 10.234 14.945 1 88.56 312 ALA B CA 1
ATOM 5730 C C . ALA B 1 312 ? 0.768 9.586 15.258 1 88.56 312 ALA B C 1
ATOM 5732 O O . ALA B 1 312 ? 1.525 9.25 14.344 1 88.56 312 ALA B O 1
ATOM 5733 N N . ILE B 1 313 ? 1.02 9.352 16.578 1 89.88 313 ILE B N 1
ATOM 5734 C CA . ILE B 1 313 ? 2.354 8.859 16.906 1 89.88 313 ILE B CA 1
ATOM 5735 C C . ILE B 1 313 ? 2.248 7.512 17.594 1 89.88 313 ILE B C 1
ATOM 5737 O O . ILE B 1 313 ? 3.236 6.781 17.703 1 89.88 313 ILE B O 1
ATOM 5741 N N . GLN B 1 314 ? 1.058 7.188 18.156 1 86.25 314 GLN B N 1
ATOM 5742 C CA . GLN B 1 314 ? 0.912 5.934 18.891 1 86.25 314 GLN B CA 1
ATOM 5743 C C . GLN B 1 314 ? -0.382 5.223 18.516 1 86.25 314 GLN B C 1
ATOM 5745 O O . GLN B 1 314 ? -1.398 5.867 18.25 1 86.25 314 GLN B O 1
ATOM 5750 N N . ALA B 1 315 ? -0.217 3.822 18.219 1 66.25 315 ALA B N 1
ATOM 5751 C CA . ALA B 1 315 ? -1.376 3.002 17.891 1 66.25 315 ALA B CA 1
ATOM 5752 C C . ALA B 1 315 ? -2.354 2.922 19.047 1 66.25 315 ALA B C 1
ATOM 5754 O O . ALA B 1 315 ? -1.964 3.096 20.203 1 66.25 315 ALA B O 1
ATOM 5755 N N . GLU B 1 316 ? -3.691 2.758 18.766 1 55.81 316 GLU B N 1
ATOM 5756 C CA . GLU B 1 316 ? -4.688 2.562 19.812 1 55.81 316 GLU B CA 1
ATOM 5757 C C . GLU B 1 316 ? -4.266 1.458 20.781 1 55.81 316 GLU B C 1
ATOM 5759 O O . GLU B 1 316 ? -4.113 0.301 20.375 1 55.81 316 GLU B O 1
ATOM 5764 N N . THR B 1 317 ? -3.174 1.364 21.391 1 42.44 317 THR B N 1
ATOM 5765 C CA . THR B 1 317 ? -3.092 0.325 22.406 1 42.44 317 THR B CA 1
ATOM 5766 C C . THR B 1 317 ? -4.473 0.029 23 1 42.44 317 THR B C 1
ATOM 5768 O O . THR B 1 317 ? -5.203 0.948 23.375 1 42.44 317 THR B O 1
ATOM 5771 N N . GLY B 1 318 ? -5.145 -1.194 22.719 1 37.28 318 GLY B N 1
ATOM 5772 C CA . GLY B 1 318 ? -6.219 -1.654 23.578 1 37.28 318 GLY B CA 1
ATOM 5773 C C . GLY B 1 318 ? -6.207 -0.992 24.938 1 37.28 318 GLY B C 1
ATOM 5774 O O . GLY B 1 318 ? -7.219 -0.435 25.375 1 37.28 318 GLY B O 1
ATOM 5775 N N . SER B 1 319 ? -5.426 -1.837 26.016 1 32.72 319 SER B N 1
ATOM 5776 C CA . SER B 1 319 ? -5.539 -1.816 27.469 1 32.72 319 SER B CA 1
ATOM 5777 C C . SER B 1 319 ? -5.191 -0.443 28.031 1 32.72 319 SER B C 1
ATOM 5779 O O . SER B 1 319 ? -5.551 -0.122 29.172 1 32.72 319 SER B O 1
ATOM 5781 N N . MET B 1 320 ? -3.826 -0.15 27.891 1 33.28 320 MET B N 1
ATOM 5782 C CA . MET B 1 320 ? -3.418 0.353 29.203 1 33.28 320 MET B CA 1
ATOM 5783 C C . MET B 1 320 ? -4.359 1.456 29.672 1 33.28 320 MET B C 1
ATOM 5785 O O . MET B 1 320 ? -4.816 2.275 28.875 1 33.28 320 MET B O 1
ATOM 5789 N N . GLY B 1 321 ? -4.949 1.29 30.734 1 32.97 321 GLY B N 1
ATOM 5790 C CA . GLY B 1 321 ? -5.637 1.886 31.859 1 32.97 321 GLY B CA 1
ATOM 5791 C C . GLY B 1 321 ? -5.324 3.359 32.031 1 32.97 321 GLY B C 1
ATOM 5792 O O . GLY B 1 321 ? -5.531 3.916 33.125 1 32.97 321 GLY B O 1
ATOM 5793 N N . SER B 1 322 ? -4.105 3.783 31.578 1 33.72 322 SER B N 1
ATOM 5794 C CA . SER B 1 322 ? -4.141 4.984 32.406 1 33.72 322 SER B CA 1
ATOM 5795 C C . SER B 1 322 ? -5.426 5.773 32.188 1 33.72 322 SER B C 1
ATOM 5797 O O . SER B 1 322 ? -5.648 6.301 31.078 1 33.72 322 SER B O 1
ATOM 5799 N N . GLU B 1 323 ? -6.586 5.227 32.438 1 36.34 323 GLU B N 1
ATOM 5800 C CA . GLU B 1 323 ? -7.762 5.891 33 1 36.34 323 GLU B CA 1
ATOM 5801 C C . GLU B 1 323 ? -7.477 7.359 33.312 1 36.34 323 GLU B C 1
ATOM 5803 O O . GLU B 1 323 ? -8.398 8.172 33.375 1 36.34 323 GLU B O 1
ATOM 5808 N N . ASP B 1 324 ? -6.266 7.602 33.906 1 35.44 324 ASP B N 1
ATOM 5809 C CA . ASP B 1 324 ? -6.137 8.812 34.719 1 35.44 324 ASP B CA 1
ATOM 5810 C C . ASP B 1 324 ? -6.012 10.055 33.844 1 35.44 324 ASP B C 1
ATOM 5812 O O . ASP B 1 324 ? -5.988 11.18 34.344 1 35.44 324 ASP B O 1
ATOM 5816 N N . THR B 1 325 ? -5.086 9.984 32.719 1 42.03 325 THR B N 1
ATOM 5817 C CA . THR B 1 325 ? -5.016 11.406 32.375 1 42.03 325 THR B CA 1
ATOM 5818 C C . THR B 1 325 ? -6.297 11.867 31.688 1 42.03 325 THR B C 1
ATOM 5820 O O . THR B 1 325 ? -6.758 11.234 30.734 1 42.03 325 THR B O 1
ATOM 5823 N N . GLY B 1 326 ? -7.18 12.391 32.281 1 44 326 GLY B N 1
ATOM 5824 C CA . GLY B 1 326 ? -8.312 13.281 32.062 1 44 326 GLY B CA 1
ATOM 5825 C C . GLY B 1 326 ? -8.281 13.961 30.688 1 44 326 GLY B C 1
ATOM 5826 O O . GLY B 1 326 ? -9.125 14.805 30.406 1 44 326 GLY B O 1
ATOM 5827 N N . ASP B 1 327 ? -7.145 13.766 29.953 1 55.97 327 ASP B N 1
ATOM 5828 C CA . ASP B 1 327 ? -7.121 14.719 28.844 1 55.97 327 ASP B CA 1
ATOM 5829 C C . ASP B 1 327 ? -7.941 14.203 27.656 1 55.97 327 ASP B C 1
ATOM 5831 O O . ASP B 1 327 ? -7.625 13.164 27.078 1 55.97 327 ASP B O 1
ATOM 5835 N N . LYS B 1 328 ? -9.094 14.625 27.375 1 65.25 328 LYS B N 1
ATOM 5836 C CA . LYS B 1 328 ? -10.148 14.328 26.406 1 65.25 328 LYS B CA 1
ATOM 5837 C C . LYS B 1 328 ? -9.875 15.031 25.078 1 65.25 328 LYS B C 1
ATOM 5839 O O . LYS B 1 328 ? -10.633 14.859 24.125 1 65.25 328 LYS B O 1
ATOM 5844 N N . THR B 1 329 ? -8.523 15.703 24.953 1 79.12 329 THR B N 1
ATOM 5845 C CA . THR B 1 329 ? -8.445 16.531 23.75 1 79.12 329 THR B CA 1
ATOM 5846 C C . THR B 1 329 ? -7.504 15.914 22.734 1 79.12 329 THR B C 1
ATOM 5848 O O . THR B 1 329 ? -7.422 16.375 21.594 1 79.12 329 THR B O 1
ATOM 5851 N N . GLY B 1 330 ? -6.746 14.844 23.047 1 88.75 330 GLY B N 1
ATOM 5852 C CA . GLY B 1 330 ? -5.93 14.109 22.094 1 88.75 330 GLY B CA 1
ATOM 5853 C C . GLY B 1 330 ? -4.539 14.695 21.922 1 88.75 330 GLY B C 1
ATOM 5854 O O . GLY B 1 330 ? -3.826 14.344 20.984 1 88.75 330 GLY B O 1
ATOM 5855 N N . GLY B 1 331 ? -4.125 15.625 22.797 1 93.62 331 GLY B N 1
ATOM 5856 C CA . GLY B 1 331 ? -2.783 16.188 22.75 1 93.62 331 GLY B CA 1
ATOM 5857 C C . GLY B 1 331 ? -1.727 15.242 23.297 1 93.62 331 GLY B C 1
ATOM 5858 O O . GLY B 1 331 ? -2.037 14.328 24.062 1 93.62 331 GLY B O 1
ATOM 5859 N N . ILE B 1 332 ? -0.496 15.406 22.891 1 95.12 332 ILE B N 1
ATOM 5860 C CA . ILE B 1 332 ? 0.622 14.633 23.422 1 95.12 332 ILE B CA 1
ATOM 5861 C C . ILE B 1 332 ? 1.086 15.227 24.75 1 95.12 332 ILE B C 1
ATOM 5863 O O . ILE B 1 332 ? 1.472 16.406 24.797 1 95.12 332 ILE B O 1
ATOM 5867 N N . PRO B 1 333 ? 1.074 14.461 25.75 1 94.75 333 PRO B N 1
ATOM 5868 C CA . PRO B 1 333 ? 1.506 14.984 27.047 1 94.75 333 PRO B CA 1
ATOM 5869 C C . PRO B 1 333 ? 2.994 15.328 27.078 1 94.75 333 PRO B C 1
ATOM 5871 O O . PRO B 1 333 ? 3.812 14.586 26.531 1 94.75 333 PRO B O 1
ATOM 5874 N N . ALA B 1 334 ? 3.311 16.438 27.641 1 96.44 334 ALA B N 1
ATOM 5875 C CA . ALA B 1 334 ? 4.68 16.922 27.812 1 96.44 334 ALA B CA 1
ATOM 5876 C C . ALA B 1 334 ? 4.797 17.828 29.031 1 96.44 334 ALA B C 1
ATOM 5878 O O . ALA B 1 334 ? 3.811 18.062 29.734 1 96.44 334 ALA B O 1
ATOM 5879 N N . ARG B 1 335 ? 6.016 18.203 29.312 1 96 335 ARG B N 1
ATOM 5880 C CA . ARG B 1 335 ? 6.297 19.141 30.391 1 96 335 ARG B CA 1
ATOM 5881 C C . ARG B 1 335 ? 7.316 20.188 29.969 1 96 335 ARG B C 1
ATOM 5883 O O . ARG B 1 335 ? 8.102 19.953 29.047 1 96 335 ARG B O 1
ATOM 5890 N N . ASN B 1 336 ? 7.223 21.312 30.562 1 94.62 336 ASN B N 1
ATOM 5891 C CA . ASN B 1 336 ? 8.266 22.312 30.344 1 94.62 336 ASN B CA 1
ATOM 5892 C C . ASN B 1 336 ? 9.305 22.297 31.469 1 94.62 336 ASN B C 1
ATOM 5894 O O . ASN B 1 336 ? 9.273 21.422 32.344 1 94.62 336 ASN B O 1
ATOM 5898 N N . SER B 1 337 ? 10.227 23.219 31.375 1 91.56 337 SER B N 1
ATOM 5899 C CA . SER B 1 337 ? 11.344 23.266 32.312 1 91.56 337 SER B CA 1
ATOM 5900 C C . SER B 1 337 ? 10.867 23.562 33.719 1 91.56 337 SER B C 1
ATOM 5902 O O . SER B 1 337 ? 11.523 23.172 34.688 1 91.56 337 SER B O 1
ATOM 5904 N N . LYS B 1 338 ? 9.734 24.219 33.875 1 92.12 338 LYS B N 1
ATOM 5905 C CA . LYS B 1 338 ? 9.18 24.562 35.188 1 92.12 338 LYS B CA 1
ATOM 5906 C C . LYS B 1 338 ? 8.367 23.406 35.781 1 92.12 338 LYS B C 1
ATOM 5908 O O . LYS B 1 338 ? 7.848 23.5 36.875 1 92.12 338 LYS B O 1
ATOM 5913 N N . GLY B 1 339 ? 8.211 22.375 34.969 1 91.75 339 GLY B N 1
ATOM 5914 C CA . GLY B 1 339 ? 7.477 21.203 35.438 1 91.75 339 GLY B CA 1
ATOM 5915 C C . GLY B 1 339 ? 5.984 21.297 35.156 1 91.75 339 GLY B C 1
ATOM 5916 O O . GLY B 1 339 ? 5.215 20.438 35.625 1 91.75 339 GLY B O 1
ATOM 5917 N N . GLU B 1 340 ? 5.621 22.297 34.406 1 94.69 340 GLU B N 1
ATOM 5918 C CA . GLU B 1 340 ? 4.207 22.438 34.094 1 94.69 340 GLU B CA 1
ATOM 5919 C C . GLU B 1 340 ? 3.768 21.391 33.062 1 94.69 340 GLU B C 1
ATOM 5921 O O . GLU B 1 340 ? 4.539 21.031 32.188 1 94.69 340 GLU B O 1
ATOM 5926 N N . ARG B 1 341 ? 2.51 20.938 33.281 1 95.12 341 ARG B N 1
ATOM 5927 C CA . ARG B 1 341 ? 1.944 19.953 32.375 1 95.12 341 ARG B CA 1
ATOM 5928 C C . ARG B 1 341 ? 1.481 20.594 31.078 1 95.12 341 ARG B C 1
ATOM 5930 O O . ARG B 1 341 ? 0.717 21.547 31.094 1 95.12 341 ARG B O 1
ATOM 5937 N N . LEU B 1 342 ? 1.886 19.984 29.969 1 96.06 342 LEU B N 1
ATOM 5938 C CA . LEU B 1 342 ? 1.554 20.516 28.641 1 96.06 342 LEU B CA 1
ATOM 5939 C C . LEU B 1 342 ? 0.856 19.453 27.797 1 96.06 342 LEU B C 1
ATOM 5941 O O . LEU B 1 342 ? 1.056 18.25 28.016 1 96.06 342 LEU B O 1
ATOM 5945 N N . LEU B 1 343 ? -0.044 19.891 26.922 1 94.94 343 LEU B N 1
ATOM 5946 C CA . LEU B 1 343 ? -0.536 19.109 25.781 1 94.94 343 LEU B CA 1
ATOM 5947 C C . LEU B 1 343 ? -0.041 19.688 24.469 1 94.94 343 LEU B C 1
ATOM 5949 O O . LEU B 1 343 ? -0.217 20.875 24.203 1 94.94 343 LEU B O 1
ATOM 5953 N N . VAL B 1 344 ? 0.566 18.828 23.719 1 97 344 VAL B N 1
ATOM 5954 C CA . VAL B 1 344 ? 1.226 19.297 22.5 1 97 344 VAL B CA 1
ATOM 5955 C C . VAL B 1 344 ? 0.508 18.75 21.281 1 97 344 VAL B C 1
ATOM 5957 O O . VAL B 1 344 ? 0.21 17.547 21.203 1 97 344 VAL B O 1
ATOM 5960 N N . TYR B 1 345 ? 0.192 19.578 20.359 1 96.38 345 TYR B N 1
ATOM 5961 C CA . TYR B 1 345 ? -0.41 19.25 19.078 1 96.38 345 TYR B CA 1
ATOM 5962 C C . TYR B 1 345 ? 0.55 19.531 17.922 1 96.38 345 TYR B C 1
ATOM 5964 O O . TYR B 1 345 ? 1.025 20.672 17.781 1 96.38 345 TYR B O 1
ATOM 5972 N N . ILE B 1 346 ? 0.807 18.484 17.141 1 97.81 346 ILE B N 1
ATOM 5973 C CA . ILE B 1 346 ? 1.855 18.688 16.156 1 97.81 346 ILE B CA 1
ATOM 5974 C C . ILE B 1 346 ? 1.425 18.078 14.82 1 97.81 346 ILE B C 1
ATOM 5976 O O . ILE B 1 346 ? 0.583 17.172 14.781 1 97.81 346 ILE B O 1
ATOM 5980 N N . GLY B 1 347 ? 1.995 18.547 13.711 1 97.75 347 GLY B N 1
ATOM 5981 C CA . GLY B 1 347 ? 1.842 18.016 12.367 1 97.75 347 GLY B CA 1
ATOM 5982 C C . GLY B 1 347 ? 2.76 18.672 11.359 1 97.75 347 GLY B C 1
ATOM 5983 O O . GLY B 1 347 ? 3.078 19.844 11.477 1 97.75 347 GLY B O 1
ATOM 5984 N N . ILE B 1 348 ? 3.158 17.859 10.391 1 97.5 348 ILE B N 1
ATOM 5985 C CA . ILE B 1 348 ? 3.961 18.406 9.305 1 97.5 348 ILE B CA 1
ATOM 5986 C C . ILE B 1 348 ? 3.057 19.141 8.312 1 97.5 348 ILE B C 1
ATOM 5988 O O . ILE B 1 348 ? 1.997 18.625 7.938 1 97.5 348 ILE B O 1
ATOM 5992 N N . ILE B 1 349 ? 3.441 20.328 7.922 1 94.31 349 ILE B N 1
ATOM 5993 C CA . ILE B 1 349 ? 2.631 21.125 7.004 1 94.31 349 ILE B CA 1
ATOM 5994 C C . ILE B 1 349 ? 3.479 21.562 5.812 1 94.31 349 ILE B C 1
ATOM 5996 O O . ILE B 1 349 ? 4.688 21.328 5.781 1 94.31 349 ILE B O 1
ATOM 6000 N N . ASP B 1 350 ? 2.84 22.156 4.762 1 89.56 350 ASP B N 1
ATOM 6001 C CA . ASP B 1 350 ? 3.424 22.797 3.586 1 89.56 350 ASP B CA 1
ATOM 6002 C C . ASP B 1 350 ? 4.176 21.781 2.727 1 89.56 350 ASP B C 1
ATOM 6004 O O . ASP B 1 350 ? 5.242 22.078 2.188 1 89.56 350 ASP B O 1
ATOM 6008 N N . ILE B 1 351 ? 3.668 20.562 2.701 1 93.06 351 ILE B N 1
ATOM 6009 C CA . ILE B 1 351 ? 4.395 19.547 1.948 1 93.06 351 ILE B CA 1
ATOM 6010 C C . ILE B 1 351 ? 4.074 19.688 0.462 1 93.06 351 ILE B C 1
ATOM 6012 O O . ILE B 1 351 ? 4.766 19.109 -0.382 1 93.06 351 ILE B O 1
ATOM 6016 N N . LEU B 1 352 ? 3.088 20.406 0.109 1 90.19 352 LEU B N 1
ATOM 6017 C CA . LEU B 1 352 ? 2.686 20.516 -1.289 1 90.19 352 LEU B CA 1
ATOM 6018 C C . LEU B 1 352 ? 3.32 21.734 -1.95 1 90.19 352 LEU B C 1
ATOM 6020 O O . LEU B 1 352 ? 3.234 21.891 -3.17 1 90.19 352 LEU B O 1
ATOM 6024 N N . GLN B 1 353 ? 3.988 22.547 -1.179 1 77.19 353 GLN B N 1
ATOM 6025 C CA . GLN B 1 353 ? 4.531 23.797 -1.701 1 77.19 353 GLN B CA 1
ATOM 6026 C C . GLN B 1 353 ? 5.887 23.578 -2.365 1 77.19 353 GLN B C 1
ATOM 6028 O O . GLN B 1 353 ? 6.43 24.484 -2.998 1 77.19 353 GLN B O 1
ATOM 6033 N N . SER B 1 354 ? 6.516 22.328 -2.174 1 64.19 354 SER B N 1
ATOM 6034 C CA . SER B 1 354 ? 7.887 22.031 -2.566 1 64.19 354 SER B CA 1
ATOM 6035 C C . SER B 1 354 ? 8.102 22.266 -4.059 1 64.19 354 SER B C 1
ATOM 6037 O O . SER B 1 354 ? 9.211 22.578 -4.492 1 64.19 354 SER B O 1
ATOM 6039 N N . TYR B 1 355 ? 7.047 21.922 -4.898 1 53.84 355 TYR B N 1
ATOM 6040 C CA . TYR B 1 355 ? 7.352 22.031 -6.32 1 53.84 355 TYR B CA 1
ATOM 6041 C C . TYR B 1 355 ? 7.762 23.453 -6.676 1 53.84 355 TYR B C 1
ATOM 6043 O O . TYR B 1 355 ? 8.555 23.672 -7.602 1 53.84 355 TYR B O 1
ATOM 6051 N N . ARG B 1 356 ? 7.293 24.359 -5.953 1 50.5 356 ARG B N 1
ATOM 6052 C CA . ARG B 1 356 ? 7.605 25.75 -6.281 1 50.5 356 ARG B CA 1
ATOM 6053 C C . ARG B 1 356 ? 9.109 26 -6.215 1 50.5 356 ARG B C 1
ATOM 6055 O O . ARG B 1 356 ? 9.648 26.781 -7.008 1 50.5 356 ARG B O 1
ATOM 6062 N N . PHE B 1 357 ? 9.734 25.297 -5.262 1 50.84 357 PHE B N 1
ATOM 6063 C CA . PHE B 1 357 ? 11.125 25.641 -4.996 1 50.84 357 PHE B CA 1
ATOM 6064 C C . PHE B 1 357 ? 12.055 24.922 -5.969 1 50.84 357 PHE B C 1
ATOM 6066 O O . PHE B 1 357 ? 13.102 25.453 -6.336 1 50.84 357 PHE B O 1
ATOM 6073 N N . VAL B 1 358 ? 11.664 23.641 -6.312 1 48.91 358 VAL B N 1
ATOM 6074 C CA . VAL B 1 358 ? 12.57 22.984 -7.242 1 48.91 358 VAL B CA 1
ATOM 6075 C C . VAL B 1 358 ? 12.781 23.859 -8.469 1 48.91 358 VAL B C 1
ATOM 6077 O O . VAL B 1 358 ? 13.906 23.984 -8.961 1 48.91 358 VAL B O 1
ATOM 6080 N N . LYS B 1 359 ? 11.766 24.5 -8.922 1 44.72 359 LYS B N 1
ATOM 6081 C CA . LYS B 1 359 ? 11.984 25.391 -10.062 1 44.72 359 LYS B CA 1
ATOM 6082 C C . LYS B 1 359 ? 12.812 26.609 -9.664 1 44.72 359 LYS B C 1
ATOM 6084 O O . LYS B 1 359 ? 13.648 27.078 -10.438 1 44.72 359 LYS B O 1
ATOM 6089 N N . ARG B 1 360 ? 12.594 27.109 -8.5 1 45.53 360 ARG B N 1
ATOM 6090 C CA . ARG B 1 360 ? 13.414 28.266 -8.156 1 45.53 360 ARG B CA 1
ATOM 6091 C C . ARG B 1 360 ? 14.883 27.875 -8.023 1 45.53 360 ARG B C 1
ATOM 6093 O O . ARG B 1 360 ? 15.773 28.625 -8.406 1 45.53 360 ARG B O 1
ATOM 6100 N N . LEU B 1 361 ? 15.109 26.656 -7.516 1 43.69 361 LEU B N 1
ATOM 6101 C CA . LEU B 1 361 ? 16.484 26.219 -7.395 1 43.69 361 LEU B CA 1
ATOM 6102 C C . LEU B 1 361 ? 17.062 25.812 -8.75 1 43.69 361 LEU B C 1
ATOM 6104 O O . LEU B 1 361 ? 18.25 26.016 -9.016 1 43.69 361 LEU B O 1
ATOM 6108 N N . GLU B 1 362 ? 16.219 25.141 -9.578 1 43.34 362 GLU B N 1
ATOM 6109 C CA . GLU B 1 362 ? 16.766 24.875 -10.906 1 43.34 362 GLU B CA 1
ATOM 6110 C C . GLU B 1 362 ? 17.188 26.172 -11.594 1 43.34 362 GLU B C 1
ATOM 6112 O O . GLU B 1 362 ? 18.203 26.188 -12.312 1 43.34 362 GLU B O 1
ATOM 6117 N N . HIS B 1 363 ? 16.5 27.172 -11.266 1 39.69 363 HIS B N 1
ATOM 6118 C CA . HIS B 1 363 ? 16.922 28.438 -11.844 1 39.69 363 HIS B CA 1
ATOM 6119 C C . HIS B 1 363 ? 18.094 29.031 -11.062 1 39.69 363 HIS B C 1
ATOM 6121 O O . HIS B 1 363 ? 18.938 29.719 -11.625 1 39.69 363 HIS B O 1
ATOM 6127 N N . SER B 1 364 ? 18.109 28.828 -9.719 1 38.91 364 SER B N 1
ATOM 6128 C CA . SER B 1 364 ? 19.234 29.375 -8.984 1 38.91 364 SER B CA 1
ATOM 6129 C C . SER B 1 364 ? 20.469 28.484 -9.094 1 38.91 364 SER B C 1
ATOM 6131 O O . SER B 1 364 ? 21.547 28.844 -8.625 1 38.91 364 SER B O 1
ATOM 6133 N N . TRP B 1 365 ? 20.328 27.297 -9.359 1 38.75 365 TRP B N 1
ATOM 6134 C CA . TRP B 1 365 ? 21.516 26.469 -9.57 1 38.75 365 TRP B CA 1
ATOM 6135 C C . TRP B 1 365 ? 22.469 27.125 -10.562 1 38.75 365 TRP B C 1
ATOM 6137 O O . TRP B 1 365 ? 23.672 26.828 -10.578 1 38.75 365 TRP B O 1
ATOM 6147 N N . LYS B 1 366 ? 22 27.875 -11.578 1 38.56 366 LYS B N 1
ATOM 6148 C CA . LYS B 1 366 ? 23.016 28.609 -12.336 1 38.56 366 LYS B CA 1
ATOM 6149 C C . LYS B 1 366 ? 23.828 29.531 -11.422 1 38.56 366 LYS B C 1
ATOM 6151 O O . LYS B 1 366 ? 25.031 29.703 -11.617 1 38.56 366 LYS B O 1
ATOM 6156 N N . ALA B 1 367 ? 23.125 30.125 -10.453 1 35.53 367 ALA B N 1
ATOM 6157 C CA . ALA B 1 367 ? 23.891 31.031 -9.609 1 35.53 367 ALA B CA 1
ATOM 6158 C C . ALA B 1 367 ? 24.719 30.266 -8.586 1 35.53 367 ALA B C 1
ATOM 6160 O O . ALA B 1 367 ? 25.828 30.672 -8.234 1 35.53 367 ALA B O 1
ATOM 6161 N N . LEU B 1 368 ? 24.188 29.109 -8.016 1 35.44 368 LEU B N 1
ATOM 6162 C CA . LEU B 1 368 ? 24.922 28.438 -6.949 1 35.44 368 LEU B CA 1
ATOM 6163 C C . LEU B 1 368 ? 25.984 27.5 -7.527 1 35.44 368 LEU B C 1
ATOM 6165 O O . LEU B 1 368 ? 26.766 26.922 -6.781 1 35.44 368 LEU B O 1
ATOM 6169 N N . VAL B 1 369 ? 26.031 27.078 -8.727 1 37.5 369 VAL B N 1
ATOM 6170 C CA . VAL B 1 369 ? 27.219 26.375 -9.219 1 37.5 369 VAL B CA 1
ATOM 6171 C C . VAL B 1 369 ? 28.469 27.188 -8.898 1 37.5 369 VAL B C 1
ATOM 6173 O O . VAL B 1 369 ? 29.578 26.656 -8.859 1 37.5 369 VAL B O 1
ATOM 6176 N N . HIS B 1 370 ? 28.375 28.469 -8.844 1 33.81 370 HIS B N 1
ATOM 6177 C CA . HIS B 1 370 ? 29.656 29.109 -8.555 1 33.81 370 HIS B CA 1
ATOM 6178 C C . HIS B 1 370 ? 30.109 28.812 -7.129 1 33.81 370 HIS B C 1
ATOM 6180 O O . HIS B 1 370 ? 31.312 28.875 -6.828 1 33.81 370 HIS B O 1
ATOM 6186 N N . ASP B 1 371 ? 29.375 29.156 -5.965 1 34.78 371 ASP B N 1
ATOM 6187 C CA . ASP B 1 371 ? 29.984 28.922 -4.656 1 34.78 371 ASP B CA 1
ATOM 6188 C C . ASP B 1 371 ? 29.781 27.469 -4.219 1 34.78 371 ASP B C 1
ATOM 6190 O O . ASP B 1 371 ? 28.641 27.016 -4.082 1 34.78 371 ASP B O 1
ATOM 6194 N N . GLY B 1 372 ? 30.578 26.453 -4.477 1 37.19 372 GLY B N 1
ATOM 6195 C CA . GLY B 1 372 ? 30.781 25.016 -4.301 1 37.19 372 GLY B CA 1
ATOM 6196 C C . GLY B 1 372 ? 30.188 24.484 -3.016 1 37.19 372 GLY B C 1
ATOM 6197 O O . GLY B 1 372 ? 29.625 23.391 -2.996 1 37.19 372 GLY B O 1
ATOM 6198 N N . ASP B 1 373 ? 30.547 25 -1.796 1 36.22 373 ASP B N 1
ATOM 6199 C CA . ASP B 1 373 ? 30.312 24.484 -0.446 1 36.22 373 ASP B CA 1
ATOM 6200 C C . ASP B 1 373 ? 28.844 24.594 -0.056 1 36.22 373 ASP B C 1
ATOM 6202 O O . ASP B 1 373 ? 28.391 23.922 0.874 1 36.22 373 ASP B O 1
ATOM 6206 N N . THR B 1 374 ? 28.062 25.594 -0.387 1 35.59 374 THR B N 1
ATOM 6207 C CA . THR B 1 374 ? 26.719 25.875 0.113 1 35.59 374 THR B CA 1
ATOM 6208 C C . THR B 1 374 ? 25.672 25.094 -0.674 1 35.59 374 THR B C 1
ATOM 6210 O O . THR B 1 374 ? 24.484 25.219 -0.417 1 35.59 374 THR B O 1
ATOM 6213 N N . VAL B 1 375 ? 25.922 24.453 -1.743 1 39.91 375 VAL B N 1
ATOM 6214 C CA . VAL B 1 375 ? 25.016 23.719 -2.631 1 39.91 375 VAL B CA 1
ATOM 6215 C C . VAL B 1 375 ? 24.453 22.516 -1.903 1 39.91 375 VAL B C 1
ATOM 6217 O O . VAL B 1 375 ? 23.359 22.031 -2.244 1 39.91 375 VAL B O 1
ATOM 6220 N N . SER B 1 376 ? 25.203 21.969 -0.974 1 39.47 376 SER B N 1
ATOM 6221 C CA . SER B 1 376 ? 24.859 20.75 -0.273 1 39.47 376 SER B CA 1
ATOM 6222 C C . SER B 1 376 ? 23.594 20.922 0.564 1 39.47 376 SER B C 1
ATOM 6224 O O . SER B 1 376 ? 23.031 19.938 1.058 1 39.47 376 SER B O 1
ATOM 6226 N N . VAL B 1 377 ? 23.25 22.188 0.914 1 44.03 377 VAL B N 1
ATOM 6227 C CA . VAL B 1 377 ? 22.109 22.453 1.785 1 44.03 377 VAL B CA 1
ATOM 6228 C C . VAL B 1 377 ? 20.812 22.172 1.039 1 44.03 377 VAL B C 1
ATOM 6230 O O . VAL B 1 377 ? 19.766 21.969 1.659 1 44.03 377 VAL B O 1
ATOM 6233 N N . HIS B 1 378 ? 20.859 21.953 -0.291 1 58.47 378 HIS B N 1
ATOM 6234 C CA . HIS B 1 378 ? 19.609 21.891 -1.05 1 58.47 378 HIS B CA 1
ATOM 6235 C C . HIS B 1 378 ? 19.312 20.469 -1.509 1 58.47 378 HIS B C 1
ATOM 6237 O O . HIS B 1 378 ? 18.672 20.266 -2.535 1 58.47 378 HIS B O 1
ATOM 6243 N N . ARG B 1 379 ? 19.891 19.547 -0.721 1 80.56 379 ARG B N 1
ATOM 6244 C CA . ARG B 1 379 ? 19.547 18.156 -1.038 1 80.56 379 ARG B CA 1
ATOM 6245 C C . ARG B 1 379 ? 18.453 17.641 -0.105 1 80.56 379 ARG B C 1
ATOM 6247 O O . ARG B 1 379 ? 18.516 17.844 1.108 1 80.56 379 ARG B O 1
ATOM 6254 N N . PRO B 1 380 ? 17.453 17.125 -0.703 1 85.88 380 PRO B N 1
ATOM 6255 C CA . PRO B 1 380 ? 16.359 16.609 0.12 1 85.88 380 PRO B CA 1
ATOM 6256 C C . PRO B 1 380 ? 16.844 15.766 1.289 1 85.88 380 PRO B C 1
ATOM 6258 O O . PRO B 1 380 ? 16.266 15.805 2.375 1 85.88 380 PRO B O 1
ATOM 6261 N N . GLY B 1 381 ? 17.969 15.078 1.071 1 89.88 381 GLY B N 1
ATOM 6262 C CA . GLY B 1 381 ? 18.531 14.273 2.145 1 89.88 381 GLY B CA 1
ATOM 6263 C C . GLY B 1 381 ? 19.047 15.102 3.303 1 89.88 381 GLY B C 1
ATOM 6264 O O . GLY B 1 381 ? 18.766 14.797 4.465 1 89.88 381 GLY B O 1
ATOM 6265 N N . PHE B 1 382 ? 19.719 16.094 2.992 1 89.62 382 PHE B N 1
ATOM 6266 C CA . PHE B 1 382 ? 20.25 16.984 4.012 1 89.62 382 PHE B CA 1
ATOM 6267 C C . PHE B 1 382 ? 19.125 17.703 4.75 1 89.62 382 PHE B C 1
ATOM 6269 O O . PHE B 1 382 ? 19.172 17.844 5.973 1 89.62 382 PHE B O 1
ATOM 6276 N N . TYR B 1 383 ? 18.172 18.234 4.023 1 90.69 383 TYR B N 1
ATOM 6277 C CA . TYR B 1 383 ? 17.047 18.922 4.637 1 90.69 383 TYR B CA 1
ATOM 6278 C C . TYR B 1 383 ? 16.344 18.031 5.652 1 90.69 383 TYR B C 1
ATOM 6280 O O . TYR B 1 383 ? 16.062 18.453 6.777 1 90.69 383 TYR B O 1
ATOM 6288 N N . ALA B 1 384 ? 16.078 16.812 5.164 1 94.25 384 ALA B N 1
ATOM 6289 C CA . ALA B 1 384 ? 15.383 15.852 6.02 1 94.25 384 ALA B CA 1
ATOM 6290 C C . ALA B 1 384 ? 16.172 15.586 7.297 1 94.25 384 ALA B C 1
ATOM 6292 O O . ALA B 1 384 ? 15.609 15.555 8.391 1 94.25 384 ALA B O 1
ATOM 6293 N N . GLU B 1 385 ? 17.438 15.414 7.148 1 95.12 385 GLU B N 1
ATOM 6294 C CA . GLU B 1 385 ? 18.297 15.133 8.297 1 95.12 385 GLU B CA 1
ATOM 6295 C C . GLU B 1 385 ? 18.344 16.312 9.258 1 95.12 385 GLU B C 1
ATOM 6297 O O . GLU B 1 385 ? 18.25 16.125 10.477 1 95.12 385 GLU B O 1
ATOM 6302 N N . ARG B 1 386 ? 18.5 17.484 8.734 1 93.94 386 ARG B N 1
ATOM 6303 C CA . ARG B 1 386 ? 18.531 18.688 9.555 1 93.94 386 ARG B CA 1
ATOM 6304 C C . ARG B 1 386 ? 17.203 18.875 10.289 1 93.94 386 ARG B C 1
ATOM 6306 O O . ARG B 1 386 ? 17.188 19.203 11.477 1 93.94 386 ARG B O 1
ATOM 6313 N N . PHE B 1 387 ? 16.172 18.781 9.57 1 96.06 387 PHE B N 1
ATOM 6314 C CA . PHE B 1 387 ? 14.836 18.922 10.125 1 96.06 387 PHE B CA 1
ATOM 6315 C C . PHE B 1 387 ? 14.617 17.938 11.266 1 96.06 387 PHE B C 1
ATOM 6317 O O . PHE B 1 387 ? 14.219 18.328 12.367 1 96.06 387 PHE B O 1
ATOM 6324 N N . GLU B 1 388 ? 14.922 16.672 11 1 97.06 388 GLU B N 1
ATOM 6325 C CA . GLU B 1 388 ? 14.734 15.617 11.984 1 97.06 388 GLU B CA 1
ATOM 6326 C C . GLU B 1 388 ? 15.609 15.844 13.219 1 97.06 388 GLU B C 1
ATOM 6328 O O . GLU B 1 388 ? 15.148 15.68 14.352 1 97.06 388 GLU B O 1
ATOM 6333 N N . LYS B 1 389 ? 16.812 16.141 13 1 96.62 389 LYS B N 1
ATOM 6334 C CA . LYS B 1 389 ? 17.734 16.375 14.094 1 96.62 389 LYS B CA 1
ATOM 6335 C C . LYS B 1 389 ? 17.281 17.531 14.977 1 96.62 389 LYS B C 1
ATOM 6337 O O . LYS B 1 389 ? 17.328 17.438 16.203 1 96.62 389 LYS B O 1
ATOM 6342 N N . PHE B 1 390 ? 16.875 18.594 14.352 1 97 390 PHE B N 1
ATOM 6343 C CA . PHE B 1 390 ? 16.391 19.75 15.102 1 97 390 PHE B CA 1
ATOM 6344 C C . PHE B 1 390 ? 15.18 19.375 15.938 1 97 390 PHE B C 1
ATOM 6346 O O . PHE B 1 390 ? 15.102 19.734 17.125 1 97 390 PHE B O 1
ATOM 6353 N N . MET B 1 391 ? 14.234 18.672 15.352 1 98.25 391 MET B N 1
ATOM 6354 C CA . MET B 1 391 ? 13.008 18.344 16.062 1 98.25 391 MET B CA 1
ATOM 6355 C C . MET B 1 391 ? 13.289 17.359 17.203 1 98.25 391 MET B C 1
ATOM 6357 O O . MET B 1 391 ? 12.789 17.531 18.312 1 98.25 391 MET B O 1
ATOM 6361 N N . CYS B 1 392 ? 14.18 16.406 17.031 1 97.75 392 CYS B N 1
ATOM 6362 C CA . CYS B 1 392 ? 14.359 15.312 17.984 1 97.75 392 CYS B CA 1
ATOM 6363 C C . CYS B 1 392 ? 15.43 15.672 19.016 1 97.75 392 CYS B C 1
ATOM 6365 O O . CYS B 1 392 ? 15.586 14.977 20.016 1 97.75 392 CYS B O 1
ATOM 6367 N N . ASN B 1 393 ? 16.141 16.766 18.812 1 96.19 393 ASN B N 1
ATOM 6368 C CA . ASN B 1 393 ? 17.203 17.109 19.766 1 96.19 393 ASN B CA 1
ATOM 6369 C C . ASN B 1 393 ? 16.938 18.469 20.422 1 96.19 393 ASN B C 1
ATOM 6371 O O . ASN B 1 393 ? 17.406 18.719 21.531 1 96.19 393 ASN B O 1
ATOM 6375 N N . VAL B 1 394 ? 16.266 19.344 19.734 1 95.81 394 VAL B N 1
ATOM 6376 C CA . VAL B 1 394 ? 16.078 20.703 20.234 1 95.81 394 VAL B CA 1
ATOM 6377 C C . VAL B 1 394 ? 14.633 20.891 20.688 1 95.81 394 VAL B C 1
ATOM 6379 O O . VAL B 1 394 ? 14.383 21.375 21.797 1 95.81 394 VAL B O 1
ATOM 6382 N N . VAL B 1 395 ? 13.742 20.438 19.859 1 98 395 VAL B N 1
ATOM 6383 C CA . VAL B 1 395 ? 12.336 20.719 20.141 1 98 395 VAL B CA 1
ATOM 6384 C C . VAL B 1 395 ? 11.789 19.719 21.156 1 98 395 VAL B C 1
ATOM 6386 O O . VAL B 1 395 ? 11.25 20.109 22.188 1 98 395 VAL B O 1
ATOM 6389 N N . PHE B 1 396 ? 11.906 18.422 20.859 1 98.19 396 PHE B N 1
ATOM 6390 C CA . PHE B 1 396 ? 11.438 17.375 21.766 1 98.19 396 PHE B CA 1
ATOM 6391 C C . PHE B 1 396 ? 12.609 16.719 22.5 1 98.19 396 PHE B C 1
ATOM 6393 O O . PHE B 1 396 ? 13.633 16.422 21.875 1 98.19 396 PHE B O 1
ATOM 6400 N N . ARG B 1 397 ? 12.43 16.547 23.797 1 97.06 397 ARG B N 1
ATOM 6401 C CA . ARG B 1 397 ? 13.477 15.938 24.594 1 97.06 397 ARG B CA 1
ATOM 6402 C C . ARG B 1 397 ? 12.883 14.938 25.594 1 97.06 397 ARG B C 1
ATOM 6404 O O . ARG B 1 397 ? 11.734 15.078 26 1 97.06 397 ARG B O 1
ATOM 6411 N N . LYS B 1 398 ? 13.727 14.008 25.984 1 94.5 398 LYS B N 1
ATOM 6412 C CA . LYS B 1 398 ? 13.32 13.039 27 1 94.5 398 LYS B CA 1
ATOM 6413 C C . LYS B 1 398 ? 13.461 13.609 28.406 1 94.5 398 LYS B C 1
ATOM 6415 O O . LYS B 1 398 ? 14.422 14.328 28.688 1 94.5 398 LYS B O 1
ATOM 6420 N N . ILE B 1 399 ? 12.516 13.242 29.219 1 90.56 399 ILE B N 1
ATOM 6421 C CA . ILE B 1 399 ? 12.633 13.586 30.625 1 90.56 399 ILE B CA 1
ATOM 6422 C C . ILE B 1 399 ? 13.82 12.836 31.234 1 90.56 399 ILE B C 1
ATOM 6424 O O . ILE B 1 399 ? 13.93 11.617 31.094 1 90.56 399 ILE B O 1
ATOM 6428 N N . PRO B 1 400 ? 14.773 13.453 31.859 1 77.31 400 PRO B N 1
ATOM 6429 C CA . PRO B 1 400 ? 15.93 12.789 32.469 1 77.31 400 PRO B CA 1
ATOM 6430 C C . PRO B 1 400 ? 15.539 11.859 33.625 1 77.31 400 PRO B C 1
ATOM 6432 O O . PRO B 1 400 ? 14.5 12.055 34.25 1 77.31 400 PRO B O 1
ATOM 6435 N N . CYS B 1 401 ? 16.062 10.5 33.812 1 59.34 401 CYS B N 1
ATOM 6436 C CA . CYS B 1 401 ? 15.844 9.531 34.875 1 59.34 401 CYS B CA 1
ATOM 6437 C C . CYS B 1 401 ? 15.883 10.219 36.219 1 59.34 401 CYS B C 1
ATOM 6439 O O . CYS B 1 401 ? 15.32 9.703 37.219 1 59.34 401 CYS B O 1
ATOM 6441 N N . LYS B 1 402 ? 16.547 11.125 36.656 1 49.44 402 LYS B N 1
ATOM 6442 C CA . LYS B 1 402 ? 16.562 11.586 38.031 1 49.44 402 LYS B CA 1
ATOM 6443 C C . LYS B 1 402 ? 15.172 11.984 38.5 1 49.44 402 LYS B C 1
ATOM 6445 O O . LYS B 1 402 ? 14.844 11.836 39.688 1 49.44 402 LYS B O 1
ATOM 6450 N N . TYR B 1 403 ? 14.312 12.578 37.906 1 42.19 403 TYR B N 1
ATOM 6451 C CA . TYR B 1 403 ? 13 13.008 38.375 1 42.19 403 TYR B CA 1
ATOM 6452 C C . TYR B 1 403 ? 12 11.859 38.312 1 42.19 403 TYR B C 1
ATOM 6454 O O . TYR B 1 403 ? 10.805 12.055 38.531 1 42.19 403 TYR B O 1
ATOM 6462 N N . ARG B 1 404 ? 12.227 10.734 37.719 1 44.41 404 ARG B N 1
ATOM 6463 C CA . ARG B 1 404 ? 11.266 9.633 37.812 1 44.41 404 ARG B CA 1
ATOM 6464 C C . ARG B 1 404 ? 10.938 9.289 39.25 1 44.41 404 ARG B C 1
ATOM 6466 O O . ARG B 1 404 ? 10 8.531 39.531 1 44.41 404 ARG B O 1
ATOM 6473 N N . ASP B 1 405 ? 11.844 9.406 40.125 1 35.5 405 ASP B N 1
ATOM 6474 C CA . ASP B 1 405 ? 11.594 8.969 41.5 1 35.5 405 ASP B CA 1
ATOM 6475 C C . ASP B 1 405 ? 10.5 9.812 42.156 1 35.5 405 ASP B C 1
ATOM 6477 O O . ASP B 1 405 ? 10.156 9.602 43.312 1 35.5 405 ASP B O 1
ATOM 6481 N N . LYS B 1 406 ? 10.312 11.031 41.844 1 34.38 406 LYS B N 1
ATOM 6482 C CA . LYS B 1 406 ? 9.266 11.656 42.656 1 34.38 406 LYS B CA 1
ATOM 6483 C C . LYS B 1 406 ? 7.879 11.203 42.188 1 34.38 406 LYS B C 1
ATOM 6485 O O . LYS B 1 406 ? 7.348 11.711 41.219 1 34.38 406 LYS B O 1
ATOM 6490 N N . GLY B 1 407 ? 7.539 9.953 42.031 1 29.22 407 GLY B N 1
ATOM 6491 C CA . GLY B 1 407 ? 6.172 9.469 42.094 1 29.22 407 GLY B CA 1
ATOM 6492 C C . GLY B 1 407 ? 5.316 10.227 43.094 1 29.22 407 GLY B C 1
ATOM 6493 O O . GLY B 1 407 ? 5.668 10.32 44.281 1 29.22 407 GLY B O 1
ATOM 6494 N N . VAL B 1 408 ? 4.582 11.227 42.656 1 24.02 408 VAL B N 1
ATOM 6495 C CA . VAL B 1 408 ? 3.34 11.375 43.406 1 24.02 408 VAL B CA 1
ATOM 6496 C C . VAL B 1 408 ? 2.52 10.094 43.312 1 24.02 408 VAL B C 1
ATOM 6498 O O . VAL B 1 408 ? 2.436 9.477 42.25 1 24.02 408 VAL B O 1
#

Organism: Sparus aurata (NCBI:txid8175)

InterPro domains:
  IPR002498 Phosphatidylinositol-4-phosphate 4/5-kinase, core [PF01504] (110-393)
  IPR002498 Phosphatidylinositol-4-phosphate 4/5-kinase, core [PS51455] (26-395)
  IPR002498 Phosphatidylinositol-4-phosphate 4/5-kinase, core [SM00330] (54-396)
  IPR023610 Phosphatidylinositol-4/5-phosphate 5/4-kinase [PTHR23086] (24-397)
  IPR027483 Phosphatidylinositol-4-phosphate 4/5-kinase, C-terminal domain superfamily [G3DSA:3.30.810.10] (192-407)
  IPR027484 Phosphatidylinositol-4-phosphate 5-kinase, N-terminal [G3DSA:3.30.800.10] (24-191)

Solvent-accessible surface area (backbone atoms only — not comparable to full-atom values): 44979 Å² total; per-residue (Å²): 134,85,75,82,79,82,80,78,80,76,79,74,81,73,78,71,74,79,74,60,75,77,36,61,69,41,47,56,41,46,53,50,50,52,32,54,44,50,46,50,51,55,54,55,55,68,72,46,82,87,72,81,72,51,72,69,36,47,71,40,70,48,74,47,73,40,44,33,82,32,56,100,87,34,71,59,52,94,43,77,53,32,35,37,33,38,46,13,59,63,46,26,53,50,44,26,48,75,50,69,44,49,71,67,58,51,41,44,43,51,49,68,47,71,64,40,74,47,75,79,75,52,94,76,77,38,54,38,34,30,24,68,78,50,52,36,27,34,36,45,48,53,72,67,31,52,54,47,49,46,68,42,42,64,51,51,51,45,45,43,74,76,38,78,45,39,41,58,73,50,62,50,44,41,39,33,43,36,41,92,90,38,79,49,29,37,35,34,27,59,38,68,71,52,79,68,51,70,59,76,40,34,33,50,32,56,48,50,63,79,87,24,56,53,48,73,74,45,62,69,41,96,76,38,59,33,17,34,45,43,42,55,67,77,37,69,71,16,42,24,15,54,64,68,58,38,51,26,47,46,52,27,51,51,55,52,37,52,53,35,32,75,68,58,38,45,84,41,32,38,38,38,34,32,26,46,54,55,59,50,52,52,50,51,51,51,47,47,68,69,40,68,86,77,75,72,70,70,75,76,44,76,42,54,89,65,58,35,37,38,52,23,40,40,76,84,67,86,75,82,62,78,74,67,72,78,70,54,58,36,46,32,69,32,26,44,88,87,66,43,47,30,32,34,25,54,35,41,40,55,67,56,56,24,66,63,46,54,56,51,42,64,60,38,45,69,63,41,64,69,57,71,82,70,55,63,66,76,33,31,65,48,45,39,50,42,28,50,49,36,44,56,66,49,45,35,29,63,59,66,74,83,65,66,73,68,68,126,133,85,71,82,78,80,78,75,79,73,78,72,80,71,76,69,72,79,75,58,76,76,36,60,69,42,47,56,40,46,53,50,50,51,32,52,44,51,46,50,52,55,53,57,52,69,71,45,82,88,72,83,70,53,72,68,36,45,71,40,70,48,75,46,75,40,44,34,83,32,58,100,85,35,71,60,52,95,44,75,51,33,35,36,34,39,46,13,60,63,45,24,53,49,43,26,47,76,50,69,44,49,71,65,58,52,42,45,44,50,48,69,47,71,62,41,74,47,76,78,76,52,95,76,78,38,54,38,33,31,25,68,79,51,52,38,29,36,36,45,47,53,71,68,32,51,54,48,50,45,69,42,42,63,51,51,50,46,45,43,75,76,38,77,45,39,42,58,72,50,62,50,42,41,38,31,45,36,40,93,90,38,79,48,30,36,36,34,28,58,40,68,71,53,79,69,51,70,59,76,40,34,34,51,31,54,48,49,64,80,87,22,55,54,48,74,76,44,62,69,42,96,76,37,59,32,19,33,46,45,43,55,67,75,37,70,71,17,42,25,14,54,64,69,57,38,51,27,47,44,53,27,51,50,56,51,36,52,53,36,32,74,69,58,37,44,85,39,31,39,38,37,35,32,26,45,54,55,58,51,51,50,52,50,50,50,46,49,68,68,39,68,85,76,75,72,70,69,76,75,42,76,42,54,88,64,58,34,36,36,52,24,42,40,77,84,67,89,66,84,60,75,75,68,72,78,70,56,57,37,45,34,67,31,25,45,87,88,65,44,48,30,31,35,26,55,34,44,40,56,66,56,57,24,67,64,46,56,55,52,42,65,60,39,44,70,64,42,64,68,57,72,82,69,54,64,66,75,33,31,66,46,44,39,51,42,29,50,50,35,44,57,66,49,45,36,30,63,58,66,73,81,63,65,73,67,68,127

Sequence (816 aa):
SHIPGQLSCVFLLIHVPCFFPSLQTTSSALKGAIQLGITHTVGSLSQKPERDVLLQDFEVVESIFFPSEGSNLTPAHHYGDFRFKTYAPIAFRYFREMFGIRPDDYMYSLCNEDLIELSNSGASGSLFYLSSDDEFIIKTVQHKEAEFLQKLLPGYFMNLNQNKRTLLPKFYGLYCVQAAGKNIRIVVMNNLLPSAVRMHLKYDLKGSTYKRRASPKERDKAVPTYKDLDFMQDMQEGLLMEGDKYSAVCKTLHRDCLLLQSFKIMDYSLLVGVHNLDQACREQASEEAVAGAADQRRPLGQKSLYSTAIEAIQAETGSMGSEDTGDKTGGIPARNSKGERLLVYIGIIDILQSYRFVKRLEHSWKALVHDGDTVSVHRPGFYAERFEKFMCNVVFRKIPCKYRDKGVSHIPGQLSCVFLLIHVPCFFPSLQTTSSALKGAIQLGITHTVGSLSQKPERDVLLQDFEVVESIFFPSEGSNLTPAHHYGDFRFKTYAPIAFRYFREMFGIRPDDYMYSLCNEDLIELSNSGASGSLFYLSSDDEFIIKTVQHKEAEFLQKLLPGYFMNLNQNKRTLLPKFYGLYCVQAAGKNIRIVVMNNLLPSAVRMHLKYDLKGSTYKRRASPKERDKAVPTYKDLDFMQDMQEGLLMEGDKYSAVCKTLHRDCLLLQSFKIMDYSLLVGVHNLDQACREQASEEAVAGAADQRRPLGQKSLYSTAIEAIQAETGSMGSEDTGDKTGGIPARNSKGERLLVYIGIIDILQSYRFVKRLEHSWKALVHDGDTVSVHRPGFYAERFEKFMCNVVFRKIPCKYRDKGV

Radius of gyration: 33.03 Å; Cα contacts (8 Å, |Δi|>4): 1256; chains: 2; bounding box: 70×121×118 Å

Nearest PDB structures (foldseek):
  6cmw-assembly1_A-2  TM=9.582E-01  e=9.028E-49  Danio rerio
  5e3s-assembly1_A-2  TM=9.576E-01  e=1.090E-46  Danio rerio
  5e3t-assembly1_A  TM=9.631E-01  e=7.007E-46  Danio rerio
  6cn3-assembly1_A-2  TM=9.629E-01  e=2.563E-45  Danio rerio
  4tz7-assembly1_A-2  TM=9.438E-01  e=2.563E-45  Danio rerio

Secondary structure (DSSP, 8-state):
--------------------TTHHHHHHHHHHHHHHHHHHHHHHHHTSPP----GGGGT-EEEEEE-TT--SSS---SS--EEEEEESHHHHHHHHHHTT--HHHHHHHHHSSPPEEE---STT---EEE-TTS-EEEEEE-HHHHHHHHHHHHHHHHHHHH-S---S--EEEEEEEEETTEEEEEEEEE-SS-TTS--SEEEEE-S--TT-S--HHHHTSSS--B-HHHHHHH-TT-EEE-HHHHHHHHHHHHHHHHHHHHTT--S-EEEEEEEEHHHHHHHHHHHHHHS-S--------PPPSS--HHHHHS---S---TT-----S-PEEEE-TT--EEEEEEEEE--STTHHHHHHHHHHHHHHTSSSSSGGGG-HHHHHHHHHHHIIIIIEEEPPGGGGG---/--------------------TTHHHHHHHHHHHHHHHHHHHHHHHHTSPP----GGGGT-EEEEEE-TT--SSS---SS--EEEEEESHHHHHHHHHHTT--HHHHHHHHHSSPPEEE---STT---EEE-TTS-EEEEEE-HHHHHHHHHHHHHHHHHHHH-S---S--EEEEEEEEETTEEEEEEEEE-SS-TTS--SEEEEE-S--TT-S--HHHHTSSS--B-HHHHHHH-TT-EEE-HHHHHHHHHHHHHHHHHHHHTT--S-EEEEEEEEHHHHHHHHHHHHHHS-S--------PPPSS--HHHHHS---S---TT-----S-PEEEE-TT--EEEEEEEEE--STTHHHHHHHHHHHHHHTSSSSSGGGG-HHHHHHHHHHHIIIIIEEEPPGGGGG---

pLDDT: mean 80.94, std 23.4, range [19.5, 98.56]

Foldseek 3Di:
DCPDDDPPPPPPPPPPPPPPVVCVVVVQLVQQLVLQLLVLLLVVVVPDDDDDDDPCLLADKDKDKQCCPGDPRGDHDDHHIKMKIWGSSNLLCVLCVLLVHDSVNVSCQRHVDTWAWDPPPDPPPWTWTAGPLRWKIKIWDDPQLLVLVSVLSVLVVVLCVVPVQAQAWRWNTWMWMGDPNDTTIMTMTTHQDGPLADFPAKEWEQLDDPVFAFDPVQVPDPHHYGYDVVCCVVFVVAWAAAPVLLVLVLVNLLSRLVSLLVSLFHPKTKIKTKGFPVVVVVVVVVCCVVVDPDPPPSPLRAARPRDAQQVSRDPPPPDDPPVPPPNRHRFHWTAGPVRTIMGMTMHIDPRSVRVVVVVVVVVCVVVCVVVPPPPVCSRSVNSSVSRSCSCSPGHYDYDDVPVVPPDD/DCPDDDPPPPVPPPPPPPPPVVCVVVVQLVQQVVLQLLVLLLVVVVPDDDDDDDPCLLADKDKDKQDCPGDPRGDHHDHHIKMKIWGSSNLLCVLCVLLPHDSVNVSCQRHVDTWAWDPPPDPPPWTWTAGPLRWKIKIWDDPQLLVLVSVLSVLVVVLCVVPVQALAWRWNTWMWMGDPNDTTIMTMTTHQDGPLADFPAKEWEQLDDPVFAFDPVQVPDPHHYGYDVVCCVVFVVAWAAAPVLLVLVLVNLLSRLVSLLVSLFHPKTKIKTKGFPVVVVVVVVVCCVVPDPDPPPSPLRAARPRDAQQVSRDPPPPDDPPVPPPNRHRFHWTAGPVGTIMGMGMHIDPRSVRVVVVVVVVVCVVVVVVVPPPPVCSRSVNSSVSRSCCCSPGHYDYDDVPPVPPDD